Protein AF-0000000076655770 (afdb_homodimer)

Organism: Fusarium proliferatum (strain ET1) (NCBI:txid1227346)

Structure (mmCIF, N/CA/C/O backbone):
data_AF-0000000076655770-model_v1
#
loop_
_entity.id
_entity.type
_entity.pdbx_description
1 polymer 'Related to 2-polyprenyl-6-methoxyphenol hydroxylase and related FAD-dependent oxidoreductases'
#
loop_
_atom_site.group_PDB
_atom_site.id
_atom_site.type_symbol
_atom_site.label_atom_id
_atom_site.label_alt_id
_atom_site.label_comp_id
_atom_site.label_asym_id
_atom_site.label_entity_id
_atom_site.label_seq_id
_atom_site.pdbx_PDB_ins_code
_atom_site.Cartn_x
_atom_site.Cartn_y
_atom_site.Cartn_z
_atom_site.occupancy
_atom_site.B_iso_or_equiv
_atom_site.auth_seq_id
_atom_site.auth_comp_id
_atom_site.auth_asym_id
_atom_site.auth_atom_id
_atom_site.pdbx_PDB_model_num
ATOM 1 N N . MET A 1 1 ? 6.199 1.889 46.219 1 31.38 1 MET A N 1
ATOM 2 C CA . MET A 1 1 ? 6.488 2.777 45.094 1 31.38 1 MET A CA 1
ATOM 3 C C . MET A 1 1 ? 6.004 2.17 43.781 1 31.38 1 MET A C 1
ATOM 5 O O . MET A 1 1 ? 6.293 1.009 43.469 1 31.38 1 MET A O 1
ATOM 9 N N . SER A 1 2 ? 4.918 2.514 43.312 1 44.16 2 SER A N 1
ATOM 10 C CA . SER A 1 2 ? 4.336 1.926 42.094 1 44.16 2 SER A CA 1
ATOM 11 C C . SER A 1 2 ? 5.395 1.706 41.031 1 44.16 2 SER A C 1
ATOM 13 O O . SER A 1 2 ? 6.328 2.498 40.875 1 44.16 2 SER A O 1
ATOM 15 N N . PRO A 1 3 ? 5.582 0.528 40.562 1 51.22 3 PRO A N 1
ATOM 16 C CA . PRO A 1 3 ? 6.652 0.173 39.656 1 51.22 3 PRO A CA 1
ATOM 17 C C . PRO A 1 3 ? 6.883 1.239 38.562 1 51.22 3 PRO A C 1
ATOM 19 O O . PRO A 1 3 ? 5.922 1.813 38.062 1 51.22 3 PRO A O 1
ATOM 22 N N . LEU A 1 4 ? 8.133 1.854 38.625 1 68.44 4 LEU A N 1
ATOM 23 C CA . LEU A 1 4 ? 8.664 2.879 37.719 1 68.44 4 LEU A CA 1
ATOM 24 C C . LEU A 1 4 ? 8.531 2.453 36.281 1 68.44 4 LEU A C 1
ATOM 26 O O . LEU A 1 4 ? 8.945 1.354 35.906 1 68.44 4 LEU A O 1
ATOM 30 N N . SER A 1 5 ? 7.582 3.113 35.594 1 88.06 5 SER A N 1
ATOM 31 C CA . SER A 1 5 ? 7.441 2.855 34.156 1 88.06 5 SER A CA 1
ATOM 32 C C . SER A 1 5 ? 8.664 3.33 33.375 1 88.06 5 SER A C 1
ATOM 34 O O . SER A 1 5 ? 9.344 4.27 33.812 1 88.06 5 SER A O 1
ATOM 36 N N . THR A 1 6 ? 9.203 2.543 32.562 1 95.81 6 THR A N 1
ATOM 37 C CA . THR A 1 6 ? 10.305 2.912 31.688 1 95.81 6 THR A CA 1
ATOM 38 C C . THR A 1 6 ? 9.836 2.994 30.234 1 95.81 6 THR A C 1
ATOM 40 O O . THR A 1 6 ? 8.883 2.311 29.844 1 95.81 6 THR A O 1
ATOM 43 N N . THR A 1 7 ? 10.391 3.898 29.516 1 97.81 7 THR A N 1
ATOM 44 C CA . THR A 1 7 ? 10.125 4.02 28.078 1 97.81 7 THR A CA 1
ATOM 45 C C . THR A 1 7 ? 11.352 4.566 27.344 1 97.81 7 THR A C 1
ATOM 47 O O . THR A 1 7 ? 12.25 5.133 27.969 1 97.81 7 THR A O 1
ATOM 50 N N . ASP A 1 8 ? 11.438 4.324 26.094 1 98.44 8 ASP A N 1
ATOM 51 C CA . ASP A 1 8 ? 12.531 4.906 25.312 1 98.44 8 ASP A CA 1
ATOM 52 C C . ASP A 1 8 ? 12.398 6.426 25.234 1 98.44 8 ASP A C 1
ATOM 54 O O . ASP A 1 8 ? 13.367 7.148 25.469 1 98.44 8 ASP A O 1
ATOM 58 N N . VAL A 1 9 ? 11.188 6.906 24.906 1 98.75 9 VAL A N 1
ATOM 59 C CA . VAL A 1 9 ? 10.969 8.344 24.75 1 98.75 9 VAL A CA 1
ATOM 60 C C . VAL A 1 9 ? 9.711 8.75 25.516 1 98.75 9 VAL A C 1
ATOM 62 O O . VAL A 1 9 ? 8.617 8.242 25.234 1 98.75 9 VAL A O 1
ATOM 65 N N . LEU A 1 10 ? 9.836 9.648 26.469 1 98.75 10 LEU A N 1
ATOM 66 C CA . LEU A 1 10 ? 8.695 10.297 27.094 1 98.75 10 LEU A CA 1
ATOM 67 C C . LEU A 1 10 ? 8.297 11.562 26.344 1 98.75 10 LEU A C 1
ATOM 69 O O . LEU A 1 10 ? 9.117 12.469 26.172 1 98.75 10 LEU A O 1
ATOM 73 N N . ILE A 1 11 ? 7.102 11.594 25.844 1 98.88 11 ILE A N 1
ATOM 74 C CA . ILE A 1 11 ? 6.602 12.727 25.062 1 98.88 11 ILE A CA 1
ATOM 75 C C . ILE A 1 11 ? 5.555 13.484 25.875 1 98.88 11 ILE A C 1
ATOM 77 O O . ILE A 1 11 ? 4.516 12.93 26.234 1 98.88 11 ILE A O 1
ATOM 81 N N . VAL A 1 12 ? 5.832 14.75 26.141 1 98.69 12 VAL A N 1
ATOM 82 C CA . VAL A 1 12 ? 4.898 15.602 26.875 1 98.69 12 VAL A CA 1
ATOM 83 C C . VAL A 1 12 ? 4.098 16.453 25.891 1 98.69 12 VAL A C 1
ATOM 85 O O . VAL A 1 12 ? 4.652 17.344 25.234 1 98.69 12 VAL A O 1
ATOM 88 N N . GLY A 1 13 ? 2.812 16.203 25.812 1 97.44 13 GLY A N 1
ATOM 89 C CA . GLY A 1 13 ? 1.919 16.859 24.875 1 97.44 13 GLY A CA 1
ATOM 90 C C . GLY A 1 13 ? 1.362 15.906 23.828 1 97.44 13 GLY A C 1
ATOM 91 O O . GLY A 1 13 ? 2.121 15.289 23.078 1 97.44 13 GLY A O 1
ATOM 92 N N . ALA A 1 14 ? 0.062 15.797 23.734 1 96.38 14 ALA A N 1
ATOM 93 C CA . ALA A 1 14 ? -0.608 14.906 22.797 1 96.38 14 ALA A CA 1
ATOM 94 C C . ALA A 1 14 ? -1.291 15.688 21.672 1 96.38 14 ALA A C 1
ATOM 96 O O . ALA A 1 14 ? -2.389 15.336 21.234 1 96.38 14 ALA A O 1
ATOM 97 N N . GLY A 1 15 ? -0.677 16.812 21.297 1 94.75 15 GLY A N 1
ATOM 98 C CA . GLY A 1 15 ? -1.061 17.5 20.078 1 94.75 15 GLY A CA 1
ATOM 99 C C . GLY A 1 15 ? -0.466 16.859 18.828 1 94.75 15 GLY A C 1
ATOM 100 O O . GLY A 1 15 ? 0.104 15.773 18.891 1 94.75 15 GLY A O 1
ATOM 101 N N . PRO A 1 16 ? -0.572 17.516 17.688 1 95.62 16 PRO A N 1
ATOM 102 C CA . PRO A 1 16 ? -0.079 16.953 16.438 1 95.62 16 PRO A CA 1
ATOM 103 C C . PRO A 1 16 ? 1.399 16.578 16.5 1 95.62 16 PRO A C 1
ATOM 105 O O . PRO A 1 16 ? 1.772 15.461 16.125 1 95.62 16 PRO A O 1
ATOM 108 N N . MET A 1 17 ? 2.207 17.453 17.016 1 97.06 17 MET A N 1
ATOM 109 C CA . MET A 1 17 ? 3.645 17.219 17.109 1 97.06 17 MET A CA 1
ATOM 110 C C . MET A 1 17 ? 3.938 15.961 17.922 1 97.06 17 MET A C 1
ATOM 112 O O . MET A 1 17 ? 4.703 15.102 17.469 1 97.06 17 MET A O 1
ATOM 116 N N . GLY A 1 18 ? 3.316 15.836 19.047 1 98.19 18 GLY A N 1
ATOM 117 C CA . GLY A 1 18 ? 3.549 14.695 19.906 1 98.19 18 GLY A CA 1
ATOM 118 C C . GLY A 1 18 ? 3.006 13.398 19.328 1 98.19 18 GLY A C 1
ATOM 119 O O . GLY A 1 18 ? 3.695 12.375 19.328 1 98.19 18 GLY A O 1
ATOM 120 N N . LEU A 1 19 ? 1.823 13.43 18.844 1 97.88 19 LEU A N 1
ATOM 121 C CA . LEU A 1 19 ? 1.174 12.227 18.328 1 97.88 19 LEU A CA 1
ATOM 122 C C . LEU A 1 19 ? 1.886 11.719 17.078 1 97.88 19 LEU A C 1
ATOM 124 O O . LEU A 1 19 ? 2.137 10.516 16.953 1 97.88 19 LEU A O 1
ATOM 128 N N . LEU A 1 20 ? 2.23 12.578 16.188 1 98.56 20 LEU A N 1
ATOM 129 C CA . LEU A 1 20 ? 2.9 12.164 14.961 1 98.56 20 LEU A CA 1
ATOM 130 C C . LEU A 1 20 ? 4.277 11.586 15.258 1 98.56 20 LEU A C 1
ATOM 132 O O . LEU A 1 20 ? 4.672 10.578 14.664 1 98.56 20 LEU A O 1
ATOM 136 N N . THR A 1 21 ? 4.977 12.219 16.203 1 98.75 21 THR A N 1
ATOM 137 C CA . THR A 1 21 ? 6.27 11.68 16.594 1 98.75 21 THR A CA 1
ATOM 138 C C . THR A 1 21 ? 6.109 10.281 17.203 1 98.75 21 THR A C 1
ATOM 140 O O . THR A 1 21 ? 6.871 9.367 16.875 1 98.75 21 THR A O 1
ATOM 143 N N . SER A 1 22 ? 5.098 10.141 18.031 1 98.69 22 SER A N 1
ATOM 144 C CA . SER A 1 22 ? 4.879 8.852 18.688 1 98.69 22 SER A CA 1
ATOM 145 C C . SER A 1 22 ? 4.508 7.77 17.672 1 98.69 22 SER A C 1
ATOM 147 O O . SER A 1 22 ? 4.965 6.633 17.781 1 98.69 22 SER A O 1
ATOM 149 N N . ILE A 1 23 ? 3.701 8.109 16.688 1 98.31 23 ILE A N 1
ATOM 150 C CA . ILE A 1 23 ? 3.322 7.168 15.648 1 98.31 23 ILE A CA 1
ATOM 151 C C . ILE A 1 23 ? 4.562 6.73 14.875 1 98.31 23 ILE A C 1
ATOM 153 O O . ILE A 1 23 ? 4.781 5.535 14.656 1 98.31 23 ILE A O 1
ATOM 157 N N . GLY A 1 24 ? 5.391 7.727 14.469 1 98.25 24 GLY A N 1
ATOM 158 C CA . GLY A 1 24 ? 6.605 7.418 13.734 1 98.25 24 GLY A CA 1
ATOM 159 C C . GLY A 1 24 ? 7.562 6.531 14.508 1 98.25 24 GLY A C 1
ATOM 160 O O . GLY A 1 24 ? 8.156 5.605 13.938 1 98.25 24 GLY A O 1
ATOM 161 N N . LEU A 1 25 ? 7.707 6.805 15.773 1 98.44 25 LEU A N 1
ATOM 162 C CA . LEU A 1 25 ? 8.594 6.008 16.625 1 98.44 25 LEU A CA 1
ATOM 163 C C . LEU A 1 25 ? 8.047 4.598 16.797 1 98.44 25 LEU A C 1
ATOM 165 O O . LEU A 1 25 ? 8.797 3.621 16.703 1 98.44 25 LEU A O 1
ATOM 169 N N . ALA A 1 26 ? 6.781 4.504 17.016 1 97.69 26 ALA A N 1
ATOM 170 C CA . ALA A 1 26 ? 6.16 3.193 17.188 1 97.69 26 ALA A CA 1
ATOM 171 C C . ALA A 1 26 ? 6.367 2.33 15.938 1 97.69 26 ALA A C 1
ATOM 173 O O . ALA A 1 26 ? 6.699 1.146 16.047 1 97.69 26 ALA A O 1
ATOM 174 N N . LYS A 1 27 ? 6.242 2.889 14.82 1 95.88 27 LYS A N 1
ATOM 175 C CA . LYS A 1 27 ? 6.391 2.17 13.562 1 95.88 27 LYS A CA 1
ATOM 176 C C . LYS A 1 27 ? 7.832 1.714 13.352 1 95.88 27 LYS A C 1
ATOM 178 O O . LYS A 1 27 ? 8.102 0.833 12.531 1 95.88 27 LYS A O 1
ATOM 183 N N . GLN A 1 28 ? 8.688 2.332 14.062 1 96.38 28 GLN A N 1
ATOM 184 C CA . GLN A 1 28 ? 10.094 1.959 13.961 1 96.38 28 GLN A CA 1
ATOM 185 C C . GLN A 1 28 ? 10.523 1.112 15.156 1 96.38 28 GLN A C 1
ATOM 187 O O . GLN A 1 28 ? 11.719 0.915 15.391 1 96.38 28 GLN A O 1
ATOM 192 N N . GLY A 1 29 ? 9.57 0.708 16.016 1 95.81 29 GLY A N 1
ATOM 193 C CA . GLY A 1 29 ? 9.82 -0.215 17.109 1 95.81 29 GLY A CA 1
ATOM 194 C C . GLY A 1 29 ? 10.359 0.466 18.359 1 95.81 29 GLY A C 1
ATOM 195 O O . GLY A 1 29 ? 11.016 -0.17 19.188 1 95.81 29 GLY A O 1
ATOM 196 N N . VAL A 1 30 ? 10.156 1.743 18.484 1 97.62 30 VAL A N 1
ATOM 197 C CA . VAL A 1 30 ? 10.633 2.498 19.641 1 97.62 30 VAL A CA 1
ATOM 198 C C . VAL A 1 30 ? 9.477 2.742 20.609 1 97.62 30 VAL A C 1
ATOM 200 O O . VAL A 1 30 ? 8.414 3.232 20.203 1 97.62 30 VAL A O 1
ATOM 203 N N . ASP A 1 31 ? 9.648 2.441 21.812 1 98.06 31 ASP A N 1
ATOM 204 C CA . ASP A 1 31 ? 8.609 2.561 22.812 1 98.06 31 ASP A CA 1
ATOM 205 C C . ASP A 1 31 ? 8.445 4.008 23.281 1 98.06 31 ASP A C 1
ATOM 207 O O . ASP A 1 31 ? 9.438 4.715 23.469 1 98.06 31 ASP A O 1
ATOM 211 N N . THR A 1 32 ? 7.164 4.426 23.438 1 98.25 32 THR A N 1
ATOM 212 C CA . THR A 1 32 ? 6.906 5.789 23.891 1 98.25 32 THR A CA 1
ATOM 213 C C . THR A 1 32 ? 5.797 5.812 24.938 1 98.25 32 THR A C 1
ATOM 215 O O . THR A 1 32 ? 4.957 4.914 24.984 1 98.25 32 THR A O 1
ATOM 218 N N . ILE A 1 33 ? 5.816 6.719 25.812 1 98.06 33 ILE A N 1
ATOM 219 C CA . ILE A 1 33 ? 4.703 7.164 26.641 1 98.06 33 ILE A CA 1
ATOM 220 C C . ILE A 1 33 ? 4.359 8.617 26.312 1 98.06 33 ILE A C 1
ATOM 222 O O . ILE A 1 33 ? 5.23 9.484 26.344 1 98.06 33 ILE A O 1
ATOM 226 N N . VAL A 1 34 ? 3.143 8.852 25.922 1 98.19 34 VAL A N 1
ATOM 227 C CA . VAL A 1 34 ? 2.658 10.195 25.641 1 98.19 34 VAL A CA 1
ATOM 228 C C . VAL A 1 34 ? 1.736 10.672 26.75 1 98.19 34 VAL A C 1
ATOM 230 O O . VAL A 1 34 ? 0.808 9.961 27.141 1 98.19 34 VAL A O 1
ATOM 233 N N . LEU A 1 35 ? 1.995 11.859 27.266 1 96.88 35 LEU A N 1
ATOM 234 C CA . LEU A 1 35 ? 1.117 12.398 28.297 1 96.88 35 LEU A CA 1
ATOM 235 C C . LEU A 1 35 ? 0.561 13.758 27.875 1 96.88 35 LEU A C 1
ATOM 237 O O . LEU A 1 35 ? 1.148 14.438 27.031 1 96.88 35 LEU A O 1
ATOM 241 N N . ASP A 1 36 ? -0.546 14.078 28.375 1 96.5 36 ASP A N 1
ATOM 242 C CA . ASP A 1 36 ? -1.139 15.406 28.266 1 96.5 36 ASP A CA 1
ATOM 243 C C . ASP A 1 36 ? -1.84 15.797 29.562 1 96.5 36 ASP A C 1
ATOM 245 O O . ASP A 1 36 ? -2.588 15 30.141 1 96.5 36 ASP A O 1
ATOM 249 N N . LYS A 1 37 ? -1.63 16.984 29.938 1 94.5 37 LYS A N 1
ATOM 250 C CA . LYS A 1 37 ? -2.215 17.438 31.203 1 94.5 37 LYS A CA 1
ATOM 251 C C . LYS A 1 37 ? -3.725 17.609 31.062 1 94.5 37 LYS A C 1
ATOM 253 O O . LYS A 1 37 ? -4.449 17.578 32.062 1 94.5 37 LYS A O 1
ATOM 258 N N . ARG A 1 38 ? -4.199 17.859 29.844 1 91.88 38 ARG A N 1
ATOM 259 C CA . ARG A 1 38 ? -5.629 18.047 29.609 1 91.88 38 ARG A CA 1
ATOM 260 C C . ARG A 1 38 ? -6.32 16.703 29.422 1 91.88 38 ARG A C 1
ATOM 262 O O . ARG A 1 38 ? -5.68 15.711 29.062 1 91.88 38 ARG A O 1
ATOM 269 N N . GLU A 1 39 ? -7.59 16.734 29.625 1 87.44 39 GLU A N 1
ATOM 270 C CA . GLU A 1 39 ? -8.406 15.578 29.281 1 87.44 39 GLU A CA 1
ATOM 271 C C . GLU A 1 39 ? -8.656 15.523 27.766 1 87.44 39 GLU A C 1
ATOM 273 O O . GLU A 1 39 ? -8.617 16.547 27.094 1 87.44 39 GLU A O 1
ATOM 278 N N . ARG A 1 40 ? -8.992 14.406 27.281 1 76.75 40 ARG A N 1
ATOM 279 C CA . ARG A 1 40 ? -9.148 14.156 25.859 1 76.75 40 ARG A CA 1
ATOM 280 C C . ARG A 1 40 ? -10.18 15.094 25.25 1 76.75 40 ARG A C 1
ATOM 282 O O . ARG A 1 40 ? -9.945 15.695 24.203 1 76.75 40 ARG A O 1
ATOM 289 N N . ASN A 1 41 ? -11.281 15.188 25.828 1 73.38 41 ASN A N 1
ATOM 290 C CA . ASN A 1 41 ? -12.406 15.93 25.281 1 73.38 41 ASN A CA 1
ATOM 291 C C . ASN A 1 41 ? -12.086 17.422 25.172 1 73.38 41 ASN A C 1
ATOM 293 O O . ASN A 1 41 ? -12.641 18.109 24.312 1 73.38 41 ASN A O 1
ATOM 297 N N . VAL A 1 42 ? -11.289 17.953 25.938 1 70.19 42 VAL A N 1
ATOM 298 C CA . VAL A 1 42 ? -10.898 19.359 25.922 1 70.19 42 VAL A CA 1
ATOM 299 C C . VAL A 1 42 ? -9.867 19.594 24.828 1 70.19 42 VAL A C 1
ATOM 301 O O . VAL A 1 42 ? -9.938 20.578 24.094 1 70.19 42 VAL A O 1
ATOM 304 N N . GLN A 1 43 ? -9.102 18.766 24.75 1 64.56 43 GLN A N 1
ATOM 305 C CA . GLN A 1 43 ? -8.016 18.875 23.781 1 64.56 43 GLN A CA 1
ATOM 306 C C . GLN A 1 43 ? -8.547 18.828 22.359 1 64.56 43 GLN A C 1
ATOM 308 O O . GLN A 1 43 ? -8.109 19.609 21.5 1 64.56 43 GLN A O 1
ATOM 313 N N . VAL A 1 44 ? -9.484 18.047 22.109 1 61.44 44 VAL A N 1
ATOM 314 C CA . VAL A 1 44 ? -9.953 17.781 20.75 1 61.44 44 VAL A CA 1
ATOM 315 C C . VAL A 1 44 ? -10.898 18.891 20.297 1 61.44 44 VAL A C 1
ATOM 317 O O . VAL A 1 44 ? -11.109 19.094 19.094 1 61.44 44 VAL A O 1
ATOM 320 N N . ALA A 1 45 ? -11.32 19.719 21.109 1 62.78 45 ALA A N 1
ATOM 321 C CA . ALA A 1 45 ? -12.344 20.688 20.766 1 62.78 45 ALA A CA 1
ATOM 322 C C . ALA A 1 45 ? -11.734 21.922 20.094 1 62.78 45 ALA A C 1
ATOM 324 O O . ALA A 1 45 ? -12.445 22.703 19.469 1 62.78 45 ALA A O 1
ATOM 325 N N . ALA A 1 46 ? -10.508 21.891 20 1 64.12 46 ALA A N 1
ATOM 326 C CA . ALA A 1 46 ? -9.891 23.125 19.516 1 64.12 46 ALA A CA 1
ATOM 327 C C . ALA A 1 46 ? -9.688 23.094 18.016 1 64.12 46 ALA A C 1
ATOM 329 O O . ALA A 1 46 ? -9.133 22.141 17.469 1 64.12 46 ALA A O 1
ATOM 330 N N . GLY A 1 47 ? -10.289 23.938 17.297 1 62.75 47 GLY A N 1
ATOM 331 C CA . GLY A 1 47 ? -10.25 24.062 15.844 1 62.75 47 GLY A CA 1
ATOM 332 C C . GLY A 1 47 ? -9.156 24.984 15.344 1 62.75 47 GLY A C 1
ATOM 333 O O . GLY A 1 47 ? -9.391 25.812 14.453 1 62.75 47 GLY A O 1
ATOM 334 N N . ARG A 1 48 ? -7.895 24.844 15.797 1 82.69 48 ARG A N 1
ATOM 335 C CA . ARG A 1 48 ? -6.836 25.812 15.562 1 82.69 48 ARG A CA 1
ATOM 336 C C . ARG A 1 48 ? -6.316 25.734 14.133 1 82.69 48 ARG A C 1
ATOM 338 O O . ARG A 1 48 ? -6.809 26.422 13.242 1 82.69 48 ARG A O 1
ATOM 345 N N . ALA A 1 49 ? -5.664 24.703 13.805 1 89.38 49 ALA A N 1
ATOM 346 C CA . ALA A 1 49 ? -5.137 24.547 12.453 1 89.38 49 ALA A CA 1
ATOM 347 C C . ALA A 1 49 ? -6.195 23.969 11.516 1 89.38 49 ALA A C 1
ATOM 349 O O . ALA A 1 49 ? -7.004 23.125 11.93 1 89.38 49 ALA A O 1
ATOM 350 N N . THR A 1 50 ? -6.129 24.453 10.234 1 94 50 THR A N 1
ATOM 351 C CA . THR A 1 50 ? -7.176 23.938 9.352 1 94 50 THR A CA 1
ATOM 352 C C . THR A 1 50 ? -6.609 23.594 7.98 1 94 50 THR A C 1
ATOM 354 O O . THR A 1 50 ? -7.328 23.078 7.121 1 94 50 THR A O 1
ATOM 357 N N . THR A 1 51 ? -5.309 23.859 7.699 1 96.5 51 THR A N 1
ATOM 358 C CA . THR A 1 51 ? -4.824 23.656 6.336 1 96.5 51 THR A CA 1
ATOM 359 C C . THR A 1 51 ? -3.48 22.938 6.344 1 96.5 51 THR A C 1
ATOM 361 O O . THR A 1 51 ? -2.566 23.312 7.078 1 96.5 51 THR A O 1
ATOM 364 N N . LEU A 1 52 ? -3.396 21.906 5.555 1 97.69 52 LEU A N 1
ATOM 365 C CA . LEU A 1 52 ? -2.139 21.203 5.328 1 97.69 52 LEU A CA 1
ATOM 366 C C . LEU A 1 52 ? -1.607 21.484 3.926 1 97.69 52 LEU A C 1
ATOM 368 O O . LEU A 1 52 ? -2.355 21.406 2.949 1 97.69 52 LEU A O 1
ATOM 372 N N . TYR A 1 53 ? -0.374 21.797 3.881 1 97.69 53 TYR A N 1
ATOM 373 C CA . TYR A 1 53 ? 0.3 22.094 2.623 1 97.69 53 TYR A CA 1
ATOM 374 C C . TYR A 1 53 ? 0.84 20.828 1.973 1 97.69 53 TYR A C 1
ATOM 376 O O . TYR A 1 53 ? 0.902 19.781 2.609 1 97.69 53 TYR A O 1
ATOM 384 N N . PRO A 1 54 ? 1.277 20.891 0.701 1 97.94 54 PRO A N 1
ATOM 385 C CA . PRO A 1 54 ? 1.718 19.734 -0.071 1 97.94 54 PRO A CA 1
ATOM 386 C C . PRO A 1 54 ? 2.855 18.969 0.606 1 97.94 54 PRO A C 1
ATOM 388 O O . PRO A 1 54 ? 2.793 17.75 0.73 1 97.94 54 PRO A O 1
ATOM 391 N N . ARG A 1 55 ? 3.816 19.641 1.077 1 98.5 55 ARG A N 1
ATOM 392 C CA . ARG A 1 55 ? 4.973 18.953 1.642 1 98.5 55 ARG A CA 1
ATOM 393 C C . ARG A 1 55 ? 4.609 18.234 2.938 1 98.5 55 ARG A C 1
ATOM 395 O O . ARG A 1 55 ? 5.109 17.141 3.211 1 98.5 55 ARG A O 1
ATOM 402 N N . SER A 1 56 ? 3.787 18.875 3.721 1 98.44 56 SER A N 1
ATOM 403 C CA . SER A 1 56 ? 3.32 18.203 4.934 1 98.44 56 SER A CA 1
ATOM 404 C C . SER A 1 56 ? 2.619 16.891 4.613 1 98.44 56 SER A C 1
ATOM 406 O O . SER A 1 56 ? 2.844 15.883 5.281 1 98.44 56 SER A O 1
ATOM 408 N N . LEU A 1 57 ? 1.843 16.938 3.58 1 98.5 57 LEU A N 1
ATOM 409 C CA . LEU A 1 57 ? 1.126 15.734 3.178 1 98.5 57 LEU A CA 1
ATOM 410 C C . LEU A 1 57 ? 2.098 14.648 2.723 1 98.5 57 LEU A C 1
ATOM 412 O O . LEU A 1 57 ? 1.908 13.469 3.027 1 98.5 57 LEU A O 1
ATOM 416 N N . GLU A 1 58 ? 3.135 15.031 2.012 1 98.31 58 GLU A N 1
ATOM 417 C CA . GLU A 1 58 ? 4.172 14.078 1.62 1 98.31 58 GLU A CA 1
ATOM 418 C C . GLU A 1 58 ? 4.84 13.453 2.844 1 98.31 58 GLU A C 1
ATOM 420 O O . GLU A 1 58 ? 5.039 12.242 2.896 1 98.31 58 GLU A O 1
ATOM 425 N N . LEU A 1 59 ? 5.141 14.297 3.793 1 98.44 59 LEU A N 1
ATOM 426 C CA . LEU A 1 59 ? 5.902 13.891 4.965 1 98.44 59 LEU A CA 1
ATOM 427 C C . LEU A 1 59 ? 5.074 12.969 5.859 1 98.44 59 LEU A C 1
ATOM 429 O O . LEU A 1 59 ? 5.629 12.164 6.613 1 98.44 59 LEU A O 1
ATOM 433 N N . LEU A 1 60 ? 3.795 13.078 5.754 1 98.38 60 LEU A N 1
ATOM 434 C CA . LEU A 1 60 ? 2.902 12.289 6.594 1 98.38 60 LEU A CA 1
ATOM 435 C C . LEU A 1 60 ? 2.68 10.898 5.996 1 98.38 60 LEU A C 1
ATOM 437 O O . LEU A 1 60 ? 2.197 9.992 6.68 1 98.38 60 LEU A O 1
ATOM 441 N N . GLU A 1 61 ? 3.018 10.664 4.773 1 97.12 61 GLU A N 1
ATOM 442 C CA . GLU A 1 61 ? 2.746 9.406 4.082 1 97.12 61 GLU A CA 1
ATOM 443 C C . GLU A 1 61 ? 3.432 8.234 4.781 1 97.12 61 GLU A C 1
ATOM 445 O O . GLU A 1 61 ? 2.799 7.211 5.051 1 97.12 61 GLU A O 1
ATOM 450 N N . PRO A 1 62 ? 4.723 8.367 5.133 1 96.88 62 PRO A N 1
ATOM 451 C CA . PRO A 1 62 ? 5.375 7.234 5.797 1 96.88 62 PRO A CA 1
ATOM 452 C C . PRO A 1 62 ? 4.734 6.895 7.141 1 96.88 62 PRO A C 1
ATOM 454 O O . PRO A 1 62 ? 4.906 5.781 7.648 1 96.88 62 PRO A O 1
ATOM 457 N N . LEU A 1 63 ? 3.986 7.855 7.699 1 97.12 63 LEU A N 1
ATOM 458 C CA . LEU A 1 63 ? 3.328 7.621 8.984 1 97.12 63 LEU A CA 1
ATOM 459 C C . LEU A 1 63 ? 1.983 6.934 8.781 1 97.12 63 LEU A C 1
ATOM 461 O O . LEU A 1 63 ? 1.378 6.453 9.75 1 97.12 63 LEU A O 1
ATOM 465 N N . GLY A 1 64 ? 1.504 6.922 7.574 1 95.38 64 GLY A N 1
ATOM 466 C CA . GLY A 1 64 ? 0.308 6.164 7.234 1 95.38 64 GLY A CA 1
ATOM 467 C C . GLY A 1 64 ? -0.976 6.91 7.539 1 95.38 64 GLY A C 1
ATOM 468 O O . GLY A 1 64 ? -2.055 6.316 7.578 1 95.38 64 GLY A O 1
ATOM 469 N N . VAL A 1 65 ? -0.936 8.227 7.727 1 97.56 65 VAL A N 1
ATOM 470 C CA . VAL A 1 65 ? -2.117 8.938 8.203 1 97.56 65 VAL A CA 1
ATOM 471 C C . VAL A 1 65 ? -2.732 9.734 7.051 1 97.56 65 VAL A C 1
ATOM 473 O O . VAL A 1 65 ? -3.885 10.164 7.133 1 97.56 65 VAL A O 1
ATOM 476 N N . THR A 1 66 ? -1.986 9.945 5.918 1 97.75 66 THR A N 1
ATOM 477 C CA . THR A 1 66 ? -2.391 10.859 4.855 1 97.75 66 THR A CA 1
ATOM 478 C C . THR A 1 66 ? -3.711 10.414 4.234 1 97.75 66 THR A C 1
ATOM 480 O O . THR A 1 66 ? -4.602 11.234 4 1 97.75 66 THR A O 1
ATOM 483 N N . GLY A 1 67 ? -3.812 9.133 3.965 1 96.38 67 GLY A N 1
ATOM 484 C CA . GLY A 1 67 ? -5.031 8.625 3.354 1 96.38 67 GLY A CA 1
ATOM 485 C C . GLY A 1 67 ? -6.277 8.945 4.156 1 96.38 67 GLY A C 1
ATOM 486 O O . GLY A 1 67 ? -7.273 9.422 3.607 1 96.38 67 GLY A O 1
ATOM 487 N N . ASP A 1 68 ? -6.238 8.703 5.449 1 97.06 68 ASP A N 1
ATOM 488 C CA . ASP A 1 68 ? -7.383 8.953 6.324 1 97.06 68 ASP A CA 1
ATOM 489 C C . ASP A 1 68 ? -7.688 10.445 6.414 1 97.06 68 ASP A C 1
ATOM 491 O O . ASP A 1 68 ? -8.852 10.836 6.516 1 97.06 68 ASP A O 1
ATOM 495 N N . LEU A 1 69 ? -6.668 11.258 6.406 1 98.25 69 LEU A N 1
ATOM 496 C CA . LEU A 1 69 ? -6.875 12.703 6.402 1 98.25 69 LEU A CA 1
ATOM 497 C C . LEU A 1 69 ? -7.633 13.141 5.152 1 98.25 69 LEU A C 1
ATOM 499 O O . LEU A 1 69 ? -8.555 13.961 5.234 1 98.25 69 LEU A O 1
ATOM 503 N N . LEU A 1 70 ? -7.258 12.562 4.047 1 97.75 70 LEU A N 1
ATOM 504 C CA . LEU A 1 70 ? -7.859 12.93 2.768 1 97.75 70 LEU A CA 1
ATOM 505 C C . LEU A 1 70 ? -9.32 12.492 2.707 1 97.75 70 LEU A C 1
ATOM 507 O O . LEU A 1 70 ? -10.148 13.156 2.082 1 97.75 70 LEU A O 1
ATOM 511 N N . GLN A 1 71 ? -9.648 11.43 3.367 1 97.19 71 GLN A N 1
ATOM 512 C CA . GLN A 1 71 ? -11.023 10.945 3.393 1 97.19 71 GLN A CA 1
ATOM 513 C C . GLN A 1 71 ? -11.914 11.875 4.211 1 97.19 71 GLN A C 1
ATOM 515 O O . GLN A 1 71 ? -13.133 11.922 3.994 1 97.19 71 GLN A O 1
ATOM 520 N N . LYS A 1 72 ? -11.297 12.68 5.117 1 96.75 72 LYS A N 1
ATOM 521 C CA . LYS A 1 72 ? -12.062 13.5 6.047 1 96.75 72 LYS A CA 1
ATOM 522 C C . LYS A 1 72 ? -12.062 14.961 5.621 1 96.75 72 LYS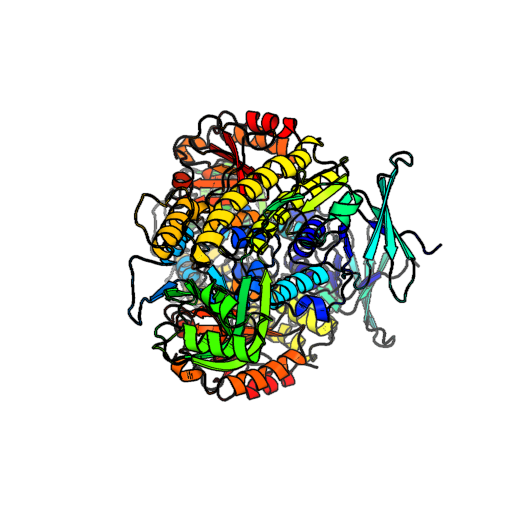 A C 1
ATOM 524 O O . LYS A 1 72 ? -13.023 15.688 5.871 1 96.75 72 LYS A O 1
ATOM 529 N N . GLY A 1 73 ? -11.047 15.383 5.035 1 97.81 73 GLY A N 1
ATOM 530 C CA . GLY A 1 73 ? -10.844 16.797 4.766 1 97.81 73 GLY A CA 1
ATOM 531 C C . GLY A 1 73 ? -11.445 17.25 3.447 1 97.81 73 GLY A C 1
ATOM 532 O O . GLY A 1 73 ? -12.156 16.484 2.795 1 97.81 73 GLY A O 1
ATOM 533 N N . PHE A 1 74 ? -11.258 18.516 3.098 1 98.25 74 PHE A N 1
ATOM 534 C CA . PHE A 1 74 ? -11.664 19.125 1.835 1 98.25 74 PHE A CA 1
ATOM 535 C C . PHE A 1 74 ? -10.445 19.469 0.98 1 98.25 74 PHE A C 1
ATOM 537 O O . PHE A 1 74 ? -9.586 20.25 1.393 1 98.25 74 PHE A O 1
ATOM 544 N N . VAL A 1 75 ? -10.398 18.906 -0.196 1 98.06 75 VAL A N 1
ATOM 545 C CA . VAL A 1 75 ? -9.305 19.125 -1.133 1 98.06 75 VAL A CA 1
ATOM 546 C C . VAL A 1 75 ? -9.539 20.438 -1.895 1 98.06 75 VAL A C 1
ATOM 548 O O . VAL A 1 75 ? -10.406 20.5 -2.768 1 98.06 75 VAL A O 1
ATOM 551 N N . ALA A 1 76 ? -8.703 21.422 -1.599 1 97.19 76 ALA A N 1
ATOM 552 C CA . ALA A 1 76 ? -8.836 22.734 -2.225 1 97.19 76 ALA A CA 1
ATOM 553 C C . ALA A 1 76 ? -7.859 22.891 -3.389 1 97.19 76 ALA A C 1
ATOM 555 O O . ALA A 1 76 ? -6.656 22.672 -3.229 1 97.19 76 ALA A O 1
ATOM 556 N N . ARG A 1 77 ? -8.391 23.391 -4.535 1 94.44 77 ARG A N 1
ATOM 557 C CA . ARG A 1 77 ? -7.535 23.531 -5.715 1 94.44 77 ARG A CA 1
ATOM 558 C C . ARG A 1 77 ? -7.605 24.938 -6.285 1 94.44 77 ARG A C 1
ATOM 560 O O . ARG A 1 77 ? -7.004 25.219 -7.324 1 94.44 77 ARG A O 1
ATOM 567 N N . SER A 1 78 ? -8.383 25.75 -5.547 1 92.5 78 SER A N 1
ATOM 568 C CA . SER A 1 78 ? -8.508 27.109 -6.062 1 92.5 78 SER A CA 1
ATOM 569 C C . SER A 1 78 ? -8.938 28.078 -4.961 1 92.5 78 SER A C 1
ATOM 571 O O . SER A 1 78 ? -9.188 27.672 -3.826 1 92.5 78 SER A O 1
ATOM 573 N N . SER A 1 79 ? -8.875 29.406 -5.316 1 92.31 79 SER A N 1
ATOM 574 C CA . SER A 1 79 ? -9.266 30.5 -4.426 1 92.31 79 SER A CA 1
ATOM 575 C C . SER A 1 79 ? -9.875 31.656 -5.203 1 92.31 79 SER A C 1
ATOM 577 O O . SER A 1 79 ? -9.75 31.734 -6.426 1 92.31 79 SER A O 1
ATOM 579 N N . VAL A 1 80 ? -10.578 32.5 -4.449 1 92.38 80 VAL A N 1
ATOM 580 C CA . VAL A 1 80 ? -11.133 33.719 -5.043 1 92.38 80 VAL A CA 1
ATOM 581 C C . VAL A 1 80 ? -10.852 34.906 -4.137 1 92.38 80 VAL A C 1
ATOM 583 O O . VAL A 1 80 ? -10.789 34.781 -2.914 1 92.38 80 VAL A O 1
ATOM 586 N N . ASN A 1 81 ? -10.602 36.031 -4.727 1 91.75 81 ASN A N 1
ATOM 587 C CA . ASN A 1 81 ? -10.336 37.281 -3.998 1 91.75 81 ASN A CA 1
ATOM 588 C C . ASN A 1 81 ? -11.336 38.375 -4.367 1 91.75 81 ASN A C 1
ATOM 590 O O . ASN A 1 81 ? -11.664 38.531 -5.543 1 91.75 81 ASN A O 1
ATOM 594 N N . PHE A 1 82 ? -11.781 39.094 -3.348 1 93 82 PHE A N 1
ATOM 595 C CA . PHE A 1 82 ? -12.742 40.188 -3.568 1 93 82 PHE A CA 1
ATOM 596 C C . PHE A 1 82 ? -12.234 41.5 -2.979 1 93 82 PHE A C 1
ATOM 598 O O . PHE A 1 82 ? -11.594 41.5 -1.929 1 93 82 PHE A O 1
ATOM 605 N N . LYS A 1 83 ? -12.492 42.562 -3.619 1 90.81 83 LYS A N 1
ATOM 606 C CA . LYS A 1 83 ? -12.375 43.938 -3.141 1 90.81 83 LYS A CA 1
ATOM 607 C C . LYS A 1 83 ? -13.641 44.719 -3.441 1 90.81 83 LYS A C 1
ATOM 609 O O . LYS A 1 83 ? -14.008 44.906 -4.605 1 90.81 83 LYS A O 1
ATOM 614 N N . ASN A 1 84 ? -14.266 45.156 -2.438 1 89 84 ASN A N 1
ATOM 615 C CA . ASN A 1 84 ? -15.492 45.938 -2.58 1 89 84 ASN A CA 1
ATOM 616 C C . ASN A 1 84 ? -16.531 45.188 -3.406 1 89 84 ASN A C 1
ATOM 618 O O . ASN A 1 84 ? -17.125 45.75 -4.332 1 89 84 ASN A O 1
ATOM 622 N N . GLY A 1 85 ? -16.578 43.875 -3.104 1 89.5 85 GLY A N 1
ATOM 623 C CA . GLY A 1 85 ? -17.594 43.062 -3.738 1 89.5 85 GLY A CA 1
ATOM 624 C C . GLY A 1 85 ? -17.203 42.594 -5.125 1 89.5 85 GLY A C 1
ATOM 625 O O . GLY A 1 85 ? -17.891 41.75 -5.719 1 89.5 85 GLY A O 1
ATOM 626 N N . ASN A 1 86 ? -16.078 43.031 -5.625 1 91.94 86 ASN A N 1
ATOM 627 C CA . ASN A 1 86 ? -15.617 42.625 -6.957 1 91.94 86 ASN A CA 1
ATOM 628 C C . ASN A 1 86 ? -14.445 41.656 -6.887 1 91.94 86 ASN A C 1
ATOM 630 O O . ASN A 1 86 ? -13.578 41.781 -6.02 1 91.94 86 ASN A O 1
ATOM 634 N N . ARG A 1 87 ? -14.5 40.719 -7.848 1 90.88 87 ARG A N 1
ATOM 635 C CA . ARG A 1 87 ? -13.398 39.75 -7.934 1 90.88 87 ARG A CA 1
ATOM 636 C C . ARG A 1 87 ? -12.117 40.438 -8.414 1 90.88 87 ARG A C 1
ATOM 638 O O . ARG A 1 87 ? -12.156 41.25 -9.328 1 90.88 87 ARG A O 1
ATOM 645 N N . VAL A 1 88 ? -11.023 40.156 -7.75 1 86.69 88 VAL A N 1
ATOM 646 C CA . VAL A 1 88 ? -9.695 40.656 -8.117 1 86.69 88 VAL A CA 1
ATOM 647 C C . VAL A 1 88 ? -8.758 39.469 -8.336 1 86.69 88 VAL A C 1
ATOM 649 O O . VAL A 1 88 ? -8.336 38.812 -7.379 1 86.69 88 VAL A O 1
ATOM 652 N N . ASN A 1 89 ? -8.406 39.188 -9.547 1 75.81 89 ASN A N 1
ATOM 653 C CA . ASN A 1 89 ? -7.68 37.969 -9.891 1 75.81 89 ASN A CA 1
ATOM 654 C C . ASN A 1 89 ? -6.176 38.156 -9.727 1 75.81 89 ASN A C 1
ATOM 656 O O . ASN A 1 89 ? -5.43 37.188 -9.68 1 75.81 89 ASN A O 1
ATOM 660 N N . GLU A 1 90 ? -5.66 39.375 -9.688 1 69.56 90 GLU A N 1
ATOM 661 C CA . GLU A 1 90 ? -4.223 39.594 -9.633 1 69.56 90 GLU A CA 1
ATOM 662 C C . GLU A 1 90 ? -3.688 39.438 -8.211 1 69.56 90 GLU A C 1
ATOM 664 O O . GLU A 1 90 ? -2.49 39.594 -7.969 1 69.56 90 GLU A O 1
ATOM 669 N N . ARG A 1 91 ? -4.645 39.094 -7.426 1 70.25 91 ARG A N 1
ATOM 670 C CA . ARG A 1 91 ? -4.348 38.938 -6.008 1 70.25 91 ARG A CA 1
ATOM 671 C C . ARG A 1 91 ? -4.816 37.594 -5.5 1 70.25 91 ARG A C 1
ATOM 673 O O . ARG A 1 91 ? -5.469 36.844 -6.23 1 70.25 91 ARG A O 1
ATOM 680 N N . GLY A 1 92 ? -4.113 37.125 -4.469 1 65.06 92 GLY A N 1
ATOM 681 C CA . GLY A 1 92 ? -4.742 36 -3.777 1 65.06 92 GLY A CA 1
ATOM 682 C C . GLY A 1 92 ? -3.863 34.781 -3.709 1 65.06 92 GLY A C 1
ATOM 683 O O . GLY A 1 92 ? -2.664 34.844 -3.994 1 65.06 92 GLY A O 1
ATOM 684 N N . TRP A 1 93 ? -4.578 33.781 -3.309 1 77.19 93 TRP A N 1
ATOM 685 C CA . TRP A 1 93 ? -3.959 32.5 -2.916 1 77.19 93 TRP A CA 1
ATOM 686 C C . TRP A 1 93 ? -3.611 31.672 -4.141 1 77.19 93 TRP A C 1
ATOM 688 O O . TRP A 1 93 ? -3.068 30.562 -4.012 1 77.19 93 TRP A O 1
ATOM 698 N N . ASN A 1 94 ? -3.762 32.219 -5.355 1 80.31 94 ASN A N 1
ATOM 699 C CA . ASN A 1 94 ? -3.613 31.422 -6.559 1 80.31 94 ASN A CA 1
ATOM 700 C C . ASN A 1 94 ? -2.166 30.969 -6.762 1 80.31 94 ASN A C 1
ATOM 702 O O . ASN A 1 94 ? -1.912 29.875 -7.258 1 80.31 94 ASN A O 1
ATOM 706 N N . ASP A 1 95 ? -1.277 31.828 -6.324 1 84.81 95 ASP A N 1
ATOM 707 C CA . ASP A 1 95 ? 0.136 31.484 -6.473 1 84.81 95 ASP A CA 1
ATOM 708 C C . ASP A 1 95 ? 0.497 30.25 -5.645 1 84.81 95 ASP A C 1
ATOM 710 O O . ASP A 1 95 ? 1.414 29.516 -6 1 84.81 95 ASP A O 1
ATOM 714 N N . MET A 1 96 ? -0.262 30.109 -4.648 1 87.94 96 MET A N 1
ATOM 715 C CA . MET A 1 96 ? -0.009 28.953 -3.795 1 87.94 96 MET A CA 1
ATOM 716 C C . MET A 1 96 ? -0.308 27.656 -4.539 1 87.94 96 MET A C 1
ATOM 718 O O . MET A 1 96 ? 0.431 26.672 -4.41 1 87.94 96 MET A O 1
ATOM 722 N N . PHE A 1 97 ? -1.31 27.688 -5.344 1 90.31 97 PHE A N 1
ATOM 723 C CA . PHE A 1 97 ? -1.701 26.484 -6.082 1 90.31 97 PHE A CA 1
ATOM 724 C C . PHE A 1 97 ? -0.736 26.219 -7.234 1 90.31 97 PHE A C 1
ATOM 726 O O . PHE A 1 97 ? -0.479 25.062 -7.578 1 90.31 97 PHE A O 1
ATOM 733 N N . ASP A 1 98 ? -0.161 27.234 -7.734 1 90.44 98 ASP A N 1
ATOM 734 C CA . ASP A 1 98 ? 0.876 27.062 -8.75 1 90.44 98 ASP A CA 1
ATOM 735 C C . ASP A 1 98 ? 2.127 26.422 -8.141 1 90.44 98 ASP A C 1
ATOM 737 O O . ASP A 1 98 ? 2.727 25.531 -8.742 1 90.44 98 ASP A O 1
ATOM 741 N N . ALA A 1 99 ? 2.416 26.906 -6.977 1 92.19 99 ALA A N 1
ATOM 742 C CA . ALA A 1 99 ? 3.59 26.375 -6.289 1 92.19 99 ALA A CA 1
ATOM 743 C C . ALA A 1 99 ? 3.373 24.922 -5.875 1 92.19 99 ALA A C 1
ATOM 745 O O . ALA A 1 99 ? 4.324 24.141 -5.805 1 92.19 99 ALA A O 1
ATOM 746 N N . ALA A 1 100 ? 2.15 24.578 -5.656 1 93.94 100 ALA A N 1
ATOM 747 C CA . ALA A 1 100 ? 1.815 23.234 -5.207 1 93.94 100 ALA A CA 1
ATOM 748 C C . ALA A 1 100 ? 1.996 22.219 -6.332 1 93.94 100 ALA A C 1
ATOM 750 O O . ALA A 1 100 ? 2.082 21.016 -6.082 1 93.94 100 ALA A O 1
ATOM 751 N N . LYS A 1 101 ? 2.105 22.609 -7.555 1 93.38 101 LYS A N 1
ATOM 752 C CA . LYS A 1 101 ? 2.117 21.734 -8.727 1 93.38 101 LYS A CA 1
ATOM 753 C C . LYS A 1 101 ? 3.408 20.922 -8.805 1 93.38 101 LYS A C 1
ATOM 755 O O . LYS A 1 101 ? 3.494 19.953 -9.555 1 93.38 101 LYS A O 1
ATOM 760 N N . LEU A 1 102 ? 4.367 21.281 -8.008 1 93 102 LEU A N 1
ATOM 761 C CA . LEU A 1 102 ? 5.621 20.531 -7.961 1 93 102 LEU A CA 1
ATOM 762 C C . LEU A 1 102 ? 5.445 19.219 -7.207 1 93 102 LEU A C 1
ATOM 764 O O . LEU A 1 102 ? 6.32 18.344 -7.262 1 93 102 LEU A O 1
ATOM 768 N N . SER A 1 103 ? 4.344 19.062 -6.527 1 96.94 103 SER A N 1
ATOM 769 C CA . SER A 1 103 ? 3.998 17.859 -5.762 1 96.94 103 SER A CA 1
ATOM 770 C C . SER A 1 103 ? 2.793 17.156 -6.367 1 96.94 103 SER A C 1
ATOM 772 O O . SER A 1 103 ? 1.953 17.781 -7.016 1 96.94 103 SER A O 1
ATOM 774 N N . TYR A 1 104 ? 2.801 15.844 -6.184 1 96.94 104 TYR A N 1
ATOM 775 C CA . TYR A 1 104 ? 1.587 15.133 -6.578 1 96.94 104 TYR A CA 1
ATOM 776 C C . TYR A 1 104 ? 0.436 15.461 -5.633 1 96.94 104 TYR A C 1
ATOM 778 O O . TYR A 1 104 ? -0.722 15.156 -5.93 1 96.94 104 TYR A O 1
ATOM 786 N N . HIS A 1 105 ? 0.754 16.047 -4.523 1 97.75 105 HIS A N 1
ATOM 787 C CA . HIS A 1 105 ? -0.248 16.734 -3.719 1 97.75 105 HIS A CA 1
ATOM 788 C C . HIS A 1 105 ? -0.443 18.172 -4.195 1 97.75 105 HIS A C 1
ATOM 790 O O . HIS A 1 105 ? -0.241 19.125 -3.426 1 97.75 105 HIS A O 1
ATOM 796 N N . ASP A 1 106 ? -0.942 18.406 -5.348 1 97.06 106 ASP A N 1
ATOM 797 C CA . ASP A 1 106 ? -1.068 19.703 -5.984 1 97.06 106 ASP A CA 1
ATOM 798 C C . ASP A 1 106 ? -2.33 20.422 -5.52 1 97.06 106 ASP A C 1
ATOM 800 O O . ASP A 1 106 ? -3.053 21.016 -6.324 1 97.06 106 ASP A O 1
ATOM 804 N N . TYR A 1 107 ? -2.623 20.297 -4.316 1 96.88 107 TYR A N 1
ATOM 805 C CA . TYR A 1 107 ? -3.768 20.875 -3.621 1 96.88 107 TYR A CA 1
ATOM 806 C C . TYR A 1 107 ? -3.398 21.266 -2.193 1 96.88 107 TYR A C 1
ATOM 808 O O . TYR A 1 107 ? -2.271 21.016 -1.75 1 96.88 107 TYR A O 1
ATOM 816 N N . LEU A 1 108 ? -4.27 21.906 -1.521 1 97.12 108 LEU A N 1
ATOM 817 C CA . LEU A 1 108 ? -4.23 22.109 -0.078 1 97.12 108 LEU A CA 1
ATOM 818 C C . LEU A 1 108 ? -5.363 21.359 0.612 1 97.12 108 LEU A C 1
ATOM 820 O O . LEU A 1 108 ? -6.48 21.312 0.094 1 97.12 108 LEU A O 1
ATOM 824 N N . LEU A 1 109 ? -5.047 20.781 1.685 1 98.25 109 LEU A N 1
ATOM 825 C CA . LEU A 1 109 ? -6.082 20.031 2.398 1 98.25 109 LEU A CA 1
ATOM 826 C C . LEU A 1 109 ? -6.605 20.844 3.582 1 98.25 109 LEU A C 1
ATOM 828 O O . LEU A 1 109 ? -5.852 21.156 4.504 1 98.25 109 LEU A O 1
ATOM 832 N N . ASN A 1 110 ? -7.875 21.156 3.525 1 97.75 110 ASN A N 1
ATOM 833 C CA . ASN A 1 110 ? -8.531 21.844 4.641 1 97.75 110 ASN A CA 1
ATOM 834 C C . ASN A 1 110 ? -9.219 20.844 5.57 1 97.75 110 ASN A C 1
ATOM 836 O O . ASN A 1 110 ? -10.141 20.141 5.16 1 97.75 110 ASN A O 1
ATOM 840 N N . ILE A 1 111 ? -8.734 20.828 6.758 1 97.12 111 ILE A N 1
ATOM 841 C CA . ILE A 1 111 ? -9.266 19.922 7.777 1 97.12 111 ILE A CA 1
ATOM 842 C C . ILE A 1 111 ? -9.062 20.531 9.164 1 97.12 111 ILE A C 1
ATOM 844 O O . ILE A 1 111 ? -7.953 20.938 9.516 1 97.12 111 ILE A O 1
ATOM 848 N N . ARG A 1 112 ? -10.195 20.688 9.93 1 96.31 112 ARG A N 1
ATOM 849 C CA . ARG A 1 112 ? -10.078 21.234 11.281 1 96.31 112 ARG A CA 1
ATOM 850 C C . ARG A 1 112 ? -9.188 20.344 12.148 1 96.31 112 ARG A C 1
ATOM 852 O O . ARG A 1 112 ? -9.25 19.109 12.062 1 96.31 112 ARG A O 1
ATOM 859 N N . GLN A 1 113 ? -8.43 20.922 12.945 1 94 113 GLN A N 1
ATOM 860 C CA . GLN A 1 113 ? -7.422 20.234 13.742 1 94 113 GLN A CA 1
ATOM 861 C C . GLN A 1 113 ? -8.047 19.109 14.578 1 94 113 GLN A C 1
ATOM 863 O O . GLN A 1 113 ? -7.434 18.062 14.781 1 94 113 GLN A O 1
ATOM 868 N N . CYS A 1 114 ? -9.258 19.344 15.141 1 92.62 114 CYS A N 1
ATOM 869 C CA . CYS A 1 114 ? -9.922 18.312 15.922 1 92.62 114 CYS A CA 1
ATOM 870 C C . CYS A 1 114 ? -10.062 17.016 15.125 1 92.62 114 CYS A C 1
ATOM 872 O O . CYS A 1 114 ? -9.914 15.922 15.664 1 92.62 114 CYS A O 1
ATOM 874 N N . ASN A 1 115 ? -10.312 17.125 13.859 1 94.44 115 ASN A N 1
ATOM 875 C CA . ASN A 1 115 ? -10.477 15.961 13 1 94.44 115 ASN A CA 1
ATOM 876 C C . ASN A 1 115 ? -9.133 15.328 12.656 1 94.44 115 ASN A C 1
ATOM 878 O O . ASN A 1 115 ? -9.008 14.102 12.609 1 94.44 115 ASN A O 1
ATOM 882 N N . SER A 1 116 ? -8.117 16.141 12.359 1 95.75 116 SER A N 1
ATOM 883 C CA . SER A 1 116 ? -6.797 15.57 12.102 1 95.75 116 SER A CA 1
ATOM 884 C C . SER A 1 116 ? -6.242 14.867 13.336 1 95.75 116 SER A C 1
ATOM 886 O O . SER A 1 116 ? -5.664 13.781 13.227 1 95.75 116 SER A O 1
ATOM 888 N N . GLU A 1 117 ? -6.43 15.461 14.477 1 94.75 117 GLU A N 1
ATOM 889 C CA . GLU A 1 117 ? -5.957 14.852 15.719 1 94.75 117 GLU A CA 1
ATOM 890 C C . GLU A 1 117 ? -6.668 13.531 15.984 1 94.75 117 GLU A C 1
ATOM 892 O O . GLU A 1 117 ? -6.07 12.594 16.516 1 94.75 117 GLU A O 1
ATOM 897 N N . GLU A 1 118 ? -7.93 13.516 15.672 1 94.56 118 GLU A N 1
ATOM 898 C CA . GLU A 1 118 ? -8.648 12.25 15.789 1 94.56 118 GLU A CA 1
ATOM 899 C C . GLU A 1 118 ? -8.008 11.164 14.93 1 94.56 118 GLU A C 1
ATOM 901 O O . GLU A 1 118 ? -7.891 10.016 15.359 1 94.56 118 GLU A O 1
ATOM 906 N N . VAL A 1 119 ? -7.641 11.5 13.75 1 96.69 119 VAL A N 1
ATOM 907 C CA . VAL A 1 119 ? -6.957 10.57 12.859 1 96.69 119 VAL A CA 1
ATOM 908 C C . VAL A 1 119 ? -5.637 10.125 13.484 1 96.69 119 VAL A C 1
ATOM 910 O O . VAL A 1 119 ? -5.332 8.938 13.523 1 96.69 119 VAL A O 1
ATOM 913 N N . PHE A 1 120 ? -4.875 11.102 14.008 1 97.31 120 PHE A N 1
ATOM 914 C CA . PHE A 1 120 ? -3.59 10.781 14.617 1 97.31 120 PHE A CA 1
ATOM 915 C C . PHE A 1 120 ? -3.775 9.859 15.82 1 97.31 120 PHE A C 1
ATOM 917 O O . PHE A 1 120 ? -3.064 8.867 15.961 1 97.31 120 PHE A O 1
ATOM 924 N N . LEU A 1 121 ? -4.742 10.164 16.641 1 96.06 121 LEU A N 1
ATOM 925 C CA . LEU A 1 121 ? -4.996 9.375 17.844 1 96.06 121 LEU A CA 1
ATOM 926 C C . LEU A 1 121 ? -5.371 7.941 17.484 1 96.06 121 LEU A C 1
ATOM 928 O O . LEU A 1 121 ? -4.891 6.992 18.094 1 96.06 121 LEU A O 1
ATOM 932 N N . SER A 1 122 ? -6.207 7.805 16.5 1 96.06 122 SER A N 1
ATOM 933 C CA . SER A 1 122 ? -6.621 6.484 16.047 1 96.06 122 SER A CA 1
ATOM 934 C C . SER A 1 122 ? -5.43 5.66 15.57 1 96.06 122 SER A C 1
ATOM 936 O O . SER A 1 122 ? -5.336 4.469 15.859 1 96.06 122 SER A O 1
ATOM 938 N N . HIS A 1 123 ? -4.551 6.266 14.852 1 96.88 123 HIS A N 1
ATOM 939 C CA . HIS A 1 123 ? -3.367 5.566 14.367 1 96.88 123 HIS A CA 1
ATOM 940 C C . HIS A 1 123 ? -2.422 5.215 15.508 1 96.88 123 HIS A C 1
ATOM 942 O O . HIS A 1 123 ? -1.794 4.152 15.492 1 96.88 123 HIS A O 1
ATOM 948 N N . TYR A 1 124 ? -2.32 6.082 16.531 1 96.56 124 TYR A N 1
ATOM 949 C CA . TYR A 1 124 ? -1.513 5.785 17.703 1 96.56 124 TYR A CA 1
ATOM 950 C C . TYR A 1 124 ? -2.076 4.59 18.469 1 96.56 124 TYR A C 1
ATOM 952 O O . TYR A 1 124 ? -1.326 3.713 18.906 1 96.56 124 TYR A O 1
ATOM 960 N N . GLU A 1 125 ? -3.338 4.543 18.516 1 95.88 125 GLU A N 1
ATOM 961 C CA . GLU A 1 125 ? -4.008 3.439 19.203 1 95.88 125 GLU A CA 1
ATOM 962 C C . GLU A 1 125 ? -3.82 2.125 18.453 1 95.88 125 GLU A C 1
ATOM 964 O O . GLU A 1 125 ? -3.709 1.062 19.062 1 95.88 125 GLU A O 1
ATOM 969 N N . LYS A 1 126 ? -3.816 2.205 17.203 1 93 126 LYS A N 1
ATOM 970 C CA . LYS A 1 126 ? -3.586 1.021 16.375 1 93 126 LYS A CA 1
ATOM 971 C C . LYS A 1 126 ? -2.197 0.441 16.625 1 93 126 LYS A C 1
ATOM 973 O O . LYS A 1 126 ? -1.95 -0.733 16.344 1 93 126 LYS A O 1
ATOM 978 N N . CYS A 1 127 ? -1.306 1.292 17.078 1 93.75 127 CYS A N 1
ATOM 979 C CA . CYS A 1 127 ? 0.023 0.811 17.438 1 93.75 127 CYS A CA 1
ATOM 980 C C . CYS A 1 127 ? 0.004 0.127 18.812 1 93.75 127 CYS A C 1
ATOM 982 O O . CYS A 1 127 ? 1.051 -0.277 19.312 1 93.75 127 CYS A O 1
ATOM 984 N N . GLY A 1 128 ? -1.133 0.047 19.484 1 93.62 128 GLY A N 1
ATOM 985 C CA . GLY A 1 128 ? -1.279 -0.621 20.766 1 93.62 128 GLY A CA 1
ATOM 986 C C . GLY A 1 128 ? -0.981 0.283 21.953 1 93.62 128 GLY A C 1
ATOM 987 O O . GLY A 1 128 ? -0.631 -0.194 23.031 1 93.62 128 GLY A O 1
ATOM 988 N N . LYS A 1 129 ? -1.056 1.595 21.703 1 94.44 129 LYS A N 1
ATOM 989 C CA . LYS A 1 129 ? -0.702 2.553 22.75 1 94.44 129 LYS A CA 1
ATOM 990 C C . LYS A 1 129 ? -1.855 3.512 23.031 1 94.44 129 LYS A C 1
ATOM 992 O O . LYS A 1 129 ? -2.775 3.639 22.219 1 94.44 129 LYS A O 1
ATOM 997 N N . SER A 1 130 ? -1.853 4.109 24.234 1 95.25 130 SER A N 1
ATOM 998 C CA . SER A 1 130 ? -2.836 5.129 24.578 1 95.25 130 SER A CA 1
ATOM 999 C C . SER A 1 130 ? -2.176 6.316 25.281 1 95.25 130 SER A C 1
ATOM 1001 O O . SER A 1 130 ? -1.188 6.152 26 1 95.25 130 SER A O 1
ATOM 1003 N N . VAL A 1 131 ? -2.773 7.449 25.156 1 96.69 131 VAL A N 1
ATOM 1004 C CA . VAL A 1 131 ? -2.27 8.672 25.766 1 96.69 131 VAL A CA 1
ATOM 1005 C C . VAL A 1 131 ? -2.615 8.68 27.266 1 96.69 131 VAL A C 1
ATOM 1007 O O . VAL A 1 131 ? -3.721 8.289 27.656 1 96.69 131 VAL A O 1
ATOM 1010 N N . TRP A 1 132 ? -1.636 9.078 28.078 1 96.31 132 TRP A N 1
ATOM 1011 C CA . TRP A 1 132 ? -1.879 9.32 29.5 1 96.31 132 TRP A CA 1
ATOM 1012 C C . TRP A 1 132 ? -2.461 10.711 29.719 1 96.31 132 TRP A C 1
ATOM 1014 O O . TRP A 1 132 ? -1.728 11.664 30 1 96.31 132 TRP A O 1
ATOM 1024 N N . TYR A 1 133 ? -3.768 10.805 29.656 1 95.25 133 TYR A N 1
ATOM 1025 C CA . TYR A 1 133 ? -4.434 12.086 29.859 1 95.25 133 TYR A CA 1
ATOM 1026 C C . TYR A 1 133 ? -4.5 12.438 31.344 1 95.25 133 TYR A C 1
ATOM 1028 O O . TYR A 1 133 ? -4.57 11.547 32.188 1 95.25 133 TYR A O 1
ATOM 1036 N N . GLY A 1 134 ? -4.457 13.703 31.625 1 95 134 GLY A N 1
ATOM 1037 C CA . GLY A 1 134 ? -4.578 14.188 33 1 95 134 GLY A CA 1
ATOM 1038 C C . GLY A 1 134 ? -3.256 14.211 33.719 1 95 134 GLY A C 1
ATOM 1039 O O . GLY A 1 134 ? -3.195 14.633 34.875 1 95 134 GLY A O 1
ATOM 1040 N N . TRP A 1 135 ? -2.191 13.781 33.094 1 96.31 135 TRP A N 1
ATOM 1041 C CA . TRP A 1 135 ? -0.877 13.727 33.75 1 96.31 135 TRP A CA 1
ATOM 1042 C C . TRP A 1 135 ? -0.031 14.93 33.344 1 96.31 135 TRP A C 1
ATOM 1044 O O . TRP A 1 135 ? 0.106 15.227 32.156 1 96.31 135 TRP A O 1
ATOM 1054 N N . LYS A 1 136 ? 0.509 15.617 34.312 1 96.94 136 LYS A N 1
ATOM 1055 C CA . LYS A 1 136 ? 1.341 16.797 34.094 1 96.94 136 LYS A CA 1
ATOM 1056 C C . LYS A 1 136 ? 2.787 16.531 34.5 1 96.94 136 LYS A C 1
ATOM 1058 O O . LYS A 1 136 ? 3.043 15.922 35.562 1 96.94 136 LYS A O 1
ATOM 1063 N N . LEU A 1 137 ? 3.723 16.922 33.656 1 98.31 137 LEU A N 1
ATOM 1064 C CA . LEU A 1 137 ? 5.129 16.922 34.062 1 98.31 137 LEU A CA 1
ATOM 1065 C C . LEU A 1 137 ? 5.441 18.094 34.969 1 98.31 137 LEU A C 1
ATOM 1067 O O . LEU A 1 137 ? 5.234 19.25 34.625 1 98.31 137 LEU A O 1
ATOM 1071 N N . VAL A 1 138 ? 6.027 17.781 36.125 1 97.88 138 VAL A N 1
ATOM 1072 C CA . VAL A 1 138 ? 6.234 18.859 37.094 1 97.88 138 VAL A CA 1
ATOM 1073 C C . VAL A 1 138 ? 7.73 19.062 37.312 1 97.88 138 VAL A C 1
ATOM 1075 O O . VAL A 1 138 ? 8.164 20.156 37.719 1 97.88 138 VAL A O 1
ATOM 1078 N N . ALA A 1 139 ? 8.492 17.969 37.125 1 97.94 139 ALA A N 1
ATOM 1079 C CA . ALA A 1 139 ? 9.945 18.062 37.25 1 97.94 139 ALA A CA 1
ATOM 1080 C C . ALA A 1 139 ? 10.633 16.906 36.5 1 97.94 139 ALA A C 1
ATOM 1082 O O . ALA A 1 139 ? 10 15.898 36.188 1 97.94 139 ALA A O 1
ATOM 1083 N N . TYR A 1 140 ? 11.906 17.125 36.125 1 97.69 140 TYR A N 1
ATOM 1084 C CA . TYR A 1 140 ? 12.727 16 35.688 1 97.69 140 TYR A CA 1
ATOM 1085 C C . TYR A 1 140 ? 14.18 16.188 36.094 1 97.69 140 TYR A C 1
ATOM 1087 O O . TYR A 1 140 ? 14.602 17.297 36.438 1 97.69 140 TYR A O 1
ATOM 1095 N N . SER A 1 141 ? 14.898 15.102 36.156 1 97.38 141 SER A N 1
ATOM 1096 C CA . SER A 1 141 ? 16.328 15.117 36.438 1 97.38 141 SER A CA 1
ATOM 1097 C C . SER A 1 141 ? 17.078 14.188 35.469 1 97.38 141 SER A C 1
ATOM 1099 O O . SER A 1 141 ? 16.5 13.242 34.938 1 97.38 141 SER A O 1
ATOM 1101 N N . ILE A 1 142 ? 18.312 14.5 35.219 1 96.75 142 ILE A N 1
ATOM 1102 C CA . ILE A 1 142 ? 19.172 13.688 34.375 1 96.75 142 ILE A CA 1
ATOM 1103 C C . ILE A 1 142 ? 20.281 13.055 35.219 1 96.75 142 ILE A C 1
ATOM 1105 O O . ILE A 1 142 ? 21 13.766 35.938 1 96.75 142 ILE A O 1
ATOM 1109 N N . ASP A 1 143 ? 20.266 11.766 35.188 1 94.69 143 ASP A N 1
ATOM 1110 C CA . ASP A 1 143 ? 21.281 11.016 35.938 1 94.69 143 ASP A CA 1
ATOM 1111 C C . ASP A 1 143 ? 21.891 9.906 35.062 1 94.69 143 ASP A C 1
ATOM 1113 O O . ASP A 1 143 ? 21.234 8.898 34.812 1 94.69 143 ASP A O 1
ATOM 1117 N N . THR A 1 144 ? 23.141 10.047 34.75 1 92.19 144 THR A N 1
ATOM 1118 C CA . THR A 1 144 ? 23.812 9.078 33.875 1 92.19 144 THR A CA 1
ATOM 1119 C C . THR A 1 144 ? 24.578 8.047 34.719 1 92.19 144 THR A C 1
ATOM 1121 O O . THR A 1 144 ? 25.203 7.148 34.156 1 92.19 144 THR A O 1
ATOM 1124 N N . SER A 1 145 ? 24.484 8.117 35.938 1 92.94 145 SER A N 1
ATOM 1125 C CA . SER A 1 145 ? 25.312 7.289 36.812 1 92.94 145 SER A CA 1
ATOM 1126 C C . SER A 1 145 ? 24.812 5.848 36.844 1 92.94 145 SER A C 1
ATOM 1128 O O . SER A 1 145 ? 25.594 4.918 37.062 1 92.94 145 SER A O 1
ATOM 1130 N N . LEU A 1 146 ? 23.594 5.695 36.656 1 88.88 146 LEU A N 1
ATOM 1131 C CA . LEU A 1 146 ? 23.016 4.355 36.75 1 88.88 146 LEU A CA 1
ATOM 1132 C C . LEU A 1 146 ? 23.422 3.516 35.562 1 88.88 146 LEU A C 1
ATOM 1134 O O . LEU A 1 146 ? 23.344 2.285 35.594 1 88.88 146 LEU A O 1
ATOM 1138 N N . ASN A 1 147 ? 23.766 4.027 34.469 1 88.62 147 ASN A N 1
ATOM 1139 C CA . ASN A 1 147 ? 24.266 3.418 33.219 1 88.62 147 ASN A CA 1
ATOM 1140 C C . ASN A 1 147 ? 23.297 2.385 32.688 1 88.62 147 ASN A C 1
ATOM 1142 O O . ASN A 1 147 ? 23.703 1.309 32.25 1 88.62 147 ASN A O 1
ATOM 1146 N N . ASP A 1 148 ? 22 2.535 32.844 1 90.62 148 ASP A N 1
ATOM 1147 C CA . ASP A 1 148 ? 20.984 1.61 32.344 1 90.62 148 ASP A CA 1
ATOM 1148 C C . ASP A 1 148 ? 20.344 2.145 31.047 1 90.62 148 ASP A C 1
ATOM 1150 O O . ASP A 1 148 ? 19.422 1.54 30.516 1 90.62 148 ASP A O 1
ATOM 1154 N N . GLY A 1 149 ? 20.844 3.279 30.609 1 91.56 149 GLY A N 1
ATOM 1155 C CA . GLY A 1 149 ? 20.375 3.846 29.359 1 91.56 149 GLY A CA 1
ATOM 1156 C C . GLY A 1 149 ? 19.203 4.793 29.531 1 91.56 149 GLY A C 1
ATOM 1157 O O . GLY A 1 149 ? 18.891 5.578 28.641 1 91.56 149 GLY A O 1
ATOM 1158 N N . PHE A 1 150 ? 18.562 4.738 30.703 1 95.19 150 PHE A N 1
ATOM 1159 C CA . PHE A 1 150 ? 17.453 5.633 31.031 1 95.19 150 PHE A CA 1
ATOM 1160 C C . PHE A 1 150 ? 17.922 6.758 31.938 1 95.19 150 PHE A C 1
ATOM 1162 O O . PHE A 1 150 ? 17.812 6.652 33.156 1 95.19 150 PHE A O 1
ATOM 1169 N N . HIS A 1 151 ? 18.266 7.855 31.359 1 94.69 151 HIS A N 1
ATOM 1170 C CA . HIS A 1 151 ? 18.984 8.883 32.125 1 94.69 151 HIS A CA 1
ATOM 1171 C C . HIS A 1 151 ? 18.031 9.945 32.625 1 94.69 151 HIS A C 1
ATOM 1173 O O . HIS A 1 151 ? 18.406 10.75 33.5 1 94.69 151 HIS A O 1
ATOM 1179 N N . ILE A 1 152 ? 16.781 9.969 32.094 1 97.44 152 ILE A N 1
ATOM 1180 C CA . ILE A 1 152 ? 15.812 10.977 32.531 1 97.44 152 ILE A CA 1
ATOM 1181 C C . ILE A 1 152 ? 14.828 10.367 33.531 1 97.44 152 ILE A C 1
ATOM 1183 O O . ILE A 1 152 ? 14.258 9.305 33.25 1 97.44 152 ILE A O 1
ATOM 1187 N N . THR A 1 153 ? 14.688 10.969 34.625 1 97.75 153 THR A N 1
ATOM 1188 C CA . THR A 1 153 ? 13.602 10.648 35.531 1 97.75 153 THR A CA 1
ATOM 1189 C C . THR A 1 153 ? 12.594 11.797 35.594 1 97.75 153 THR A C 1
ATOM 1191 O O . THR A 1 153 ? 12.914 12.883 36.062 1 97.75 153 THR A O 1
ATOM 1194 N N . ALA A 1 154 ? 11.43 11.555 35.125 1 98.06 154 ALA A N 1
ATOM 1195 C CA . ALA A 1 154 ? 10.367 12.555 35.125 1 98.06 154 ALA A CA 1
ATOM 1196 C C . ALA A 1 154 ? 9.414 12.352 36.281 1 98.06 154 ALA A C 1
ATOM 1198 O O . ALA A 1 154 ? 9.023 11.219 36.594 1 98.06 154 ALA A O 1
ATOM 1199 N N . THR A 1 155 ? 9.055 13.406 36.938 1 98 155 THR A N 1
ATOM 1200 C CA . THR A 1 155 ? 8.023 13.414 37.969 1 98 155 THR A CA 1
ATOM 1201 C C . THR A 1 155 ? 6.699 13.914 37.406 1 98 155 THR A C 1
ATOM 1203 O O . THR A 1 155 ? 6.609 15.047 36.938 1 98 155 THR A O 1
ATOM 1206 N N . LEU A 1 156 ? 5.73 13.078 37.469 1 97.62 156 LEU A N 1
ATOM 1207 C CA . LEU A 1 156 ? 4.41 13.383 36.938 1 97.62 156 LEU A CA 1
ATOM 1208 C C . LEU A 1 156 ? 3.391 13.539 38.031 1 97.62 156 LEU A C 1
ATOM 1210 O O . LEU A 1 156 ? 3.51 12.906 39.094 1 97.62 156 LEU A O 1
ATOM 1214 N N . GLU A 1 157 ? 2.406 14.344 37.781 1 97.19 157 GLU A N 1
ATOM 1215 C CA . GLU A 1 157 ? 1.33 14.555 38.75 1 97.19 157 GLU A CA 1
ATOM 1216 C C . GLU A 1 157 ? -0.037 14.445 38.094 1 97.19 157 GLU A C 1
ATOM 1218 O O . GLU A 1 157 ? -0.231 14.938 36.969 1 97.19 157 GLU A O 1
ATOM 1223 N N . HIS A 1 158 ? -0.882 13.781 38.688 1 95.81 158 HIS A N 1
ATOM 1224 C CA . HIS A 1 158 ? -2.281 13.664 38.312 1 95.81 158 HIS A CA 1
ATOM 1225 C C . HIS A 1 158 ? -3.207 14.203 39.406 1 95.81 158 HIS A C 1
ATOM 1227 O O . HIS A 1 158 ? -2.965 13.977 40.594 1 95.81 158 HIS A O 1
ATOM 1233 N N . PRO A 1 159 ? -4.242 14.836 39.031 1 94.06 159 PRO A N 1
ATOM 1234 C CA . PRO A 1 159 ? -5.125 15.422 40.062 1 94.06 159 PRO A CA 1
ATOM 1235 C C . PRO A 1 159 ? -5.723 14.375 41 1 94.06 159 PRO A C 1
ATOM 1237 O O . PRO A 1 159 ? -5.902 14.641 42.188 1 94.06 159 PRO A O 1
ATOM 1240 N N . THR A 1 160 ? -6.051 13.156 40.5 1 94.56 160 THR A N 1
ATOM 1241 C CA . THR A 1 160 ? -6.742 12.164 41.312 1 94.56 160 THR A CA 1
ATOM 1242 C C . THR A 1 160 ? -5.844 10.961 41.594 1 94.56 160 THR A C 1
ATOM 1244 O O . THR A 1 160 ? -6.07 10.211 42.531 1 94.56 160 THR A O 1
ATOM 1247 N N . LYS A 1 161 ? -4.789 10.719 40.812 1 94.31 161 LYS A N 1
ATOM 1248 C CA . LYS A 1 161 ? -3.986 9.5 40.906 1 94.31 161 LYS A CA 1
ATOM 1249 C C . LYS A 1 161 ? -2.666 9.789 41.625 1 94.31 161 LYS A C 1
ATOM 1251 O O . LYS A 1 161 ? -1.889 8.867 41.906 1 94.31 161 LYS A O 1
ATOM 1256 N N . GLY A 1 162 ? -2.383 11.055 41.969 1 93.94 162 GLY A N 1
ATOM 1257 C CA . GLY A 1 162 ? -1.188 11.414 42.719 1 93.94 162 GLY A CA 1
ATOM 1258 C C . GLY A 1 162 ? 0.048 11.523 41.844 1 93.94 162 GLY A C 1
ATOM 1259 O O . GLY A 1 162 ? -0.026 11.992 40.719 1 93.94 162 GLY A O 1
ATOM 1260 N N . GLN A 1 163 ? 1.16 11.195 42.469 1 95.44 163 GLN A N 1
ATOM 1261 C CA . GLN A 1 163 ? 2.439 11.375 41.781 1 95.44 163 GLN A CA 1
ATOM 1262 C C . GLN A 1 163 ? 2.959 10.047 41.25 1 95.44 163 GLN A C 1
ATOM 1264 O O . GLN A 1 163 ? 2.736 8.992 41.844 1 95.44 163 GLN A O 1
ATOM 1269 N N . SER A 1 164 ? 3.598 10.117 40.125 1 95.19 164 SER A N 1
ATOM 1270 C CA . SER A 1 164 ? 4.246 8.961 39.5 1 95.19 164 SER A CA 1
ATOM 1271 C C . SER A 1 164 ? 5.574 9.359 38.844 1 95.19 164 SER A C 1
ATOM 1273 O O . SER A 1 164 ? 5.875 10.547 38.719 1 95.19 164 SER A O 1
ATOM 1275 N N . HIS A 1 165 ? 6.426 8.328 38.594 1 96.56 165 HIS A N 1
ATOM 1276 C CA . HIS A 1 165 ? 7.719 8.57 37.969 1 96.56 165 HIS A CA 1
ATOM 1277 C C . HIS A 1 165 ? 7.895 7.711 36.719 1 96.56 165 HIS A C 1
ATOM 1279 O O . HIS A 1 165 ? 7.457 6.559 36.688 1 96.56 165 HIS A O 1
ATOM 1285 N N . VAL A 1 166 ? 8.469 8.32 35.75 1 97.38 166 VAL A N 1
ATOM 1286 C CA . VAL A 1 166 ? 8.82 7.605 34.5 1 97.38 166 VAL A CA 1
ATOM 1287 C C . VAL A 1 166 ? 10.289 7.84 34.188 1 97.38 166 VAL A C 1
ATOM 1289 O O . VAL A 1 166 ? 10.758 8.977 34.188 1 97.38 166 VAL A O 1
ATOM 1292 N N . ARG A 1 167 ? 11.031 6.805 33.938 1 97.69 167 ARG A N 1
ATOM 1293 C CA . ARG A 1 167 ? 12.391 6.914 33.438 1 97.69 167 ARG A CA 1
ATOM 1294 C C . ARG A 1 167 ? 12.43 6.703 31.922 1 97.69 167 ARG A C 1
ATOM 1296 O O . ARG A 1 167 ? 11.75 5.82 31.391 1 97.69 167 ARG A O 1
ATOM 1303 N N . SER A 1 168 ? 13.133 7.543 31.25 1 98.06 168 SER A N 1
ATOM 1304 C CA . SER A 1 168 ? 13.188 7.465 29.797 1 98.06 168 SER A CA 1
ATOM 1305 C C . SER A 1 168 ? 14.594 7.77 29.281 1 98.06 168 SER A C 1
ATOM 1307 O O . SER A 1 168 ? 15.422 8.312 30.016 1 98.06 168 SER A O 1
ATOM 1309 N N . LYS A 1 169 ? 14.891 7.316 28.094 1 98.06 169 LYS A N 1
ATOM 1310 C CA . LYS A 1 169 ? 16.156 7.652 27.438 1 98.06 169 LYS A CA 1
ATOM 1311 C C . LYS A 1 169 ? 16.156 9.102 26.969 1 98.06 169 LYS A C 1
ATOM 1313 O O . LYS A 1 169 ? 17.172 9.781 27.047 1 98.06 169 LYS A O 1
ATOM 1318 N N . TYR A 1 170 ? 15.016 9.539 26.438 1 98.56 170 TYR A N 1
ATOM 1319 C CA . TYR A 1 170 ? 14.852 10.906 25.953 1 98.56 170 TYR A CA 1
ATOM 1320 C C . TYR A 1 170 ? 13.547 11.508 26.453 1 98.56 170 TYR A C 1
ATOM 1322 O O . TYR A 1 170 ? 12.617 10.789 26.812 1 98.56 170 TYR A O 1
ATOM 1330 N N . LEU A 1 171 ? 13.539 12.828 26.531 1 98.75 171 LEU A N 1
ATOM 1331 C CA . LEU A 1 171 ? 12.367 13.625 26.875 1 98.75 171 LEU A CA 1
ATOM 1332 C C . LEU A 1 171 ? 12.031 14.602 25.75 1 98.75 171 LEU A C 1
ATOM 1334 O O . LEU A 1 171 ? 12.875 15.398 25.344 1 98.75 171 LEU A O 1
ATOM 1338 N N . LEU A 1 172 ? 10.859 14.531 25.203 1 98.88 172 LEU A N 1
ATOM 1339 C CA . LEU A 1 172 ? 10.43 15.43 24.141 1 98.88 172 LEU A CA 1
ATOM 1340 C C . LEU A 1 172 ? 9.328 16.359 24.641 1 98.88 172 LEU A C 1
ATOM 1342 O O . LEU A 1 172 ? 8.273 15.898 25.078 1 98.88 172 LEU A O 1
ATOM 1346 N N . GLY A 1 173 ? 9.609 17.641 24.578 1 98.81 173 GLY A N 1
ATOM 1347 C CA . GLY A 1 173 ? 8.578 18.641 24.797 1 98.81 173 GLY A CA 1
ATOM 1348 C C . GLY A 1 173 ? 7.789 18.969 23.531 1 98.81 173 GLY A C 1
ATOM 1349 O O . GLY A 1 173 ? 8.312 19.594 22.625 1 98.81 173 GLY A O 1
ATOM 1350 N N . ALA A 1 174 ? 6.609 18.562 23.438 1 98.31 174 ALA A N 1
ATOM 1351 C CA . ALA A 1 174 ? 5.609 18.875 22.422 1 98.31 174 ALA A CA 1
ATOM 1352 C C . ALA A 1 174 ? 4.34 19.438 23.062 1 98.31 174 ALA A C 1
ATOM 1354 O O . ALA A 1 174 ? 3.23 19.141 22.625 1 98.31 174 ALA A O 1
ATOM 1355 N N . ASP A 1 175 ? 4.496 20.188 24.094 1 97.19 175 ASP A N 1
ATOM 1356 C CA . ASP A 1 175 ? 3.402 20.562 24.984 1 97.19 175 ASP A CA 1
ATOM 1357 C C . ASP A 1 175 ? 2.984 22.016 24.75 1 97.19 175 ASP A C 1
ATOM 1359 O O . ASP A 1 175 ? 2.504 22.688 25.672 1 97.19 175 ASP A O 1
ATOM 1363 N N . GLY A 1 176 ? 3.244 22.547 23.609 1 93.19 176 GLY A N 1
ATOM 1364 C CA . GLY A 1 176 ? 2.637 23.797 23.156 1 93.19 176 GLY A CA 1
ATOM 1365 C C . GLY A 1 176 ? 3.373 25.031 23.641 1 93.19 176 GLY A C 1
ATOM 1366 O O . GLY A 1 176 ? 4.5 24.938 24.141 1 93.19 176 GLY A O 1
ATOM 1367 N N . GLY A 1 177 ? 2.715 26.172 23.406 1 90.12 177 GLY A N 1
ATOM 1368 C CA . GLY A 1 177 ? 3.309 27.469 23.703 1 90.12 177 GLY A CA 1
ATOM 1369 C C . GLY A 1 177 ? 3.656 27.656 25.172 1 90.12 177 GLY A C 1
ATOM 1370 O O . GLY A 1 177 ? 4.602 28.375 25.5 1 90.12 177 GLY A O 1
ATOM 1371 N N . ALA A 1 178 ? 2.932 27 26.062 1 91.38 178 ALA A N 1
ATOM 1372 C CA . ALA A 1 178 ? 3.182 27.062 27.5 1 91.38 178 ALA A CA 1
ATOM 1373 C C . ALA A 1 178 ? 3.951 25.828 27.969 1 91.38 178 ALA A C 1
ATOM 1375 O O . ALA A 1 178 ? 3.68 25.297 29.047 1 91.38 178 ALA A O 1
ATOM 1376 N N . SER A 1 179 ? 4.852 25.453 27.281 1 96.12 179 SER A N 1
ATOM 1377 C CA . SER A 1 179 ? 5.578 24.203 27.469 1 96.12 179 SER A CA 1
ATOM 1378 C C . SER A 1 179 ? 6.25 24.141 28.828 1 96.12 179 SER A C 1
ATOM 1380 O O . SER A 1 179 ? 7.113 24.969 29.141 1 96.12 179 SER A O 1
ATOM 1382 N N . SER A 1 180 ? 5.914 23.125 29.594 1 96.75 180 SER A N 1
ATOM 1383 C CA . SER A 1 180 ? 6.59 22.828 30.859 1 96.75 180 SER A CA 1
ATOM 1384 C C . SER A 1 180 ? 8.008 22.328 30.609 1 96.75 180 SER A C 1
ATOM 1386 O O . SER A 1 180 ? 8.922 22.625 31.391 1 96.75 180 SER A O 1
ATOM 1388 N N . VAL A 1 181 ? 8.18 21.562 29.594 1 98.38 181 VAL A N 1
ATOM 1389 C CA . VAL A 1 181 ? 9.5 21 29.281 1 98.38 181 VAL A CA 1
ATOM 1390 C C . VAL A 1 181 ? 10.469 22.141 28.984 1 98.38 181 VAL A C 1
ATOM 1392 O O . VAL A 1 181 ? 11.609 22.141 29.453 1 98.38 181 VAL A O 1
ATOM 1395 N N . ARG A 1 182 ? 10.031 23.047 28.125 1 97.75 182 ARG A N 1
ATOM 1396 C CA . ARG A 1 182 ? 10.875 24.188 27.797 1 97.75 182 ARG A CA 1
ATOM 1397 C C . ARG A 1 182 ? 11.281 24.953 29.062 1 97.75 182 ARG A C 1
ATOM 1399 O O . ARG A 1 182 ? 12.453 25.297 29.234 1 97.75 182 ARG A O 1
ATOM 1406 N N . GLN A 1 183 ? 10.359 25.172 29.953 1 97.19 183 GLN A N 1
ATOM 1407 C CA . GLN A 1 183 ? 10.602 25.906 31.188 1 97.19 183 GLN A CA 1
ATOM 1408 C C . GLN A 1 183 ? 11.547 25.156 32.125 1 97.19 183 GLN A C 1
ATOM 1410 O O . GLN A 1 183 ? 12.523 25.719 32.625 1 97.19 183 GLN A O 1
ATOM 1415 N N . LEU A 1 184 ? 11.234 23.938 32.344 1 97.75 184 LEU A N 1
ATOM 1416 C CA . LEU A 1 184 ? 12.008 23.109 33.25 1 97.75 184 LEU A CA 1
ATOM 1417 C C . LEU A 1 184 ? 13.43 22.906 32.75 1 97.75 184 LEU A C 1
ATOM 1419 O O . LEU A 1 184 ? 14.367 22.75 33.531 1 97.75 184 LEU A O 1
ATOM 1423 N N . SER A 1 185 ? 13.609 22.922 31.453 1 97.5 185 SER A N 1
ATOM 1424 C CA . SER A 1 185 ? 14.93 22.703 30.875 1 97.5 185 SER A CA 1
ATOM 1425 C C . SER A 1 185 ? 15.75 24 30.859 1 97.5 185 SER A C 1
ATOM 1427 O O . SER A 1 185 ? 16.953 23.969 30.594 1 97.5 185 SER A O 1
ATOM 1429 N N . GLY A 1 186 ? 15.07 25.109 31.016 1 96.88 186 GLY A N 1
ATOM 1430 C CA . GLY A 1 186 ? 15.758 26.391 31.016 1 96.88 186 GLY A CA 1
ATOM 1431 C C . GLY A 1 186 ? 16.047 26.906 29.625 1 96.88 186 GLY A C 1
ATOM 1432 O O . GLY A 1 186 ? 16.891 27.797 29.438 1 96.88 186 GLY A O 1
ATOM 1433 N N . ILE A 1 187 ? 15.398 26.375 28.625 1 96.75 187 ILE A N 1
ATOM 1434 C CA . ILE A 1 187 ? 15.539 26.875 27.25 1 96.75 187 ILE A CA 1
ATOM 1435 C C . ILE A 1 187 ? 14.711 28.141 27.078 1 96.75 187 ILE A C 1
ATOM 1437 O O . ILE A 1 187 ? 13.5 28.141 27.312 1 96.75 187 ILE A O 1
ATOM 1441 N N . THR A 1 188 ? 15.328 29.156 26.641 1 94.56 188 THR A N 1
ATOM 1442 C CA . THR A 1 188 ? 14.648 30.438 26.5 1 94.56 188 THR A CA 1
ATOM 1443 C C . THR A 1 188 ? 14.031 30.578 25.109 1 94.56 188 THR A C 1
ATOM 1445 O O . THR A 1 188 ? 14.516 29.969 24.156 1 94.56 188 THR A O 1
ATOM 1448 N N . MET A 1 189 ? 12.984 31.281 25.062 1 91.94 189 MET A N 1
ATOM 1449 C CA . MET A 1 189 ? 12.344 31.641 23.812 1 91.94 189 MET A CA 1
ATOM 1450 C C . MET A 1 189 ? 12.32 33.156 23.625 1 91.94 189 MET A C 1
ATOM 1452 O O . MET A 1 189 ? 11.922 33.906 24.531 1 91.94 189 MET A O 1
ATOM 1456 N N . ASP A 1 190 ? 12.742 33.562 22.547 1 84.19 190 ASP A N 1
ATOM 1457 C CA . ASP A 1 190 ? 12.703 34.969 22.188 1 84.19 190 ASP A CA 1
ATOM 1458 C C . ASP A 1 190 ? 11.336 35.344 21.609 1 84.19 190 ASP A C 1
ATOM 1460 O O . ASP A 1 190 ? 11.023 35 20.469 1 84.19 190 ASP A O 1
ATOM 1464 N N . PHE A 1 191 ? 10.523 36 22.438 1 82.56 191 PHE A N 1
ATOM 1465 C CA . PHE A 1 191 ? 9.188 36.375 21.969 1 82.56 191 PHE A CA 1
ATOM 1466 C C . PHE A 1 191 ? 9.195 37.781 21.359 1 82.56 191 PHE A C 1
ATOM 1468 O O . PHE A 1 191 ? 9.859 38.688 21.875 1 82.56 191 PHE A O 1
ATOM 1475 N N . GLN A 1 192 ? 8.57 37.844 20.297 1 78.06 192 GLN A N 1
ATOM 1476 C CA . GLN A 1 192 ? 8.242 39.156 19.766 1 78.06 192 GLN A CA 1
ATOM 1477 C C . GLN A 1 192 ? 6.832 39.594 20.172 1 78.06 192 GLN A C 1
ATOM 1479 O O . GLN A 1 192 ? 5.895 38.781 20.094 1 78.06 192 GLN A O 1
ATOM 1484 N N . SER A 1 193 ? 6.719 40.625 20.859 1 68.81 193 SER A N 1
ATOM 1485 C CA . SER A 1 193 ? 5.438 41.125 21.359 1 68.81 193 SER A CA 1
ATOM 1486 C C . SER A 1 193 ? 4.648 41.812 20.25 1 68.81 193 SER A C 1
ATOM 1488 O O . SER A 1 193 ? 5.184 42.688 19.547 1 68.81 193 SER A O 1
ATOM 1490 N N . THR A 1 194 ? 3.643 41.188 19.844 1 75.44 194 THR A N 1
ATOM 1491 C CA . THR A 1 194 ? 2.752 41.906 18.953 1 75.44 194 THR A CA 1
ATOM 1492 C C . THR A 1 194 ? 1.425 42.219 19.641 1 75.44 194 THR A C 1
ATOM 1494 O O . THR A 1 194 ? 1.106 41.625 20.672 1 75.44 194 THR A O 1
ATOM 1497 N N . SER A 1 195 ? 0.772 43.25 19.188 1 77.94 195 SER A N 1
ATOM 1498 C CA . SER A 1 195 ? -0.519 43.656 19.75 1 77.94 195 SER A CA 1
ATOM 1499 C C . SER A 1 195 ? -1.668 43.156 18.875 1 77.94 195 SER A C 1
ATOM 1501 O O . SER A 1 195 ? -2.828 43.5 19.125 1 77.94 195 SER A O 1
ATOM 1503 N N . TYR A 1 196 ? -1.295 42.375 17.922 1 87.75 196 TYR A N 1
ATOM 1504 C CA . TYR A 1 196 ? -2.344 41.969 16.984 1 87.75 196 TYR A CA 1
ATOM 1505 C C . TYR A 1 196 ? -3.266 40.938 17.609 1 87.75 196 TYR A C 1
ATOM 1507 O O . TYR A 1 196 ? -2.809 40.031 18.328 1 87.75 196 TYR A O 1
ATOM 1515 N N . GLU A 1 197 ? -4.531 41.062 17.328 1 92.44 197 GLU A N 1
ATOM 1516 C CA . GLU A 1 197 ? -5.566 40.125 17.75 1 92.44 197 GLU A CA 1
ATOM 1517 C C . GLU A 1 197 ? -6.438 39.688 16.578 1 92.44 197 GLU A C 1
ATOM 1519 O O . GLU A 1 197 ? -6.766 40.5 15.711 1 92.44 197 GLU A O 1
ATOM 1524 N N . TRP A 1 198 ? -6.73 38.438 16.578 1 93.12 198 TRP A N 1
ATOM 1525 C CA . TRP A 1 198 ? -7.5 37.906 15.461 1 93.12 198 TRP A CA 1
ATOM 1526 C C . TRP A 1 198 ? -8.695 37.094 15.961 1 93.12 198 TRP A C 1
ATOM 1528 O O . TRP A 1 198 ? -8.703 36.656 17.109 1 93.12 198 TRP A O 1
ATOM 1538 N N . ILE A 1 199 ? -9.695 37.031 15.133 1 94.75 199 ILE A N 1
ATOM 1539 C CA . ILE A 1 199 ? -10.906 36.25 15.367 1 94.75 199 ILE A CA 1
ATOM 1540 C C . ILE A 1 199 ? -11.016 35.125 14.32 1 94.75 199 ILE A C 1
ATOM 1542 O O . ILE A 1 199 ? -10.727 35.344 13.141 1 94.75 199 ILE A O 1
ATOM 1546 N N . ARG A 1 200 ? -11.375 33.938 14.781 1 95.19 200 ARG A N 1
ATOM 1547 C CA . ARG A 1 200 ? -11.766 32.844 13.891 1 95.19 200 ARG A CA 1
ATOM 1548 C C . ARG A 1 200 ? -13.125 32.281 14.281 1 95.19 200 ARG A C 1
ATOM 1550 O O . ARG A 1 200 ? -13.43 32.125 15.469 1 95.19 200 ARG A O 1
ATOM 1557 N N . ILE A 1 201 ? -13.914 32 13.281 1 95.69 201 ILE A N 1
ATOM 1558 C CA . ILE A 1 201 ? -15.242 31.422 13.469 1 95.69 201 ILE A CA 1
ATOM 1559 C C . ILE A 1 201 ? -15.43 30.25 12.508 1 95.69 201 ILE A C 1
ATOM 1561 O O . ILE A 1 201 ? -15.266 30.391 11.297 1 95.69 201 ILE A O 1
ATOM 1565 N N . ASP A 1 202 ? -15.781 29.078 13.07 1 95.81 202 ASP A N 1
ATOM 1566 C CA . ASP A 1 202 ? -16.078 27.875 12.281 1 95.81 202 ASP A CA 1
ATOM 1567 C C . ASP A 1 202 ? -17.547 27.484 12.43 1 95.81 202 ASP A C 1
ATOM 1569 O O . ASP A 1 202 ? -18.109 27.578 13.516 1 95.81 202 ASP A O 1
ATOM 1573 N N . GLY A 1 203 ? -18.141 27.016 11.391 1 96 203 GLY A N 1
ATOM 1574 C CA . GLY A 1 203 ? -19.484 26.484 11.461 1 96 203 GLY A CA 1
ATOM 1575 C C . GLY A 1 203 ? -20.109 26.25 10.094 1 96 203 GLY A C 1
ATOM 1576 O O . GLY A 1 203 ? -19.422 26.312 9.078 1 96 203 GLY A O 1
ATOM 1577 N N . LYS A 1 204 ? -21.344 25.844 10.156 1 97.25 204 LYS A N 1
ATOM 1578 C CA . LYS A 1 204 ? -22.125 25.844 8.93 1 97.25 204 LYS A CA 1
ATOM 1579 C C . LYS A 1 204 ? -22.578 27.266 8.562 1 97.25 204 LYS A C 1
ATOM 1581 O O . LYS A 1 204 ? -23.297 27.906 9.336 1 97.25 204 LYS A O 1
ATOM 1586 N N . ILE A 1 205 ? -22.109 27.703 7.48 1 97.44 205 ILE A N 1
ATOM 1587 C CA . ILE A 1 205 ? -22.344 29.094 7.082 1 97.44 205 ILE A CA 1
ATOM 1588 C C . ILE A 1 205 ? -22.922 29.125 5.672 1 97.44 205 ILE A C 1
ATOM 1590 O O . ILE A 1 205 ? -22.453 28.438 4.773 1 97.44 205 ILE A O 1
ATOM 1594 N N . SER A 1 206 ? -24 29.906 5.508 1 96.81 206 SER A N 1
ATOM 1595 C CA . SER A 1 206 ? -24.578 30.156 4.195 1 96.81 206 SER A CA 1
ATOM 1596 C C . SER A 1 206 ? -24.25 31.547 3.688 1 96.81 206 SER A C 1
ATOM 1598 O O . SER A 1 206 ? -24.219 32.5 4.465 1 96.81 206 SER A O 1
ATOM 1600 N N . THR A 1 207 ? -23.922 31.656 2.455 1 97.5 207 THR A N 1
ATOM 1601 C CA . THR A 1 207 ? -23.578 32.938 1.854 1 97.5 207 THR A CA 1
ATOM 1602 C C . THR A 1 207 ? -23.922 32.938 0.368 1 97.5 207 THR A C 1
ATOM 1604 O O . THR A 1 207 ? -24.109 31.891 -0.24 1 97.5 207 THR A O 1
ATOM 1607 N N . ASP A 1 208 ? -24.125 34.125 -0.197 1 96.81 208 ASP A N 1
ATOM 1608 C CA . ASP A 1 208 ? -24.297 34.25 -1.641 1 96.81 208 ASP A CA 1
ATOM 1609 C C . ASP A 1 208 ? -23 34.656 -2.316 1 96.81 208 ASP A C 1
ATOM 1611 O O . ASP A 1 208 ? -22.984 35 -3.5 1 96.81 208 ASP A O 1
ATOM 1615 N N . MET A 1 209 ? -21.891 34.656 -1.525 1 95.12 209 MET A N 1
ATOM 1616 C CA . MET A 1 209 ? -20.578 34.906 -2.109 1 95.12 209 MET A CA 1
ATOM 1617 C C . MET A 1 209 ? -20.234 33.844 -3.152 1 95.12 209 MET A C 1
ATOM 1619 O O . MET A 1 209 ? -20.25 32.656 -2.859 1 95.12 209 MET A O 1
ATOM 1623 N N . PRO A 1 210 ? -19.938 34.281 -4.402 1 94.12 210 PRO A N 1
ATOM 1624 C CA . PRO A 1 210 ? -19.578 33.281 -5.422 1 94.12 210 PRO A CA 1
ATOM 1625 C C . PRO A 1 210 ? -18.281 32.531 -5.09 1 94.12 210 PRO A C 1
ATOM 1627 O O . PRO A 1 210 ? -17.312 33.156 -4.633 1 94.12 210 PRO A O 1
ATOM 1630 N N . GLY A 1 211 ? -18.297 31.203 -5.277 1 92.44 211 GLY A N 1
ATOM 1631 C CA . GLY A 1 211 ? -17.094 30.422 -5.105 1 92.44 211 GLY A CA 1
ATOM 1632 C C . GLY A 1 211 ? -16.797 30.094 -3.656 1 92.44 211 GLY A C 1
ATOM 1633 O O . GLY A 1 211 ? -15.648 29.859 -3.287 1 92.44 211 GLY A O 1
ATOM 1634 N N . GLU A 1 212 ? -17.781 30.109 -2.861 1 92.25 212 GLU A N 1
ATOM 1635 C CA . GLU A 1 212 ? -17.594 29.859 -1.433 1 92.25 212 GLU A CA 1
ATOM 1636 C C . GLU A 1 212 ? -17.062 28.453 -1.171 1 92.25 212 GLU A C 1
ATOM 1638 O O . GLU A 1 212 ? -16.5 28.188 -0.109 1 92.25 212 GLU A O 1
ATOM 1643 N N . CYS A 1 213 ? -17.188 27.562 -2.186 1 93.44 213 CYS A N 1
ATOM 1644 C CA . CYS A 1 213 ? -16.766 26.172 -1.975 1 93.44 213 CYS A CA 1
ATOM 1645 C C . CYS A 1 213 ? -15.523 25.844 -2.803 1 93.44 213 CYS A C 1
ATOM 1647 O O . CYS A 1 213 ? -15.227 24.672 -3.037 1 93.44 213 CYS A O 1
ATOM 1649 N N . LEU A 1 214 ? -14.773 26.812 -3.283 1 92.44 214 LEU A N 1
ATOM 1650 C CA . LEU A 1 214 ? -13.57 26.594 -4.082 1 92.44 214 LEU A CA 1
ATOM 1651 C C . LEU A 1 214 ? -12.406 26.141 -3.201 1 92.44 214 LEU A C 1
ATOM 1653 O O . LEU A 1 214 ? -11.484 25.484 -3.682 1 92.44 214 LEU A O 1
ATOM 1657 N N . GLY A 1 215 ? -12.438 26.5 -1.979 1 94 215 GLY A N 1
ATOM 1658 C CA . GLY A 1 215 ? -11.375 26.188 -1.037 1 94 215 GLY A CA 1
ATOM 1659 C C . GLY A 1 215 ? -10.992 27.359 -0.156 1 94 215 GLY A C 1
ATOM 1660 O O . GLY A 1 215 ? -11.016 27.25 1.072 1 94 215 GLY A O 1
ATOM 1661 N N . PHE A 1 216 ? -10.648 28.5 -0.834 1 94.38 216 PHE A N 1
ATOM 1662 C CA . PHE A 1 216 ? -10.258 29.703 -0.11 1 94.38 216 PHE A CA 1
ATOM 1663 C C . PHE A 1 216 ? -10.867 30.938 -0.754 1 94.38 216 PHE A C 1
ATOM 1665 O O . PHE A 1 216 ? -11.164 30.938 -1.95 1 94.38 216 PHE A O 1
ATOM 1672 N N . ALA A 1 217 ? -11.047 31.953 0.117 1 93.31 217 ALA A N 1
ATOM 1673 C CA . ALA A 1 217 ? -11.344 33.312 -0.374 1 93.31 217 ALA A CA 1
ATOM 1674 C C . ALA A 1 217 ? -10.711 34.375 0.515 1 93.31 217 ALA A C 1
ATOM 1676 O O . ALA A 1 217 ? -10.484 34.125 1.706 1 93.31 217 ALA A O 1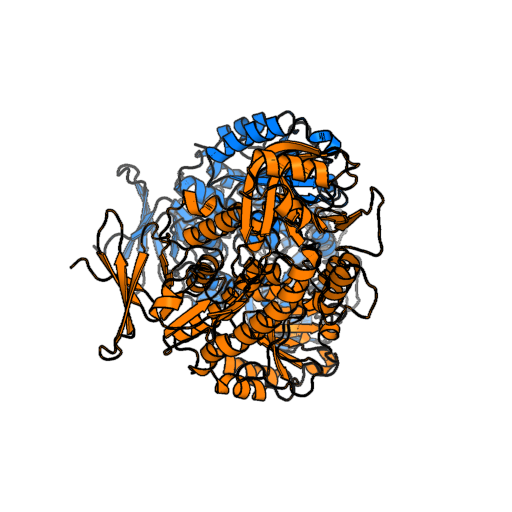
ATOM 1677 N N . SER A 1 218 ? -10.336 35.406 -0.062 1 92.25 218 SER A N 1
ATOM 1678 C CA . SER A 1 218 ? -9.875 36.594 0.641 1 92.25 218 SER A CA 1
ATOM 1679 C C . SER A 1 218 ? -10.719 37.812 0.284 1 92.25 218 SER A C 1
ATOM 1681 O O . SER A 1 218 ? -11.039 38.031 -0.886 1 92.25 218 SER A O 1
ATOM 1683 N N . ILE A 1 219 ? -11.078 38.531 1.287 1 92.44 219 ILE A N 1
ATOM 1684 C CA . ILE A 1 219 ? -11.875 39.75 1.083 1 92.44 219 ILE A CA 1
ATOM 1685 C C . ILE A 1 219 ? -11.133 40.969 1.662 1 92.44 219 ILE A C 1
ATOM 1687 O O . ILE A 1 219 ? -10.883 41.031 2.867 1 92.44 219 ILE A O 1
ATOM 1691 N N . GLU A 1 220 ? -10.797 41.875 0.861 1 89.06 220 GLU A N 1
ATOM 1692 C CA . GLU A 1 220 ? -10.18 43.125 1.295 1 89.06 220 GLU A CA 1
ATOM 1693 C C . GLU A 1 220 ? -11.219 44.094 1.859 1 89.06 220 GLU A C 1
ATOM 1695 O O . GLU A 1 220 ? -12.219 44.375 1.203 1 89.06 220 GLU A O 1
ATOM 1700 N N . THR A 1 221 ? -10.922 44.469 3.049 1 87.81 221 THR A N 1
ATOM 1701 C CA . THR A 1 221 ? -11.891 45.344 3.699 1 87.81 221 THR A CA 1
ATOM 1702 C C . THR A 1 221 ? -11.203 46.594 4.27 1 87.81 221 THR A C 1
ATOM 1704 O O . THR A 1 221 ? -9.977 46.625 4.406 1 87.81 221 THR A O 1
ATOM 1707 N N . GLU A 1 222 ? -12.008 47.531 4.57 1 84.31 222 GLU A N 1
ATOM 1708 C CA . GLU A 1 222 ? -11.492 48.781 5.152 1 84.31 222 GLU A CA 1
ATOM 1709 C C . GLU A 1 222 ? -11.234 48.625 6.648 1 84.31 222 GLU A C 1
ATOM 1711 O O . GLU A 1 222 ? -10.258 49.156 7.176 1 84.31 222 GLU A O 1
ATOM 1716 N N . HIS A 1 223 ? -12.039 47.875 7.281 1 88.75 223 HIS A N 1
ATOM 1717 C CA . HIS A 1 223 ? -12.008 47.938 8.734 1 88.75 223 HIS A CA 1
ATOM 1718 C C . HIS A 1 223 ? -11.766 46.562 9.359 1 88.75 223 HIS A C 1
ATOM 1720 O O . HIS A 1 223 ? -11.633 46.438 10.578 1 88.75 223 HIS A O 1
ATOM 1726 N N . HIS A 1 224 ? -11.766 45.562 8.586 1 91.75 224 HIS A N 1
ATOM 1727 C CA . HIS A 1 224 ? -11.625 44.219 9.156 1 91.75 224 HIS A CA 1
ATOM 1728 C C . HIS A 1 224 ? -10.32 43.562 8.711 1 91.75 224 HIS A C 1
ATOM 1730 O O . HIS A 1 224 ? -10.148 42.344 8.844 1 91.75 224 HIS A O 1
ATOM 1736 N N . GLY A 1 225 ? -9.414 44.375 8.094 1 87.06 225 GLY A N 1
ATOM 1737 C CA . GLY A 1 225 ? -8.219 43.781 7.516 1 87.06 225 GLY A CA 1
ATOM 1738 C C . GLY A 1 225 ? -8.516 42.906 6.332 1 87.06 225 GLY A C 1
ATOM 1739 O O . GLY A 1 225 ? -9.461 43.125 5.582 1 87.06 225 GLY A O 1
ATOM 1740 N N . ASN A 1 226 ? -7.598 41.906 6.07 1 89 226 ASN A N 1
ATOM 1741 C CA . ASN A 1 226 ? -7.859 40.906 5.055 1 89 226 ASN A CA 1
ATOM 1742 C C . ASN A 1 226 ? -8.656 39.75 5.617 1 89 226 ASN A C 1
ATOM 1744 O O . ASN A 1 226 ? -8.133 38.938 6.395 1 89 226 ASN A O 1
ATOM 1748 N N . VAL A 1 227 ? -9.875 39.625 5.223 1 94.06 227 VAL A N 1
ATOM 1749 C CA . VAL A 1 227 ? -10.773 38.594 5.754 1 94.06 227 VAL A CA 1
ATOM 1750 C C . VAL A 1 227 ? -10.492 37.25 5.082 1 94.06 227 VAL A C 1
ATOM 1752 O O . VAL A 1 227 ? -10.422 37.188 3.854 1 94.06 227 VAL A O 1
ATOM 1755 N N . LEU A 1 228 ? -10.359 36.219 5.906 1 94.5 228 LEU A N 1
ATOM 1756 C CA . LEU A 1 228 ? -10.07 34.875 5.449 1 94.5 228 LEU A CA 1
ATOM 1757 C C . LEU A 1 228 ? -11.344 34.031 5.391 1 94.5 228 LEU A C 1
ATOM 1759 O O . LEU A 1 228 ? -12.148 34.031 6.328 1 94.5 228 LEU A O 1
ATOM 1763 N N . TRP A 1 229 ? -11.594 33.375 4.266 1 95.38 229 TRP A N 1
ATOM 1764 C CA . TRP A 1 229 ? -12.656 32.406 4.094 1 95.38 229 TRP A CA 1
ATOM 1765 C C . TRP A 1 229 ? -12.086 31.047 3.678 1 95.38 229 TRP A C 1
ATOM 1767 O O . TRP A 1 229 ? -11.32 30.969 2.713 1 95.38 229 TRP A O 1
ATOM 1777 N N . VAL A 1 230 ? -12.438 29.938 4.391 1 96.5 230 VAL A N 1
ATOM 1778 C CA . VAL A 1 230 ? -11.922 28.594 4.102 1 96.5 230 VAL A CA 1
ATOM 1779 C C . VAL A 1 230 ? -13.07 27.594 4.102 1 96.5 230 VAL A C 1
ATOM 1781 O O . VAL A 1 230 ? -13.836 27.516 5.062 1 96.5 230 VAL A O 1
ATOM 1784 N N . LYS A 1 231 ? -13.219 26.844 2.955 1 97.81 231 LYS A N 1
ATOM 1785 C CA . LYS A 1 231 ? -14.078 25.672 2.99 1 97.81 231 LYS A CA 1
ATOM 1786 C C . LYS A 1 231 ? -13.422 24.531 3.775 1 97.81 231 LYS A C 1
ATOM 1788 O O . LYS A 1 231 ? -12.328 24.094 3.438 1 97.81 231 LYS A O 1
ATOM 1793 N N . LEU A 1 232 ? -14.117 24.094 4.824 1 96.75 232 LEU A N 1
ATOM 1794 C CA . LEU A 1 232 ? -13.531 23.109 5.734 1 96.75 232 LEU A CA 1
ATOM 1795 C C . LEU A 1 232 ? -14.109 21.719 5.488 1 96.75 232 LEU A C 1
ATOM 1797 O O . LEU A 1 232 ? -14.695 21.469 4.434 1 96.75 232 LEU A O 1
ATOM 1801 N N . ASP A 1 233 ? -13.828 20.734 6.344 1 95.62 233 ASP A N 1
ATOM 1802 C CA . ASP A 1 233 ? -14.375 19.391 6.336 1 95.62 233 ASP A CA 1
ATOM 1803 C C . ASP A 1 233 ? -15.875 19.391 6.621 1 95.62 233 ASP A C 1
ATOM 1805 O O . ASP A 1 233 ? -16.375 20.266 7.34 1 95.62 233 ASP A O 1
ATOM 1809 N N . GLY A 1 234 ? -16.547 18.422 6.051 1 95.12 234 GLY A N 1
ATOM 1810 C CA . GLY A 1 234 ? -17.984 18.328 6.25 1 95.12 234 GLY A CA 1
ATOM 1811 C C . GLY A 1 234 ? -18.734 19.484 5.629 1 95.12 234 GLY A C 1
ATOM 1812 O O . GLY A 1 234 ? -18.547 19.797 4.449 1 95.12 234 GLY A O 1
ATOM 1813 N N . ASP A 1 235 ? -19.562 20.156 6.461 1 95.06 235 ASP A N 1
ATOM 1814 C CA . ASP A 1 235 ? -20.375 21.25 5.969 1 95.06 235 ASP A CA 1
ATOM 1815 C C . ASP A 1 235 ? -19.906 22.594 6.527 1 95.06 235 ASP A C 1
ATOM 1817 O O . ASP A 1 235 ? -20.625 23.594 6.473 1 95.06 235 ASP A O 1
ATOM 1821 N N . ALA A 1 236 ? -18.75 22.578 6.949 1 95.69 236 ALA A N 1
ATOM 1822 C CA . ALA A 1 236 ? -18.297 23.75 7.703 1 95.69 236 ALA A CA 1
ATOM 1823 C C . ALA A 1 236 ? -17.438 24.672 6.836 1 95.69 236 ALA A C 1
ATOM 1825 O O . ALA A 1 236 ? -16.875 24.234 5.832 1 95.69 236 ALA A O 1
ATOM 1826 N N . HIS A 1 237 ? -17.391 25.906 7.203 1 97.25 237 HIS A N 1
ATOM 1827 C CA . HIS A 1 237 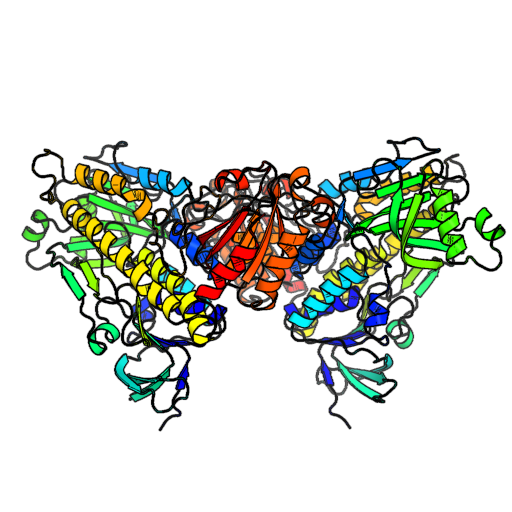? -16.484 26.953 6.711 1 97.25 237 HIS A CA 1
ATOM 1828 C C . HIS A 1 237 ? -15.805 27.672 7.863 1 97.25 237 HIS A C 1
ATOM 1830 O O . HIS A 1 237 ? -16.234 27.562 9.016 1 97.25 237 HIS A O 1
ATOM 1836 N N . ARG A 1 238 ? -14.688 28.312 7.578 1 97.5 238 ARG A N 1
ATOM 1837 C CA . ARG A 1 238 ? -14.055 29.234 8.516 1 97.5 238 ARG A CA 1
ATOM 1838 C C . ARG A 1 238 ? -14.039 30.656 7.961 1 97.5 238 ARG A C 1
ATOM 1840 O O . ARG A 1 238 ? -13.742 30.859 6.781 1 97.5 238 ARG A O 1
ATOM 1847 N N . ILE A 1 239 ? -14.406 31.594 8.797 1 96.75 239 ILE A N 1
ATOM 1848 C CA . ILE A 1 239 ? -14.172 33 8.523 1 96.75 239 ILE A CA 1
ATOM 1849 C C . ILE A 1 239 ? -13.227 33.594 9.57 1 96.75 239 ILE A C 1
ATOM 1851 O O . ILE A 1 239 ? -13.359 33.312 10.766 1 96.75 239 ILE A O 1
ATOM 1855 N N . GLY A 1 240 ? -12.195 34.281 9.164 1 95.56 240 GLY A N 1
ATOM 1856 C CA . GLY A 1 240 ? -11.234 34.906 10.039 1 95.56 240 GLY A CA 1
ATOM 1857 C C . GLY A 1 240 ? -10.969 36.375 9.68 1 95.56 240 GLY A C 1
ATOM 1858 O O . GLY A 1 240 ? -10.914 36.719 8.5 1 95.56 240 GLY A O 1
ATOM 1859 N N . TYR A 1 241 ? -10.828 37.188 10.703 1 95.06 241 TYR A N 1
ATOM 1860 C CA . TYR A 1 241 ? -10.492 38.594 10.484 1 95.06 241 TYR A CA 1
ATOM 1861 C C . TYR A 1 241 ? -9.688 39.125 11.648 1 95.06 241 TYR A C 1
ATOM 1863 O O . TYR A 1 241 ? -9.609 38.531 12.711 1 95.06 241 TYR A O 1
ATOM 1871 N N . ALA A 1 242 ? -9.023 40.25 11.445 1 93.38 242 ALA A N 1
ATOM 1872 C CA . ALA A 1 242 ? -8.227 40.906 12.469 1 93.38 242 ALA A CA 1
ATOM 1873 C C . ALA A 1 242 ? -9.047 41.938 13.211 1 93.38 242 ALA A C 1
ATOM 1875 O O . ALA A 1 242 ? -9.961 42.531 12.641 1 93.38 242 ALA A O 1
ATOM 1876 N N . LEU A 1 243 ? -8.719 42.062 14.492 1 93.94 243 LEU A N 1
ATOM 1877 C CA . LEU A 1 243 ? -9.203 43.219 15.203 1 93.94 243 LEU A CA 1
ATOM 1878 C C . LEU A 1 243 ? -8.305 44.438 14.945 1 93.94 243 LEU A C 1
ATOM 1880 O O . LEU A 1 243 ? -7.379 44.688 15.719 1 93.94 243 LEU A O 1
ATOM 1884 N N . THR A 1 244 ? -8.664 45.125 13.953 1 90.56 244 THR A N 1
ATOM 1885 C CA . THR A 1 244 ? -7.918 46.312 13.562 1 90.56 244 THR A CA 1
ATOM 1886 C C . THR A 1 244 ? -8.047 47.406 14.625 1 90.56 244 THR A C 1
ATOM 1888 O O . THR A 1 244 ? -8.867 47.312 15.539 1 90.56 244 THR A O 1
ATOM 1891 N N . PRO A 1 245 ? -7.25 48.438 14.445 1 88.19 245 PRO A N 1
ATOM 1892 C CA . PRO A 1 245 ? -7.387 49.531 15.391 1 88.19 245 PRO A CA 1
ATOM 1893 C C . PRO A 1 245 ? -8.812 50.062 15.469 1 88.19 245 PRO A C 1
ATOM 1895 O O . PRO A 1 245 ? -9.289 50.438 16.547 1 88.19 245 PRO A O 1
ATOM 1898 N N . HIS A 1 246 ? -9.414 50.062 14.375 1 91.94 246 HIS A N 1
ATOM 1899 C CA . HIS A 1 246 ? -10.805 50.5 14.32 1 91.94 246 HIS A CA 1
ATOM 1900 C C . HIS A 1 246 ? -11.695 49.625 15.18 1 91.94 246 HIS A C 1
ATOM 1902 O O . HIS A 1 246 ? -12.5 50.125 15.969 1 91.94 246 HIS A O 1
ATOM 1908 N N . LEU A 1 247 ? -11.594 48.344 15.039 1 94.06 247 LEU A N 1
ATOM 1909 C CA . LEU A 1 247 ? -12.438 47.406 15.766 1 94.06 247 LEU A CA 1
ATOM 1910 C C . LEU A 1 247 ? -12.07 47.375 17.25 1 94.06 247 LEU A C 1
ATOM 1912 O O . LEU A 1 247 ? -12.938 47.188 18.109 1 94.06 247 LEU A O 1
ATOM 1916 N N . LEU A 1 248 ? -10.805 47.531 17.547 1 92.88 248 LEU A N 1
ATOM 1917 C CA . LEU A 1 248 ? -10.383 47.562 18.938 1 92.88 248 LEU A CA 1
ATOM 1918 C C . LEU A 1 248 ? -10.984 48.781 19.641 1 92.88 248 LEU A C 1
ATOM 1920 O O . LEU A 1 248 ? -11.336 48.688 20.828 1 92.88 248 LEU A O 1
ATOM 1924 N N . ALA A 1 249 ? -11.086 49.812 18.891 1 94.44 249 ALA A N 1
ATOM 1925 C CA . ALA A 1 249 ? -11.703 51.031 19.453 1 94.44 249 ALA A CA 1
ATOM 1926 C C . ALA A 1 249 ? -13.203 50.812 19.672 1 94.44 249 ALA A C 1
ATOM 1928 O O . ALA A 1 249 ? -13.773 51.344 20.625 1 94.44 249 ALA A O 1
ATOM 1929 N N . LYS A 1 250 ? -13.719 50.094 18.828 1 95.75 250 LYS A N 1
ATOM 1930 C CA . LYS A 1 250 ? -15.148 49.781 18.906 1 95.75 250 LYS A CA 1
ATOM 1931 C C . LYS A 1 250 ? -15.469 48.875 20.094 1 95.75 250 LYS A C 1
ATOM 1933 O O . LYS A 1 250 ? -16.531 49 20.688 1 95.75 250 LYS A O 1
ATOM 1938 N N . TYR A 1 251 ? -14.594 47.969 20.391 1 95.5 251 TYR A N 1
ATOM 1939 C CA . TYR A 1 251 ? -14.789 47 21.469 1 95.5 251 TYR A CA 1
ATOM 1940 C C . TYR A 1 251 ? -13.672 47.094 22.5 1 95.5 251 TYR A C 1
ATOM 1942 O O . TYR A 1 251 ? -12.922 46.125 22.703 1 95.5 251 TYR A O 1
ATOM 1950 N N . PRO A 1 252 ? -13.594 48.125 23.234 1 92.5 252 PRO A N 1
ATOM 1951 C CA . PRO A 1 252 ? -12.477 48.344 24.156 1 92.5 252 PRO A CA 1
ATOM 1952 C C . PRO A 1 252 ? -12.398 47.312 25.266 1 92.5 252 PRO A C 1
ATOM 1954 O O . PRO A 1 252 ? -11.32 47.094 25.828 1 92.5 252 PRO A O 1
ATOM 1957 N N . ASN A 1 253 ? -13.516 46.75 25.625 1 93.06 253 ASN A N 1
ATOM 1958 C CA . ASN A 1 253 ? -13.523 45.781 26.719 1 93.06 253 ASN A CA 1
ATOM 1959 C C . ASN A 1 253 ? -13.508 44.344 26.188 1 93.06 253 ASN A C 1
ATOM 1961 O O . ASN A 1 253 ? -13.859 43.406 26.906 1 93.06 253 ASN A O 1
ATOM 1965 N N . GLY A 1 254 ? -13.18 44.219 25 1 92.81 254 GLY A N 1
ATOM 1966 C CA . GLY A 1 254 ? -13.195 42.906 24.391 1 92.81 254 GLY A CA 1
ATOM 1967 C C . GLY A 1 254 ? -14.43 42.656 23.531 1 92.81 254 GLY A C 1
ATOM 1968 O O . GLY A 1 254 ? -15.406 43.375 23.609 1 92.81 254 GLY A O 1
ATOM 1969 N N . ILE A 1 255 ? -14.336 41.625 22.734 1 95.69 255 ILE A N 1
ATOM 1970 C CA . ILE A 1 255 ? -15.422 41.312 21.812 1 95.69 255 ILE A CA 1
ATOM 1971 C C . ILE A 1 255 ? -16.109 40.031 22.25 1 95.69 255 ILE A C 1
ATOM 1973 O O . ILE A 1 255 ? -15.445 39.062 22.609 1 95.69 255 ILE A O 1
ATOM 1977 N N . THR A 1 256 ? -17.422 40.031 22.266 1 96.56 256 THR A N 1
ATOM 1978 C CA . THR A 1 256 ? -18.203 38.844 22.625 1 96.56 256 THR A CA 1
ATOM 1979 C C . THR A 1 256 ? -18.422 37.938 21.406 1 96.56 256 THR A C 1
ATOM 1981 O O . THR A 1 256 ? -18.188 38.375 20.281 1 96.56 256 THR A O 1
ATOM 1984 N N . GLU A 1 257 ? -18.844 36.781 21.719 1 96.44 257 GLU A N 1
ATOM 1985 C CA . GLU A 1 257 ? -19.141 35.812 20.656 1 96.44 257 GLU A CA 1
ATOM 1986 C C . GLU A 1 257 ? -20.156 36.375 19.656 1 96.44 257 GLU A C 1
ATOM 1988 O O . GLU A 1 257 ? -19.953 36.312 18.453 1 96.44 257 GLU A O 1
ATOM 1993 N N . THR A 1 258 ? -21.219 36.969 20.172 1 97.25 258 THR A N 1
ATOM 1994 C CA . THR A 1 258 ? -22.297 37.5 19.344 1 97.25 258 THR A CA 1
ATOM 1995 C C . THR A 1 258 ? -21.781 38.656 18.5 1 97.25 258 THR A C 1
ATOM 1997 O O . THR A 1 258 ? -22.125 38.781 17.312 1 97.25 258 THR A O 1
ATOM 2000 N N . GLU A 1 259 ? -20.969 39.438 19.109 1 97.75 259 GLU A N 1
ATOM 2001 C CA . GLU A 1 259 ? -20.375 40.594 18.391 1 97.75 259 GLU A CA 1
ATOM 2002 C C . GLU A 1 259 ? -19.406 40.125 17.312 1 97.75 259 GLU A C 1
ATOM 2004 O O . GLU A 1 259 ? -19.359 40.688 16.219 1 97.75 259 GLU A O 1
ATOM 2009 N N . ALA A 1 260 ? -18.609 39.125 17.703 1 97.69 260 ALA A N 1
ATOM 2010 C CA . ALA A 1 260 ? -17.656 38.562 16.734 1 97.69 260 ALA A CA 1
ATOM 2011 C C . ALA A 1 260 ? -18.375 38.031 15.508 1 97.69 260 ALA A C 1
ATOM 2013 O O . ALA A 1 260 ? -17.922 38.219 14.375 1 97.69 260 ALA A O 1
ATOM 2014 N N . VAL A 1 261 ? -19.5 37.375 15.672 1 98.12 261 VAL A N 1
ATOM 2015 C CA . VAL A 1 261 ? -20.281 36.812 14.57 1 98.12 261 VAL A CA 1
ATOM 2016 C C . VAL A 1 261 ? -20.859 37.969 13.719 1 98.12 261 VAL A C 1
ATOM 2018 O O . VAL A 1 261 ? -20.844 37.875 12.492 1 98.12 261 VAL A O 1
ATOM 2021 N N . GLN A 1 262 ? -21.344 38.969 14.391 1 97.81 262 GLN A N 1
ATOM 2022 C CA . GLN A 1 262 ? -21.875 40.125 13.656 1 97.81 262 GLN A CA 1
ATOM 2023 C C . GLN A 1 262 ? -20.812 40.781 12.812 1 97.81 262 GLN A C 1
ATOM 2025 O O . GLN A 1 262 ? -21.062 41.188 11.672 1 97.81 262 GLN A O 1
ATOM 2030 N N . GLU A 1 263 ? -19.672 40.938 13.391 1 97.62 263 GLU A N 1
ATOM 2031 C CA . GLU A 1 263 ? -18.562 41.531 12.641 1 97.62 263 GLU A CA 1
ATOM 2032 C C . GLU A 1 263 ? -18.172 40.656 11.445 1 97.62 263 GLU A C 1
ATOM 2034 O O . GLU A 1 263 ? -17.781 41.188 10.398 1 97.62 263 GLU A O 1
ATOM 2039 N N . ALA A 1 264 ? -18.234 39.375 11.656 1 97.56 264 ALA A N 1
ATOM 2040 C CA . ALA A 1 264 ? -17.969 38.469 10.539 1 97.56 264 ALA A CA 1
ATOM 2041 C C . ALA A 1 264 ? -18.969 38.688 9.398 1 97.56 264 ALA A C 1
ATOM 2043 O O . ALA A 1 264 ? -18.578 38.719 8.227 1 97.56 264 ALA A O 1
ATOM 2044 N N . ILE A 1 265 ? -20.188 38.844 9.727 1 97.44 265 ILE A N 1
ATOM 2045 C CA . ILE A 1 265 ? -21.25 39.094 8.75 1 97.44 265 ILE A CA 1
ATOM 2046 C C . ILE A 1 265 ? -20.969 40.438 8.031 1 97.44 265 ILE A C 1
ATOM 2048 O O . ILE A 1 265 ? -21.062 40.5 6.805 1 97.44 265 ILE A O 1
ATOM 2052 N N . ASP A 1 266 ? -20.547 41.375 8.781 1 96.38 266 ASP A N 1
ATOM 2053 C CA . ASP A 1 266 ? -20.281 42.719 8.227 1 96.38 266 ASP A CA 1
ATOM 2054 C C . ASP A 1 266 ? -19.031 42.719 7.352 1 96.38 266 ASP A C 1
ATOM 2056 O O . ASP A 1 266 ? -18.938 43.469 6.387 1 96.38 266 ASP A O 1
ATOM 2060 N N . SER A 1 267 ? -18.156 41.906 7.684 1 95.38 267 SER A N 1
ATOM 2061 C CA . SER A 1 267 ? -16.844 41.906 7.039 1 95.38 267 SER A CA 1
ATOM 2062 C C . SER A 1 267 ? -16.938 41.406 5.602 1 95.38 267 SER A C 1
ATOM 2064 O O . SER A 1 267 ? -16.031 41.625 4.797 1 95.38 267 SER A O 1
ATOM 2066 N N . VAL A 1 268 ? -18.016 40.688 5.238 1 95.69 268 VAL A N 1
ATOM 2067 C CA . VAL A 1 268 ? -18.078 40.094 3.912 1 95.69 268 VAL A CA 1
ATOM 2068 C C . VAL A 1 268 ? -18.984 40.906 3.008 1 95.69 268 VAL A C 1
ATOM 2070 O O . VAL A 1 268 ? -19.172 40.594 1.837 1 95.69 268 VAL A O 1
ATOM 2073 N N . LYS A 1 269 ? -19.531 41.969 3.553 1 94.25 269 LYS A N 1
ATOM 2074 C CA . LYS A 1 269 ? -20.375 42.844 2.73 1 94.25 269 LYS A CA 1
ATOM 2075 C C . LYS A 1 269 ? -19.641 43.281 1.464 1 94.25 269 LYS A C 1
ATOM 2077 O O . LYS A 1 269 ? -18.438 43.531 1.491 1 94.25 269 LYS A O 1
ATOM 2082 N N . PRO A 1 270 ? -20.328 43.312 0.364 1 95 270 PRO A N 1
ATOM 2083 C CA . PRO A 1 270 ? -21.781 43.406 0.221 1 95 270 PRO A CA 1
ATOM 2084 C C . PRO A 1 270 ? -22.438 42.031 0.14 1 95 270 PRO A C 1
ATOM 2086 O O . PRO A 1 270 ? -23.656 41.906 -0.091 1 95 270 PRO A O 1
ATOM 2089 N N . PHE A 1 271 ? -21.734 40.938 0.221 1 96.56 271 PHE A N 1
ATOM 2090 C CA . PHE A 1 271 ? -22.328 39.625 0.199 1 96.56 271 PHE A CA 1
ATOM 2091 C C . PHE A 1 271 ? -23.125 39.375 1.475 1 96.56 271 PHE A C 1
ATOM 2093 O O . PHE A 1 271 ? -22.828 39.938 2.523 1 96.56 271 PHE A O 1
ATOM 2100 N N . LYS A 1 272 ? -24.125 38.531 1.364 1 97.12 272 LYS A N 1
ATOM 2101 C CA . LYS A 1 272 ? -24.891 38.094 2.529 1 97.12 272 LYS A CA 1
ATOM 2102 C C . LYS A 1 272 ? -24.25 36.875 3.188 1 97.12 272 LYS A C 1
ATOM 2104 O O . LYS A 1 272 ? -23.703 36 2.5 1 97.12 272 LYS A O 1
ATOM 2109 N N . LEU A 1 273 ? -24.297 36.875 4.465 1 97.12 273 LEU A N 1
ATOM 2110 C CA . LEU A 1 273 ? -23.75 35.781 5.242 1 97.12 273 LEU A CA 1
ATOM 2111 C C . LEU A 1 273 ? -24.625 35.469 6.449 1 97.12 273 LEU A C 1
ATOM 2113 O O . LEU A 1 273 ? -25.094 36.375 7.133 1 97.12 273 LEU A O 1
ATOM 2117 N N . HIS A 1 274 ? -24.953 34.188 6.617 1 97.69 274 HIS A N 1
ATOM 2118 C CA . HIS A 1 274 ? -25.688 33.688 7.785 1 97.69 274 HIS A CA 1
ATOM 2119 C C . HIS A 1 274 ? -24.984 32.531 8.438 1 97.69 274 HIS A C 1
ATOM 2121 O O . HIS A 1 274 ? -24.641 31.547 7.758 1 97.69 274 HIS A O 1
ATOM 2127 N N . VAL A 1 275 ? -24.75 32.562 9.672 1 97.69 275 VAL A N 1
ATOM 2128 C CA . VAL A 1 275 ? -24.172 31.453 10.422 1 97.69 275 VAL A CA 1
ATOM 2129 C C . VAL A 1 275 ? -25.281 30.516 10.875 1 97.69 275 VAL A C 1
ATOM 2131 O O . VAL A 1 275 ? -25.938 30.75 11.898 1 97.69 275 VAL A O 1
ATOM 2134 N N . ASP A 1 276 ? -25.406 29.406 10.203 1 97.69 276 ASP A N 1
ATOM 2135 C CA . ASP A 1 276 ? -26.453 28.438 10.492 1 97.69 276 ASP A CA 1
ATOM 2136 C C . ASP A 1 276 ? -26.172 27.688 11.781 1 97.69 276 ASP A C 1
ATOM 2138 O O . ASP A 1 276 ? -27.094 27.344 12.523 1 97.69 276 ASP A O 1
ATOM 2142 N N . ARG A 1 277 ? -24.938 27.328 11.977 1 96.81 277 ARG A N 1
ATOM 2143 C CA . ARG A 1 277 ? -24.438 26.641 13.164 1 96.81 277 ARG A CA 1
ATOM 2144 C C . ARG A 1 277 ? -23.031 27.078 13.508 1 96.81 277 ARG A C 1
ATOM 2146 O O . ARG A 1 277 ? -22.141 27.078 12.648 1 96.81 277 ARG A O 1
ATOM 2153 N N . LEU A 1 278 ? -22.828 27.531 14.719 1 96 278 LEU A N 1
ATOM 2154 C CA . LEU A 1 278 ? -21.516 27.891 15.219 1 96 278 LEU A CA 1
ATOM 2155 C C . LEU A 1 278 ? -20.844 26.703 15.898 1 96 278 LEU A C 1
ATOM 2157 O O . LEU A 1 278 ? -21.312 26.234 16.938 1 96 278 LEU A O 1
ATOM 2161 N N . ASP A 1 279 ? -19.844 26.219 15.32 1 93.88 279 ASP A N 1
ATOM 2162 C CA . ASP A 1 279 ? -19.141 25.078 15.883 1 93.88 279 ASP A CA 1
ATOM 2163 C C . ASP A 1 279 ? -18.047 25.516 16.859 1 93.88 279 ASP A C 1
ATOM 2165 O O . ASP A 1 279 ? -17.781 24.844 17.844 1 93.88 279 ASP A O 1
ATOM 2169 N N . TRP A 1 280 ? -17.359 26.594 16.531 1 93.19 280 TRP A N 1
ATOM 2170 C CA . TRP A 1 280 ? -16.188 27.031 17.281 1 93.19 280 TRP A CA 1
ATOM 2171 C C . TRP A 1 280 ? -15.852 28.484 16.953 1 93.19 280 TRP A C 1
ATOM 2173 O O . TRP A 1 280 ? -16.031 28.938 15.82 1 93.19 280 TRP A O 1
ATOM 2183 N N . TRP A 1 281 ? -15.406 29.281 17.875 1 93.5 281 TRP A N 1
ATOM 2184 C CA . TRP A 1 281 ? -14.828 30.594 17.641 1 93.5 281 TRP A CA 1
ATOM 2185 C C . TRP A 1 281 ? -13.703 30.875 18.625 1 93.5 281 TRP A C 1
ATOM 2187 O O . TRP A 1 281 ? -13.602 30.234 19.672 1 93.5 281 TRP A O 1
ATOM 2197 N N . THR A 1 282 ? -12.805 31.719 18.297 1 92.56 282 THR A N 1
ATOM 2198 C CA . THR A 1 282 ? -11.719 32.094 19.203 1 92.56 282 THR A CA 1
ATOM 2199 C C . THR A 1 282 ? -11.258 33.531 18.953 1 92.56 282 THR A C 1
ATOM 2201 O O . THR A 1 282 ? -11.438 34.062 17.859 1 92.56 282 THR A O 1
ATOM 2204 N N . HIS A 1 283 ? -10.977 34.188 19.984 1 92.88 283 HIS A N 1
ATOM 2205 C CA . HIS A 1 283 ? -10.266 35.438 20.062 1 92.88 283 HIS A CA 1
ATOM 2206 C C . HIS A 1 283 ? -8.875 35.281 20.656 1 92.88 283 HIS A C 1
ATOM 2208 O O . HIS A 1 283 ? -8.742 34.875 21.828 1 92.88 283 HIS A O 1
ATOM 2214 N N . TYR A 1 284 ? -7.887 35.562 19.812 1 87.31 284 TYR A N 1
ATOM 2215 C CA . TYR A 1 284 ? -6.559 35.281 20.344 1 87.31 284 TYR A CA 1
ATOM 2216 C C . TYR A 1 284 ? -5.566 36.344 19.922 1 87.31 284 TYR A C 1
ATOM 2218 O O . TYR A 1 284 ? -5.781 37.062 18.938 1 87.31 284 TYR A O 1
ATOM 2226 N N . LYS A 1 285 ? -4.52 36.438 20.703 1 87.88 285 LYS A N 1
ATOM 2227 C CA . LYS A 1 285 ? -3.43 37.344 20.438 1 87.88 285 LYS A CA 1
ATOM 2228 C C . LYS A 1 285 ? -2.275 36.656 19.719 1 87.88 285 LYS A C 1
ATOM 2230 O O . LYS A 1 285 ? -1.947 35.531 20.016 1 87.88 285 LYS A O 1
ATOM 2235 N N . ILE A 1 286 ? -1.768 37.406 18.859 1 86.56 286 ILE A N 1
ATOM 2236 C CA . ILE A 1 286 ? -0.682 36.844 18.062 1 86.56 286 ILE A CA 1
ATOM 2237 C C . ILE A 1 286 ? 0.639 37 18.812 1 86.56 286 ILE A C 1
ATOM 2239 O O . ILE A 1 286 ? 0.968 38.062 19.312 1 86.56 286 ILE A O 1
ATOM 2243 N N . ARG A 1 287 ? 1.309 35.875 19.016 1 85.19 287 ARG A N 1
ATOM 2244 C CA . ARG A 1 287 ? 2.656 35.844 19.562 1 85.19 287 ARG A CA 1
ATOM 2245 C C . ARG A 1 287 ? 3.602 35.062 18.641 1 85.19 287 ARG A C 1
ATOM 2247 O O . ARG A 1 287 ? 3.203 34.094 17.984 1 85.19 287 ARG A O 1
ATOM 2254 N N . GLN A 1 288 ? 4.766 35.594 18.578 1 89.06 288 GLN A N 1
ATOM 2255 C CA . GLN A 1 288 ? 5.75 34.969 17.719 1 89.06 288 GLN A CA 1
ATOM 2256 C C . GLN A 1 288 ? 7.086 34.812 18.438 1 89.06 288 GLN A C 1
ATOM 2258 O O . GLN A 1 288 ? 7.496 35.688 19.203 1 89.06 288 GLN A O 1
ATOM 2263 N N . GLY A 1 289 ? 7.66 33.656 18.266 1 91.25 289 GLY A N 1
ATOM 2264 C CA . GLY A 1 289 ? 8.961 33.406 18.859 1 91.25 289 GLY A CA 1
ATOM 2265 C C . GLY A 1 289 ? 9.531 32.062 18.516 1 91.25 289 GLY A C 1
ATOM 2266 O O . GLY A 1 289 ? 8.797 31.156 18.094 1 91.25 289 GLY A O 1
ATOM 2267 N N . VAL A 1 290 ? 10.836 31.906 18.641 1 94.5 290 VAL A N 1
ATOM 2268 C CA . VAL A 1 290 ? 11.562 30.656 18.453 1 94.5 290 VAL A CA 1
ATOM 2269 C C . VAL A 1 290 ? 12.523 30.438 19.625 1 94.5 290 VAL A C 1
ATOM 2271 O O . VAL A 1 290 ? 13.156 31.375 20.094 1 94.5 290 VAL A O 1
ATOM 2274 N N . THR A 1 291 ? 12.586 29.25 20.078 1 96.5 291 THR A N 1
ATOM 2275 C CA . THR A 1 291 ? 13.5 28.922 21.172 1 96.5 291 THR A CA 1
ATOM 2276 C C . THR A 1 291 ? 14.953 28.969 20.703 1 96.5 291 THR A C 1
ATOM 2278 O O . THR A 1 291 ? 15.227 28.828 19.516 1 96.5 291 THR A O 1
ATOM 2281 N N . GLN A 1 292 ? 15.797 29.094 21.688 1 95.94 292 GLN A N 1
ATOM 2282 C CA . GLN A 1 292 ? 17.219 29.156 21.359 1 95.94 292 GLN A CA 1
ATOM 2283 C C . GLN A 1 292 ? 17.766 27.797 20.969 1 95.94 292 GLN A C 1
ATOM 2285 O O . GLN A 1 292 ? 18.703 27.688 20.172 1 95.94 292 GLN A O 1
ATOM 2290 N N . LEU A 1 293 ? 17.188 26.797 21.578 1 97 293 LEU A N 1
ATOM 2291 C CA . LEU A 1 293 ? 17.641 25.438 21.328 1 97 293 LEU A CA 1
ATOM 2292 C C . LEU A 1 293 ? 16.469 24.484 21.125 1 97 293 LEU A C 1
ATOM 2294 O O . LEU A 1 293 ? 15.453 24.594 21.812 1 97 293 LEU A O 1
ATOM 2298 N N . PHE A 1 294 ? 16.656 23.609 20.156 1 98.25 294 PHE A N 1
ATOM 2299 C CA . PHE A 1 294 ? 15.688 22.531 19.969 1 98.25 294 PHE A CA 1
ATOM 2300 C C . PHE A 1 294 ? 16.125 21.266 20.703 1 98.25 294 PHE A C 1
ATOM 2302 O O . PHE A 1 294 ? 15.336 20.344 20.891 1 98.25 294 PHE A O 1
ATOM 2309 N N . ARG A 1 295 ? 17.312 21.219 21.047 1 97.75 295 ARG A N 1
ATOM 2310 C CA . ARG A 1 295 ? 17.906 20.109 21.797 1 97.75 295 ARG A CA 1
ATOM 2311 C C . ARG A 1 295 ? 18.844 20.625 22.891 1 97.75 295 ARG A C 1
ATOM 2313 O O . ARG A 1 295 ? 19.641 21.531 22.656 1 97.75 295 ARG A O 1
ATOM 2320 N N . LYS A 1 296 ? 18.656 20.047 24.094 1 96.5 296 LYS A N 1
ATOM 2321 C CA . LYS A 1 296 ? 19.5 20.438 25.219 1 96.5 296 LYS A CA 1
ATOM 2322 C C . LYS A 1 296 ? 19.938 19.219 26.031 1 96.5 296 LYS A C 1
ATOM 2324 O O . LYS A 1 296 ? 19.172 18.25 26.156 1 96.5 296 LYS A O 1
ATOM 2329 N N . ASP A 1 297 ? 21.172 19.234 26.578 1 93.75 297 ASP A N 1
ATOM 2330 C CA . ASP A 1 297 ? 21.719 18.266 27.516 1 93.75 297 ASP A CA 1
ATOM 2331 C C . ASP A 1 297 ? 21.688 16.859 26.922 1 93.75 297 ASP A C 1
ATOM 2333 O O . ASP A 1 297 ? 21.422 15.875 27.625 1 93.75 297 ASP A O 1
ATOM 2337 N N . LYS A 1 298 ? 21.688 16.75 25.656 1 93.31 298 LYS A N 1
ATOM 2338 C CA . LYS A 1 298 ? 21.781 15.508 24.875 1 93.31 298 LYS A CA 1
ATOM 2339 C C . LYS A 1 298 ? 20.438 14.789 24.828 1 93.31 298 LYS A C 1
ATOM 2341 O O . LYS A 1 298 ? 20.094 14.188 23.812 1 93.31 298 LYS A O 1
ATOM 2346 N N . TYR A 1 299 ? 19.594 14.969 25.922 1 96.5 299 TYR A N 1
ATOM 2347 C CA . TYR A 1 299 ? 18.469 14.047 26.078 1 96.5 299 TYR A CA 1
ATOM 2348 C C . TYR A 1 299 ? 17.141 14.773 25.953 1 96.5 299 TYR A C 1
ATOM 2350 O O . TYR A 1 299 ? 16.094 14.148 25.844 1 96.5 299 TYR A O 1
ATOM 2358 N N . VAL A 1 300 ? 17.156 16.094 25.953 1 98.31 300 VAL A N 1
ATOM 2359 C CA . VAL A 1 300 ? 15.922 16.875 25.984 1 98.31 300 VAL A CA 1
ATOM 2360 C C . VAL A 1 300 ? 15.695 17.531 24.625 1 98.31 300 VAL A C 1
ATOM 2362 O O . VAL A 1 300 ? 16.578 18.234 24.109 1 98.31 300 VAL A O 1
ATOM 2365 N N . LEU A 1 301 ? 14.562 17.312 24.047 1 98.75 301 LEU A N 1
ATOM 2366 C CA . LEU A 1 301 ? 14.203 17.844 22.734 1 98.75 301 LEU A CA 1
ATOM 2367 C C . LEU A 1 301 ? 12.898 18.641 22.812 1 98.75 301 LEU A C 1
ATOM 2369 O O . LEU A 1 301 ? 12.07 18.391 23.688 1 98.75 301 LEU A O 1
ATOM 2373 N N . LEU A 1 302 ? 12.758 19.594 21.938 1 98.75 302 LEU A N 1
ATOM 2374 C CA . LEU A 1 302 ? 11.523 20.344 21.781 1 98.75 302 LEU A CA 1
ATOM 2375 C C . LEU A 1 302 ? 11.031 20.312 20.344 1 98.75 302 LEU A C 1
ATOM 2377 O O . LEU A 1 302 ? 11.836 20.156 19.406 1 98.75 302 LEU A O 1
ATOM 2381 N N . GLY A 1 303 ? 9.766 20.406 20.125 1 98.12 303 GLY A N 1
ATOM 2382 C CA . GLY A 1 303 ? 9.18 20.516 18.797 1 98.12 303 GLY A CA 1
ATOM 2383 C C . GLY A 1 303 ? 7.812 21.172 18.797 1 98.12 303 GLY A C 1
ATOM 2384 O O . GLY A 1 303 ? 7.145 21.219 19.828 1 98.12 303 GLY A O 1
ATOM 2385 N N . GLY A 1 304 ? 7.359 21.641 17.625 1 96.81 304 GLY A N 1
ATOM 2386 C CA . GLY A 1 304 ? 6.082 22.328 17.531 1 96.81 304 GLY A CA 1
ATOM 2387 C C . GLY A 1 304 ? 6.059 23.656 18.266 1 96.81 304 GLY A C 1
ATOM 2388 O O . GLY A 1 304 ? 7.059 24.375 18.297 1 96.81 304 GLY A O 1
ATOM 2389 N N . ASP A 1 305 ? 4.922 23.953 18.812 1 94.12 305 ASP A N 1
ATOM 2390 C CA . ASP A 1 305 ? 4.738 25.25 19.469 1 94.12 305 ASP A CA 1
ATOM 2391 C C . ASP A 1 305 ? 5.586 25.344 20.734 1 94.12 305 ASP A C 1
ATOM 2393 O O . ASP A 1 305 ? 5.82 26.438 21.25 1 94.12 305 ASP A O 1
ATOM 2397 N N . ALA A 1 306 ? 6.043 24.203 21.219 1 97.19 306 ALA A N 1
ATOM 2398 C CA . ALA A 1 306 ? 6.98 24.234 22.328 1 97.19 306 ALA A CA 1
ATOM 2399 C C . ALA A 1 306 ? 8.312 24.859 21.922 1 97.19 306 ALA A C 1
ATOM 2401 O O . ALA A 1 306 ? 9.023 25.422 22.75 1 97.19 306 ALA A O 1
ATOM 2402 N N . ALA A 1 307 ? 8.602 24.75 20.656 1 97.44 307 ALA A N 1
ATOM 2403 C CA . ALA A 1 307 ? 9.891 25.234 20.156 1 97.44 307 ALA A CA 1
ATOM 2404 C C . ALA A 1 307 ? 9.734 26.531 19.375 1 97.44 307 ALA A C 1
ATOM 2406 O O . ALA A 1 307 ? 10.672 27.312 19.266 1 97.44 307 ALA A O 1
ATOM 2407 N N . HIS A 1 308 ? 8.609 26.734 18.797 1 95.06 308 HIS A N 1
ATOM 2408 C CA . HIS A 1 308 ? 8.367 27.938 18 1 95.06 308 HIS A CA 1
ATOM 2409 C C . HIS A 1 308 ? 6.879 28.281 17.969 1 95.06 308 HIS A C 1
ATOM 2411 O O . HIS A 1 308 ? 6.031 27.391 17.906 1 95.06 308 HIS A O 1
ATOM 2417 N N . ILE A 1 309 ? 6.57 29.5 18.062 1 89.94 309 ILE A N 1
ATOM 2418 C CA . ILE A 1 309 ? 5.211 30.031 18.031 1 89.94 309 ILE A CA 1
ATOM 2419 C C . ILE A 1 309 ? 5.086 31.062 16.906 1 89.94 309 ILE A C 1
ATOM 2421 O O . ILE A 1 309 ? 5.957 31.922 16.75 1 89.94 309 ILE A O 1
ATOM 2425 N N . HIS A 1 310 ? 4.051 30.844 16.141 1 83.38 310 HIS A N 1
ATOM 2426 C CA . HIS A 1 310 ? 3.814 31.672 14.961 1 83.38 310 HIS A CA 1
ATOM 2427 C C . HIS A 1 310 ? 2.385 32.188 14.938 1 83.38 310 HIS A C 1
ATOM 2429 O O . HIS A 1 310 ? 1.55 31.781 15.742 1 83.38 310 HIS A O 1
ATOM 2435 N N . SER A 1 311 ? 2.336 33.125 14.016 1 77.69 311 SER A N 1
ATOM 2436 C CA . SER A 1 311 ? 0.96 33.531 13.758 1 77.69 311 SER A CA 1
ATOM 2437 C C . SER A 1 311 ? 0.236 32.531 12.875 1 77.69 311 SER A C 1
ATOM 2439 O O . SER A 1 311 ? 0.851 31.594 12.352 1 77.69 311 SER A O 1
ATOM 2441 N N . SER A 1 312 ? -1.032 32.594 12.805 1 74.31 312 SER A N 1
ATOM 2442 C CA . SER A 1 312 ? -1.803 31.703 11.953 1 74.31 312 SER A CA 1
ATOM 2443 C C . SER A 1 312 ? -1.923 32.25 10.531 1 74.31 312 SER A C 1
ATOM 2445 O O . SER A 1 312 ? -2.645 31.688 9.703 1 74.31 312 SER A O 1
ATOM 2447 N N . GLY A 1 313 ? -1.214 33.281 10.227 1 75.62 313 GLY A N 1
ATOM 2448 C CA . GLY A 1 313 ? -1.419 34 8.977 1 75.62 313 GLY A CA 1
ATOM 2449 C C . GLY A 1 313 ? -1.165 33.156 7.754 1 75.62 313 GLY A C 1
ATOM 2450 O O . GLY A 1 313 ? -1.92 33.188 6.781 1 75.62 313 GLY A O 1
ATOM 2451 N N . PHE A 1 314 ? -0.174 32.375 7.754 1 76.56 314 PHE A N 1
ATOM 2452 C CA . PHE A 1 314 ? 0.171 31.562 6.602 1 76.56 314 PHE A CA 1
ATOM 2453 C C . PHE A 1 314 ? 0.038 30.078 6.941 1 76.56 314 PHE A C 1
ATOM 2455 O O . PHE A 1 314 ? 0.69 29.234 6.32 1 76.56 314 PHE A O 1
ATOM 2462 N N . ALA A 1 315 ? -0.771 29.781 7.906 1 84 315 ALA A N 1
ATOM 2463 C CA . ALA A 1 315 ? -1.093 28.406 8.289 1 84 315 ALA A CA 1
ATOM 2464 C C . ALA A 1 315 ? 0.175 27.594 8.516 1 84 315 ALA A C 1
ATOM 2466 O O . ALA A 1 315 ? 0.293 26.469 8.016 1 84 315 ALA A O 1
ATOM 2467 N N . GLN A 1 316 ? 1.057 28.047 9.266 1 88.75 316 GLN A N 1
ATOM 2468 C CA . GLN A 1 316 ? 2.367 27.422 9.359 1 88.75 316 GLN A CA 1
ATOM 2469 C C . GLN A 1 316 ? 2.484 26.578 10.633 1 88.75 316 GLN A C 1
ATOM 2471 O O . GLN A 1 316 ? 3.35 25.703 10.734 1 88.75 316 GLN A O 1
ATOM 2476 N N . GLY A 1 317 ? 1.689 26.812 11.641 1 89.75 317 GLY A N 1
ATOM 2477 C CA . GLY A 1 317 ? 1.876 26.188 12.945 1 89.75 317 GLY A CA 1
ATOM 2478 C C . GLY A 1 317 ? 1.954 24.672 12.875 1 89.75 317 GLY A C 1
ATOM 2479 O O . GLY A 1 317 ? 3.006 24.094 13.141 1 89.75 317 GLY A O 1
ATOM 2480 N N . MET A 1 318 ? 0.897 24.109 12.438 1 92.94 318 MET A N 1
ATOM 2481 C CA . MET A 1 318 ? 0.863 22.641 12.367 1 92.94 318 MET A CA 1
ATOM 2482 C C . MET A 1 318 ? 1.784 22.125 11.273 1 92.94 318 MET A C 1
ATOM 2484 O O . MET A 1 318 ? 2.439 21.094 11.438 1 92.94 318 MET A O 1
ATOM 2488 N N . ASN A 1 319 ? 1.85 22.812 10.156 1 96.75 319 ASN A N 1
ATOM 2489 C CA . ASN A 1 319 ? 2.721 22.391 9.062 1 96.75 319 ASN A CA 1
ATOM 2490 C C . ASN A 1 319 ? 4.184 22.359 9.5 1 96.75 319 ASN A C 1
ATOM 2492 O O . ASN A 1 319 ? 4.883 21.375 9.234 1 96.75 319 ASN A O 1
ATOM 2496 N N . THR A 1 320 ? 4.617 23.391 10.133 1 96.5 320 THR A N 1
ATOM 2497 C CA . THR A 1 320 ? 5.992 23.406 10.617 1 96.5 320 THR A CA 1
ATOM 2498 C C . THR A 1 320 ? 6.203 22.328 11.672 1 96.5 320 THR A C 1
ATOM 2500 O O . THR A 1 320 ? 7.27 21.703 11.734 1 96.5 320 THR A O 1
ATOM 2503 N N . GLY A 1 321 ? 5.219 22.125 12.531 1 97.06 321 GLY A N 1
ATOM 2504 C CA . GLY A 1 321 ? 5.277 21.047 13.492 1 97.06 321 GLY A CA 1
ATOM 2505 C C . GLY A 1 321 ? 5.426 19.672 12.844 1 97.06 321 GLY A C 1
ATOM 2506 O O . GLY A 1 321 ? 6.137 18.812 13.359 1 97.06 321 GLY A O 1
ATOM 2507 N N . ILE A 1 322 ? 4.75 19.484 11.75 1 98.31 322 ILE A N 1
ATOM 2508 C CA . ILE A 1 322 ? 4.855 18.234 11 1 98.31 322 ILE A CA 1
ATOM 2509 C C . ILE A 1 322 ? 6.285 18.062 10.484 1 98.31 322 ILE A C 1
ATOM 2511 O O . ILE A 1 322 ? 6.848 16.969 10.562 1 98.31 322 ILE A O 1
ATOM 2515 N N . HIS A 1 323 ? 6.875 19.156 9.984 1 98.62 323 HIS A N 1
ATOM 2516 C CA . HIS A 1 323 ? 8.273 19.109 9.57 1 98.62 323 HIS A CA 1
ATOM 2517 C C . HIS A 1 323 ? 9.18 18.734 10.742 1 98.62 323 HIS A C 1
ATOM 2519 O O . HIS A 1 323 ? 10.109 17.938 10.578 1 98.62 323 HIS A O 1
ATOM 2525 N N . ASP A 1 324 ? 8.875 19.281 11.914 1 98.69 324 ASP A N 1
ATOM 2526 C CA . ASP A 1 324 ? 9.648 18.938 13.102 1 98.69 324 ASP A CA 1
ATOM 2527 C C . ASP A 1 324 ? 9.547 17.453 13.414 1 98.69 324 ASP A C 1
ATOM 2529 O O . ASP A 1 324 ? 10.562 16.781 13.586 1 98.69 324 ASP A O 1
ATOM 2533 N N . ALA A 1 325 ? 8.344 17 13.469 1 98.75 325 ALA A N 1
ATOM 2534 C CA . ALA A 1 325 ? 8.094 15.609 13.859 1 98.75 325 ALA A CA 1
ATOM 2535 C C . ALA A 1 325 ? 8.789 14.641 12.906 1 98.75 325 ALA A C 1
ATOM 2537 O O . ALA A 1 325 ? 9.477 13.719 13.344 1 98.75 325 ALA A O 1
ATOM 2538 N N . THR A 1 326 ? 8.68 14.867 11.617 1 98.44 326 THR A N 1
ATOM 2539 C CA . THR A 1 326 ? 9.156 13.922 10.625 1 98.44 326 THR A CA 1
ATOM 2540 C C . THR A 1 326 ? 10.664 14.039 10.438 1 98.44 326 THR A C 1
ATOM 2542 O O . THR A 1 326 ? 11.32 13.094 9.992 1 98.44 326 THR A O 1
ATOM 2545 N N . ASN A 1 327 ? 11.188 15.18 10.758 1 98.69 327 ASN A N 1
ATOM 2546 C CA . ASN A 1 327 ? 12.641 15.328 10.82 1 98.69 327 ASN A CA 1
ATOM 2547 C C . ASN A 1 327 ? 13.227 14.617 12.031 1 98.69 327 ASN A C 1
ATOM 2549 O O . ASN A 1 327 ? 14.297 14.008 11.938 1 98.69 327 ASN A O 1
ATOM 2553 N N . LEU A 1 328 ? 12.508 14.602 13.094 1 98.75 328 LEU A N 1
ATOM 2554 C CA . LEU A 1 328 ? 13 14.102 14.375 1 98.75 328 LEU A CA 1
ATOM 2555 C C . LEU A 1 328 ? 12.844 12.586 14.469 1 98.75 328 LEU A C 1
ATOM 2557 O O . LEU A 1 328 ? 13.727 11.898 14.984 1 98.75 328 LEU A O 1
ATOM 2561 N N . VAL A 1 329 ? 11.805 12.023 14 1 98.38 329 VAL A N 1
ATOM 2562 C CA . VAL A 1 329 ? 11.367 10.664 14.281 1 98.38 329 VAL A CA 1
ATOM 2563 C C . VAL A 1 329 ? 12.461 9.68 13.875 1 98.38 329 VAL A C 1
ATOM 2565 O O . VAL A 1 329 ? 12.836 8.805 14.664 1 98.38 329 VAL A O 1
ATOM 2568 N N . TRP A 1 330 ? 12.969 9.789 12.672 1 98.25 330 TRP A N 1
ATOM 2569 C CA . TRP A 1 330 ? 13.93 8.797 12.227 1 98.25 330 TRP A CA 1
ATOM 2570 C C . TRP A 1 330 ? 15.281 9 12.906 1 98.25 330 TRP A C 1
ATOM 2572 O O . TRP A 1 330 ? 16 8.039 13.188 1 98.25 330 TRP A O 1
ATOM 2582 N N . LYS A 1 331 ? 15.664 10.258 13.211 1 98.44 331 LYS A N 1
ATOM 2583 C CA . LYS A 1 331 ? 16.891 10.547 13.945 1 98.44 331 LYS A CA 1
ATOM 2584 C C . LYS A 1 331 ? 16.844 9.969 15.359 1 98.44 331 LYS A C 1
ATOM 2586 O O . LYS A 1 331 ? 17.797 9.32 15.797 1 98.44 331 LYS A O 1
ATOM 2591 N N . LEU A 1 332 ? 15.742 10.211 15.969 1 98.5 332 LEU A N 1
ATOM 2592 C CA . LEU A 1 332 ? 15.562 9.789 17.359 1 98.5 332 LEU A CA 1
ATOM 2593 C C . LEU A 1 332 ? 15.469 8.266 17.453 1 98.5 332 LEU A C 1
ATOM 2595 O O . LEU A 1 332 ? 16.062 7.656 18.344 1 98.5 332 LEU A O 1
ATOM 2599 N N . ALA A 1 333 ? 14.742 7.633 16.562 1 98.19 333 ALA A N 1
ATOM 2600 C CA . ALA A 1 333 ? 14.648 6.176 16.531 1 98.19 333 ALA A CA 1
ATOM 2601 C C . ALA A 1 333 ? 16.031 5.543 16.344 1 98.19 333 ALA A C 1
ATOM 2603 O O . ALA A 1 333 ? 16.375 4.602 17.062 1 98.19 333 ALA A O 1
ATOM 2604 N N . GLY A 1 334 ? 16.812 6.082 15.391 1 97.06 334 GLY A N 1
ATOM 2605 C CA . GLY A 1 334 ? 18.156 5.566 15.18 1 97.06 334 GLY A CA 1
ATOM 2606 C C . GLY A 1 334 ? 19.062 5.746 16.375 1 97.06 334 GLY A C 1
ATOM 2607 O O . GLY A 1 334 ? 19.891 4.883 16.672 1 97.06 334 GLY A O 1
ATOM 2608 N N . ALA A 1 335 ? 18.906 6.867 17.062 1 97.19 335 ALA A N 1
ATOM 2609 C CA . ALA A 1 335 ? 19.688 7.121 18.266 1 97.19 335 ALA A CA 1
ATOM 2610 C C . ALA A 1 335 ? 19.328 6.117 19.359 1 97.19 335 ALA A C 1
ATOM 2612 O O . ALA A 1 335 ? 20.219 5.551 20 1 97.19 335 ALA A O 1
ATOM 2613 N N . VAL A 1 336 ? 18.062 5.875 19.578 1 97.44 336 VAL A N 1
ATOM 2614 C CA . VAL A 1 336 ? 17.578 4.941 20.578 1 97.44 336 VAL A CA 1
ATOM 2615 C C . VAL A 1 336 ? 18.109 3.541 20.297 1 97.44 336 VAL A C 1
ATOM 2617 O O . VAL A 1 336 ? 18.5 2.814 21.203 1 97.44 336 VAL A O 1
ATOM 2620 N N . LYS A 1 337 ? 18.219 3.186 19.031 1 95.81 337 LYS A N 1
ATOM 2621 C CA . LYS A 1 337 ? 18.609 1.844 18.625 1 95.81 337 LYS A CA 1
ATOM 2622 C C . LYS A 1 337 ? 20.141 1.722 18.531 1 95.81 337 LYS A C 1
ATOM 2624 O O . LYS A 1 337 ? 20.656 0.635 18.281 1 95.81 337 LYS A O 1
ATOM 2629 N N . GLY A 1 338 ? 20.781 2.83 18.609 1 95.5 338 GLY A N 1
ATOM 2630 C CA . GLY A 1 338 ? 22.234 2.828 18.578 1 95.5 338 GLY A CA 1
ATOM 2631 C C . GLY A 1 338 ? 22.797 2.799 17.172 1 95.5 338 GLY A C 1
ATOM 2632 O O . GLY A 1 338 ? 23.953 2.441 16.969 1 95.5 338 GLY A O 1
ATOM 2633 N N . TRP A 1 339 ? 22.031 3.209 16.219 1 95.94 339 TRP A N 1
ATOM 2634 C CA . TRP A 1 339 ? 22.438 3.152 14.82 1 95.94 339 TRP A CA 1
ATOM 2635 C C . TRP A 1 339 ? 23.297 4.359 14.461 1 95.94 339 TRP A C 1
ATOM 2637 O O . TRP A 1 339 ? 24.172 4.273 13.586 1 95.94 339 TRP A O 1
ATOM 2647 N N . TYR A 1 340 ? 23.031 5.508 15.094 1 97.5 340 TYR A N 1
ATOM 2648 C CA . TYR A 1 340 ? 23.625 6.77 14.672 1 97.5 340 TYR A CA 1
ATOM 2649 C C . TYR A 1 340 ? 24.609 7.289 15.719 1 97.5 340 TYR A C 1
ATOM 2651 O O . TYR A 1 340 ? 24.391 7.105 16.922 1 97.5 340 TYR A O 1
ATOM 2659 N N . LYS A 1 341 ? 25.594 8.016 15.234 1 97 341 LYS A N 1
ATOM 2660 C CA . LYS A 1 341 ? 26.375 8.898 16.094 1 97 341 LYS A CA 1
ATOM 2661 C C . LYS A 1 341 ? 25.547 10.078 16.578 1 97 341 LYS A C 1
ATOM 2663 O O . LYS A 1 341 ? 24.531 10.422 15.984 1 97 341 LYS A O 1
ATOM 2668 N N . ASP A 1 342 ? 26.016 10.664 17.641 1 96.12 342 ASP A N 1
ATOM 2669 C CA . ASP A 1 342 ? 25.266 11.75 18.297 1 96.12 342 ASP A CA 1
ATOM 2670 C C . ASP A 1 342 ? 25.094 12.93 17.344 1 96.12 342 ASP A C 1
ATOM 2672 O O . ASP A 1 342 ? 24.109 13.672 17.438 1 96.12 342 ASP A O 1
ATOM 2676 N N . SER A 1 343 ? 25.984 13.055 16.375 1 96.31 343 SER A N 1
ATOM 2677 C CA . SER A 1 343 ? 25.984 14.172 15.445 1 96.31 343 SER A CA 1
ATOM 2678 C C . SER A 1 343 ? 24.703 14.172 14.594 1 96.31 343 SER A C 1
ATOM 2680 O O . SER A 1 343 ? 24.281 15.219 14.109 1 96.31 343 SER A O 1
ATOM 2682 N N . VAL A 1 344 ? 24.094 13 14.438 1 97.62 344 VAL A N 1
ATOM 2683 C CA . VAL A 1 344 ? 22.875 12.914 13.633 1 97.62 344 VAL A CA 1
ATOM 2684 C C . VAL A 1 344 ? 21.734 13.633 14.359 1 97.62 344 VAL A C 1
ATOM 2686 O O . VAL A 1 344 ? 21.047 14.453 13.758 1 97.62 344 VAL A O 1
ATOM 2689 N N . LEU A 1 345 ? 21.594 13.367 15.641 1 97.38 345 LEU A N 1
ATOM 2690 C CA . LEU A 1 345 ? 20.5 14 16.391 1 97.38 345 LEU A CA 1
ATOM 2691 C C . LEU A 1 345 ? 20.766 15.5 16.562 1 97.38 345 LEU A C 1
ATOM 2693 O O . LEU A 1 345 ? 19.828 16.281 16.656 1 97.38 345 LEU A O 1
ATOM 2697 N N . ASP A 1 346 ? 22.031 15.953 16.469 1 97.38 346 ASP A N 1
ATOM 2698 C CA . ASP A 1 346 ? 22.375 17.375 16.516 1 97.38 346 ASP A CA 1
ATOM 2699 C C . ASP A 1 346 ? 21.812 18.125 15.305 1 97.38 346 ASP A C 1
ATOM 2701 O O . ASP A 1 346 ? 21.516 19.312 15.398 1 97.38 346 ASP A O 1
ATOM 2705 N N . THR A 1 347 ? 21.688 17.391 14.234 1 98 347 THR A N 1
ATOM 2706 C CA . THR A 1 347 ? 21.203 18.047 13.031 1 98 347 THR A CA 1
ATOM 2707 C C . THR A 1 347 ? 19.734 18.453 13.18 1 98 347 THR A C 1
ATOM 2709 O O . THR A 1 347 ? 19.234 19.281 12.422 1 98 347 THR A O 1
ATOM 2712 N N . TYR A 1 348 ? 19.031 17.828 14.133 1 98.44 348 TYR A N 1
ATOM 2713 C CA . TYR A 1 348 ? 17.656 18.266 14.383 1 98.44 348 TYR A CA 1
ATOM 2714 C C . TYR A 1 348 ? 17.609 19.734 14.734 1 98.44 348 TYR A C 1
ATOM 2716 O O . TYR A 1 348 ? 16.828 20.5 14.156 1 98.44 348 TYR A O 1
ATOM 2724 N N . HIS A 1 349 ? 18.438 20.141 15.648 1 97.69 349 HIS A N 1
ATOM 2725 C CA . HIS A 1 349 ? 18.5 21.547 16.031 1 97.69 349 HIS A CA 1
ATOM 2726 C C . HIS A 1 349 ? 18.953 22.406 14.859 1 97.69 349 HIS A C 1
ATOM 2728 O O . HIS A 1 349 ? 18.281 23.391 14.516 1 97.69 349 HIS A O 1
ATOM 2734 N N . THR A 1 350 ? 20 22.078 14.18 1 97.19 350 THR A N 1
ATOM 2735 C CA . THR A 1 350 ? 20.562 22.938 13.141 1 97.19 350 THR A CA 1
ATOM 2736 C C . THR A 1 350 ? 19.578 23.094 11.984 1 97.19 350 THR A C 1
ATOM 2738 O O . THR A 1 350 ? 19.453 24.172 11.406 1 97.19 350 THR A O 1
ATOM 2741 N N . GLU A 1 351 ? 18.891 22.047 11.703 1 98.38 351 GLU A N 1
ATOM 2742 C CA . GLU A 1 351 ? 17.969 22.078 10.562 1 98.38 351 GLU A CA 1
ATOM 2743 C C . GLU A 1 351 ? 16.656 22.781 10.93 1 98.38 351 GLU A C 1
ATOM 2745 O O . GLU A 1 351 ? 16.266 23.75 10.266 1 98.38 351 GLU A O 1
ATOM 2750 N N . ARG A 1 352 ? 16.047 22.406 12.023 1 98.25 352 ARG A N 1
ATOM 2751 C CA . ARG A 1 352 ? 14.695 22.875 12.312 1 98.25 352 ARG A CA 1
ATOM 2752 C C . ARG A 1 352 ? 14.719 24.25 12.961 1 98.25 352 ARG A C 1
ATOM 2754 O O . ARG A 1 352 ? 13.82 25.078 12.742 1 98.25 352 ARG A O 1
ATOM 2761 N N . HIS A 1 353 ? 15.75 24.531 13.75 1 97.12 353 HIS A N 1
ATOM 2762 C CA . HIS A 1 353 ? 15.883 25.875 14.305 1 97.12 353 HIS A CA 1
ATOM 2763 C C . HIS A 1 353 ? 16.047 26.906 13.203 1 97.12 353 HIS A C 1
ATOM 2765 O O . HIS A 1 353 ? 15.414 27.969 13.227 1 97.12 353 HIS A O 1
ATOM 2771 N N . ALA A 1 354 ? 16.922 26.609 12.227 1 96.75 354 ALA A N 1
ATOM 2772 C CA . ALA A 1 354 ? 17.125 27.531 11.102 1 96.75 354 ALA A CA 1
ATOM 2773 C C . ALA A 1 354 ? 15.836 27.75 10.328 1 96.75 354 ALA A C 1
ATOM 2775 O O . ALA A 1 354 ? 15.508 28.875 9.961 1 96.75 354 ALA A O 1
ATOM 2776 N N . ALA A 1 355 ? 15.117 26.719 10.055 1 95.88 355 ALA A N 1
ATOM 2777 C CA . ALA A 1 355 ? 13.859 26.828 9.32 1 95.88 355 ALA A CA 1
ATOM 2778 C C . ALA A 1 355 ? 12.836 27.641 10.102 1 95.88 355 ALA A C 1
ATOM 2780 O O . ALA A 1 355 ? 12.148 28.5 9.531 1 95.88 355 ALA A O 1
ATOM 2781 N N . ALA A 1 356 ? 12.742 27.406 11.391 1 94.75 356 ALA A N 1
ATOM 2782 C CA . ALA A 1 356 ? 11.797 28.141 12.242 1 94.75 356 ALA A CA 1
ATOM 2783 C C . ALA A 1 356 ? 12.148 29.625 12.305 1 94.75 356 ALA A C 1
ATOM 2785 O O . ALA A 1 356 ? 11.258 30.469 12.305 1 94.75 356 ALA A O 1
ATOM 2786 N N . THR A 1 357 ? 13.398 29.891 12.375 1 93.31 357 THR A N 1
ATOM 2787 C CA . THR A 1 357 ? 13.852 31.281 12.422 1 93.31 357 THR A CA 1
ATOM 2788 C C . THR A 1 357 ? 13.461 32.031 11.148 1 93.31 357 THR A C 1
ATOM 2790 O O . THR A 1 357 ? 12.969 33.156 11.203 1 93.31 357 THR A O 1
ATOM 2793 N N . ARG A 1 358 ? 13.672 31.391 10.086 1 92.25 358 ARG A N 1
ATOM 2794 C CA . ARG A 1 358 ? 13.266 31.984 8.82 1 92.25 358 ARG A CA 1
ATOM 2795 C C . ARG A 1 358 ? 11.758 32.219 8.781 1 92.25 358 ARG A C 1
ATOM 2797 O O . ARG A 1 358 ? 11.297 33.25 8.328 1 92.25 358 ARG A O 1
ATOM 2804 N N . LEU A 1 359 ? 11.055 31.328 9.219 1 90.56 359 LEU A N 1
ATOM 2805 C CA . LEU A 1 359 ? 9.602 31.406 9.234 1 90.56 359 LEU A CA 1
ATOM 2806 C C . LEU A 1 359 ? 9.133 32.594 10.078 1 90.56 359 LEU A C 1
ATOM 2808 O O . LEU A 1 359 ? 8.195 33.312 9.695 1 90.56 359 LEU A O 1
ATOM 2812 N N . ILE A 1 360 ? 9.711 32.781 11.203 1 87.88 360 ILE A N 1
ATOM 2813 C CA . ILE A 1 360 ? 9.328 33.844 12.094 1 87.88 360 ILE A CA 1
ATOM 2814 C C . ILE A 1 360 ? 9.531 35.188 11.406 1 87.88 360 ILE A C 1
ATOM 2816 O O . ILE A 1 360 ? 8.719 36.125 11.547 1 87.88 360 ILE A O 1
ATOM 2820 N N . SER A 1 361 ? 10.586 35.281 10.664 1 86 361 SER A N 1
ATOM 2821 C CA . SER A 1 361 ? 10.844 36.5 9.93 1 86 361 SER A CA 1
ATOM 2822 C C . SER A 1 361 ? 9.742 36.781 8.914 1 86 361 SER A C 1
ATOM 2824 O O . SER A 1 361 ? 9.273 37.906 8.789 1 86 361 SER A O 1
ATOM 2826 N N . ILE A 1 362 ? 9.281 35.812 8.234 1 85.5 362 ILE A N 1
ATOM 2827 C CA . ILE A 1 362 ? 8.219 35.938 7.238 1 85.5 362 ILE A CA 1
ATOM 2828 C C . ILE A 1 362 ? 6.891 36.219 7.93 1 85.5 362 ILE A C 1
ATOM 2830 O O . ILE A 1 362 ? 6.137 37.094 7.492 1 85.5 362 ILE A O 1
ATOM 2834 N N . ASP A 1 363 ? 6.652 35.531 8.961 1 84.5 363 ASP A N 1
ATOM 2835 C CA . ASP A 1 363 ? 5.391 35.625 9.695 1 84.5 363 ASP A CA 1
ATOM 2836 C C . ASP A 1 363 ? 5.211 37 10.328 1 84.5 363 ASP A C 1
ATOM 2838 O O . ASP A 1 363 ? 4.09 37.5 10.422 1 84.5 363 ASP A O 1
ATOM 2842 N N . THR A 1 364 ? 6.27 37.562 10.82 1 82.19 364 THR A N 1
ATOM 2843 C CA . THR A 1 364 ? 6.219 38.906 11.422 1 82.19 364 THR A CA 1
ATOM 2844 C C . THR A 1 364 ? 5.734 39.938 10.406 1 82.19 364 THR A C 1
ATOM 2846 O O . THR A 1 364 ? 4.875 40.75 10.719 1 82.19 364 THR A O 1
ATOM 2849 N N . GLU A 1 365 ? 6.215 39.812 9.312 1 82.69 365 GLU A N 1
ATOM 2850 C CA . GLU A 1 365 ? 5.777 40.688 8.25 1 82.69 365 GLU A CA 1
ATOM 2851 C C . GLU A 1 365 ? 4.324 40.438 7.867 1 82.69 365 GLU A C 1
ATOM 2853 O O . GLU A 1 365 ? 3.541 41.375 7.707 1 82.69 365 GLU A O 1
ATOM 2858 N N . ALA A 1 366 ? 3.992 39.219 7.719 1 83.25 366 ALA A N 1
ATOM 2859 C CA . ALA A 1 366 ? 2.643 38.844 7.312 1 83.25 366 ALA A CA 1
ATOM 2860 C C . ALA A 1 366 ? 1.609 39.312 8.336 1 83.25 366 ALA A C 1
ATOM 2862 O O . ALA A 1 366 ? 0.565 39.844 7.973 1 83.25 366 ALA A O 1
ATOM 2863 N N . SER A 1 367 ? 1.856 39.094 9.578 1 83.81 367 SER A N 1
ATOM 2864 C CA . SER A 1 367 ? 0.908 39.469 10.625 1 83.81 367 SER A CA 1
ATOM 2865 C C . SER A 1 367 ? 0.689 40.969 10.68 1 83.81 367 SER A C 1
ATOM 2867 O O . SER A 1 367 ? -0.425 41.438 10.938 1 83.81 367 SER A O 1
ATOM 2869 N N . SER A 1 368 ? 1.734 41.656 10.445 1 82.81 368 SER A N 1
ATOM 2870 C CA . SER A 1 368 ? 1.619 43.125 10.414 1 82.81 368 SER A CA 1
ATOM 2871 C C . SER A 1 368 ? 0.686 43.594 9.297 1 82.81 368 SER A C 1
ATOM 2873 O O . SER A 1 368 ? -0.217 44.375 9.531 1 82.81 368 SER A O 1
ATOM 2875 N N . VAL A 1 369 ? 0.842 43 8.211 1 84.81 369 VAL A N 1
ATOM 2876 C CA . VAL A 1 369 ? 0.088 43.438 7.043 1 84.81 369 VAL A CA 1
ATOM 2877 C C . VAL A 1 369 ? -1.349 42.906 7.137 1 84.81 369 VAL A C 1
ATOM 2879 O O . VAL A 1 369 ? -2.289 43.625 6.758 1 84.81 369 VAL A O 1
ATOM 2882 N N . ILE A 1 370 ? -1.573 41.75 7.543 1 84.5 370 ILE A N 1
ATOM 2883 C CA . ILE A 1 370 ? -2.908 41.188 7.734 1 84.5 370 ILE A CA 1
ATOM 2884 C C . ILE A 1 370 ? -3.705 42.094 8.688 1 84.5 370 ILE A C 1
ATOM 2886 O O . ILE A 1 370 ? -4.914 42.281 8.516 1 84.5 370 ILE A O 1
ATOM 2890 N N . SER A 1 371 ? -3.002 42.688 9.633 1 82.44 371 SER A N 1
ATOM 2891 C CA . SER A 1 371 ? -3.629 43.531 10.641 1 82.44 371 SER A CA 1
ATOM 2892 C C . SER A 1 371 ? -3.789 44.969 10.141 1 82.44 371 SER A C 1
ATOM 2894 O O . SER A 1 371 ? -4.262 45.844 10.867 1 82.44 371 SER A O 1
ATOM 2896 N N . GLY A 1 372 ? -3.377 45.219 8.938 1 78.25 372 GLY A N 1
ATOM 2897 C CA . GLY A 1 372 ? -3.613 46.5 8.297 1 78.25 372 GLY A CA 1
ATOM 2898 C C . GLY A 1 372 ? -2.455 47.469 8.461 1 78.25 372 GLY A C 1
ATOM 2899 O O . GLY A 1 372 ? -2.566 48.656 8.102 1 78.25 372 GLY A O 1
ATOM 2900 N N . ASN A 1 373 ? -1.327 46.938 8.977 1 82.06 373 ASN A N 1
ATOM 2901 C CA . ASN A 1 373 ? -0.162 47.781 9.188 1 82.06 373 ASN A CA 1
ATOM 2902 C C . ASN A 1 373 ? 0.872 47.625 8.086 1 82.06 373 ASN A C 1
ATOM 2904 O O . ASN A 1 373 ? 1.051 46.5 7.566 1 82.06 373 ASN A O 1
ATOM 2908 N N . ILE A 1 374 ? 1.469 48.719 7.734 1 84.69 374 ILE A N 1
ATOM 2909 C CA . ILE A 1 374 ? 2.51 48.688 6.711 1 84.69 374 ILE A CA 1
ATOM 2910 C C . ILE A 1 374 ? 3.875 48.5 7.371 1 84.69 374 ILE A C 1
ATOM 2912 O O . ILE A 1 374 ? 4.32 49.344 8.141 1 84.69 374 ILE A O 1
ATOM 2916 N N . PRO A 1 375 ? 4.547 47.5 7.074 1 83.94 375 PRO A N 1
ATOM 2917 C CA . PRO A 1 375 ? 5.895 47.312 7.617 1 83.94 375 PRO A CA 1
ATOM 2918 C C . PRO A 1 375 ? 6.875 48.375 7.152 1 83.94 375 PRO A C 1
ATOM 2920 O O . PRO A 1 375 ? 6.723 48.906 6.059 1 83.94 375 PRO A O 1
ATOM 2923 N N . ALA A 1 376 ? 7.879 48.531 7.883 1 80.88 376 ALA A N 1
ATOM 2924 C CA . ALA A 1 376 ? 8.82 49.625 7.695 1 80.88 376 ALA A CA 1
ATOM 2925 C C . ALA A 1 376 ? 9.492 49.562 6.332 1 80.88 376 ALA A C 1
ATOM 2927 O O . ALA A 1 376 ? 9.68 50.562 5.66 1 80.88 376 ALA A O 1
ATOM 2928 N N . ARG A 1 377 ? 9.82 48.375 5.934 1 83.94 377 ARG A N 1
ATOM 2929 C CA . ARG A 1 377 ? 10.586 48.188 4.707 1 83.94 377 ARG A CA 1
ATOM 2930 C C . ARG A 1 377 ? 9.773 48.594 3.486 1 83.94 377 ARG A C 1
ATOM 2932 O O . ARG A 1 377 ? 10.328 48.875 2.416 1 83.94 377 ARG A O 1
ATOM 2939 N N . TYR A 1 378 ? 8.406 48.781 3.654 1 85.38 378 TYR A N 1
ATOM 2940 C CA . TYR A 1 378 ? 7.547 49.094 2.514 1 85.38 378 TYR A CA 1
ATOM 2941 C C . TYR A 1 378 ? 6.988 50.5 2.605 1 85.38 378 TYR A C 1
ATOM 2943 O O . TYR A 1 378 ? 6.211 50.938 1.747 1 85.38 378 TYR A O 1
ATOM 2951 N N . GLU A 1 379 ? 7.207 51.312 3.596 1 83.69 379 GLU A N 1
ATOM 2952 C CA . GLU A 1 379 ? 6.621 52.625 3.859 1 83.69 379 GLU A CA 1
ATOM 2953 C C . GLU A 1 379 ? 6.844 53.562 2.686 1 83.69 379 GLU A C 1
ATOM 2955 O O . GLU A 1 379 ? 5.969 54.375 2.359 1 83.69 379 GLU A O 1
ATOM 2960 N N . SER A 1 380 ? 7.934 53.375 1.975 1 86.12 380 SER A N 1
ATOM 2961 C CA . SER A 1 380 ? 8.281 54.344 0.922 1 86.12 380 SER A CA 1
ATOM 2962 C C . SER A 1 380 ? 7.715 53.875 -0.426 1 86.12 380 SER A C 1
ATOM 2964 O O . SER A 1 380 ? 7.77 54.656 -1.401 1 86.12 380 SER A O 1
ATOM 2966 N N . GLN A 1 381 ? 7.035 52.781 -0.472 1 85.69 381 GLN A N 1
ATOM 2967 C CA . GLN A 1 381 ? 6.668 52.219 -1.766 1 85.69 381 GLN A CA 1
ATOM 2968 C C . GLN A 1 381 ? 5.234 52.562 -2.139 1 85.69 381 GLN A C 1
ATOM 2970 O O . GLN A 1 381 ? 4.809 52.344 -3.277 1 85.69 381 GLN A O 1
ATOM 2975 N N . GLY A 1 382 ? 4.445 53.094 -1.226 1 84.75 382 GLY A N 1
ATOM 2976 C CA . GLY A 1 382 ? 3.08 53.5 -1.505 1 84.75 382 GLY A CA 1
ATOM 2977 C C . GLY A 1 382 ? 2.137 52.312 -1.718 1 84.75 382 GLY A C 1
ATOM 2978 O O . GLY A 1 382 ? 1.115 52.469 -2.395 1 84.75 382 GLY A O 1
ATOM 2979 N N . LEU A 1 383 ? 2.5 51.156 -1.292 1 86 383 LEU A N 1
ATOM 2980 C CA . LEU A 1 383 ? 1.663 49.969 -1.436 1 86 383 LEU A CA 1
ATOM 2981 C C . LEU A 1 383 ? 0.681 49.875 -0.275 1 86 383 LEU A C 1
ATOM 2983 O O . LEU A 1 383 ? 0.972 50.312 0.837 1 86 383 LEU A O 1
ATOM 2987 N N . THR A 1 384 ? -0.482 49.281 -0.646 1 84.69 384 THR A N 1
ATOM 2988 C CA . THR A 1 384 ? -1.454 49 0.403 1 84.69 384 THR A CA 1
ATOM 2989 C C . THR A 1 384 ? -1.034 47.781 1.207 1 84.69 384 THR A C 1
ATOM 2991 O O . THR A 1 384 ? -0.184 47 0.767 1 84.69 384 THR A O 1
ATOM 2994 N N . ALA A 1 385 ? -1.637 47.625 2.338 1 84.19 385 ALA A N 1
ATOM 2995 C CA . ALA A 1 385 ? -1.379 46.438 3.174 1 84.19 385 ALA A CA 1
ATOM 2996 C C . ALA A 1 385 ? -1.683 45.156 2.416 1 84.19 385 ALA A C 1
ATOM 2998 O O . ALA A 1 385 ? -0.928 44.188 2.506 1 84.19 385 ALA A O 1
ATOM 2999 N N . ASP A 1 386 ? -2.645 45.188 1.648 1 83.62 386 ASP A N 1
ATOM 3000 C CA . ASP A 1 386 ? -3.041 44 0.905 1 83.62 386 ASP A CA 1
ATOM 3001 C C . ASP A 1 386 ? -2.041 43.688 -0.205 1 83.62 386 ASP A C 1
ATOM 3003 O O . ASP A 1 386 ? -1.717 42.531 -0.445 1 83.62 386 ASP A O 1
ATOM 3007 N N . GLU A 1 387 ? -1.584 44.656 -0.852 1 84 387 GLU A N 1
ATOM 3008 C CA . GLU A 1 387 ? -0.579 44.469 -1.892 1 84 387 GLU A CA 1
ATOM 3009 C C . GLU A 1 387 ? 0.713 43.906 -1.31 1 84 387 GLU A C 1
ATOM 3011 O O . GLU A 1 387 ? 1.336 43 -1.906 1 84 387 GLU A O 1
ATOM 3016 N N . ILE A 1 388 ? 1.031 44.438 -0.186 1 85.81 388 ILE A N 1
ATOM 3017 C CA . ILE A 1 388 ? 2.25 44 0.478 1 85.81 388 ILE A CA 1
ATOM 3018 C C . ILE A 1 388 ? 2.082 42.531 0.937 1 85.81 388 ILE A C 1
ATOM 3020 O O . ILE A 1 388 ? 3.018 41.75 0.85 1 85.81 388 ILE A O 1
ATOM 3024 N N . LEU A 1 389 ? 0.959 42.25 1.43 1 83.38 389 LEU A N 1
ATOM 3025 C CA . LEU A 1 389 ? 0.664 40.875 1.863 1 83.38 389 LEU A CA 1
ATOM 3026 C C . LEU A 1 389 ? 0.893 39.875 0.729 1 83.38 389 LEU A C 1
ATOM 3028 O O . LEU A 1 389 ? 1.579 38.875 0.911 1 83.38 389 LEU A O 1
ATOM 3032 N N . TRP A 1 390 ? 0.467 40.188 -0.386 1 84.81 390 TRP A N 1
ATOM 3033 C CA . TRP A 1 390 ? 0.561 39.281 -1.512 1 84.81 390 TRP A CA 1
ATOM 3034 C C . TRP A 1 390 ? 1.985 39.219 -2.055 1 84.81 390 TRP A C 1
ATOM 3036 O O . TRP A 1 390 ? 2.439 38.156 -2.518 1 84.81 390 TRP A O 1
ATOM 3046 N N . LYS A 1 391 ? 2.684 40.312 -2.021 1 83.75 391 LYS A N 1
ATOM 3047 C CA . LYS A 1 391 ? 4.094 40.312 -2.393 1 83.75 391 LYS A CA 1
ATOM 3048 C C . LYS A 1 391 ? 4.91 39.438 -1.459 1 83.75 391 LYS A C 1
ATOM 3050 O O . LYS A 1 391 ? 5.734 38.625 -1.915 1 83.75 391 LYS A O 1
ATOM 3055 N N . THR A 1 392 ? 4.648 39.594 -0.215 1 83.25 392 THR A N 1
ATOM 3056 C CA . THR A 1 392 ? 5.336 38.781 0.782 1 83.25 392 THR A CA 1
ATOM 3057 C C . THR A 1 392 ? 5.008 37.312 0.593 1 83.25 392 THR A C 1
ATOM 3059 O O . THR A 1 392 ? 5.895 36.438 0.665 1 83.25 392 THR A O 1
ATOM 3062 N N . TRP A 1 393 ? 3.822 37.094 0.331 1 83.56 393 TRP A N 1
ATOM 3063 C CA . TRP A 1 393 ? 3.365 35.719 0.094 1 83.56 393 TRP A CA 1
ATOM 3064 C C . TRP A 1 393 ? 4.062 35.125 -1.119 1 83.56 393 TRP A C 1
ATOM 3066 O O . TRP A 1 393 ? 4.625 34.031 -1.039 1 83.56 393 TRP A O 1
ATOM 3076 N N . THR A 1 394 ? 4.102 35.812 -2.166 1 85.31 394 THR A N 1
ATOM 3077 C CA . THR A 1 394 ? 4.645 35.312 -3.426 1 85.31 394 THR A CA 1
ATOM 3078 C C . THR A 1 394 ? 6.156 35.125 -3.328 1 85.31 394 THR A C 1
ATOM 3080 O O . THR A 1 394 ? 6.699 34.156 -3.846 1 85.31 394 THR A O 1
ATOM 3083 N N . GLU A 1 395 ? 6.738 36 -2.623 1 87.25 395 GLU A N 1
ATOM 3084 C CA . GLU A 1 395 ? 8.188 35.938 -2.477 1 87.25 395 GLU A CA 1
ATOM 3085 C C . GLU A 1 395 ? 8.617 34.719 -1.67 1 87.25 395 GLU A C 1
ATOM 3087 O O . GLU A 1 395 ? 9.727 34.219 -1.828 1 87.25 395 GLU A O 1
ATOM 3092 N N . ASN A 1 396 ? 7.715 34.188 -0.87 1 91 396 ASN A N 1
ATOM 3093 C CA . ASN A 1 396 ? 8.078 33.094 0.04 1 91 396 ASN A CA 1
ATOM 3094 C C . ASN A 1 396 ? 7.199 31.875 -0.177 1 91 396 ASN A C 1
ATOM 3096 O O . ASN A 1 396 ? 7.137 31 0.683 1 91 396 ASN A O 1
ATOM 3100 N N . ILE A 1 397 ? 6.59 31.797 -1.282 1 91.19 397 ILE A N 1
ATOM 3101 C CA . ILE A 1 397 ? 5.512 30.844 -1.491 1 91.19 397 ILE A CA 1
ATOM 3102 C C . ILE A 1 397 ? 6.07 29.422 -1.437 1 91.19 397 ILE A C 1
ATOM 3104 O O . ILE A 1 397 ? 5.457 28.516 -0.853 1 91.19 397 ILE A O 1
ATOM 3108 N N . SER A 1 398 ? 7.25 29.172 -2.031 1 92.38 398 SER A N 1
ATOM 3109 C CA . SER A 1 398 ? 7.844 27.844 -2.033 1 92.38 398 SER A CA 1
ATOM 3110 C C . SER A 1 398 ? 8.141 27.359 -0.615 1 92.38 398 SER A C 1
ATOM 3112 O O . SER A 1 398 ? 7.953 26.188 -0.295 1 92.38 398 SER A O 1
ATOM 3114 N N . PHE A 1 399 ? 8.594 28.281 0.148 1 92.75 399 PHE A N 1
ATOM 3115 C CA . PHE A 1 399 ? 8.867 27.984 1.549 1 92.75 399 PHE A CA 1
ATOM 3116 C C . PHE A 1 399 ? 7.57 27.766 2.316 1 92.75 399 PHE A C 1
ATOM 3118 O O . PHE A 1 399 ? 7.473 26.844 3.133 1 92.75 399 PHE A O 1
ATOM 3125 N N . ASN A 1 400 ? 6.57 28.531 2.047 1 91.44 400 ASN A N 1
ATOM 3126 C CA . ASN A 1 400 ? 5.309 28.469 2.773 1 91.44 400 ASN A C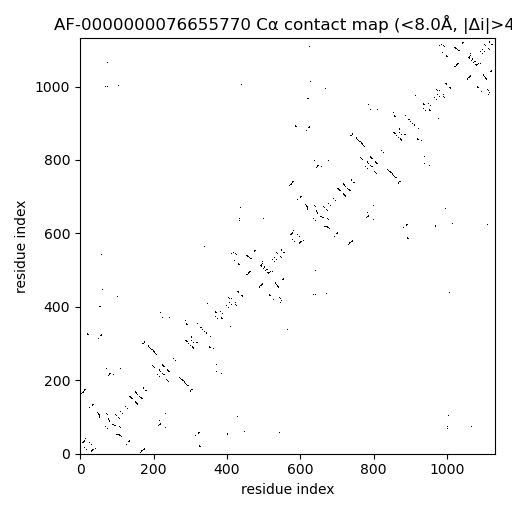A 1
ATOM 3127 C C . ASN A 1 400 ? 4.57 27.156 2.523 1 91.44 400 ASN A C 1
ATOM 3129 O O . ASN A 1 400 ? 3.971 26.594 3.441 1 91.44 400 ASN A O 1
ATOM 3133 N N . VAL A 1 401 ? 4.66 26.719 1.271 1 94.62 401 VAL A N 1
ATOM 3134 C CA . VAL A 1 401 ? 3.959 25.469 0.976 1 94.62 401 VAL A CA 1
ATOM 3135 C C . VAL A 1 401 ? 4.84 24.281 1.348 1 94.62 401 VAL A C 1
ATOM 3137 O O . VAL A 1 401 ? 4.477 23.125 1.099 1 94.62 401 VAL A O 1
ATOM 3140 N N . GLY A 1 402 ? 6.004 24.5 1.886 1 96.44 402 GLY A N 1
ATOM 3141 C CA . GLY A 1 402 ? 6.895 23.5 2.451 1 96.44 402 GLY A CA 1
ATOM 3142 C C . GLY A 1 402 ? 7.832 22.891 1.427 1 96.44 402 GLY A C 1
ATOM 3143 O O . GLY A 1 402 ? 8.82 22.25 1.788 1 96.44 402 GLY A O 1
ATOM 3144 N N . LEU A 1 403 ? 7.625 23.109 0.137 1 96.94 403 LEU A N 1
ATOM 3145 C CA . LEU A 1 403 ? 8.367 22.422 -0.923 1 96.94 403 LEU A CA 1
ATOM 3146 C C . LEU A 1 403 ? 9.734 23.062 -1.126 1 96.94 403 LEU A C 1
ATOM 3148 O O . LEU A 1 403 ? 10.625 22.453 -1.718 1 96.94 403 LEU A O 1
ATOM 3152 N N . GLY A 1 404 ? 9.906 24.281 -0.595 1 95.06 404 GLY A N 1
ATOM 3153 C CA . GLY A 1 404 ? 11.156 25 -0.754 1 95.06 404 GLY A CA 1
ATOM 3154 C C . GLY A 1 404 ? 12.023 24.984 0.491 1 95.06 404 GLY A C 1
ATOM 3155 O O . GLY A 1 404 ? 13.055 25.656 0.548 1 95.06 404 GLY A O 1
ATOM 3156 N N . VAL A 1 405 ? 11.625 24.234 1.523 1 95.94 405 VAL A N 1
ATOM 3157 C CA . VAL A 1 405 ? 12.438 24.094 2.727 1 95.94 405 VAL A CA 1
ATOM 3158 C C . VAL A 1 405 ? 13.703 23.297 2.408 1 95.94 405 VAL A C 1
ATOM 3160 O O . VAL A 1 405 ? 13.633 22.219 1.8 1 95.94 405 VAL A O 1
ATOM 3163 N N . SER A 1 406 ? 14.836 23.812 2.752 1 96.25 406 SER A N 1
ATOM 3164 C CA . SER A 1 406 ? 16.125 23.172 2.518 1 96.25 406 SER A CA 1
ATOM 3165 C C . SER A 1 406 ? 16.984 23.203 3.773 1 96.25 406 SER A C 1
ATOM 3167 O O . SER A 1 406 ? 16.766 24 4.68 1 96.25 406 SER A O 1
ATOM 3169 N N . TYR A 1 407 ? 17.844 22.297 3.863 1 97.88 407 TYR A N 1
ATOM 3170 C CA . TYR A 1 407 ? 18.766 22.188 5 1 97.88 407 TYR A CA 1
ATOM 3171 C C . TYR A 1 407 ? 20.203 22.344 4.555 1 97.88 407 TYR A C 1
ATOM 3173 O O . TYR A 1 407 ? 20.594 21.859 3.49 1 97.88 407 TYR A O 1
ATOM 3181 N N . ALA A 1 408 ? 21 22.969 5.367 1 96.44 408 ALA A N 1
ATOM 3182 C CA . ALA A 1 408 ? 22.391 23.266 5.059 1 96.44 408 ALA A CA 1
ATOM 3183 C C . ALA A 1 408 ? 23.234 22 5.051 1 96.44 408 ALA A C 1
ATOM 3185 O O . ALA A 1 408 ? 22.781 20.938 5.484 1 96.44 408 ALA A O 1
ATOM 3186 N N . LYS A 1 409 ? 24.469 22.172 4.551 1 95.94 409 LYS A N 1
ATOM 3187 C CA . LYS A 1 409 ? 25.422 21.078 4.566 1 95.94 409 LYS A CA 1
ATOM 3188 C C . LYS A 1 409 ? 25.719 20.625 5.992 1 95.94 409 LYS A C 1
ATOM 3190 O O . LYS A 1 409 ? 25.766 21.438 6.914 1 95.94 409 LYS A O 1
ATOM 3195 N N . SER A 1 410 ? 25.859 19.375 6.168 1 97 410 SER A N 1
ATOM 3196 C CA . SER A 1 410 ? 26.125 18.719 7.445 1 97 410 SER A CA 1
ATOM 3197 C C . SER A 1 410 ? 26.703 17.328 7.234 1 97 410 SER A C 1
ATOM 3199 O O . SER A 1 410 ? 27.141 16.984 6.133 1 97 410 SER A O 1
ATOM 3201 N N . VAL A 1 411 ? 26.766 16.562 8.305 1 96.44 411 VAL A N 1
ATOM 3202 C CA . VAL A 1 411 ? 27.219 15.172 8.211 1 96.44 411 VAL A CA 1
ATOM 3203 C C . VAL A 1 411 ? 26.25 14.367 7.359 1 96.44 411 VAL A C 1
ATOM 3205 O O . VAL A 1 411 ? 26.625 13.359 6.754 1 96.44 411 VAL A O 1
ATOM 3208 N N . LEU A 1 412 ? 25.016 14.844 7.254 1 97.88 412 LEU A N 1
ATOM 3209 C CA . LEU A 1 412 ? 23.984 14.141 6.496 1 97.88 412 LEU A CA 1
ATOM 3210 C C . LEU A 1 412 ? 23.922 14.656 5.059 1 97.88 412 LEU A C 1
ATOM 3212 O O . LEU A 1 412 ? 23.922 13.867 4.113 1 97.88 412 LEU A O 1
ATOM 3216 N N . ASN A 1 413 ? 23.828 15.961 4.906 1 97.56 413 ASN A N 1
ATOM 3217 C CA . ASN A 1 413 ? 23.734 16.594 3.6 1 97.56 413 ASN A CA 1
ATOM 3218 C C . ASN A 1 413 ? 25.109 16.953 3.047 1 97.56 413 ASN A C 1
ATOM 3220 O O . ASN A 1 413 ? 25.672 18 3.385 1 97.56 413 ASN A O 1
ATOM 3224 N N . GLN A 1 414 ? 25.594 16.125 2.164 1 95.69 414 GLN A N 1
ATOM 3225 C CA . GLN A 1 414 ? 26.953 16.297 1.663 1 95.69 414 GLN A CA 1
ATOM 3226 C C . GLN A 1 414 ? 26.953 16.672 0.185 1 95.69 414 GLN A C 1
ATOM 3228 O O . GLN A 1 414 ? 25.953 16.5 -0.505 1 95.69 414 GLN A O 1
ATOM 3233 N N . ASN A 1 415 ? 28.031 17.234 -0.257 1 92.25 415 ASN A N 1
ATOM 3234 C CA . ASN A 1 415 ? 28.172 17.609 -1.662 1 92.25 415 ASN A CA 1
ATOM 3235 C C . ASN A 1 415 ? 28.094 16.375 -2.57 1 92.25 415 ASN A C 1
ATOM 3237 O O . ASN A 1 415 ? 28.766 15.375 -2.316 1 92.25 415 ASN A O 1
ATOM 3241 N N . PRO A 1 416 ? 27.219 16.531 -3.512 1 89.94 416 PRO A N 1
ATOM 3242 C CA . PRO A 1 416 ? 27.203 15.422 -4.469 1 89.94 416 PRO A CA 1
ATOM 3243 C C . PRO A 1 416 ? 28.469 15.352 -5.32 1 89.94 416 PRO A C 1
ATOM 3245 O O . PRO A 1 416 ? 29.25 16.297 -5.348 1 89.94 416 PRO A O 1
ATOM 3248 N N . ARG A 1 417 ? 28.562 14.18 -5.852 1 87.44 417 ARG A N 1
ATOM 3249 C CA . ARG A 1 417 ? 29.672 13.969 -6.77 1 87.44 417 ARG A CA 1
ATOM 3250 C C . ARG A 1 417 ? 29.172 13.656 -8.172 1 87.44 417 ARG A C 1
ATOM 3252 O O . ARG A 1 417 ? 28.281 12.82 -8.344 1 87.44 417 ARG A O 1
ATOM 3259 N N . ASP A 1 418 ? 29.484 14.438 -9.164 1 76.06 418 ASP A N 1
ATOM 3260 C CA . ASP A 1 418 ? 29.234 14.141 -10.57 1 76.06 418 ASP A CA 1
ATOM 3261 C C . ASP A 1 418 ? 27.734 14.195 -10.875 1 76.06 418 ASP A C 1
ATOM 3263 O O . ASP A 1 418 ? 27.219 13.352 -11.609 1 76.06 418 ASP A O 1
ATOM 3267 N N . THR A 1 419 ? 26.953 14.93 -10.125 1 73 419 THR A N 1
ATOM 3268 C CA . THR A 1 419 ? 25.547 15.133 -10.406 1 73 419 THR A CA 1
ATOM 3269 C C . THR A 1 419 ? 25.172 16.609 -10.266 1 73 419 THR A C 1
ATOM 3271 O O . THR A 1 419 ? 25.922 17.391 -9.711 1 73 419 THR A O 1
ATOM 3274 N N . CYS A 1 420 ? 24.031 16.953 -10.773 1 74.25 420 CYS A N 1
ATOM 3275 C CA . CYS A 1 420 ? 23.594 18.344 -10.75 1 74.25 420 CYS A CA 1
ATOM 3276 C C . CYS A 1 420 ? 22.562 18.578 -9.648 1 74.25 420 CYS A C 1
ATOM 3278 O O . CYS A 1 420 ? 22.078 19.688 -9.469 1 74.25 420 CYS A O 1
ATOM 3280 N N . LEU A 1 421 ? 22.281 17.5 -8.93 1 78 421 LEU A N 1
ATOM 3281 C CA . LEU A 1 421 ? 21.25 17.703 -7.91 1 78 421 LEU A CA 1
ATOM 3282 C C . LEU A 1 421 ? 21.844 18.359 -6.664 1 78 421 LEU A C 1
ATOM 3284 O O . LEU A 1 421 ? 23 18.109 -6.312 1 78 421 LEU A O 1
ATOM 3288 N N . GLN A 1 422 ? 21.047 19.219 -6.051 1 88.5 422 GLN A N 1
ATOM 3289 C CA . GLN A 1 422 ? 21.453 19.875 -4.816 1 88.5 422 GLN A CA 1
ATOM 3290 C C . GLN A 1 422 ? 21.016 19.062 -3.594 1 88.5 422 GLN A C 1
ATOM 3292 O O . GLN A 1 422 ? 19.875 18.609 -3.514 1 88.5 422 GLN A O 1
ATOM 3297 N N . THR A 1 423 ? 21.938 18.828 -2.791 1 95 423 THR A N 1
ATOM 3298 C CA . THR A 1 423 ? 21.641 18.125 -1.547 1 95 423 THR A CA 1
ATOM 3299 C C . THR A 1 423 ? 21 19.062 -0.531 1 95 423 THR A C 1
ATOM 3301 O O . THR A 1 423 ? 21.109 20.281 -0.647 1 95 423 THR A O 1
ATOM 3304 N N . GLY A 1 424 ? 20.25 18.516 0.418 1 96.69 424 GLY A N 1
ATOM 3305 C CA . GLY A 1 424 ? 19.578 19.297 1.454 1 96.69 424 GLY A CA 1
ATOM 3306 C C . GLY A 1 424 ? 18.203 19.766 1.046 1 96.69 424 GLY A C 1
ATOM 3307 O O . GLY A 1 424 ? 17.547 20.484 1.801 1 96.69 424 GLY A O 1
ATOM 3308 N N . LYS A 1 425 ? 17.797 19.375 -0.097 1 95.81 425 LYS A N 1
ATOM 3309 C CA . LYS A 1 425 ? 16.484 19.75 -0.609 1 95.81 425 LYS A CA 1
ATOM 3310 C C . LYS A 1 425 ? 15.602 18.516 -0.811 1 95.81 425 LYS A C 1
ATOM 3312 O O . LYS A 1 425 ? 16.094 17.391 -0.858 1 95.81 425 LYS A O 1
ATOM 3317 N N . ARG A 1 426 ? 14.297 18.781 -0.896 1 96.69 426 ARG A N 1
ATOM 3318 C CA . ARG A 1 426 ? 13.32 17.75 -1.2 1 96.69 426 ARG A CA 1
ATOM 3319 C C . ARG A 1 426 ? 13.656 17.047 -2.51 1 96.69 426 ARG A C 1
ATOM 3321 O O . ARG A 1 426 ? 13.945 17.688 -3.516 1 96.69 426 ARG A O 1
ATOM 3328 N N . CYS A 1 427 ? 13.656 15.672 -2.459 1 94.94 427 CYS A N 1
ATOM 3329 C CA . CYS A 1 427 ? 13.797 14.906 -3.695 1 94.94 427 CYS A CA 1
ATOM 3330 C C . CYS A 1 427 ? 12.531 15 -4.539 1 94.94 427 CYS A C 1
ATOM 3332 O O . CYS A 1 427 ? 11.422 14.953 -4.008 1 94.94 427 CYS A O 1
ATOM 3334 N N . PRO A 1 428 ? 12.773 15.18 -5.801 1 93.31 428 PRO A N 1
ATOM 3335 C CA . PRO A 1 428 ? 11.578 15.117 -6.641 1 93.31 428 PRO A CA 1
ATOM 3336 C C . PRO A 1 428 ? 10.859 13.773 -6.551 1 93.31 428 PRO A C 1
ATOM 3338 O O . PRO A 1 428 ? 11.508 12.727 -6.453 1 93.31 428 PRO A O 1
ATOM 3341 N N . ASP A 1 429 ? 9.609 13.875 -6.473 1 96.38 429 ASP A N 1
ATOM 3342 C CA . ASP A 1 429 ? 8.828 12.672 -6.742 1 96.38 429 ASP A CA 1
ATOM 3343 C C . ASP A 1 429 ? 8.68 12.43 -8.242 1 96.38 429 ASP A C 1
ATOM 3345 O O . ASP A 1 429 ? 9.016 13.305 -9.055 1 96.38 429 ASP A O 1
ATOM 3349 N N . ALA A 1 430 ? 8.422 11.203 -8.633 1 96.56 430 ALA A N 1
ATOM 3350 C CA . ALA A 1 430 ? 8.344 10.867 -10.055 1 96.56 430 ALA A CA 1
ATOM 3351 C C . ALA A 1 430 ? 7.41 9.68 -10.281 1 96.56 430 ALA A C 1
ATOM 3353 O O . ALA A 1 430 ? 7.133 8.914 -9.359 1 96.56 430 ALA A O 1
ATOM 3354 N N . LEU A 1 431 ? 6.848 9.672 -11.492 1 96.88 431 LEU A N 1
ATOM 3355 C CA . LEU A 1 431 ? 6.055 8.508 -11.875 1 96.88 431 LEU A CA 1
ATOM 3356 C C . LEU A 1 431 ? 6.93 7.449 -12.531 1 96.88 431 LEU A C 1
ATOM 3358 O O . LEU A 1 431 ? 7.668 7.746 -13.477 1 96.88 431 LEU A O 1
ATOM 3362 N N . ILE A 1 432 ? 6.863 6.277 -11.992 1 97.62 432 ILE A N 1
ATOM 3363 C CA . ILE A 1 432 ? 7.566 5.109 -12.516 1 97.62 432 ILE A CA 1
ATOM 3364 C C . ILE A 1 432 ? 6.598 3.936 -12.633 1 97.62 432 ILE A C 1
ATOM 3366 O O . ILE A 1 432 ? 5.383 4.109 -12.508 1 97.62 432 ILE A O 1
ATOM 3370 N N . ARG A 1 433 ? 7.16 2.773 -13.016 1 96.81 433 ARG A N 1
ATOM 3371 C CA . ARG A 1 433 ? 6.363 1.553 -13.094 1 96.81 433 ARG A CA 1
ATOM 3372 C C . ARG A 1 433 ? 7.102 0.375 -12.461 1 96.81 433 ARG A C 1
ATOM 3374 O O . ARG A 1 433 ? 8.328 0.276 -12.57 1 96.81 433 ARG A O 1
ATOM 3381 N N . GLY A 1 434 ? 6.371 -0.435 -11.742 1 96 434 GLY A N 1
ATOM 3382 C CA . GLY A 1 434 ? 6.934 -1.712 -11.336 1 96 434 GLY A CA 1
ATOM 3383 C C . GLY A 1 434 ? 6.945 -2.74 -12.453 1 96 434 GLY A C 1
ATOM 3384 O O . GLY A 1 434 ? 6.387 -2.508 -13.523 1 96 434 GLY A O 1
ATOM 3385 N N . PRO A 1 435 ? 7.566 -3.881 -12.188 1 95.81 435 PRO A N 1
ATOM 3386 C CA . PRO A 1 435 ? 7.453 -4.961 -13.172 1 95.81 435 PRO A CA 1
ATOM 3387 C C . PRO A 1 435 ? 6.02 -5.461 -13.336 1 95.81 435 PRO A C 1
ATOM 3389 O O . PRO A 1 435 ? 5.277 -5.551 -12.352 1 95.81 435 PRO A O 1
ATOM 3392 N N . GLY A 1 436 ? 5.641 -5.711 -14.555 1 95 436 GLY A N 1
ATOM 3393 C CA . GLY A 1 436 ? 4.332 -6.293 -14.812 1 95 436 GLY A CA 1
ATOM 3394 C C . GLY A 1 436 ? 3.264 -5.258 -15.094 1 95 436 GLY A C 1
ATOM 3395 O O . GLY A 1 436 ? 3.084 -4.844 -16.25 1 95 436 GLY A O 1
ATOM 3396 N N . ILE A 1 437 ? 2.654 -4.707 -14.102 1 93.69 437 ILE A N 1
ATOM 3397 C CA . ILE A 1 437 ? 1.493 -3.834 -14.242 1 93.69 437 ILE A CA 1
ATOM 3398 C C . ILE A 1 437 ? 1.927 -2.482 -14.805 1 93.69 437 ILE A C 1
ATOM 3400 O O . ILE A 1 437 ? 2.887 -1.88 -14.32 1 93.69 437 ILE A O 1
ATOM 3404 N N . ASN A 1 438 ? 1.186 -2.016 -15.828 1 93.5 438 ASN A N 1
ATOM 3405 C CA . ASN A 1 438 ? 1.538 -0.771 -16.5 1 93.5 438 ASN A CA 1
ATOM 3406 C C . ASN A 1 438 ? 0.772 0.417 -15.93 1 93.5 438 ASN A C 1
ATOM 3408 O O . ASN A 1 438 ? 0.456 1.365 -16.656 1 93.5 438 ASN A O 1
ATOM 3412 N N . VAL A 1 439 ? 0.331 0.377 -14.758 1 95.12 439 VAL A N 1
ATOM 3413 C CA . VAL A 1 439 ? -0.269 1.505 -14.055 1 95.12 439 VAL A CA 1
ATOM 3414 C C . VAL A 1 439 ? 0.816 2.299 -13.336 1 95.12 439 VAL A C 1
ATOM 3416 O O . VAL A 1 439 ? 1.646 1.727 -12.625 1 95.12 439 VAL A O 1
ATOM 3419 N N . PRO A 1 440 ? 0.902 3.617 -13.523 1 95.75 440 PRO A N 1
ATOM 3420 C CA . PRO A 1 440 ? 1.962 4.41 -12.898 1 95.75 440 PRO A CA 1
ATOM 3421 C C . PRO A 1 440 ? 1.94 4.328 -11.375 1 95.75 440 PRO A C 1
ATOM 3423 O O . PRO A 1 440 ? 0.875 4.156 -10.781 1 95.75 440 PRO A O 1
ATOM 3426 N N . LEU A 1 441 ? 3.09 4.402 -10.898 1 94.94 441 LEU A N 1
ATOM 3427 C CA . LEU A 1 441 ? 3.379 4.383 -9.469 1 94.94 441 LEU A CA 1
ATOM 3428 C C . LEU A 1 441 ? 4.305 5.535 -9.086 1 94.94 441 LEU A C 1
ATOM 3430 O O . LEU A 1 441 ? 5.266 5.828 -9.797 1 94.94 441 LEU A O 1
ATOM 3434 N N . ARG A 1 442 ? 3.979 6.254 -7.992 1 97.06 442 ARG A N 1
ATOM 3435 C CA . ARG A 1 442 ? 4.895 7.289 -7.52 1 97.06 442 ARG A CA 1
ATOM 3436 C C . ARG A 1 442 ? 6.156 6.672 -6.926 1 97.06 442 ARG A C 1
ATOM 3438 O O . ARG A 1 442 ? 6.09 5.656 -6.227 1 97.06 442 ARG A O 1
ATOM 3445 N N . LEU A 1 443 ? 7.262 7.32 -7.156 1 97.81 443 LEU A N 1
ATOM 3446 C CA . LEU A 1 443 ? 8.531 6.879 -6.582 1 97.81 443 LEU A CA 1
ATOM 3447 C C . LEU A 1 443 ? 8.445 6.824 -5.059 1 97.81 443 LEU A C 1
ATOM 3449 O O . LEU A 1 443 ? 8.898 5.855 -4.441 1 97.81 443 LEU A O 1
ATOM 3453 N N . TYR A 1 444 ? 7.809 7.824 -4.41 1 97.31 444 TYR A N 1
ATOM 3454 C CA . TYR A 1 444 ? 7.664 7.852 -2.959 1 97.31 444 TYR A CA 1
ATOM 3455 C C . TYR A 1 444 ? 6.895 6.637 -2.463 1 97.31 444 TYR A C 1
ATOM 3457 O O . TYR A 1 444 ? 7.258 6.035 -1.449 1 97.31 444 TYR A O 1
ATOM 3465 N N . ASP A 1 445 ? 5.844 6.273 -3.217 1 96.12 445 ASP A N 1
ATOM 3466 C CA . ASP A 1 445 ? 5.066 5.094 -2.854 1 96.12 445 ASP A CA 1
ATOM 3467 C C . ASP A 1 445 ? 5.891 3.818 -3.018 1 96.12 445 ASP A C 1
ATOM 3469 O O . ASP A 1 445 ? 5.816 2.912 -2.186 1 96.12 445 ASP A O 1
ATOM 3473 N N . ALA A 1 446 ? 6.625 3.781 -4.082 1 96.56 446 ALA A N 1
ATOM 3474 C CA . ALA A 1 446 ? 7.465 2.619 -4.359 1 96.56 446 ALA A CA 1
ATOM 3475 C C . ALA A 1 446 ? 8.461 2.381 -3.227 1 96.56 446 ALA A C 1
ATOM 3477 O O . ALA A 1 446 ? 8.695 1.236 -2.826 1 96.56 446 ALA A O 1
ATOM 3478 N N . LEU A 1 447 ? 9.008 3.395 -2.705 1 96.12 447 LEU A N 1
ATOM 3479 C CA . LEU A 1 447 ? 10.039 3.287 -1.679 1 96.12 447 LEU A CA 1
ATOM 3480 C C . LEU A 1 447 ? 9.43 2.889 -0.337 1 96.12 447 LEU A C 1
ATOM 3482 O O . LEU A 1 447 ? 10.148 2.457 0.57 1 96.12 447 LEU A O 1
ATOM 3486 N N . LEU A 1 448 ? 8.109 3.027 -0.202 1 92.94 448 LEU A N 1
ATOM 3487 C CA . LEU A 1 448 ? 7.445 2.717 1.062 1 92.94 448 LEU A CA 1
ATOM 3488 C C . LEU A 1 448 ? 6.762 1.356 0.997 1 92.94 448 LEU A C 1
ATOM 3490 O O . LEU A 1 448 ? 6.129 0.929 1.965 1 92.94 448 LEU A O 1
ATOM 3494 N N . GLN A 1 449 ? 6.895 0.65 -0.023 1 88.81 449 GLN A N 1
ATOM 3495 C CA . GLN A 1 449 ? 6.137 -0.575 -0.254 1 88.81 449 GLN A CA 1
ATOM 3496 C C . GLN A 1 449 ? 6.52 -1.656 0.754 1 88.81 449 GLN A C 1
ATOM 3498 O O . GLN A 1 449 ? 5.73 -2.566 1.023 1 88.81 449 GLN A O 1
ATOM 3503 N N . ASP A 1 450 ? 7.695 -1.536 1.28 1 85.12 450 ASP A N 1
ATOM 3504 C CA . ASP A 1 450 ? 8.117 -2.564 2.227 1 85.12 450 ASP A CA 1
ATOM 3505 C C . ASP A 1 450 ? 7.508 -2.322 3.607 1 85.12 450 ASP A C 1
ATOM 3507 O O . ASP A 1 450 ? 7.664 -3.145 4.512 1 85.12 450 ASP A O 1
ATOM 3511 N N . GLY A 1 451 ? 6.879 -1.155 3.801 1 83.75 451 GLY A N 1
ATOM 3512 C CA . GLY A 1 451 ? 6.156 -0.878 5.031 1 83.75 451 GLY A CA 1
ATOM 3513 C C . GLY A 1 451 ? 7.062 -0.484 6.18 1 83.75 451 GLY A C 1
ATOM 3514 O O . GLY A 1 451 ? 6.66 -0.55 7.344 1 83.75 451 GLY A O 1
ATOM 3515 N N . THR A 1 452 ? 8.266 -0.094 5.863 1 87.62 452 THR A N 1
ATOM 3516 C CA . THR A 1 452 ? 9.227 0.219 6.914 1 87.62 452 THR A CA 1
ATOM 3517 C C . THR A 1 452 ? 9.672 1.678 6.824 1 87.62 452 THR A C 1
ATOM 3519 O O . THR A 1 452 ? 10.664 1.992 6.164 1 87.62 452 THR A O 1
ATOM 3522 N N . PRO A 1 453 ? 9 2.477 7.562 1 90.69 453 PRO A N 1
ATOM 3523 C CA . PRO A 1 453 ? 9.453 3.869 7.57 1 90.69 453 PRO A CA 1
ATOM 3524 C C . PRO A 1 453 ? 10.758 4.062 8.336 1 90.69 453 PRO A C 1
ATOM 3526 O O . PRO A 1 453 ? 11.164 3.184 9.102 1 90.69 453 PRO A O 1
ATOM 3529 N N . GLY A 1 454 ? 11.461 5.098 8.102 1 94.5 454 GLY A N 1
ATOM 3530 C CA . GLY A 1 454 ? 12.664 5.438 8.836 1 94.5 454 GLY A CA 1
ATOM 3531 C C . GLY A 1 454 ? 13.93 4.949 8.164 1 94.5 454 GLY A C 1
ATOM 3532 O O . GLY A 1 454 ? 15.039 5.191 8.648 1 94.5 454 GLY A O 1
ATOM 3533 N N . ARG A 1 455 ? 13.773 4.289 7.035 1 96.19 455 ARG A N 1
ATOM 3534 C CA . ARG A 1 455 ? 14.945 3.766 6.34 1 96.19 455 ARG A CA 1
ATOM 3535 C C . ARG A 1 455 ? 15.461 4.762 5.309 1 96.19 455 ARG A C 1
ATOM 3537 O O . ARG A 1 455 ? 14.68 5.473 4.676 1 96.19 455 ARG A O 1
ATOM 3544 N N . TRP A 1 456 ? 16.781 4.703 5.168 1 97.56 456 TRP A N 1
ATOM 3545 C CA . TRP A 1 456 ? 17.406 5.387 4.039 1 97.56 456 TRP A CA 1
ATOM 3546 C C . TRP A 1 456 ? 17.141 4.645 2.734 1 97.56 456 TRP A C 1
ATOM 3548 O O . TRP A 1 456 ? 16.984 3.422 2.729 1 97.56 456 TRP A O 1
ATOM 3558 N N . SER A 1 457 ? 17.062 5.41 1.673 1 97.62 457 SER A N 1
ATOM 3559 C CA . SER A 1 457 ? 16.922 4.793 0.357 1 97.62 457 SER A CA 1
ATOM 3560 C C . SER A 1 457 ? 18.125 5.102 -0.528 1 97.62 457 SER A C 1
ATOM 3562 O O . SER A 1 457 ? 18.453 6.266 -0.744 1 97.62 457 SER A O 1
ATOM 3564 N N . ILE A 1 458 ? 18.781 4.113 -0.919 1 97.75 458 ILE A N 1
ATOM 3565 C CA . ILE A 1 458 ? 19.734 4.246 -2.01 1 97.75 458 ILE A CA 1
ATOM 3566 C C . ILE A 1 458 ? 19.078 3.863 -3.332 1 97.75 458 ILE A C 1
ATOM 3568 O O . ILE A 1 458 ? 18.75 2.695 -3.557 1 97.75 458 ILE A O 1
ATOM 3572 N N . VAL A 1 459 ? 18.859 4.852 -4.148 1 97.88 459 VAL A N 1
ATOM 3573 C CA . VAL A 1 459 ? 18.203 4.625 -5.438 1 97.88 459 VAL A CA 1
ATOM 3574 C C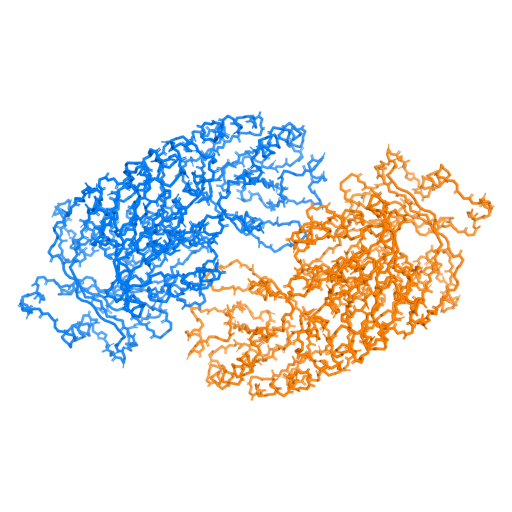 . VAL A 1 459 ? 19.234 4.66 -6.555 1 97.88 459 VAL A C 1
ATOM 3576 O O . VAL A 1 459 ? 19.875 5.691 -6.785 1 97.88 459 VAL A O 1
ATOM 3579 N N . VAL A 1 460 ? 19.391 3.584 -7.207 1 97.94 460 VAL A N 1
ATOM 3580 C CA . VAL A 1 460 ? 20.297 3.484 -8.344 1 97.94 460 VAL A CA 1
ATOM 3581 C C . VAL A 1 460 ? 19.547 3.773 -9.641 1 97.94 460 VAL A C 1
ATOM 3583 O O . VAL A 1 460 ? 18.734 2.959 -10.086 1 97.94 460 VAL A O 1
ATOM 3586 N N . PHE A 1 461 ? 19.781 4.926 -10.156 1 97.25 461 PHE A N 1
ATOM 3587 C CA . PHE A 1 461 ? 19.328 5.238 -11.508 1 97.25 461 PHE A CA 1
ATOM 3588 C C . PHE A 1 461 ? 20.25 4.637 -12.547 1 97.25 461 PHE A C 1
ATOM 3590 O O . PHE A 1 461 ? 21.297 5.219 -12.875 1 97.25 461 PHE A O 1
ATOM 3597 N N . ALA A 1 462 ? 19.812 3.541 -13.086 1 97.56 462 ALA A N 1
ATOM 3598 C CA . ALA A 1 462 ? 20.688 2.762 -13.969 1 97.56 462 ALA A CA 1
ATOM 3599 C C . ALA A 1 462 ? 20.719 3.359 -15.367 1 97.56 462 ALA A C 1
ATOM 3601 O O . ALA A 1 462 ? 21.594 3.02 -16.172 1 97.56 462 ALA A O 1
ATOM 3602 N N . GLY A 1 463 ? 19.812 4.297 -15.68 1 96.69 463 GLY A N 1
ATOM 3603 C CA . GLY A 1 463 ? 19.75 4.852 -17.016 1 96.69 463 GLY A CA 1
ATOM 3604 C C . GLY A 1 463 ? 19.453 3.812 -18.094 1 96.69 463 GLY A C 1
ATOM 3605 O O . GLY A 1 463 ? 18.609 2.938 -17.891 1 96.69 463 GLY A O 1
ATOM 3606 N N . ASN A 1 464 ? 19.984 4.008 -19.266 1 96.94 464 ASN A N 1
ATOM 3607 C CA . ASN A 1 464 ? 19.906 3.025 -20.344 1 96.94 464 ASN A CA 1
ATOM 3608 C C . ASN A 1 464 ? 20.828 1.834 -20.078 1 96.94 464 ASN A C 1
ATOM 3610 O O . ASN A 1 464 ? 22.047 1.942 -20.234 1 96.94 464 ASN A O 1
ATOM 3614 N N . THR A 1 465 ? 20.25 0.745 -19.797 1 96.19 465 THR A N 1
ATOM 3615 C CA . THR A 1 465 ? 21.016 -0.397 -19.312 1 96.19 465 THR A CA 1
ATOM 3616 C C . THR A 1 465 ? 21.844 -1.009 -20.438 1 96.19 465 THR A C 1
ATOM 3618 O O . THR A 1 465 ? 22.781 -1.767 -20.188 1 96.19 465 THR A O 1
ATOM 3621 N N . ALA A 1 466 ? 21.531 -0.777 -21.672 1 94.75 466 ALA A N 1
ATOM 3622 C CA . ALA A 1 466 ? 22.391 -1.204 -22.781 1 94.75 466 ALA A CA 1
ATOM 3623 C C . ALA A 1 466 ? 23.766 -0.556 -22.672 1 94.75 466 ALA A C 1
ATOM 3625 O O . ALA A 1 466 ? 24.75 -1.104 -23.172 1 94.75 466 ALA A O 1
ATOM 3626 N N . LEU A 1 467 ? 23.797 0.602 -22.047 1 94.12 467 LEU A N 1
ATOM 3627 C CA . LEU A 1 467 ? 25.047 1.365 -21.953 1 94.12 467 LEU A CA 1
ATOM 3628 C C . LEU A 1 467 ? 25.703 1.154 -20.594 1 94.12 467 LEU A C 1
ATOM 3630 O O . LEU A 1 467 ? 26.922 1.233 -20.469 1 94.12 467 LEU A O 1
ATOM 3634 N N . THR A 1 468 ? 24.922 0.826 -19.562 1 93.81 468 THR A N 1
ATOM 3635 C CA . THR A 1 468 ? 25.469 0.881 -18.203 1 93.81 468 THR A CA 1
ATOM 3636 C C . THR A 1 468 ? 25.641 -0.524 -17.641 1 93.81 468 THR A C 1
ATOM 3638 O O . THR A 1 468 ? 26.281 -0.704 -16.609 1 93.81 468 THR A O 1
ATOM 3641 N N . LYS A 1 469 ? 25.172 -1.605 -18.234 1 92.5 469 LYS A N 1
ATOM 3642 C CA . LYS A 1 469 ? 25.062 -2.936 -17.641 1 92.5 469 LYS A CA 1
ATOM 3643 C C . LYS A 1 469 ? 26.453 -3.514 -17.344 1 92.5 469 LYS A C 1
ATOM 3645 O O . LYS A 1 469 ? 26.625 -4.254 -16.375 1 92.5 469 LYS A O 1
ATOM 3650 N N . ASN A 1 470 ? 27.484 -3.221 -18.109 1 90.62 470 ASN A N 1
ATOM 3651 C CA . ASN A 1 470 ? 28.812 -3.812 -17.953 1 90.62 470 ASN A CA 1
ATOM 3652 C C . ASN A 1 470 ? 29.453 -3.408 -16.625 1 90.62 470 ASN A C 1
ATOM 3654 O O . ASN A 1 470 ? 30.219 -4.172 -16.047 1 90.62 470 ASN A O 1
ATOM 3658 N N . GLY A 1 471 ? 29.125 -2.268 -16.141 1 88.81 471 GLY A N 1
ATOM 3659 C CA . GLY A 1 471 ? 29.703 -1.805 -14.883 1 88.81 471 GLY A CA 1
ATOM 3660 C C . GLY A 1 471 ? 28.812 -2.08 -13.68 1 88.81 471 GLY A C 1
ATOM 3661 O O . GLY A 1 471 ? 29.203 -1.812 -12.547 1 88.81 471 GLY A O 1
ATOM 3662 N N . PHE A 1 472 ? 27.766 -2.787 -13.852 1 92.75 472 PHE A N 1
ATOM 3663 C CA . PHE A 1 472 ? 26.75 -2.857 -12.805 1 92.75 472 PHE A CA 1
ATOM 3664 C C . PHE A 1 472 ? 27.141 -3.865 -11.734 1 92.75 472 PHE A C 1
ATOM 3666 O O . PHE A 1 472 ? 26.703 -3.76 -10.586 1 92.75 472 PHE A O 1
ATOM 3673 N N . GLN A 1 473 ? 27.953 -4.887 -12.117 1 92.94 473 GLN A N 1
ATOM 3674 C CA . GLN A 1 473 ? 28.422 -5.848 -11.125 1 92.94 473 GLN A CA 1
ATOM 3675 C C . GLN A 1 473 ? 29.203 -5.152 -10.016 1 92.94 473 GLN A C 1
ATOM 3677 O O . GLN A 1 473 ? 29.047 -5.477 -8.844 1 92.94 473 GLN A O 1
ATOM 3682 N N . THR A 1 474 ? 30.047 -4.223 -10.406 1 94 474 THR A N 1
ATOM 3683 C CA . THR A 1 474 ? 30.828 -3.467 -9.43 1 94 474 THR A CA 1
ATOM 3684 C C . THR A 1 474 ? 29.906 -2.654 -8.523 1 94 474 THR A C 1
ATOM 3686 O O . THR A 1 474 ? 30.141 -2.566 -7.312 1 94 474 THR A O 1
ATOM 3689 N N . VAL A 1 475 ? 28.906 -2.043 -9.094 1 96 475 VAL A N 1
ATOM 3690 C CA . VAL A 1 475 ? 27.938 -1.28 -8.328 1 96 475 VAL A CA 1
ATOM 3691 C C . VAL A 1 475 ? 27.25 -2.189 -7.301 1 96 475 VAL A C 1
ATOM 3693 O O . VAL A 1 475 ? 27.141 -1.834 -6.125 1 96 475 VAL A O 1
ATOM 3696 N N . ARG A 1 476 ? 26.859 -3.418 -7.723 1 96.44 476 ARG A N 1
ATOM 3697 C CA . ARG A 1 476 ? 26.219 -4.398 -6.848 1 96.44 476 ARG A CA 1
ATOM 3698 C C . ARG A 1 476 ? 27.125 -4.762 -5.676 1 96.44 476 ARG A C 1
ATOM 3700 O O . ARG A 1 476 ? 26.688 -4.727 -4.52 1 96.44 476 ARG A O 1
ATOM 3707 N N . ASP A 1 477 ? 28.359 -5.082 -5.977 1 95.5 477 ASP A N 1
ATOM 3708 C CA . ASP A 1 477 ? 29.297 -5.512 -4.949 1 95.5 477 ASP A CA 1
ATOM 3709 C C . ASP A 1 477 ? 29.5 -4.43 -3.889 1 95.5 477 ASP A C 1
ATOM 3711 O O . ASP A 1 477 ? 29.5 -4.719 -2.691 1 95.5 477 ASP A O 1
ATOM 3715 N N . CYS A 1 478 ? 29.594 -3.256 -4.328 1 95.56 478 CYS A N 1
ATOM 3716 C CA . CYS A 1 478 ? 29.828 -2.133 -3.428 1 95.56 478 CYS A CA 1
ATOM 3717 C C . CYS A 1 478 ? 28.625 -1.873 -2.545 1 95.56 478 CYS A C 1
ATOM 3719 O O . CYS A 1 478 ? 28.75 -1.755 -1.325 1 95.56 478 CYS A O 1
ATOM 3721 N N . LEU A 1 479 ? 27.469 -1.797 -3.139 1 96.5 479 LEU A N 1
ATOM 3722 C CA . LEU A 1 479 ? 26.266 -1.379 -2.406 1 96.5 479 LEU A CA 1
ATOM 3723 C C . LEU A 1 479 ? 25.75 -2.512 -1.53 1 96.5 479 LEU A C 1
ATOM 3725 O O . LEU A 1 479 ? 25.203 -2.268 -0.451 1 96.5 479 LEU A O 1
ATOM 3729 N N . GLU A 1 480 ? 25.812 -3.732 -1.989 1 93 480 GLU A N 1
ATOM 3730 C CA . GLU A 1 480 ? 25.391 -4.863 -1.172 1 93 480 GLU A CA 1
ATOM 3731 C C . GLU A 1 480 ? 26.219 -4.977 0.099 1 93 480 GLU A C 1
ATOM 3733 O O . GLU A 1 480 ? 25.703 -5.328 1.16 1 93 480 GLU A O 1
ATOM 3738 N N . SER A 1 481 ? 27.469 -4.672 0.012 1 91.5 481 SER A N 1
ATOM 3739 C CA . SER A 1 481 ? 28.328 -4.672 1.193 1 91.5 481 SER A CA 1
ATOM 3740 C C . SER A 1 481 ? 27.844 -3.66 2.227 1 91.5 481 SER A C 1
ATOM 3742 O O . SER A 1 481 ? 27.812 -3.951 3.424 1 91.5 481 SER A O 1
ATOM 3744 N N . VAL A 1 482 ? 27.438 -2.562 1.765 1 91.94 482 VAL A N 1
ATOM 3745 C CA . VAL A 1 482 ? 26.938 -1.503 2.635 1 91.94 482 VAL A CA 1
ATOM 3746 C C . VAL A 1 482 ? 25.625 -1.936 3.279 1 91.94 482 VAL A C 1
ATOM 3748 O O . VAL A 1 482 ? 25.438 -1.799 4.492 1 91.94 482 VAL A O 1
ATOM 3751 N N . THR A 1 483 ? 24.734 -2.484 2.488 1 91.5 483 THR A N 1
ATOM 3752 C CA . THR A 1 483 ? 23.391 -2.809 2.959 1 91.5 483 THR A CA 1
ATOM 3753 C C . THR A 1 483 ? 23.422 -4.047 3.852 1 91.5 483 THR A C 1
ATOM 3755 O O . THR A 1 483 ? 22.625 -4.156 4.789 1 91.5 483 THR A O 1
ATOM 3758 N N . ASP A 1 484 ? 24.25 -4.977 3.561 1 89.69 484 ASP A N 1
ATOM 3759 C CA . ASP A 1 484 ? 24.375 -6.18 4.379 1 89.69 484 ASP A CA 1
ATOM 3760 C C . ASP A 1 484 ? 24.766 -5.836 5.809 1 89.69 484 ASP A C 1
ATOM 3762 O O . ASP A 1 484 ? 24.344 -6.496 6.758 1 89.69 484 ASP A O 1
ATOM 3766 N N . SER A 1 485 ? 25.484 -4.773 5.953 1 88.88 485 SER A N 1
ATOM 3767 C CA . SER A 1 485 ? 25.938 -4.344 7.27 1 88.88 485 SER A CA 1
ATOM 3768 C C . SER A 1 485 ? 24.875 -3.516 7.98 1 88.88 485 SER A C 1
ATOM 3770 O O . SER A 1 485 ? 24.953 -3.309 9.195 1 88.88 485 SER A O 1
ATOM 3772 N N . HIS A 1 486 ? 23.906 -3.07 7.199 1 91.69 486 HIS A N 1
ATOM 3773 C CA . HIS A 1 486 ? 22.891 -2.172 7.734 1 91.69 486 HIS A CA 1
ATOM 3774 C C . HIS A 1 486 ? 21.516 -2.484 7.156 1 91.69 486 HIS A C 1
ATOM 3776 O O . HIS A 1 486 ? 20.797 -1.581 6.707 1 91.69 486 HIS A O 1
ATOM 3782 N N . LYS A 1 487 ? 21.109 -3.707 7.164 1 86.69 487 LYS A N 1
ATOM 3783 C CA . LYS A 1 487 ? 19.938 -4.211 6.461 1 86.69 487 LYS A CA 1
ATOM 3784 C C . LYS A 1 487 ? 18.656 -3.562 6.988 1 86.69 487 LYS A C 1
ATOM 3786 O O . LYS A 1 487 ? 17.734 -3.291 6.223 1 86.69 487 LYS A O 1
ATOM 3791 N N . ASP A 1 488 ? 18.641 -3.242 8.188 1 89.25 488 ASP A N 1
ATOM 3792 C CA . ASP A 1 488 ? 17.422 -2.697 8.797 1 89.25 488 ASP A CA 1
ATOM 3793 C C . ASP A 1 488 ? 17.344 -1.187 8.594 1 89.25 488 ASP A C 1
ATOM 3795 O O . ASP A 1 488 ? 16.281 -0.586 8.789 1 89.25 488 ASP A O 1
ATOM 3799 N N . LEU A 1 489 ? 18.453 -0.6 8.086 1 94.56 489 LEU A N 1
ATOM 3800 C CA . LEU A 1 489 ? 18.547 0.854 8.055 1 94.56 489 LEU A CA 1
ATOM 3801 C C . LEU A 1 489 ? 18.469 1.368 6.617 1 94.56 489 LEU A C 1
ATOM 3803 O O . LEU A 1 489 ? 18.062 2.508 6.383 1 94.56 489 LEU A O 1
ATOM 3807 N N . ILE A 1 490 ? 18.859 0.511 5.672 1 96.31 490 ILE A N 1
ATOM 3808 C CA . ILE A 1 490 ? 19.031 0.987 4.301 1 96.31 490 ILE A CA 1
ATOM 3809 C C . ILE A 1 490 ? 18.234 0.103 3.344 1 96.31 490 ILE A C 1
ATOM 3811 O O . ILE A 1 490 ? 18.297 -1.126 3.43 1 96.31 490 ILE A O 1
ATOM 3815 N N . ARG A 1 491 ? 17.469 0.661 2.494 1 95.75 491 ARG A N 1
ATOM 3816 C CA . ARG A 1 491 ? 16.828 -0.048 1.394 1 95.75 491 ARG A CA 1
ATOM 3817 C C . ARG A 1 491 ? 17.469 0.315 0.059 1 95.75 491 ARG A C 1
ATOM 3819 O O . ARG A 1 491 ? 17.984 1.422 -0.106 1 95.75 491 ARG A O 1
ATOM 3826 N N . LEU A 1 492 ? 17.438 -0.585 -0.853 1 96.69 492 LEU A N 1
ATOM 3827 C CA . LEU A 1 492 ? 17.938 -0.386 -2.207 1 96.69 492 LEU A CA 1
ATOM 3828 C C . LEU A 1 492 ? 16.797 -0.411 -3.221 1 96.69 492 LEU A C 1
ATOM 3830 O O . LEU A 1 492 ? 15.812 -1.127 -3.033 1 96.69 492 LEU A O 1
ATOM 3834 N N . ALA A 1 493 ? 16.891 0.363 -4.227 1 97.56 493 ALA A N 1
ATOM 3835 C CA . ALA A 1 493 ? 16 0.317 -5.387 1 97.56 493 ALA A CA 1
ATOM 3836 C C . ALA A 1 493 ? 16.766 0.631 -6.672 1 97.56 493 ALA A C 1
ATOM 3838 O O . ALA A 1 493 ? 17.719 1.411 -6.656 1 97.56 493 ALA A O 1
ATOM 3839 N N . THR A 1 494 ? 16.375 0.041 -7.746 1 98.38 494 THR A N 1
ATOM 3840 C CA . THR A 1 494 ? 16.938 0.289 -9.062 1 98.38 494 THR A CA 1
ATOM 3841 C C . THR A 1 494 ? 15.883 0.809 -10.023 1 98.38 494 THR A C 1
ATOM 3843 O O . THR A 1 494 ? 14.797 0.232 -10.133 1 98.38 494 THR A O 1
ATOM 3846 N N . ILE A 1 495 ? 16.156 1.901 -10.633 1 98.38 495 ILE A N 1
ATOM 3847 C CA . ILE A 1 495 ? 15.289 2.455 -11.664 1 98.38 495 ILE A CA 1
ATOM 3848 C C . ILE A 1 495 ? 16.016 2.426 -13.016 1 98.38 495 ILE A C 1
ATOM 3850 O O . ILE A 1 495 ? 17.125 2.939 -13.141 1 98.38 495 ILE A O 1
ATOM 3854 N N . MET A 1 496 ? 15.453 1.857 -13.953 1 97.75 496 MET A N 1
ATOM 3855 C CA . MET A 1 496 ? 16.062 1.778 -15.281 1 97.75 496 MET A CA 1
ATOM 3856 C C . MET A 1 496 ? 15.188 2.455 -16.328 1 97.75 496 MET A C 1
ATOM 3858 O O . MET A 1 496 ? 13.961 2.445 -16.219 1 97.75 496 MET A O 1
ATOM 3862 N N . ALA A 1 497 ? 15.82 3.014 -17.328 1 97.38 497 ALA A N 1
ATOM 3863 C CA . ALA A 1 497 ? 15.086 3.625 -18.438 1 97.38 497 ALA A CA 1
ATOM 3864 C C . ALA A 1 497 ? 14.438 2.559 -19.328 1 97.38 497 ALA A C 1
ATOM 3866 O O . ALA A 1 497 ? 15.031 1.507 -19.562 1 97.38 497 ALA A O 1
ATOM 3867 N N . GLY A 1 498 ? 13.219 2.902 -19.797 1 95.56 498 GLY A N 1
ATOM 3868 C CA . GLY A 1 498 ? 12.516 1.957 -20.656 1 95.56 498 GLY A CA 1
ATOM 3869 C C . GLY A 1 498 ? 11.805 0.867 -19.875 1 95.56 498 GLY A C 1
ATOM 3870 O O . GLY A 1 498 ? 11.148 1.143 -18.859 1 95.56 498 GLY A O 1
ATOM 3871 N N . SER A 1 499 ? 11.742 -0.308 -20.406 1 93.44 499 SER A N 1
ATOM 3872 C CA . SER A 1 499 ? 11.133 -1.485 -19.797 1 93.44 499 SER A CA 1
ATOM 3873 C C . SER A 1 499 ? 11.875 -2.758 -20.188 1 93.44 499 SER A C 1
ATOM 3875 O O . SER A 1 499 ? 12.672 -2.754 -21.125 1 93.44 499 SER A O 1
ATOM 3877 N N . ALA A 1 500 ? 11.688 -3.748 -19.438 1 94.88 500 ALA A N 1
ATOM 3878 C CA . ALA A 1 500 ? 12.266 -5.066 -19.688 1 94.88 500 ALA A CA 1
ATOM 3879 C C . ALA A 1 500 ? 11.406 -6.168 -19.078 1 94.88 500 ALA A C 1
ATOM 3881 O O . ALA A 1 500 ? 10.555 -5.898 -18.219 1 94.88 500 ALA A O 1
ATOM 3882 N N . GLY A 1 501 ? 11.656 -7.375 -19.562 1 96 501 GLY A N 1
ATOM 3883 C CA . GLY A 1 501 ? 10.922 -8.5 -19 1 96 501 GLY A CA 1
ATOM 3884 C C . GLY A 1 501 ? 11.344 -8.844 -17.594 1 96 501 GLY A C 1
ATOM 3885 O O . GLY A 1 501 ? 10.594 -9.477 -16.844 1 96 501 GLY A O 1
ATOM 3886 N N . SER A 1 502 ? 12.555 -8.516 -17.281 1 96.44 502 SER A N 1
ATOM 3887 C CA . SER A 1 502 ? 13.086 -8.68 -15.93 1 96.44 502 SER A CA 1
ATOM 3888 C C . SER A 1 502 ? 14.32 -7.809 -15.711 1 96.44 502 SER A C 1
ATOM 3890 O O . SER A 1 502 ? 14.93 -7.332 -16.672 1 96.44 502 SER A O 1
ATOM 3892 N N . ALA A 1 503 ? 14.617 -7.645 -14.414 1 95.12 503 ALA A N 1
ATOM 3893 C CA . ALA A 1 503 ? 15.852 -6.926 -14.094 1 95.12 503 ALA A CA 1
ATOM 3894 C C . ALA A 1 503 ? 17.078 -7.664 -14.641 1 95.12 503 ALA A C 1
ATOM 3896 O O . ALA A 1 503 ? 18 -7.039 -15.148 1 95.12 503 ALA A O 1
ATOM 3897 N N . TRP A 1 504 ? 17.047 -8.969 -14.57 1 95.25 504 TRP A N 1
ATOM 3898 C CA . TRP A 1 504 ? 18.172 -9.773 -15.039 1 95.25 504 TRP A CA 1
ATOM 3899 C C . TRP A 1 504 ? 18.406 -9.555 -16.531 1 95.25 504 TRP A C 1
ATOM 3901 O O . TRP A 1 504 ? 19.562 -9.406 -16.969 1 95.25 504 TRP A O 1
ATOM 3911 N N . SER A 1 505 ? 17.359 -9.531 -17.266 1 93.81 505 SER A N 1
ATOM 3912 C CA . SER A 1 505 ? 17.484 -9.344 -18.703 1 93.81 505 SER A CA 1
ATOM 3913 C C . SER A 1 505 ? 18.062 -7.977 -19.031 1 93.81 505 SER A C 1
ATOM 3915 O O . SER A 1 505 ? 18.781 -7.828 -20.031 1 93.81 505 SER A O 1
ATOM 3917 N N . ALA A 1 506 ? 17.781 -7.012 -18.234 1 94.94 506 ALA A N 1
ATOM 3918 C CA . ALA A 1 506 ? 18.203 -5.641 -18.5 1 94.94 506 ALA A CA 1
ATOM 3919 C C . ALA A 1 506 ? 19.609 -5.391 -17.984 1 94.94 506 ALA A C 1
ATOM 3921 O O . ALA A 1 506 ? 20.406 -4.691 -18.625 1 94.94 506 ALA A O 1
ATOM 3922 N N . LEU A 1 507 ? 19.953 -6.02 -16.859 1 96 507 LEU A N 1
ATOM 3923 C CA . LEU A 1 507 ? 21.188 -5.648 -16.172 1 96 507 LEU A CA 1
ATOM 3924 C C . LEU A 1 507 ? 22.234 -6.754 -16.266 1 96 507 LEU A C 1
ATOM 3926 O O . LEU A 1 507 ? 23.375 -6.566 -15.867 1 96 507 LEU A O 1
ATOM 3930 N N . GLY A 1 508 ? 21.859 -7.918 -16.828 1 93 508 GLY A N 1
ATOM 3931 C CA . GLY A 1 508 ? 22.75 -9.07 -16.828 1 93 508 GLY A CA 1
ATOM 3932 C C . GLY A 1 508 ? 22.969 -9.664 -15.453 1 93 508 GLY A C 1
ATOM 3933 O O . GLY A 1 508 ? 24.016 -10.234 -15.172 1 93 508 GLY A O 1
ATOM 3934 N N . GLY A 1 509 ? 22.062 -9.469 -14.602 1 94.62 509 GLY A N 1
ATOM 3935 C CA . GLY A 1 509 ? 22.078 -9.891 -13.211 1 94.62 509 GLY A CA 1
ATOM 3936 C C . GLY A 1 509 ? 20.938 -9.312 -12.398 1 94.62 509 GLY A C 1
ATOM 3937 O O . GLY A 1 509 ? 20.031 -8.68 -12.953 1 94.62 509 GLY A O 1
ATOM 3938 N N . PRO A 1 510 ? 20.953 -9.648 -11.148 1 94.81 510 PRO A N 1
ATOM 3939 C CA . PRO A 1 510 ? 19.859 -9.141 -10.305 1 94.81 510 PRO A CA 1
ATOM 3940 C C . PRO A 1 510 ? 19.922 -7.629 -10.109 1 94.81 510 PRO A C 1
ATOM 3942 O O . PRO A 1 510 ? 21.016 -7.043 -10.148 1 94.81 510 PRO A O 1
ATOM 3945 N N . ALA A 1 511 ? 18.812 -6.996 -9.945 1 96.44 511 ALA A N 1
ATOM 3946 C CA . ALA A 1 511 ? 18.766 -5.59 -9.555 1 96.44 511 ALA A CA 1
ATOM 3947 C C . ALA A 1 511 ? 19.188 -5.406 -8.102 1 96.44 511 ALA A C 1
ATOM 3949 O O . ALA A 1 511 ? 19.234 -6.371 -7.336 1 96.44 511 ALA A O 1
ATOM 3950 N N . LEU A 1 512 ? 19.594 -4.23 -7.789 1 96.5 512 LEU A N 1
ATOM 3951 C CA . LEU A 1 512 ? 19.766 -3.844 -6.395 1 96.5 512 LEU A CA 1
ATOM 3952 C C . LEU A 1 512 ? 18.438 -3.447 -5.762 1 96.5 512 LEU A C 1
ATOM 3954 O O . LEU A 1 512 ? 17.875 -2.4 -6.09 1 96.5 512 LEU A O 1
ATOM 3958 N N . GLY A 1 513 ? 18 -4.273 -4.773 1 95.56 513 GLY A N 1
ATOM 3959 C CA . GLY A 1 513 ? 16.672 -4.059 -4.242 1 95.56 513 GLY A CA 1
ATOM 3960 C C . GLY A 1 513 ? 15.578 -4.258 -5.277 1 95.56 513 GLY A C 1
ATOM 3961 O O . GLY A 1 513 ? 15.742 -5.023 -6.227 1 95.56 513 GLY A O 1
ATOM 3962 N N . ASN A 1 514 ? 14.445 -3.641 -5.113 1 96.75 514 ASN A N 1
ATOM 3963 C CA . ASN A 1 514 ? 13.344 -3.73 -6.062 1 96.75 514 ASN A CA 1
ATOM 3964 C C . ASN A 1 514 ? 13.648 -2.977 -7.355 1 96.75 514 ASN A C 1
ATOM 3966 O O . ASN A 1 514 ? 14.258 -1.907 -7.324 1 96.75 514 ASN A O 1
ATOM 3970 N N . CYS A 1 515 ? 13.188 -3.486 -8.406 1 97.25 515 CYS A N 1
ATOM 3971 C CA . CYS A 1 515 ? 13.406 -2.896 -9.719 1 97.25 515 CYS A CA 1
ATOM 3972 C C . CYS A 1 515 ? 12.164 -2.152 -10.195 1 97.25 515 CYS A C 1
ATOM 3974 O O . CYS A 1 515 ? 11.039 -2.615 -9.992 1 97.25 515 CYS A O 1
ATOM 3976 N N . TYR A 1 516 ? 12.406 -0.992 -10.797 1 98 516 TYR A N 1
ATOM 3977 C CA . TYR A 1 516 ? 11.352 -0.182 -11.398 1 98 516 TYR A CA 1
ATOM 3978 C C . TYR A 1 516 ? 11.773 0.33 -12.773 1 98 516 TYR A C 1
ATOM 3980 O O . TYR A 1 516 ? 12.953 0.314 -13.109 1 98 516 TYR A O 1
ATOM 3988 N N . PHE A 1 517 ? 10.773 0.779 -13.547 1 98.12 517 PHE A N 1
ATOM 3989 C CA . PHE A 1 517 ? 11.008 1.215 -14.922 1 98.12 517 PHE A CA 1
ATOM 3990 C C . PHE A 1 517 ? 10.562 2.66 -15.109 1 98.12 517 PHE A C 1
ATOM 3992 O O . PHE A 1 517 ? 9.461 3.035 -14.703 1 98.12 517 PHE A O 1
ATOM 3999 N N . ASP A 1 518 ? 11.469 3.406 -15.609 1 97.94 518 ASP A N 1
ATOM 4000 C CA . ASP A 1 518 ? 11.211 4.77 -16.062 1 97.94 518 ASP A CA 1
ATOM 4001 C C . ASP A 1 518 ? 11 4.82 -17.578 1 97.94 518 ASP A C 1
ATOM 4003 O O . ASP A 1 518 ? 11.922 5.133 -18.328 1 97.94 518 ASP A O 1
ATOM 4007 N N . GLY A 1 519 ? 9.781 4.582 -17.969 1 94.12 519 GLY A N 1
ATOM 4008 C CA . GLY A 1 519 ? 9.445 4.289 -19.359 1 94.12 519 GLY A CA 1
ATOM 4009 C C . GLY A 1 519 ? 9.969 5.324 -20.328 1 94.12 519 GLY A C 1
ATOM 4010 O O . GLY A 1 519 ? 10.594 4.98 -21.328 1 94.12 519 GLY A O 1
ATOM 4011 N N . ASP A 1 520 ? 9.805 6.602 -20.031 1 93.06 520 ASP A N 1
ATOM 4012 C CA . ASP A 1 520 ? 10.148 7.641 -21 1 93.06 520 ASP A CA 1
ATOM 4013 C C . ASP A 1 520 ? 11.359 8.453 -20.516 1 93.06 520 ASP A C 1
ATOM 4015 O O . ASP A 1 520 ? 11.688 9.484 -21.109 1 93.06 520 ASP A O 1
ATOM 4019 N N . GLY A 1 521 ? 11.938 8.062 -19.453 1 95.56 521 GLY A N 1
ATOM 4020 C CA . GLY A 1 521 ? 13.133 8.719 -18.953 1 95.56 521 GLY A CA 1
ATOM 4021 C C . GLY A 1 521 ? 12.836 9.961 -18.141 1 95.56 521 GLY A C 1
ATOM 4022 O O . GLY A 1 521 ? 13.75 10.656 -17.688 1 95.56 521 GLY A O 1
ATOM 4023 N N . SER A 1 522 ? 11.578 10.203 -17.859 1 95.5 522 SER A N 1
ATOM 4024 C CA . SER A 1 522 ? 11.172 11.438 -17.203 1 95.5 522 SER A CA 1
ATOM 4025 C C . SER A 1 522 ? 11.68 11.484 -15.758 1 95.5 522 SER A C 1
ATOM 4027 O O . SER A 1 522 ? 12.031 12.555 -15.258 1 95.5 522 SER A O 1
ATOM 4029 N N . ALA A 1 523 ? 11.656 10.398 -15.086 1 96.56 523 ALA A N 1
ATOM 4030 C CA . ALA A 1 523 ? 12.18 10.375 -13.727 1 96.56 523 ALA A CA 1
ATOM 4031 C C . ALA A 1 523 ? 13.672 10.711 -13.703 1 96.56 523 ALA A C 1
ATOM 4033 O O . ALA A 1 523 ? 14.109 11.523 -12.883 1 96.56 523 ALA A O 1
ATOM 4034 N N . HIS A 1 524 ? 14.445 10.117 -14.633 1 96.56 524 HIS A N 1
ATOM 4035 C CA . HIS A 1 524 ? 15.867 10.445 -14.758 1 96.56 524 HIS A CA 1
ATOM 4036 C C . HIS A 1 524 ? 16.062 11.938 -15.023 1 96.56 524 HIS A C 1
ATOM 4038 O O . HIS A 1 524 ? 16.906 12.578 -14.391 1 96.56 524 HIS A O 1
ATOM 4044 N N . ALA A 1 525 ? 15.266 12.445 -15.867 1 94.75 525 ALA A N 1
ATOM 4045 C CA . ALA A 1 525 ? 15.375 13.852 -16.234 1 94.75 525 ALA A CA 1
ATOM 4046 C C . ALA A 1 525 ? 15.094 14.758 -15.047 1 94.75 525 ALA A C 1
ATOM 4048 O O . ALA A 1 525 ? 15.766 15.773 -14.852 1 94.75 525 ALA A O 1
ATOM 4049 N N . GLN A 1 526 ? 14.117 14.43 -14.266 1 92.69 526 GLN A N 1
ATOM 4050 C CA . GLN A 1 526 ? 13.758 15.227 -13.094 1 92.69 526 GLN A CA 1
ATOM 4051 C C . GLN A 1 526 ? 14.914 15.289 -12.102 1 92.69 526 GLN A C 1
ATOM 4053 O O . GLN A 1 526 ? 15.047 16.266 -11.352 1 92.69 526 GLN A O 1
ATOM 4058 N N . TYR A 1 527 ? 15.75 14.25 -12.102 1 93.75 527 TYR A N 1
ATOM 4059 C CA . TYR A 1 527 ? 16.906 14.211 -11.203 1 93.75 527 TYR A CA 1
ATOM 4060 C C . TYR A 1 527 ? 18.156 14.719 -11.906 1 93.75 527 TYR A C 1
ATOM 4062 O O . TYR A 1 527 ? 19.25 14.703 -11.328 1 93.75 527 TYR A O 1
ATOM 4070 N N . GLY A 1 528 ? 18 15.117 -13.117 1 91.38 528 GLY A N 1
ATOM 4071 C CA . GLY A 1 528 ? 19.141 15.602 -13.891 1 91.38 528 GLY A CA 1
ATOM 4072 C C . GLY A 1 528 ? 20.156 14.523 -14.195 1 91.38 528 GLY A C 1
ATOM 4073 O O . GLY A 1 528 ? 21.359 14.789 -14.242 1 91.38 528 GLY A O 1
ATOM 4074 N N . ILE A 1 529 ? 19.703 13.32 -14.406 1 93.88 529 ILE A N 1
ATOM 4075 C CA . ILE A 1 529 ? 20.594 12.188 -14.602 1 93.88 529 ILE A CA 1
ATOM 4076 C C . ILE A 1 529 ? 20.641 11.805 -16.078 1 93.88 529 ILE A C 1
ATOM 4078 O O . ILE A 1 529 ? 19.594 11.547 -16.688 1 93.88 529 ILE A O 1
ATOM 4082 N N . ASP A 1 530 ? 21.891 11.734 -16.578 1 93.69 530 ASP A N 1
ATOM 4083 C CA . ASP A 1 530 ? 22.109 11.297 -17.953 1 93.69 530 ASP A CA 1
ATOM 4084 C C . ASP A 1 530 ? 21.828 9.805 -18.109 1 93.69 530 ASP A C 1
ATOM 4086 O O . ASP A 1 530 ? 22.344 8.992 -17.344 1 93.69 530 ASP A O 1
ATOM 4090 N N . LEU A 1 531 ? 21.062 9.492 -19.094 1 94.88 531 LEU A N 1
ATOM 4091 C CA . LEU A 1 531 ? 20.672 8.109 -19.297 1 94.88 531 LEU A CA 1
ATOM 4092 C C . LEU A 1 531 ? 21.875 7.25 -19.656 1 94.88 531 LEU A C 1
ATOM 4094 O O . LEU A 1 531 ? 21.859 6.035 -19.438 1 94.88 531 LEU A O 1
ATOM 4098 N N . ALA A 1 532 ? 22.891 7.805 -20.203 1 94.06 532 ALA A N 1
ATOM 4099 C CA . ALA A 1 532 ? 24.062 7.055 -20.625 1 94.06 532 ALA A CA 1
ATOM 4100 C C . ALA A 1 532 ? 24.984 6.766 -19.453 1 94.06 532 ALA A C 1
ATOM 4102 O O . ALA A 1 532 ? 25.766 5.805 -19.484 1 94.06 532 ALA A O 1
ATOM 4103 N N . ALA A 1 533 ? 24.922 7.578 -18.453 1 92.44 533 ALA A N 1
ATOM 4104 C CA . ALA A 1 533 ? 25.875 7.465 -17.359 1 92.44 533 ALA A CA 1
ATOM 4105 C C . ALA A 1 533 ? 25.219 6.863 -16.125 1 92.44 533 ALA A C 1
ATOM 4107 O O . ALA A 1 533 ? 25.844 6.113 -15.375 1 92.44 533 ALA A O 1
ATOM 4108 N N . GLY A 1 534 ? 23.922 7.215 -15.883 1 94.38 534 GLY A N 1
ATOM 4109 C CA . GLY A 1 534 ? 23.266 6.84 -14.641 1 94.38 534 GLY A CA 1
ATOM 4110 C C . GLY A 1 534 ? 23.812 7.559 -13.43 1 94.38 534 GLY A C 1
ATOM 4111 O O . GLY A 1 534 ? 24.625 8.477 -13.562 1 94.38 534 GLY A O 1
ATOM 4112 N N . ALA A 1 535 ? 23.297 7.223 -12.242 1 95.88 535 ALA A N 1
ATOM 4113 C CA . ALA A 1 535 ? 23.734 7.82 -10.984 1 95.88 535 ALA A CA 1
ATOM 4114 C C . ALA A 1 535 ? 23.172 7.074 -9.789 1 95.88 535 ALA A C 1
ATOM 4116 O O . ALA A 1 535 ? 22.281 6.227 -9.938 1 95.88 535 ALA A O 1
ATOM 4117 N N . ILE A 1 536 ? 23.734 7.289 -8.641 1 96.69 536 ILE A N 1
ATOM 4118 C CA . ILE A 1 536 ? 23.25 6.781 -7.363 1 96.69 536 ILE A CA 1
ATOM 4119 C C . ILE A 1 536 ? 22.812 7.945 -6.48 1 96.69 536 ILE A C 1
ATOM 4121 O O . ILE A 1 536 ? 23.578 8.898 -6.281 1 96.69 536 ILE A O 1
ATOM 4125 N N . VAL A 1 537 ? 21.609 7.879 -6.02 1 97.06 537 VAL A N 1
ATOM 4126 C CA . VAL A 1 537 ? 21.062 8.945 -5.191 1 97.06 537 VAL A CA 1
ATOM 4127 C C . VAL A 1 537 ? 20.719 8.398 -3.805 1 97.06 537 VAL A C 1
ATOM 4129 O O . VAL A 1 537 ? 20.062 7.363 -3.68 1 97.06 537 VAL A O 1
ATOM 4132 N N . VAL A 1 538 ? 21.172 9.062 -2.754 1 97.62 538 VAL A N 1
ATOM 4133 C CA . VAL A 1 538 ? 20.859 8.703 -1.373 1 97.62 538 VAL A CA 1
ATOM 4134 C C . VAL A 1 538 ? 19.781 9.641 -0.834 1 97.62 538 VAL A C 1
ATOM 4136 O O . VAL A 1 538 ? 19.953 10.859 -0.821 1 97.62 538 VAL A O 1
ATOM 4139 N N . ILE A 1 539 ? 18.703 9.078 -0.42 1 97.62 539 ILE A N 1
ATOM 4140 C CA . ILE A 1 539 ? 17.547 9.828 0.05 1 97.62 539 ILE A CA 1
ATOM 4141 C C . ILE A 1 539 ? 17.328 9.555 1.537 1 97.62 539 ILE A C 1
ATOM 4143 O O . ILE A 1 539 ? 17.234 8.398 1.958 1 97.62 539 ILE A O 1
ATOM 4147 N N . ARG A 1 540 ? 17.188 10.586 2.311 1 98.12 540 ARG A N 1
ATOM 4148 C CA . ARG A 1 540 ? 16.859 10.477 3.73 1 98.12 540 ARG A CA 1
ATOM 4149 C C . ARG A 1 540 ? 15.461 9.914 3.93 1 98.12 540 ARG A C 1
ATOM 4151 O O . ARG A 1 540 ? 14.633 9.953 3.02 1 98.12 540 ARG A O 1
ATOM 4158 N N . PRO A 1 541 ? 15.188 9.391 5.168 1 97.25 541 PRO A N 1
ATOM 4159 C CA . PRO A 1 541 ? 13.836 8.914 5.461 1 97.25 541 PRO A CA 1
ATOM 4160 C C . PRO A 1 541 ? 12.781 10 5.285 1 97.25 541 PRO A C 1
ATOM 4162 O O . PRO A 1 541 ? 11.602 9.695 5.062 1 97.25 541 PRO A O 1
ATOM 4165 N N . ASP A 1 542 ? 13.117 11.297 5.391 1 97.62 542 ASP A N 1
ATOM 4166 C CA . ASP A 1 542 ? 12.172 12.383 5.207 1 97.62 542 ASP A CA 1
ATOM 4167 C C . ASP A 1 542 ? 12.219 12.922 3.777 1 97.62 542 ASP A C 1
ATOM 4169 O O . ASP A 1 542 ? 11.812 14.055 3.52 1 97.62 542 ASP A O 1
ATOM 4173 N N . THR A 1 543 ? 12.781 12.219 2.818 1 97.31 543 THR A N 1
ATOM 4174 C CA . THR A 1 543 ? 12.789 12.375 1.368 1 97.31 543 THR A CA 1
ATOM 4175 C C . THR A 1 543 ? 13.617 13.586 0.959 1 97.31 543 THR A C 1
ATOM 4177 O O . THR A 1 543 ? 13.344 14.219 -0.065 1 97.31 543 THR A O 1
ATOM 4180 N N . ILE A 1 544 ? 14.594 13.984 1.781 1 98 544 ILE A N 1
ATOM 4181 C CA . ILE A 1 544 ? 15.609 14.969 1.421 1 98 544 ILE A CA 1
ATOM 4182 C C . ILE A 1 544 ? 16.766 14.281 0.709 1 98 544 ILE A C 1
ATOM 4184 O O . ILE A 1 544 ? 17.219 13.211 1.125 1 98 544 ILE A O 1
ATOM 4188 N N . LEU A 1 545 ? 17.234 14.875 -0.361 1 96.81 545 LEU A N 1
ATOM 4189 C CA . LEU A 1 545 ? 18.438 14.391 -1.038 1 96.81 545 LEU A CA 1
ATOM 4190 C C . LEU A 1 545 ? 19.688 14.688 -0.217 1 96.81 545 LEU A C 1
ATOM 4192 O O . LEU A 1 545 ? 20 15.852 0.05 1 96.81 545 LEU A O 1
ATOM 4196 N N . SER A 1 546 ? 20.375 13.672 0.148 1 97.25 546 SER A N 1
ATOM 4197 C CA . SER A 1 546 ? 21.469 13.914 1.074 1 97.25 546 SER A CA 1
ATOM 4198 C C . SER A 1 546 ? 22.828 13.727 0.39 1 97.25 546 SER A C 1
ATOM 4200 O O . SER A 1 546 ? 23.828 14.305 0.81 1 97.25 546 SER A O 1
ATOM 4202 N N . PHE A 1 547 ? 22.875 12.852 -0.592 1 97 547 PHE A N 1
ATOM 4203 C CA . PHE A 1 547 ? 24.109 12.578 -1.317 1 97 547 PHE A CA 1
ATOM 4204 C C . PHE A 1 547 ? 23.812 11.953 -2.676 1 97 547 PHE A C 1
ATOM 4206 O O . PHE A 1 547 ? 22.75 11.383 -2.881 1 97 547 PHE A O 1
ATOM 4213 N N . ALA A 1 548 ? 24.672 12.18 -3.65 1 96.62 548 ALA A N 1
ATOM 4214 C CA . ALA A 1 548 ? 24.562 11.562 -4.969 1 96.62 548 ALA A CA 1
ATOM 4215 C C . ALA A 1 548 ? 25.938 11.398 -5.621 1 96.62 548 ALA A C 1
ATOM 4217 O O . ALA A 1 548 ? 26.844 12.203 -5.375 1 96.62 548 ALA A O 1
ATOM 4218 N N . THR A 1 549 ? 26.094 10.375 -6.355 1 95.81 549 THR A N 1
ATOM 4219 C CA . THR A 1 549 ? 27.344 10.125 -7.062 1 95.81 549 THR A CA 1
ATOM 4220 C C . THR A 1 549 ? 27.094 9.352 -8.352 1 95.81 549 THR A C 1
ATOM 4222 O O . THR A 1 549 ? 25.953 8.945 -8.625 1 95.81 549 THR A O 1
ATOM 4225 N N . GLY A 1 550 ? 28.094 9.273 -9.188 1 93.62 550 GLY A N 1
ATOM 4226 C CA . GLY A 1 550 ? 28 8.461 -10.398 1 93.62 550 GLY A CA 1
ATOM 4227 C C . GLY A 1 550 ? 28.094 6.973 -10.125 1 93.62 550 GLY A C 1
ATOM 4228 O O . GLY A 1 550 ? 28.547 6.559 -9.055 1 93.62 550 GLY A O 1
ATOM 4229 N N . LEU A 1 551 ? 27.672 6.164 -11.109 1 94 551 LEU A N 1
ATOM 4230 C CA . LEU A 1 551 ? 27.719 4.715 -10.961 1 94 551 LEU A CA 1
ATOM 4231 C C . LEU A 1 551 ? 29.141 4.223 -10.75 1 94 551 LEU A C 1
ATOM 4233 O O . LEU A 1 551 ? 29.359 3.244 -10.031 1 94 551 LEU A O 1
ATOM 4237 N N . SER A 1 552 ? 30.109 4.934 -11.32 1 91.5 552 SER A N 1
ATOM 4238 C CA . SER A 1 552 ? 31.516 4.52 -11.281 1 91.5 552 SER A CA 1
ATOM 4239 C C . SER A 1 552 ? 32.125 4.773 -9.898 1 91.5 552 SER A C 1
ATOM 4241 O O . SER A 1 552 ? 33.188 4.27 -9.594 1 91.5 552 SER A O 1
ATOM 4243 N N . ASP A 1 553 ? 31.422 5.516 -9.078 1 93.69 553 ASP A N 1
ATOM 4244 C CA . ASP A 1 553 ? 31.938 5.863 -7.762 1 93.69 553 ASP A CA 1
ATOM 4245 C C . ASP A 1 553 ? 31.047 5.289 -6.656 1 93.69 553 ASP A C 1
ATOM 4247 O O . ASP A 1 553 ? 30.812 5.945 -5.641 1 93.69 553 ASP A O 1
ATOM 4251 N N . ALA A 1 554 ? 30.531 4.148 -6.84 1 94.94 554 ALA A N 1
ATOM 4252 C CA . ALA A 1 554 ? 29.609 3.512 -5.898 1 94.94 554 ALA A CA 1
ATOM 4253 C C . ALA A 1 554 ? 30.266 3.318 -4.535 1 94.94 554 ALA A C 1
ATOM 4255 O O . ALA A 1 554 ? 29.578 3.281 -3.51 1 94.94 554 ALA A O 1
ATOM 4256 N N . SER A 1 555 ? 31.562 3.266 -4.453 1 93.94 555 SER A N 1
ATOM 4257 C CA . SER A 1 555 ? 32.281 3.059 -3.203 1 93.94 555 SER A CA 1
ATOM 4258 C C . SER A 1 555 ? 32.156 4.262 -2.275 1 93.94 555 SER A C 1
ATOM 4260 O O . SER A 1 555 ? 32.281 4.129 -1.056 1 93.94 555 SER A O 1
ATOM 4262 N N . SER A 1 556 ? 31.891 5.414 -2.838 1 95.19 556 SER A N 1
ATOM 4263 C CA . SER A 1 556 ? 31.734 6.625 -2.039 1 95.19 556 SER A CA 1
ATOM 4264 C C . SER A 1 556 ? 30.5 6.551 -1.145 1 95.19 556 SER A C 1
ATOM 4266 O O . SER A 1 556 ? 30.391 7.309 -0.18 1 95.19 556 SER A O 1
ATOM 4268 N N . ILE A 1 557 ? 29.609 5.699 -1.478 1 96.38 557 ILE A N 1
ATOM 4269 C CA . ILE A 1 557 ? 28.391 5.539 -0.681 1 96.38 557 ILE A CA 1
ATOM 4270 C C . ILE A 1 557 ? 28.75 5.004 0.704 1 96.38 557 ILE A C 1
ATOM 4272 O O . ILE A 1 557 ? 28.203 5.457 1.712 1 96.38 557 ILE A O 1
ATOM 4276 N N . ALA A 1 558 ? 29.625 4.02 0.745 1 95.69 558 ALA A N 1
ATOM 4277 C CA . ALA A 1 558 ? 30.078 3.484 2.025 1 95.69 558 ALA A CA 1
ATOM 4278 C C . ALA A 1 558 ? 30.75 4.566 2.865 1 95.69 558 ALA A C 1
ATOM 4280 O O . ALA A 1 558 ? 30.531 4.641 4.078 1 95.69 558 ALA A O 1
ATOM 4281 N N . ASP A 1 559 ? 31.531 5.398 2.195 1 95.44 559 ASP A N 1
ATOM 4282 C CA . ASP A 1 559 ? 32.219 6.504 2.875 1 95.44 559 ASP A CA 1
ATOM 4283 C C . ASP A 1 559 ? 31.188 7.492 3.451 1 95.44 559 ASP A C 1
ATOM 4285 O O . ASP A 1 559 ? 31.359 7.977 4.57 1 95.44 559 ASP A O 1
ATOM 4289 N N . TYR A 1 560 ? 30.234 7.77 2.648 1 96.38 560 TYR A N 1
ATOM 4290 C CA . TYR A 1 560 ? 29.172 8.68 3.076 1 96.38 560 TYR A CA 1
ATOM 4291 C C . TYR A 1 560 ? 28.531 8.203 4.371 1 96.38 560 TYR A C 1
ATOM 4293 O O . TYR A 1 560 ? 28.453 8.953 5.348 1 96.38 560 TYR A O 1
ATOM 4301 N N . PHE A 1 561 ? 28.125 6.914 4.488 1 96.69 561 PHE A N 1
ATOM 4302 C CA . PHE A 1 561 ? 27.391 6.395 5.633 1 96.69 561 PHE A CA 1
ATOM 4303 C C . PHE A 1 561 ? 28.297 6.207 6.836 1 96.69 561 PHE A C 1
ATOM 4305 O O . PHE A 1 561 ? 27.859 6.32 7.98 1 96.69 561 PHE A O 1
ATOM 4312 N N . SER A 1 562 ? 29.578 5.965 6.625 1 95.38 562 SER A N 1
ATOM 4313 C CA . SER A 1 562 ? 30.531 5.723 7.711 1 95.38 562 SER A CA 1
ATOM 4314 C C . SER A 1 562 ? 30.719 6.973 8.562 1 95.38 562 SER A C 1
ATOM 4316 O O . SER A 1 562 ? 31.219 6.891 9.688 1 95.38 562 SER A O 1
ATOM 4318 N N . GLN A 1 563 ? 30.328 8.086 8.008 1 96 563 GLN A N 1
ATOM 4319 C CA . GLN A 1 563 ? 30.547 9.344 8.711 1 96 563 GLN A CA 1
ATOM 4320 C C . GLN A 1 563 ? 29.609 9.477 9.898 1 96 563 GLN A C 1
ATOM 4322 O O . GLN A 1 563 ? 29.891 10.227 10.844 1 96 563 GLN A O 1
ATOM 4327 N N . PHE A 1 564 ? 28.469 8.742 9.859 1 97.38 564 PHE A N 1
ATOM 4328 C CA . PHE A 1 564 ? 27.531 9.039 10.93 1 97.38 564 PHE A CA 1
ATOM 4329 C C . PHE A 1 564 ? 26.859 7.766 11.43 1 97.38 564 PHE A C 1
ATOM 4331 O O . PHE A 1 564 ? 26.125 7.789 12.422 1 97.38 564 PHE A O 1
ATOM 4338 N N . LEU A 1 565 ? 27.078 6.621 10.797 1 96.06 565 LEU A N 1
ATOM 4339 C CA . LEU A 1 565 ? 26.562 5.355 11.297 1 96.06 565 LEU A CA 1
ATOM 4340 C C . LEU A 1 565 ? 27.531 4.703 12.266 1 96.06 565 LEU A C 1
ATOM 4342 O O . LEU A 1 565 ? 28.75 4.883 12.141 1 96.06 565 LEU A O 1
ATOM 4346 N N . ASN A 1 566 ? 27.016 3.967 13.258 1 93.56 566 ASN A N 1
ATOM 4347 C CA . ASN A 1 566 ? 27.844 3.193 14.18 1 93.56 566 ASN A CA 1
ATOM 4348 C C . ASN A 1 566 ? 28.234 1.844 13.586 1 93.56 566 ASN A C 1
ATOM 4350 O O . ASN A 1 566 ? 27.5 1.287 12.766 1 93.56 566 ASN A O 1
ATOM 4354 N N . MET B 1 1 ? 3.307 -37.562 27.875 1 32.09 1 MET B N 1
ATOM 4355 C CA . MET B 1 1 ? 2.76 -37.281 26.547 1 32.09 1 MET B CA 1
ATOM 4356 C C . MET B 1 1 ? 3.016 -35.844 26.125 1 32.09 1 MET B C 1
ATOM 4358 O O . MET B 1 1 ? 2.742 -34.906 26.875 1 32.09 1 MET B O 1
ATOM 4362 N N . SER B 1 2 ? 3.961 -35.625 25.375 1 44.31 2 SER B N 1
ATOM 4363 C CA . SER B 1 2 ? 4.324 -34.25 24.984 1 44.31 2 SER B CA 1
ATOM 4364 C C . SER B 1 2 ? 3.09 -33.406 24.688 1 44.31 2 SER B C 1
ATOM 4366 O O . SER B 1 2 ? 2.1 -33.938 24.156 1 44.31 2 SER B O 1
ATOM 4368 N N . PRO B 1 3 ? 2.889 -32.344 25.359 1 51.31 3 PRO B N 1
ATOM 4369 C CA . PRO B 1 3 ? 1.677 -31.547 25.234 1 51.31 3 PRO B CA 1
ATOM 4370 C C . PRO B 1 3 ? 1.187 -31.422 23.797 1 51.31 3 PRO B C 1
ATOM 4372 O O . PRO B 1 3 ? 1.995 -31.266 22.875 1 51.31 3 PRO B O 1
ATOM 4375 N N . LEU B 1 4 ? -0.06 -31.984 23.562 1 68.19 4 LEU B N 1
ATOM 4376 C CA . LEU B 1 4 ? -0.79 -32.031 22.297 1 68.19 4 LEU B CA 1
ATOM 4377 C C . LEU B 1 4 ? -0.911 -30.609 21.703 1 68.19 4 LEU B C 1
ATOM 4379 O O . LEU B 1 4 ? -1.315 -29.672 22.406 1 68.19 4 LEU B O 1
ATOM 4383 N N . SER B 1 5 ? -0.172 -30.406 20.609 1 87.94 5 SER B N 1
ATOM 4384 C CA . SER B 1 5 ? -0.294 -29.141 19.906 1 87.94 5 SER B CA 1
ATOM 4385 C C . SER B 1 5 ? -1.691 -28.969 19.312 1 87.94 5 SER B C 1
ATOM 4387 O O . SER B 1 5 ? -2.357 -29.953 18.984 1 87.94 5 SER B O 1
ATOM 4389 N N . THR B 1 6 ? -2.312 -27.906 19.531 1 95.88 6 THR B N 1
ATOM 4390 C CA . THR B 1 6 ? -3.602 -27.578 18.938 1 95.88 6 THR B CA 1
ATOM 4391 C C . THR B 1 6 ? -3.447 -26.469 17.906 1 95.88 6 THR B C 1
ATOM 4393 O O . THR B 1 6 ? -2.535 -25.641 18 1 95.88 6 THR B O 1
ATOM 4396 N N . THR B 1 7 ? -4.23 -26.531 16.875 1 97.81 7 THR B N 1
ATOM 4397 C CA . THR B 1 7 ? -4.277 -25.484 15.859 1 97.81 7 THR B CA 1
ATOM 4398 C C . THR B 1 7 ? -5.672 -25.375 15.242 1 97.81 7 THR B C 1
ATOM 4400 O O . THR B 1 7 ? -6.473 -26.312 15.367 1 97.81 7 THR B O 1
ATOM 4403 N N . ASP B 1 8 ? -5.984 -24.266 14.688 1 98.44 8 ASP B N 1
ATOM 4404 C CA . ASP B 1 8 ? -7.262 -24.141 13.992 1 98.44 8 ASP B CA 1
ATOM 4405 C C . ASP B 1 8 ? -7.297 -25.031 12.75 1 98.44 8 ASP B C 1
ATOM 4407 O O . ASP B 1 8 ? -8.266 -25.766 12.531 1 98.44 8 ASP B O 1
ATOM 4411 N N . VAL B 1 9 ? -6.234 -24.984 11.93 1 98.75 9 VAL B N 1
ATOM 4412 C CA . VAL B 1 9 ? -6.191 -25.766 10.695 1 98.75 9 VAL B CA 1
ATOM 4413 C C . VAL B 1 9 ? -4.848 -26.484 10.586 1 98.75 9 VAL B C 1
ATOM 4415 O O . VAL B 1 9 ? -3.791 -25.844 10.586 1 98.75 9 VAL B O 1
ATOM 4418 N N . LEU B 1 10 ? -4.867 -27.781 10.5 1 98.75 10 LEU B N 1
ATOM 4419 C CA . LEU B 1 10 ? -3.684 -28.562 10.164 1 98.75 10 LEU B CA 1
ATOM 4420 C C . LEU B 1 10 ? -3.574 -28.766 8.656 1 98.75 10 LEU B C 1
ATOM 4422 O O . LEU B 1 10 ? -4.492 -29.297 8.023 1 98.75 10 LEU B O 1
ATOM 4426 N N . ILE B 1 11 ? -2.514 -28.281 8.078 1 98.88 11 ILE B N 1
ATOM 4427 C CA . ILE B 1 11 ? -2.299 -28.359 6.637 1 98.88 11 ILE B CA 1
ATOM 4428 C C . ILE B 1 11 ? -1.187 -29.359 6.332 1 98.88 11 ILE B C 1
ATOM 4430 O O . ILE B 1 11 ? -0.047 -29.188 6.77 1 98.88 11 ILE B O 1
ATOM 4434 N N . VAL B 1 12 ? -1.524 -30.391 5.578 1 98.69 12 VAL B N 1
ATOM 4435 C CA . VAL B 1 12 ? -0.549 -31.391 5.176 1 98.69 12 VAL B CA 1
ATOM 4436 C C . VAL B 1 12 ? -0.056 -31.094 3.762 1 98.69 12 VAL B C 1
ATOM 4438 O O . VAL B 1 12 ? -0.816 -31.203 2.797 1 98.69 12 VAL B O 1
ATOM 4441 N N . GLY B 1 13 ? 1.202 -30.766 3.654 1 97.5 13 GLY B N 1
ATOM 4442 C CA . GLY B 1 13 ? 1.815 -30.375 2.396 1 97.5 13 GLY B CA 1
ATOM 4443 C C . GLY B 1 13 ? 2.238 -28.922 2.371 1 97.5 13 GLY B C 1
ATOM 4444 O O . GLY B 1 13 ? 1.409 -28.016 2.547 1 97.5 13 GLY B O 1
ATOM 4445 N N . ALA B 1 14 ? 3.5 -28.641 2.135 1 96.38 14 ALA B N 1
ATOM 4446 C CA . ALA B 1 14 ? 4.047 -27.297 2.111 1 96.38 14 ALA B CA 1
ATOM 4447 C C . ALA B 1 14 ? 4.41 -26.875 0.689 1 96.38 14 ALA B C 1
ATOM 4449 O O . ALA B 1 14 ? 5.426 -26.203 0.471 1 96.38 14 ALA B O 1
ATOM 4450 N N . GLY B 1 15 ? 3.619 -27.344 -0.279 1 94.69 15 GLY B N 1
ATOM 4451 C CA . GLY B 1 15 ? 3.676 -26.812 -1.627 1 94.69 15 GLY B CA 1
ATOM 4452 C C . GLY B 1 15 ? 2.904 -25.516 -1.781 1 94.69 15 GLY B C 1
ATOM 4453 O O . GLY B 1 15 ? 2.467 -24.922 -0.791 1 94.69 15 GLY B O 1
ATOM 4454 N N . PRO B 1 16 ? 2.717 -25.047 -2.998 1 95.56 16 PRO B N 1
ATOM 4455 C CA . PRO B 1 16 ? 2.035 -23.766 -3.232 1 95.56 16 PRO B CA 1
ATOM 4456 C C . PRO B 1 16 ? 0.645 -23.719 -2.604 1 95.56 16 PRO B C 1
ATOM 4458 O O . PRO B 1 16 ? 0.317 -22.766 -1.9 1 95.56 16 PRO B O 1
ATOM 4461 N N . MET B 1 17 ? -0.122 -24.75 -2.795 1 97.06 17 MET B N 1
ATOM 4462 C CA . MET B 1 17 ? -1.48 -24.812 -2.262 1 97.06 17 MET B CA 1
ATOM 4463 C C . MET B 1 17 ? -1.478 -24.656 -0.745 1 97.06 17 MET B C 1
ATOM 4465 O O . MET B 1 17 ? -2.227 -23.844 -0.199 1 97.06 17 MET B O 1
ATOM 4469 N N . GLY B 1 18 ? -0.637 -25.375 -0.098 1 98.19 18 GLY B N 1
ATOM 4470 C CA . GLY B 1 18 ? -0.574 -25.344 1.354 1 98.19 18 GLY B CA 1
ATOM 4471 C C . GLY B 1 18 ? -0.035 -24.031 1.892 1 98.19 18 GLY B C 1
ATOM 4472 O O . GLY B 1 18 ? -0.609 -23.453 2.816 1 98.19 18 GLY B O 1
ATOM 4473 N N . LEU B 1 19 ? 1.017 -23.562 1.33 1 97.88 19 LEU B N 1
ATOM 4474 C CA . LEU B 1 19 ? 1.662 -22.344 1.807 1 97.88 19 LEU B CA 1
ATOM 4475 C C . LEU B 1 19 ? 0.764 -21.125 1.582 1 97.88 19 LEU B C 1
ATOM 4477 O O . LEU B 1 19 ? 0.61 -20.297 2.475 1 97.88 19 LEU B O 1
ATOM 4481 N N . LEU B 1 20 ? 0.156 -21.031 0.445 1 98.56 20 LEU B N 1
ATOM 4482 C CA . LEU B 1 20 ? -0.707 -19.891 0.147 1 98.56 20 LEU B CA 1
ATOM 4483 C C . LEU B 1 20 ? -1.929 -19.875 1.06 1 98.56 20 LEU B C 1
ATOM 4485 O O . LEU B 1 20 ? -2.34 -18.828 1.543 1 98.56 20 LEU B O 1
ATOM 4489 N N . THR B 1 21 ? -2.475 -21.062 1.29 1 98.75 21 THR B N 1
ATOM 4490 C CA . THR B 1 21 ? -3.6 -21.156 2.213 1 98.75 21 THR B CA 1
ATOM 4491 C C . THR B 1 21 ? -3.186 -20.719 3.615 1 98.75 21 THR B C 1
ATOM 4493 O O . THR B 1 21 ? -3.9 -19.953 4.27 1 98.75 21 THR B O 1
ATOM 4496 N N . SER B 1 22 ? -2.018 -21.156 4.031 1 98.69 22 SER B N 1
ATOM 4497 C CA . SER B 1 22 ? -1.546 -20.828 5.371 1 98.69 22 SER B CA 1
ATOM 4498 C C . SER B 1 22 ? -1.282 -19.344 5.512 1 98.69 22 SER B C 1
ATOM 4500 O O . SER B 1 22 ? -1.596 -18.734 6.543 1 98.69 22 SER B O 1
ATOM 4502 N N . ILE B 1 23 ? -0.727 -18.719 4.488 1 98.31 23 ILE B N 1
ATOM 4503 C CA . ILE B 1 23 ? -0.477 -17.281 4.496 1 98.31 23 ILE B CA 1
ATOM 4504 C C . ILE B 1 23 ? -1.801 -16.531 4.609 1 98.31 23 ILE B C 1
ATOM 4506 O O . ILE B 1 23 ? -1.939 -15.625 5.441 1 98.31 23 ILE B O 1
ATOM 4510 N N . GLY B 1 24 ? -2.789 -16.938 3.768 1 98.25 24 GLY B N 1
ATOM 4511 C CA . GLY B 1 24 ? -4.094 -16.297 3.801 1 98.25 24 GLY B CA 1
ATOM 4512 C C . GLY B 1 24 ? -4.785 -16.406 5.145 1 98.25 24 GLY B C 1
ATOM 4513 O O . GLY B 1 24 ? -5.387 -15.445 5.629 1 98.25 24 GLY B O 1
ATOM 4514 N N . LEU B 1 25 ? -4.691 -17.578 5.742 1 98.5 25 LEU B N 1
ATOM 4515 C CA . LEU B 1 25 ? -5.309 -17.797 7.047 1 98.5 25 LEU B CA 1
ATOM 4516 C C . LEU B 1 25 ? -4.602 -16.984 8.125 1 98.5 25 LEU B C 1
ATOM 4518 O O . LEU B 1 25 ? -5.258 -16.375 8.969 1 98.5 25 LEU B O 1
ATOM 4522 N N . ALA B 1 26 ? -3.32 -16.969 8.078 1 97.75 26 ALA B N 1
ATOM 4523 C CA . ALA B 1 26 ? -2.549 -16.203 9.055 1 97.75 26 ALA B CA 1
ATOM 4524 C C . ALA B 1 26 ? -2.918 -14.727 9 1 97.75 26 ALA B C 1
ATOM 4526 O O . ALA B 1 26 ? -3.105 -14.094 10.039 1 97.75 26 ALA B O 1
ATOM 4527 N N . LYS B 1 27 ? -3.08 -14.227 7.863 1 95.94 27 LYS B N 1
ATOM 4528 C CA . LYS B 1 27 ? -3.41 -12.812 7.676 1 95.94 27 LYS B CA 1
ATOM 4529 C C . LYS B 1 27 ? -4.812 -12.508 8.195 1 95.94 27 LYS B C 1
ATOM 4531 O O . LYS B 1 27 ? -5.152 -11.344 8.422 1 95.94 27 LYS B O 1
ATOM 4536 N N . GLN B 1 28 ? -5.555 -13.516 8.328 1 96.38 28 GLN B N 1
ATOM 4537 C CA . GLN B 1 28 ? -6.906 -13.336 8.844 1 96.38 28 GLN B CA 1
ATOM 4538 C C . GLN B 1 28 ? -7 -13.758 10.305 1 96.38 28 GLN B C 1
ATOM 4540 O O . GLN B 1 28 ? -8.102 -13.93 10.836 1 96.38 28 GLN B O 1
ATOM 4545 N N . GLY B 1 29 ? -5.867 -14.062 10.945 1 95.81 29 GLY B N 1
ATOM 4546 C CA . GLY B 1 29 ? -5.805 -14.336 12.375 1 95.81 29 GLY B CA 1
ATOM 4547 C C . GLY B 1 29 ? -6.141 -15.773 12.719 1 95.81 29 GLY B C 1
ATOM 4548 O O . GLY B 1 29 ? -6.551 -16.062 13.844 1 95.81 29 GLY B O 1
ATOM 4549 N N . VAL B 1 30 ? -6.039 -16.656 11.773 1 97.62 30 VAL B N 1
ATOM 4550 C CA . VAL B 1 30 ? -6.336 -18.078 11.992 1 97.62 30 VAL B CA 1
ATOM 4551 C C . VAL B 1 30 ? -5.039 -18.859 12.156 1 97.62 30 VAL B C 1
ATOM 4553 O O . VAL B 1 30 ? -4.137 -18.766 11.32 1 97.62 30 VAL B O 1
ATOM 4556 N N . ASP B 1 31 ? -4.938 -19.609 13.156 1 98.06 31 ASP B N 1
ATOM 4557 C CA . ASP B 1 31 ? -3.723 -20.359 13.469 1 98.06 31 ASP B CA 1
ATOM 4558 C C . ASP B 1 31 ? -3.617 -21.625 12.602 1 98.06 31 ASP B C 1
ATOM 4560 O O . ASP B 1 31 ? -4.613 -22.312 12.375 1 98.06 31 ASP B O 1
ATOM 4564 N N . THR B 1 32 ? -2.371 -21.891 12.117 1 98.25 32 THR B N 1
ATOM 4565 C CA . THR B 1 32 ? -2.16 -23.062 11.297 1 98.25 32 THR B CA 1
ATOM 4566 C C . THR B 1 32 ? -0.871 -23.781 11.688 1 98.25 32 THR B C 1
ATOM 4568 O O . THR B 1 32 ? 0.046 -23.156 12.234 1 98.25 32 THR B O 1
ATOM 4571 N N . ILE B 1 33 ? -0.799 -25.031 11.539 1 98.06 33 ILE B N 1
ATOM 4572 C CA . ILE B 1 33 ? 0.414 -25.844 11.477 1 98.06 33 ILE B CA 1
ATOM 4573 C C . ILE B 1 33 ? 0.539 -26.469 10.094 1 98.06 33 ILE B C 1
ATOM 4575 O O . ILE B 1 33 ? -0.392 -27.125 9.617 1 98.06 33 ILE B O 1
ATOM 4579 N N . VAL B 1 34 ? 1.617 -26.203 9.414 1 98.19 34 VAL B N 1
ATOM 4580 C CA . VAL B 1 34 ? 1.9 -26.797 8.109 1 98.19 34 VAL B CA 1
ATOM 4581 C C . VAL B 1 34 ? 2.98 -27.859 8.242 1 98.19 34 VAL B C 1
ATOM 4583 O O . VAL B 1 34 ? 4.035 -27.625 8.836 1 98.19 34 VAL B O 1
ATOM 4586 N N . LEU B 1 35 ? 2.723 -29.031 7.695 1 96.88 35 LEU B N 1
ATOM 4587 C CA . LEU B 1 35 ? 3.736 -30.078 7.73 1 96.88 35 LEU B CA 1
ATOM 4588 C C . LEU B 1 35 ? 4.059 -30.562 6.32 1 96.88 35 LEU B C 1
ATOM 4590 O O . LEU B 1 35 ? 3.242 -30.422 5.41 1 96.88 35 LEU B O 1
ATOM 4594 N N . ASP B 1 36 ? 5.199 -31.047 6.145 1 96.5 36 ASP B N 1
ATOM 4595 C CA . ASP B 1 36 ? 5.625 -31.766 4.945 1 96.5 36 ASP B CA 1
ATOM 4596 C C . ASP B 1 36 ? 6.531 -32.938 5.297 1 96.5 36 ASP B C 1
ATOM 4598 O O . ASP B 1 36 ? 7.461 -32.781 6.094 1 96.5 36 ASP B O 1
ATOM 4602 N N . LYS B 1 37 ? 6.297 -34 4.66 1 94.62 37 LYS B N 1
ATOM 4603 C CA . LYS B 1 37 ? 7.082 -35.188 4.965 1 94.62 37 LYS B CA 1
ATOM 4604 C C . LYS B 1 37 ? 8.508 -35.062 4.434 1 94.62 37 LYS B C 1
ATOM 4606 O O . LYS B 1 37 ? 9.422 -35.719 4.922 1 94.62 37 LYS B O 1
ATOM 4611 N N . ARG B 1 38 ? 8.688 -34.25 3.41 1 91.88 38 ARG B N 1
ATOM 4612 C CA . ARG B 1 38 ? 10.016 -34.031 2.834 1 91.88 38 ARG B CA 1
ATOM 4613 C C . ARG B 1 38 ? 10.781 -32.938 3.598 1 91.88 38 ARG B C 1
ATOM 4615 O O . ARG B 1 38 ? 10.18 -32.094 4.258 1 91.88 38 ARG B O 1
ATOM 4622 N N . GLU B 1 39 ? 12.047 -33 3.438 1 87.56 39 GLU B N 1
ATOM 4623 C CA . GLU B 1 39 ? 12.883 -31.922 3.941 1 87.56 39 GLU B CA 1
ATOM 4624 C C . GLU B 1 39 ? 12.828 -30.719 3.016 1 87.56 39 GLU B C 1
ATOM 4626 O O . GLU B 1 39 ? 12.555 -30.859 1.822 1 87.56 39 GLU B O 1
ATOM 4631 N N . ARG B 1 40 ? 13.164 -29.609 3.508 1 76.94 40 ARG B N 1
ATOM 4632 C CA . ARG B 1 40 ? 13.047 -28.328 2.797 1 76.94 40 ARG B CA 1
ATOM 4633 C C . ARG B 1 40 ? 13.836 -28.359 1.493 1 76.94 40 ARG B C 1
ATOM 4635 O O . ARG B 1 40 ? 13.328 -27.969 0.443 1 76.94 40 ARG B O 1
ATOM 4642 N N . ASN B 1 41 ? 15.023 -28.766 1.54 1 73.94 41 ASN B N 1
ATOM 4643 C CA . ASN B 1 41 ? 15.93 -28.719 0.398 1 73.94 41 ASN B CA 1
ATOM 4644 C C . ASN B 1 41 ? 15.438 -29.594 -0.747 1 73.94 41 ASN B C 1
ATOM 4646 O O . ASN B 1 41 ? 15.727 -29.328 -1.913 1 73.94 41 ASN B O 1
ATOM 4650 N N . VAL B 1 42 ? 14.766 -30.609 -0.499 1 70.31 42 VAL B N 1
ATOM 4651 C CA . VAL B 1 42 ? 14.234 -31.516 -1.507 1 70.31 42 VAL B CA 1
ATOM 4652 C C . VAL B 1 42 ? 12.977 -30.922 -2.137 1 70.31 42 VAL B C 1
ATOM 4654 O O . VAL B 1 42 ? 12.797 -30.984 -3.355 1 70.31 42 VAL B O 1
ATOM 4657 N N . GLN B 1 43 ? 12.312 -30.422 -1.385 1 65.12 43 GLN B N 1
ATOM 4658 C CA . GLN B 1 43 ? 11.047 -29.844 -1.833 1 65.12 43 GLN B CA 1
ATOM 4659 C C . GLN B 1 43 ? 11.273 -28.672 -2.773 1 65.12 43 GLN B C 1
ATOM 4661 O O . GLN B 1 43 ? 10.594 -28.547 -3.793 1 65.12 43 GLN B O 1
ATOM 4666 N N . VAL B 1 44 ? 12.219 -27.891 -2.527 1 61.75 44 VAL B N 1
ATOM 4667 C CA . VAL B 1 44 ? 12.43 -26.625 -3.24 1 61.75 44 VAL B CA 1
ATOM 4668 C C . VAL B 1 44 ? 13.141 -26.906 -4.562 1 61.75 44 VAL B C 1
ATOM 4670 O O . VAL B 1 44 ? 13.07 -26.094 -5.488 1 61.75 44 VAL B O 1
ATOM 4673 N N . ALA B 1 45 ? 13.656 -28 -4.793 1 62.94 45 ALA B N 1
ATOM 4674 C CA . ALA B 1 45 ? 14.484 -28.266 -5.965 1 62.94 45 ALA B CA 1
ATOM 4675 C C . ALA B 1 45 ? 13.625 -28.594 -7.184 1 62.94 45 ALA B C 1
ATOM 4677 O O . ALA B 1 45 ? 14.109 -28.562 -8.32 1 62.94 45 ALA B O 1
ATOM 4678 N N . ALA B 1 46 ? 12.414 -28.609 -6.98 1 63.94 46 ALA B N 1
ATOM 4679 C CA . ALA B 1 46 ? 11.594 -29.109 -8.086 1 63.94 46 ALA B CA 1
ATOM 4680 C C . ALA B 1 46 ? 11.094 -27.953 -8.945 1 63.94 46 ALA B C 1
ATOM 4682 O O . ALA B 1 46 ? 10.547 -26.969 -8.43 1 63.94 46 ALA B O 1
ATOM 4683 N N . GLY B 1 47 ? 11.453 -27.875 -10.164 1 62.59 47 GLY B N 1
ATOM 4684 C CA . GLY B 1 47 ? 11.109 -26.844 -11.133 1 62.59 47 GLY B CA 1
ATOM 4685 C C . GLY B 1 47 ? 9.852 -27.172 -11.914 1 62.59 47 GLY B C 1
ATOM 4686 O O . GLY B 1 47 ? 9.812 -26.984 -13.141 1 62.59 47 GLY B O 1
ATOM 4687 N N . ARG B 1 48 ? 8.742 -27.531 -11.266 1 82.5 48 ARG B N 1
ATOM 4688 C CA . ARG B 1 48 ? 7.562 -28.078 -11.93 1 82.5 48 ARG B CA 1
ATOM 4689 C C . ARG B 1 48 ? 6.77 -26.984 -12.633 1 82.5 48 ARG B C 1
ATOM 4691 O O . ARG B 1 48 ? 6.992 -26.719 -13.812 1 82.5 48 ARG B O 1
ATOM 4698 N N . ALA B 1 49 ? 6.191 -26.141 -11.914 1 89.38 49 ALA B N 1
ATOM 4699 C CA . ALA B 1 49 ? 5.418 -25.047 -12.516 1 89.38 49 ALA B CA 1
ATOM 4700 C C . ALA B 1 49 ? 6.316 -23.859 -12.859 1 89.38 49 ALA B C 1
ATOM 4702 O O . ALA B 1 49 ? 7.273 -23.562 -12.141 1 89.38 49 ALA B O 1
ATOM 4703 N N . THR B 1 50 ? 5.926 -23.188 -14 1 94 50 THR B N 1
ATOM 4704 C CA . THR B 1 50 ? 6.816 -22.094 -14.359 1 94 50 THR B CA 1
ATOM 4705 C C . THR B 1 50 ? 6.02 -20.859 -14.805 1 94 50 THR B C 1
ATOM 4707 O O . THR B 1 50 ? 6.594 -19.812 -15.102 1 94 50 THR B O 1
ATOM 4710 N N . THR B 1 51 ? 4.672 -20.953 -14.914 1 96.56 51 THR B N 1
ATOM 4711 C CA . THR B 1 51 ? 3.941 -19.828 -15.484 1 96.56 51 THR B CA 1
ATOM 4712 C C . THR B 1 51 ? 2.707 -19.5 -14.648 1 96.56 51 THR B C 1
ATOM 4714 O O . THR B 1 51 ? 1.932 -20.391 -14.305 1 96.56 51 THR B O 1
ATOM 4717 N N . LEU B 1 52 ? 2.561 -18.25 -14.328 1 97.75 52 LEU B N 1
ATOM 4718 C CA . LEU B 1 52 ? 1.357 -17.766 -13.664 1 97.75 52 LEU B CA 1
ATOM 4719 C C . LEU B 1 52 ? 0.526 -16.906 -14.625 1 97.75 52 LEU B C 1
ATOM 4721 O O . LEU B 1 52 ? 1.062 -16.047 -15.32 1 97.75 52 LEU B O 1
ATOM 4725 N N . TYR B 1 53 ? -0.706 -17.188 -14.641 1 97.75 53 TYR B N 1
ATOM 4726 C CA . TYR B 1 53 ? -1.647 -16.484 -15.508 1 97.75 53 TYR B CA 1
ATOM 4727 C C . TYR B 1 53 ? -2.184 -15.234 -14.82 1 97.75 53 TYR B C 1
ATOM 4729 O O . TYR B 1 53 ? -2.012 -15.062 -13.617 1 97.75 53 TYR B O 1
ATOM 4737 N N . PRO B 1 54 ? -2.885 -14.344 -15.555 1 97.94 54 PRO B N 1
ATOM 4738 C CA . PRO B 1 54 ? -3.359 -13.055 -15.047 1 97.94 54 PRO B CA 1
ATOM 4739 C C . PRO B 1 54 ? -4.254 -13.203 -13.82 1 97.94 54 PRO B C 1
ATOM 4741 O O . PRO B 1 54 ? -4.055 -12.508 -12.82 1 97.94 54 PRO B O 1
ATOM 4744 N N . ARG B 1 55 ? -5.16 -14.078 -13.844 1 98.56 55 ARG B N 1
ATOM 4745 C CA . ARG B 1 55 ? -6.105 -14.188 -12.742 1 98.56 55 ARG B CA 1
ATOM 4746 C C . ARG B 1 55 ? -5.414 -14.688 -11.477 1 98.56 55 ARG B C 1
ATOM 4748 O O . ARG B 1 55 ? -5.738 -14.25 -10.375 1 98.56 55 ARG B O 1
ATOM 4755 N N . SER B 1 56 ? -4.516 -15.609 -11.656 1 98.5 56 SER B N 1
ATOM 4756 C CA . SER B 1 56 ? -3.748 -16.078 -10.508 1 98.5 56 SER B CA 1
ATOM 4757 C C . SER B 1 56 ? -3.002 -14.922 -9.836 1 98.5 56 SER B C 1
ATOM 4759 O O . SER B 1 56 ? -2.988 -14.812 -8.609 1 98.5 56 SER B O 1
ATOM 4761 N N . LEU B 1 57 ? -2.461 -14.094 -10.656 1 98.5 57 LEU B N 1
ATOM 4762 C CA . LEU B 1 57 ? -1.728 -12.945 -10.125 1 98.5 57 LEU B CA 1
ATOM 4763 C C . LEU B 1 57 ? -2.66 -12 -9.383 1 98.5 57 LEU B C 1
ATOM 4765 O O . LEU B 1 57 ? -2.297 -11.469 -8.328 1 98.5 57 LEU B O 1
ATOM 4769 N N . GLU B 1 58 ? -3.854 -11.805 -9.891 1 98.31 58 GLU B N 1
ATOM 4770 C CA . GLU B 1 58 ? -4.852 -11 -9.195 1 98.31 58 GLU B CA 1
ATOM 4771 C C . GLU B 1 58 ? -5.191 -11.609 -7.832 1 98.31 58 GLU B C 1
ATOM 4773 O O . GLU B 1 58 ? -5.254 -10.891 -6.828 1 98.31 58 GLU B O 1
ATOM 4778 N N . LEU B 1 59 ? -5.367 -12.898 -7.836 1 98.44 59 LEU B N 1
ATOM 4779 C CA . LEU B 1 59 ? -5.832 -13.602 -6.648 1 98.44 59 LEU B CA 1
ATOM 4780 C C . LEU B 1 59 ? -4.754 -13.625 -5.57 1 98.44 59 LEU B C 1
ATOM 4782 O O . LEU B 1 59 ? -5.059 -13.742 -4.383 1 98.44 59 LEU B O 1
ATOM 4786 N N . LEU B 1 60 ? -3.537 -13.484 -5.977 1 98.38 60 LEU B N 1
ATOM 4787 C CA . LEU B 1 60 ? -2.418 -13.547 -5.039 1 98.38 60 LEU B CA 1
ATOM 4788 C C . LEU B 1 60 ? -2.188 -12.188 -4.387 1 98.38 60 LEU B C 1
ATOM 4790 O O . LEU B 1 60 ? -1.49 -12.086 -3.375 1 98.38 60 LEU B O 1
ATOM 4794 N N . GLU B 1 61 ? -2.75 -11.133 -4.883 1 97.12 61 GLU B N 1
ATOM 4795 C CA . GLU B 1 61 ? -2.504 -9.773 -4.398 1 97.12 61 GLU B CA 1
ATOM 4796 C C . GLU B 1 61 ? -2.91 -9.633 -2.934 1 97.12 61 GLU B C 1
ATOM 4798 O O . GLU B 1 61 ? -2.139 -9.133 -2.115 1 97.12 61 GLU B O 1
ATOM 4803 N N . PRO B 1 62 ? -4.105 -10.109 -2.549 1 96.94 62 PRO B N 1
ATOM 4804 C CA . PRO B 1 62 ? -4.492 -9.961 -1.143 1 96.94 62 PRO B CA 1
ATOM 4805 C C . PRO B 1 62 ? -3.562 -10.719 -0.194 1 96.94 62 PRO B C 1
ATOM 4807 O O . PRO B 1 62 ? -3.518 -10.414 1.002 1 96.94 62 PRO B O 1
ATOM 4810 N N . LEU B 1 63 ? -2.811 -11.68 -0.741 1 97.12 63 LEU B N 1
ATOM 4811 C CA . LEU B 1 63 ? -1.887 -12.453 0.085 1 97.12 63 LEU B CA 1
ATOM 4812 C C . LEU B 1 63 ? -0.548 -11.734 0.218 1 97.12 63 LEU B C 1
ATOM 4814 O O . LEU B 1 63 ? 0.284 -12.109 1.046 1 97.12 63 LEU B O 1
ATOM 4818 N N . GLY B 1 64 ? -0.324 -10.75 -0.617 1 95.38 64 GLY B N 1
ATOM 4819 C CA . GLY B 1 64 ? 0.846 -9.898 -0.488 1 95.38 64 GLY B CA 1
ATOM 4820 C C . GLY B 1 64 ? 2.086 -10.484 -1.137 1 95.38 64 GLY B C 1
ATOM 4821 O O . GLY B 1 64 ? 3.201 -10.023 -0.881 1 95.38 64 GLY B O 1
ATOM 4822 N N . VAL B 1 65 ? 1.953 -11.461 -2.014 1 97.56 65 VAL B N 1
ATOM 4823 C CA . VAL B 1 65 ? 3.129 -12.164 -2.516 1 97.56 65 VAL B CA 1
ATOM 4824 C C . VAL B 1 65 ? 3.416 -11.727 -3.951 1 97.56 65 VAL B C 1
ATOM 4826 O O . VAL B 1 65 ? 4.512 -11.953 -4.469 1 97.56 65 VAL B O 1
ATOM 4829 N N . THR B 1 66 ? 2.438 -11.07 -4.656 1 97.81 66 THR B N 1
ATOM 4830 C CA . THR B 1 66 ? 2.523 -10.797 -6.086 1 97.81 66 THR B CA 1
ATOM 4831 C C . THR B 1 66 ? 3.727 -9.906 -6.398 1 97.81 66 THR B C 1
ATOM 4833 O O . THR B 1 66 ? 4.465 -10.164 -7.352 1 97.81 66 THR B O 1
ATOM 4836 N N . GLY B 1 67 ? 3.902 -8.867 -5.59 1 96.38 67 GLY B N 1
ATOM 4837 C CA . GLY B 1 67 ? 5.016 -7.965 -5.828 1 96.38 67 GLY B CA 1
ATOM 4838 C C . GLY B 1 67 ? 6.363 -8.664 -5.836 1 96.38 67 GLY B C 1
ATOM 4839 O O . GLY B 1 67 ? 7.172 -8.445 -6.742 1 96.38 67 GLY B O 1
ATOM 4840 N N . ASP B 1 68 ? 6.609 -9.508 -4.863 1 97.12 68 ASP B N 1
ATOM 4841 C CA . ASP B 1 68 ? 7.875 -10.219 -4.754 1 97.12 68 ASP B CA 1
ATOM 4842 C C . ASP B 1 68 ? 8.047 -11.211 -5.902 1 97.12 68 ASP B C 1
ATOM 4844 O O . ASP B 1 68 ? 9.164 -11.422 -6.387 1 97.12 68 ASP B O 1
ATOM 4848 N N . LEU B 1 69 ? 6.969 -11.82 -6.324 1 98.31 69 LEU B N 1
ATOM 4849 C CA . LEU B 1 69 ? 7.027 -12.719 -7.477 1 98.31 69 LEU B CA 1
ATOM 4850 C C . LEU B 1 69 ? 7.465 -11.961 -8.727 1 98.31 69 LEU B C 1
ATOM 4852 O O . LEU B 1 69 ? 8.297 -12.453 -9.492 1 98.31 69 LEU B O 1
ATOM 4856 N N . LEU B 1 70 ? 6.934 -10.789 -8.883 1 97.81 70 LEU B N 1
ATOM 4857 C CA . LEU B 1 70 ? 7.219 -9.984 -10.062 1 97.81 70 LEU B CA 1
ATOM 4858 C C . LEU B 1 70 ? 8.672 -9.516 -10.062 1 97.81 70 LEU B C 1
ATOM 4860 O O . LEU B 1 70 ? 9.281 -9.383 -11.125 1 97.81 70 LEU B O 1
ATOM 4864 N N . GLN B 1 71 ? 9.234 -9.312 -8.914 1 97.19 71 GLN B N 1
ATOM 4865 C CA . GLN B 1 71 ? 10.633 -8.891 -8.812 1 97.19 71 GLN B CA 1
ATOM 4866 C C . GLN B 1 71 ? 11.578 -10.023 -9.203 1 97.19 71 GLN B C 1
ATOM 4868 O O . GLN B 1 71 ? 12.703 -9.773 -9.625 1 97.19 71 GLN B O 1
ATOM 4873 N N . LYS B 1 72 ? 11.078 -11.289 -9.141 1 96.75 72 LYS B N 1
ATOM 4874 C CA . LYS B 1 72 ? 11.938 -12.453 -9.359 1 96.75 72 LYS B CA 1
ATOM 4875 C C . LYS B 1 72 ? 11.703 -13.055 -10.734 1 96.75 72 LYS B C 1
ATOM 4877 O O . LYS B 1 72 ? 12.617 -13.625 -11.336 1 96.75 72 LYS B O 1
ATOM 4882 N N . GLY B 1 73 ? 10.547 -12.961 -11.211 1 97.88 73 GLY B N 1
ATOM 4883 C CA . GLY B 1 73 ? 10.156 -13.672 -12.414 1 97.88 73 GLY B CA 1
ATOM 4884 C C . GLY B 1 73 ? 10.43 -12.891 -13.688 1 97.88 73 GLY B C 1
ATOM 4885 O O . GLY B 1 73 ? 11.062 -11.836 -13.648 1 97.88 73 GLY B O 1
ATOM 4886 N N . PHE B 1 74 ? 10.047 -13.461 -14.844 1 98.31 74 PHE B N 1
ATOM 4887 C CA . PHE B 1 74 ? 10.117 -12.844 -16.172 1 98.31 74 PHE B CA 1
ATOM 4888 C C . PHE B 1 74 ? 8.727 -12.516 -16.688 1 98.31 74 PHE B C 1
ATOM 4890 O O . PHE B 1 74 ? 7.898 -13.414 -16.859 1 98.31 74 PHE B O 1
ATOM 4897 N N . VAL B 1 75 ? 8.5 -11.258 -16.969 1 98.12 75 VAL B N 1
ATOM 4898 C CA . VAL B 1 75 ? 7.219 -10.797 -17.484 1 98.12 75 VAL B CA 1
ATOM 4899 C C . VAL B 1 75 ? 7.172 -11.016 -19 1 98.12 75 VAL B C 1
ATOM 4901 O O . VAL B 1 75 ? 7.844 -10.312 -19.75 1 98.12 75 VAL B O 1
ATOM 4904 N N . ALA B 1 76 ? 6.312 -11.945 -19.406 1 97.25 76 ALA B N 1
ATOM 4905 C CA . ALA B 1 76 ? 6.188 -12.289 -20.828 1 97.25 76 ALA B CA 1
ATOM 4906 C C . ALA B 1 76 ? 4.984 -11.586 -21.453 1 97.25 76 ALA B C 1
ATOM 4908 O O . ALA B 1 76 ? 3.865 -11.688 -20.953 1 97.25 76 ALA B O 1
ATOM 4909 N N . ARG B 1 77 ? 5.215 -10.977 -22.641 1 94.62 77 ARG B N 1
ATOM 4910 C CA . ARG B 1 77 ? 4.129 -10.242 -23.281 1 94.62 77 ARG B CA 1
ATOM 4911 C C . ARG B 1 77 ? 3.941 -10.695 -24.719 1 94.62 77 ARG B C 1
ATOM 4913 O O . ARG B 1 77 ? 3.115 -10.141 -25.453 1 94.62 77 ARG B O 1
ATOM 4920 N N . SER B 1 78 ? 4.766 -11.695 -25.062 1 92.56 78 SER B N 1
ATOM 4921 C CA . SER B 1 78 ? 4.648 -12.156 -26.453 1 92.56 78 SER B CA 1
ATOM 4922 C C . SER B 1 78 ? 5.195 -13.578 -26.609 1 92.56 78 SER B C 1
ATOM 4924 O O . SER B 1 78 ? 5.703 -14.156 -25.641 1 92.56 78 SER B O 1
ATOM 4926 N N . SER B 1 79 ? 4.926 -14.164 -27.828 1 92.5 79 SER B N 1
ATOM 4927 C CA . SER B 1 79 ? 5.379 -15.5 -28.188 1 92.5 79 SER B CA 1
ATOM 4928 C C . SER B 1 79 ? 5.695 -15.586 -29.688 1 92.5 79 SER B C 1
ATOM 4930 O O . SER B 1 79 ? 5.309 -14.703 -30.453 1 92.5 79 SER B O 1
ATOM 4932 N N . VAL B 1 80 ? 6.465 -16.625 -30.016 1 92.62 80 VAL B N 1
ATOM 4933 C CA . VAL B 1 80 ? 6.762 -16.891 -31.422 1 92.62 80 VAL B CA 1
ATOM 4934 C C . VAL B 1 80 ? 6.547 -18.359 -31.734 1 92.62 80 VAL B C 1
ATOM 4936 O O . VAL B 1 80 ? 6.73 -19.219 -30.859 1 92.62 80 VAL B O 1
ATOM 4939 N N . ASN B 1 81 ? 6.082 -18.656 -32.906 1 92.12 81 ASN B N 1
ATOM 4940 C CA . ASN B 1 81 ? 5.852 -20.031 -33.344 1 92.12 81 ASN B CA 1
ATOM 4941 C C . ASN B 1 81 ? 6.641 -20.344 -34.625 1 92.12 81 ASN B C 1
ATOM 4943 O O . ASN B 1 81 ? 6.707 -19.516 -35.531 1 92.12 81 ASN B O 1
ATOM 4947 N N . PHE B 1 82 ? 7.219 -21.547 -34.656 1 93.31 82 PHE B N 1
ATOM 4948 C CA . PHE B 1 82 ? 8 -21.969 -35.812 1 93.31 82 PHE B CA 1
ATOM 4949 C C . PHE B 1 82 ? 7.5 -23.312 -36.344 1 93.31 82 PHE B C 1
ATOM 4951 O O . PHE B 1 82 ? 7.082 -24.172 -35.562 1 93.31 82 PHE B O 1
ATOM 4958 N N . LYS B 1 83 ? 7.512 -23.469 -37.594 1 91.12 83 LYS B N 1
ATOM 4959 C CA . LYS B 1 83 ? 7.359 -24.719 -38.344 1 91.12 83 LYS B CA 1
ATOM 4960 C C . LYS B 1 83 ? 8.453 -24.875 -39.406 1 91.12 83 LYS B C 1
ATOM 4962 O O . LYS B 1 83 ? 8.555 -24.062 -40.312 1 91.12 83 LYS B O 1
ATOM 4967 N N . ASN B 1 84 ? 9.219 -25.859 -39.25 1 89.12 84 ASN B N 1
ATOM 4968 C CA . ASN B 1 84 ? 10.312 -26.109 -40.188 1 89.12 84 ASN B CA 1
ATOM 4969 C C . ASN B 1 84 ? 11.227 -24.906 -40.312 1 89.12 84 ASN B C 1
ATOM 4971 O O . ASN B 1 84 ? 11.555 -24.5 -41.438 1 89.12 84 ASN B O 1
ATOM 4975 N N . GLY B 1 85 ? 11.477 -24.312 -39.156 1 89.69 85 GLY B N 1
ATOM 4976 C CA . GLY B 1 85 ? 12.43 -23.203 -39.125 1 89.69 85 GLY B CA 1
ATOM 4977 C C . GLY B 1 85 ? 11.805 -21.875 -39.531 1 89.69 85 GLY B C 1
ATOM 4978 O O . GLY B 1 85 ? 12.445 -20.828 -39.406 1 89.69 85 GLY B O 1
ATOM 4979 N N . ASN B 1 86 ? 10.555 -21.891 -39.938 1 92.12 86 ASN B N 1
ATOM 4980 C CA . ASN B 1 86 ? 9.875 -20.656 -40.344 1 92.12 86 ASN B CA 1
ATOM 4981 C C . ASN B 1 86 ? 8.852 -20.203 -39.312 1 92.12 86 ASN B C 1
ATOM 4983 O O . ASN B 1 86 ? 8.172 -21.031 -38.719 1 92.12 86 ASN B O 1
ATOM 4987 N N . ARG B 1 87 ? 8.797 -18.859 -39.188 1 91.19 87 ARG B N 1
ATOM 4988 C CA . ARG B 1 87 ? 7.801 -18.297 -38.281 1 91.19 87 ARG B CA 1
ATOM 4989 C C . ARG B 1 87 ? 6.391 -18.484 -38.844 1 91.19 87 ARG B C 1
ATOM 4991 O O . ARG B 1 87 ? 6.156 -18.297 -40.031 1 91.19 87 ARG B O 1
ATOM 4998 N N . VAL B 1 88 ? 5.496 -18.906 -38 1 87.19 88 VAL B N 1
ATOM 4999 C CA . VAL B 1 88 ? 4.078 -19.062 -38.312 1 87.19 88 VAL B CA 1
ATOM 5000 C C . VAL B 1 88 ? 3.236 -18.219 -37.344 1 87.19 88 VAL B C 1
ATOM 5002 O O . VAL B 1 88 ? 3.094 -18.578 -36.188 1 87.19 88 VAL B O 1
ATOM 5005 N N . ASN B 1 89 ? 2.672 -17.172 -37.812 1 76.12 89 ASN B N 1
ATOM 5006 C CA . ASN B 1 89 ? 2.016 -16.188 -36.969 1 76.12 89 ASN B CA 1
ATOM 5007 C C . ASN B 1 89 ? 0.569 -16.578 -36.656 1 76.12 89 ASN B C 1
ATOM 5009 O O . ASN B 1 89 ? -0.041 -16.062 -35.719 1 76.12 89 ASN B O 1
ATOM 5013 N N . GLU B 1 90 ? -0.052 -17.453 -37.438 1 70.69 90 GLU B N 1
ATOM 5014 C CA . GLU B 1 90 ? -1.464 -17.781 -37.281 1 70.69 90 GLU B CA 1
ATOM 5015 C C . GLU B 1 90 ? -1.658 -18.828 -36.188 1 70.69 90 GLU B C 1
ATOM 5017 O O . GLU B 1 90 ? -2.787 -19.234 -35.906 1 70.69 90 GLU B O 1
ATOM 5022 N N . ARG B 1 91 ? -0.515 -19.156 -35.688 1 72 91 ARG B N 1
ATOM 5023 C CA . ARG B 1 91 ? -0.474 -20.156 -34.594 1 72 91 ARG B CA 1
ATOM 5024 C C . ARG B 1 91 ? 0.186 -19.594 -33.344 1 72 91 ARG B C 1
ATOM 5026 O O . ARG B 1 91 ? 0.67 -18.453 -33.344 1 72 91 ARG B O 1
ATOM 5033 N N . GLY B 1 92 ? -0.168 -20.188 -32.25 1 65.31 92 GLY B N 1
ATOM 5034 C CA . GLY B 1 92 ? 0.673 -19.922 -31.094 1 65.31 92 GLY B CA 1
ATOM 5035 C C . GLY B 1 92 ? -0.088 -19.312 -29.938 1 65.31 92 GLY B C 1
ATOM 5036 O O . GLY B 1 92 ? -1.32 -19.297 -29.938 1 65.31 92 GLY B O 1
ATOM 5037 N N . TRP B 1 93 ? 0.747 -18.891 -29.047 1 77.62 93 TRP B N 1
ATOM 5038 C CA . TRP B 1 93 ? 0.308 -18.453 -27.719 1 77.62 93 TRP B CA 1
ATOM 5039 C C . TRP B 1 93 ? -0.193 -17.016 -27.766 1 77.62 93 TRP B C 1
ATOM 5041 O O . TRP B 1 93 ? -0.547 -16.438 -26.734 1 77.62 93 TRP B O 1
ATOM 5051 N N . ASN B 1 94 ? -0.366 -16.438 -28.969 1 80.75 94 ASN B N 1
ATOM 5052 C CA . ASN B 1 94 ? -0.673 -15.023 -29.062 1 80.75 94 ASN B CA 1
ATOM 5053 C C . ASN B 1 94 ? -2.072 -14.711 -28.547 1 80.75 94 ASN B C 1
ATOM 5055 O O . ASN B 1 94 ? -2.303 -13.656 -27.953 1 80.75 94 ASN B O 1
ATOM 5059 N N . ASP B 1 95 ? -2.945 -15.664 -28.734 1 85.31 95 ASP B N 1
ATOM 5060 C CA . ASP B 1 95 ? -4.316 -15.461 -28.266 1 85.31 95 ASP B CA 1
ATOM 5061 C C . ASP B 1 95 ? -4.367 -15.344 -26.75 1 85.31 95 ASP B C 1
ATOM 5063 O O . ASP B 1 95 ? -5.254 -14.688 -26.203 1 85.31 95 ASP B O 1
ATOM 5067 N N . MET B 1 96 ? -3.406 -15.945 -26.188 1 88.38 96 MET B N 1
ATOM 5068 C CA . MET B 1 96 ? -3.352 -15.891 -24.734 1 88.38 96 MET B CA 1
ATOM 5069 C C . MET B 1 96 ? -3.082 -14.469 -24.25 1 88.38 96 MET B C 1
ATOM 5071 O O . MET B 1 96 ? -3.676 -14.016 -23.266 1 88.38 96 MET B O 1
ATOM 5075 N N . PHE B 1 97 ? -2.277 -13.758 -24.969 1 90.56 97 PHE B N 1
ATOM 5076 C CA . PHE B 1 97 ? -1.929 -12.398 -24.594 1 90.56 97 PHE B CA 1
ATOM 5077 C C . PHE B 1 97 ? -3.076 -11.438 -24.891 1 90.56 97 PHE B C 1
ATOM 5079 O O . PHE B 1 97 ? -3.283 -10.469 -24.156 1 90.56 97 PHE B O 1
ATOM 5086 N N . ASP B 1 98 ? -3.846 -11.758 -25.859 1 90.69 98 ASP B N 1
ATOM 5087 C CA . ASP B 1 98 ? -5.047 -10.969 -26.109 1 90.69 98 ASP B CA 1
ATOM 5088 C C . ASP B 1 98 ? -6.074 -11.156 -25 1 90.69 98 ASP B C 1
ATOM 5090 O O . ASP B 1 98 ? -6.691 -10.188 -24.562 1 90.69 98 ASP B O 1
ATOM 5094 N N . ALA B 1 99 ? -6.16 -12.375 -24.594 1 92.5 99 ALA B N 1
ATOM 5095 C CA . ALA B 1 99 ? -7.109 -12.68 -23.531 1 92.5 99 ALA B CA 1
ATOM 5096 C C . ALA B 1 99 ? -6.668 -12.047 -22.203 1 92.5 99 ALA B C 1
ATOM 5098 O O . ALA B 1 99 ? -7.5 -11.695 -21.375 1 92.5 99 ALA B O 1
ATOM 5099 N N . ALA B 1 100 ? -5.395 -11.891 -22.078 1 94.19 100 ALA B N 1
ATOM 5100 C CA . ALA B 1 100 ? -4.84 -11.344 -20.828 1 94.19 100 ALA B CA 1
ATOM 5101 C C . ALA B 1 100 ? -5.152 -9.852 -20.703 1 94.19 100 ALA B C 1
ATOM 5103 O O . ALA B 1 100 ? -5.066 -9.289 -19.609 1 94.19 100 ALA B O 1
ATOM 5104 N N . LYS B 1 101 ? -5.551 -9.172 -21.734 1 93.5 101 LYS B N 1
ATOM 5105 C CA . LYS B 1 101 ? -5.719 -7.723 -21.781 1 93.5 101 LYS B CA 1
ATOM 5106 C C . LYS B 1 101 ? -6.91 -7.277 -20.938 1 93.5 101 LYS B C 1
ATOM 5108 O O . LYS B 1 101 ? -7.051 -6.094 -20.625 1 93.5 101 LYS B O 1
ATOM 5113 N N . LEU B 1 102 ? -7.711 -8.211 -20.516 1 93.12 102 LEU B N 1
ATOM 5114 C CA . LEU B 1 102 ? -8.844 -7.891 -19.656 1 93.12 102 LEU B CA 1
ATOM 5115 C C . LEU B 1 102 ? -8.391 -7.617 -18.234 1 93.12 102 LEU B C 1
ATOM 5117 O O . LEU B 1 102 ? -9.164 -7.105 -17.422 1 93.12 102 LEU B O 1
ATOM 5121 N N . SER B 1 103 ? -7.168 -7.941 -17.922 1 97 103 SER B N 1
ATOM 5122 C CA . SER B 1 103 ? -6.555 -7.734 -16.625 1 97 103 SER B CA 1
ATOM 5123 C C . SER B 1 103 ? -5.438 -6.699 -16.688 1 97 103 SER B C 1
ATOM 5125 O O . SER B 1 103 ? -4.82 -6.512 -17.734 1 97 103 SER B O 1
ATOM 5127 N N . TYR B 1 104 ? -5.281 -6.004 -15.57 1 96.94 104 TYR B N 1
ATOM 5128 C CA . TYR B 1 104 ? -4.113 -5.133 -15.516 1 96.94 104 TYR B CA 1
ATOM 5129 C C . TYR B 1 104 ? -2.828 -5.949 -15.43 1 96.94 104 TYR B C 1
ATOM 5131 O O . TYR B 1 104 ? -1.731 -5.414 -15.609 1 96.94 104 TYR B O 1
ATOM 5139 N N . HIS B 1 105 ? -2.977 -7.207 -15.141 1 97.75 105 HIS B N 1
ATOM 5140 C CA . HIS B 1 105 ? -1.901 -8.164 -15.383 1 97.75 105 HIS B CA 1
ATOM 5141 C C . HIS B 1 105 ? -1.95 -8.695 -16.812 1 97.75 105 HIS B C 1
ATOM 5143 O O . HIS B 1 105 ? -2.08 -9.898 -17.031 1 97.75 105 HIS B O 1
ATOM 5149 N N . ASP B 1 106 ? -1.717 -7.895 -17.781 1 97.12 106 ASP B N 1
ATOM 5150 C CA . ASP B 1 106 ? -1.853 -8.227 -19.203 1 97.12 106 ASP B CA 1
ATOM 5151 C C . ASP B 1 106 ? -0.597 -8.914 -19.719 1 97.12 106 ASP B C 1
ATOM 5153 O O . ASP B 1 106 ? -0.118 -8.602 -20.812 1 97.12 106 ASP B O 1
ATOM 5157 N N . TYR B 1 107 ? -0.061 -9.727 -18.953 1 96.94 107 TYR B N 1
ATOM 5158 C CA . TYR B 1 107 ? 1.139 -10.516 -19.203 1 96.94 107 TYR B CA 1
ATOM 5159 C C . TYR B 1 107 ? 1.035 -11.891 -18.562 1 96.94 107 TYR B C 1
ATOM 5161 O O . TYR B 1 107 ? 0.052 -12.188 -17.875 1 96.94 107 TYR B O 1
ATOM 5169 N N . LEU B 1 108 ? 1.972 -12.727 -18.812 1 97.19 108 LEU B N 1
ATOM 5170 C CA . LEU B 1 108 ? 2.207 -13.961 -18.078 1 97.19 108 LEU B CA 1
ATOM 5171 C C . LEU B 1 108 ? 3.525 -13.906 -17.312 1 97.19 108 LEU B C 1
ATOM 5173 O O . LEU B 1 108 ? 4.508 -13.344 -17.812 1 97.19 108 LEU B O 1
ATOM 5177 N N . LEU B 1 109 ? 3.49 -14.398 -16.156 1 98.31 109 LEU B N 1
ATOM 5178 C CA . LEU B 1 109 ? 4.715 -14.383 -15.367 1 98.31 109 LEU B CA 1
ATOM 5179 C C . LEU B 1 109 ? 5.387 -15.75 -15.367 1 98.31 109 LEU B C 1
ATOM 5181 O O . LEU B 1 109 ? 4.809 -16.734 -14.898 1 98.31 109 LEU B O 1
ATOM 5185 N N . ASN B 1 110 ? 6.57 -15.781 -15.914 1 97.81 110 ASN B N 1
ATOM 5186 C CA . ASN B 1 110 ? 7.371 -17 -15.891 1 97.81 110 ASN B CA 1
ATOM 5187 C C . ASN B 1 110 ? 8.328 -17.031 -14.703 1 97.81 110 ASN B C 1
ATOM 5189 O O . ASN B 1 110 ? 9.211 -16.172 -14.602 1 97.81 110 ASN B O 1
ATOM 5193 N N . ILE B 1 111 ? 8.109 -17.969 -13.859 1 97.12 111 ILE B N 1
ATOM 5194 C CA . ILE B 1 111 ? 8.914 -18.125 -12.656 1 97.12 111 ILE B CA 1
ATOM 5195 C C . ILE B 1 111 ? 8.945 -19.594 -12.242 1 97.12 111 ILE B C 1
ATOM 5197 O O . ILE B 1 111 ? 7.891 -20.234 -12.109 1 97.12 111 ILE B O 1
ATOM 5201 N N . ARG B 1 112 ? 10.188 -20.188 -12.133 1 96.44 112 ARG B N 1
ATOM 5202 C CA . ARG B 1 112 ? 10.297 -21.562 -11.695 1 96.44 112 ARG B CA 1
ATOM 5203 C C . ARG B 1 112 ? 9.695 -21.75 -10.305 1 96.44 112 ARG B C 1
ATOM 5205 O O . ARG B 1 112 ? 9.867 -20.906 -9.43 1 96.44 112 ARG B O 1
ATOM 5212 N N . GLN B 1 113 ? 9.062 -22.812 -10.102 1 94.06 113 GLN B N 1
ATOM 5213 C CA . GLN B 1 113 ? 8.312 -23.078 -8.883 1 94.06 113 GLN B CA 1
ATOM 5214 C C . GLN B 1 113 ? 9.203 -22.953 -7.648 1 94.06 113 GLN B C 1
ATOM 5216 O O . GLN B 1 113 ? 8.75 -22.5 -6.594 1 94.06 113 GLN B O 1
ATOM 5221 N N . CYS B 1 114 ? 10.477 -23.406 -7.723 1 92.75 114 CYS B N 1
ATOM 5222 C CA . CYS B 1 114 ? 11.383 -23.281 -6.59 1 92.75 114 CYS B CA 1
ATOM 5223 C C . CYS B 1 114 ? 11.484 -21.828 -6.125 1 92.75 114 CYS B C 1
ATOM 5225 O O . CYS B 1 114 ? 11.555 -21.562 -4.922 1 92.75 114 CYS B O 1
ATOM 5227 N N . ASN B 1 115 ? 11.461 -20.906 -7.031 1 94.5 115 ASN B N 1
ATOM 5228 C CA . ASN B 1 115 ? 11.555 -19.5 -6.691 1 94.5 115 ASN B CA 1
ATOM 5229 C C . ASN B 1 115 ? 10.234 -18.953 -6.141 1 94.5 115 ASN B C 1
ATOM 5231 O O . ASN B 1 115 ? 10.234 -18.156 -5.203 1 94.5 115 ASN B O 1
ATOM 5235 N N . SER B 1 116 ? 9.109 -19.344 -6.727 1 95.81 116 SER B N 1
ATOM 5236 C CA . SER B 1 116 ? 7.828 -18.906 -6.18 1 95.81 116 SER B CA 1
ATOM 5237 C C . SER B 1 116 ? 7.609 -19.469 -4.777 1 95.81 116 SER B C 1
ATOM 5239 O O . SER B 1 116 ? 7.133 -18.75 -3.891 1 95.81 116 SER B O 1
ATOM 5241 N N . GLU B 1 117 ? 7.961 -20.703 -4.57 1 94.81 117 GLU B N 1
ATOM 5242 C CA . GLU B 1 117 ? 7.812 -21.297 -3.252 1 94.81 117 GLU B CA 1
ATOM 5243 C C . GLU B 1 117 ? 8.695 -20.609 -2.221 1 94.81 117 GLU B C 1
ATOM 5245 O O . GLU B 1 117 ? 8.312 -20.484 -1.055 1 94.81 117 GLU B O 1
ATOM 5250 N N . GLU B 1 118 ? 9.867 -20.234 -2.658 1 94.62 118 GLU B N 1
ATOM 5251 C CA . GLU B 1 118 ? 10.719 -19.453 -1.765 1 94.62 118 GLU B CA 1
ATOM 5252 C C . GLU B 1 118 ? 10.031 -18.156 -1.327 1 94.62 118 GLU B C 1
ATOM 5254 O O . GLU B 1 118 ? 10.109 -17.781 -0.16 1 94.62 118 GLU B O 1
ATOM 5259 N N . VAL B 1 119 ? 9.391 -17.516 -2.229 1 96.75 119 VAL B N 1
ATOM 5260 C CA . VAL B 1 119 ? 8.633 -16.297 -1.92 1 96.75 119 VAL B CA 1
ATOM 5261 C C . VAL B 1 119 ? 7.516 -16.625 -0.928 1 96.75 119 VAL B C 1
ATOM 5263 O O . VAL B 1 119 ? 7.344 -15.938 0.075 1 96.75 119 VAL B O 1
ATOM 5266 N N . PHE B 1 120 ? 6.785 -17.719 -1.19 1 97.31 120 PHE B N 1
ATOM 5267 C CA . PHE B 1 120 ? 5.688 -18.109 -0.312 1 97.31 120 PHE B CA 1
ATOM 5268 C C . PHE B 1 120 ? 6.203 -18.422 1.087 1 97.31 120 PHE B C 1
ATOM 5270 O O . PHE B 1 120 ? 5.637 -17.969 2.082 1 97.31 120 PHE B O 1
ATOM 5277 N N . LEU B 1 121 ? 7.281 -19.156 1.154 1 96 121 LEU B N 1
ATOM 5278 C CA . LEU B 1 121 ? 7.852 -19.547 2.438 1 96 121 LEU B CA 1
ATOM 5279 C C . LEU B 1 121 ? 8.281 -18.328 3.238 1 96 121 LEU B C 1
ATOM 5281 O O . LEU B 1 121 ? 8.023 -18.234 4.441 1 96 121 LEU B O 1
ATOM 5285 N N . SER B 1 122 ? 8.914 -17.406 2.574 1 96.06 122 SER B N 1
ATOM 5286 C CA . SER B 1 122 ? 9.352 -16.172 3.225 1 96.06 122 SER B CA 1
ATOM 5287 C C . SER B 1 122 ? 8.172 -15.406 3.814 1 96.06 122 SER B C 1
ATOM 5289 O O . SER B 1 122 ? 8.266 -14.883 4.926 1 96.06 122 SER B O 1
ATOM 5291 N N . HIS B 1 123 ? 7.109 -15.328 3.1 1 96.88 123 HIS B N 1
ATOM 5292 C CA . HIS B 1 123 ? 5.926 -14.625 3.58 1 96.88 123 HIS B CA 1
ATOM 5293 C C . HIS B 1 123 ? 5.273 -15.367 4.738 1 96.88 123 HIS B C 1
ATOM 5295 O O . HIS B 1 123 ? 4.762 -14.75 5.676 1 96.88 123 HIS B O 1
ATOM 5301 N N . TYR B 1 124 ? 5.293 -16.703 4.711 1 96.56 124 TYR B N 1
ATOM 5302 C CA . TYR B 1 124 ? 4.777 -17.5 5.82 1 96.56 124 TYR B CA 1
ATOM 5303 C C . TYR B 1 124 ? 5.598 -17.266 7.082 1 96.56 124 TYR B C 1
ATOM 5305 O O . TYR B 1 124 ? 5.039 -17.125 8.172 1 96.56 124 TYR B O 1
ATOM 5313 N N . GLU B 1 125 ? 6.848 -17.156 6.891 1 95.81 125 GLU B N 1
ATOM 5314 C CA . GLU B 1 125 ? 7.75 -16.922 8.016 1 95.81 125 GLU B CA 1
ATOM 5315 C C . GLU B 1 125 ? 7.539 -15.531 8.602 1 95.81 125 GLU B C 1
ATOM 5317 O O . GLU B 1 125 ? 7.656 -15.336 9.812 1 95.81 125 GLU B O 1
ATOM 5322 N N . LYS B 1 126 ? 7.273 -14.625 7.785 1 93.06 126 LYS B N 1
ATOM 5323 C CA . LYS B 1 126 ? 6.992 -13.266 8.242 1 93.06 126 LYS B CA 1
ATOM 5324 C C . LYS B 1 126 ? 5.746 -13.219 9.117 1 93.06 126 LYS B C 1
ATOM 5326 O O . LYS B 1 126 ? 5.562 -12.281 9.898 1 93.06 126 LYS B O 1
ATOM 5331 N N . CYS B 1 127 ? 4.895 -14.195 8.938 1 93.88 127 CYS B N 1
ATOM 5332 C CA . CYS B 1 127 ? 3.721 -14.297 9.797 1 93.88 127 CYS B CA 1
ATOM 5333 C C . CYS B 1 127 ? 4.082 -14.906 11.141 1 93.88 127 CYS B C 1
ATOM 5335 O O . CYS B 1 127 ? 3.209 -15.141 11.977 1 93.88 127 CYS B O 1
ATOM 5337 N N . GLY B 1 128 ? 5.332 -15.258 11.383 1 93.81 128 GLY B N 1
ATOM 5338 C CA . GLY B 1 128 ? 5.801 -15.805 12.648 1 93.81 128 GLY B CA 1
ATOM 5339 C C . GLY B 1 128 ? 5.66 -17.312 12.734 1 93.81 128 GLY B C 1
ATOM 5340 O O . GLY B 1 128 ? 5.586 -17.875 13.828 1 93.81 128 GLY B O 1
ATOM 5341 N N . LYS B 1 129 ? 5.559 -17.953 11.555 1 94.5 129 LYS B N 1
ATOM 5342 C CA . LYS B 1 129 ? 5.328 -19.391 11.523 1 94.5 129 LYS B CA 1
ATOM 5343 C C . LYS B 1 129 ? 6.418 -20.109 10.734 1 94.5 129 LYS B C 1
ATOM 5345 O O . LYS B 1 129 ? 7.148 -19.469 9.961 1 94.5 129 LYS B O 1
ATOM 5350 N N . SER B 1 130 ? 6.594 -21.406 11.008 1 95.25 130 SER B N 1
ATOM 5351 C CA . SER B 1 130 ? 7.527 -22.234 10.242 1 95.25 130 SER B CA 1
ATOM 5352 C C . SER B 1 130 ? 6.91 -23.578 9.891 1 95.25 130 SER B C 1
ATOM 5354 O O . SER B 1 130 ? 6.109 -24.125 10.648 1 95.25 130 SER B O 1
ATOM 5356 N N . VAL B 1 131 ? 7.363 -24.156 8.82 1 96.69 131 VAL B N 1
ATOM 5357 C CA . VAL B 1 131 ? 6.879 -25.453 8.359 1 96.69 131 VAL B CA 1
ATOM 5358 C C . VAL B 1 131 ? 7.52 -26.562 9.188 1 96.69 131 VAL B C 1
ATOM 5360 O O . VAL B 1 131 ? 8.711 -26.516 9.5 1 96.69 131 VAL B O 1
ATOM 5363 N N . TRP B 1 132 ? 6.695 -27.547 9.586 1 96.31 132 TRP B N 1
ATOM 5364 C CA . TRP B 1 132 ? 7.195 -28.766 10.211 1 96.31 132 TRP B CA 1
ATOM 5365 C C . TRP B 1 132 ? 7.676 -29.75 9.164 1 96.31 132 TRP B C 1
ATOM 5367 O O . TRP B 1 132 ? 6.926 -30.641 8.758 1 96.31 132 TRP B O 1
ATOM 5377 N N . TYR B 1 133 ? 8.93 -29.641 8.797 1 95.25 133 TYR B N 1
ATOM 5378 C CA . TYR B 1 133 ? 9.492 -30.547 7.801 1 95.25 133 TYR B CA 1
ATOM 5379 C C . TYR B 1 133 ? 9.828 -31.906 8.422 1 95.25 133 TYR B C 1
ATOM 5381 O O . TYR B 1 133 ? 10.156 -31.984 9.609 1 95.25 133 TYR B O 1
ATOM 5389 N N . GLY B 1 134 ? 9.719 -32.906 7.621 1 95.06 134 GLY B N 1
ATOM 5390 C CA . GLY B 1 134 ? 10.07 -34.25 8.055 1 95.06 134 GLY B CA 1
ATOM 5391 C C . GLY B 1 134 ? 8.93 -34.969 8.766 1 95.06 134 GLY B C 1
ATOM 5392 O O . GLY B 1 134 ? 9.07 -36.125 9.148 1 95.06 134 GLY B O 1
ATOM 5393 N N . TRP B 1 135 ? 7.812 -34.344 8.922 1 96.31 135 TRP B N 1
ATOM 5394 C CA . TRP B 1 135 ? 6.668 -34.906 9.617 1 96.31 135 TRP B CA 1
ATOM 5395 C C . TRP B 1 135 ? 5.641 -35.438 8.625 1 96.31 135 TRP B C 1
ATOM 5397 O O . TRP B 1 135 ? 5.23 -34.719 7.707 1 96.31 135 TRP B O 1
ATOM 5407 N N . LYS B 1 136 ? 5.246 -36.688 8.805 1 96.94 136 LYS B N 1
ATOM 5408 C CA . LYS B 1 136 ? 4.273 -37.344 7.941 1 96.94 136 LYS B CA 1
ATOM 5409 C C . LYS B 1 136 ? 2.973 -37.625 8.688 1 96.94 136 LYS B C 1
ATOM 5411 O O . LYS B 1 136 ? 2.994 -38.062 9.844 1 96.94 136 LYS B O 1
ATOM 5416 N N . LEU B 1 137 ? 1.852 -37.344 8.062 1 98.31 137 LEU B N 1
ATOM 5417 C CA . LEU B 1 137 ? 0.56 -37.75 8.586 1 98.31 137 LEU B CA 1
ATOM 5418 C C . LEU B 1 137 ? 0.326 -39.25 8.312 1 98.31 137 LEU B C 1
ATOM 5420 O O . LEU B 1 137 ? 0.337 -39.656 7.16 1 98.31 137 LEU B O 1
ATOM 5424 N N . VAL B 1 138 ? 0.025 -40 9.375 1 97.88 138 VAL B N 1
ATOM 5425 C CA . VAL B 1 138 ? -0.092 -41.438 9.164 1 97.88 138 VAL B CA 1
ATOM 5426 C C . VAL B 1 138 ? -1.521 -41.875 9.453 1 97.88 138 VAL B C 1
ATOM 5428 O O . VAL B 1 138 ? -1.966 -42.906 8.953 1 97.88 138 VAL B O 1
ATOM 5431 N N . ALA B 1 139 ? -2.191 -41.094 10.32 1 98 139 ALA B N 1
ATOM 5432 C CA . ALA B 1 139 ? -3.588 -41.406 10.633 1 98 139 ALA B CA 1
ATOM 5433 C C . ALA B 1 139 ? -4.293 -40.156 11.203 1 98 139 ALA B C 1
ATOM 5435 O O . ALA B 1 139 ? -3.643 -39.219 11.672 1 98 139 ALA B O 1
ATOM 5436 N N . TYR B 1 140 ? -5.637 -40.156 11.086 1 97.69 140 TYR B N 1
ATOM 5437 C CA . TYR B 1 140 ? -6.418 -39.188 11.828 1 97.69 140 TYR B CA 1
ATOM 5438 C C . TYR B 1 140 ? -7.77 -39.75 12.234 1 97.69 140 TYR B C 1
ATOM 5440 O O . TYR B 1 140 ? -8.211 -40.75 11.68 1 97.69 140 TYR B O 1
ATOM 5448 N N . SER B 1 141 ? -8.352 -39.188 13.266 1 97.38 141 SER B N 1
ATOM 5449 C CA . SER B 1 141 ? -9.695 -39.531 13.703 1 97.38 141 SER B CA 1
ATOM 5450 C C . SER B 1 141 ? -10.531 -38.281 13.984 1 97.38 141 SER B C 1
ATOM 5452 O O . SER B 1 141 ? -9.977 -37.219 14.273 1 97.38 141 SER B O 1
ATOM 5454 N N . ILE B 1 142 ? -11.805 -38.406 13.836 1 96.81 142 ILE B N 1
ATOM 5455 C CA . ILE B 1 142 ? -12.75 -37.312 14.125 1 96.81 142 ILE B CA 1
ATOM 5456 C C . ILE B 1 142 ? -13.578 -37.688 15.352 1 96.81 142 ILE B C 1
ATOM 5458 O O . ILE B 1 142 ? -14.211 -38.75 15.391 1 96.81 142 ILE B O 1
ATOM 5462 N N . ASP B 1 143 ? -13.453 -36.844 16.328 1 94.69 143 ASP B N 1
ATOM 5463 C CA . ASP B 1 143 ? -14.211 -37.031 17.562 1 94.69 143 ASP B CA 1
ATOM 5464 C C . ASP B 1 143 ? -14.867 -35.719 18.016 1 94.69 143 ASP B C 1
ATOM 5466 O O . ASP B 1 143 ? -14.18 -34.812 18.484 1 94.69 143 ASP B O 1
ATOM 5470 N N . THR B 1 144 ? -16.188 -35.688 17.953 1 92.12 144 THR B N 1
ATOM 5471 C CA . THR B 1 144 ? -16.922 -34.469 18.312 1 92.12 144 THR B CA 1
ATOM 5472 C C . THR B 1 144 ? -17.391 -34.531 19.75 1 92.12 144 THR B C 1
ATOM 5474 O O . THR B 1 144 ? -18.031 -33.594 20.234 1 92.12 144 THR B O 1
ATOM 5477 N N . SER B 1 145 ? -17.047 -35.5 20.438 1 92.81 145 SER B N 1
ATOM 5478 C CA . SER B 1 145 ? -17.594 -35.719 21.781 1 92.81 145 SER B CA 1
ATOM 5479 C C . SER B 1 145 ? -16.969 -34.781 22.797 1 92.81 145 SER B C 1
ATOM 5481 O O . SER B 1 145 ? -17.594 -34.438 23.797 1 92.81 145 SER B O 1
ATOM 5483 N N . LEU B 1 146 ? -15.797 -34.438 22.562 1 88.94 146 LEU B N 1
ATOM 5484 C CA . LEU B 1 146 ? -15.086 -33.594 23.516 1 88.94 146 LEU B CA 1
ATOM 5485 C C . LEU B 1 146 ? -15.648 -32.188 23.516 1 88.94 146 LEU B C 1
ATOM 5487 O O . LEU B 1 146 ? -15.438 -31.422 24.469 1 88.94 146 LEU B O 1
ATOM 5491 N N . ASN B 1 147 ? -16.266 -31.688 22.531 1 88.5 147 ASN B N 1
ATOM 5492 C CA . ASN B 1 147 ? -16.938 -30.406 22.359 1 88.5 147 ASN B CA 1
ATOM 5493 C C . ASN B 1 147 ? -16 -29.234 22.609 1 88.5 147 ASN B C 1
ATOM 5495 O O . ASN B 1 147 ? -16.375 -28.25 23.25 1 88.5 147 ASN B O 1
ATOM 5499 N N . ASP B 1 148 ? -14.711 -29.328 22.328 1 90.62 148 ASP B N 1
ATOM 5500 C CA . ASP B 1 148 ? -13.742 -28.266 22.516 1 90.62 148 ASP B CA 1
ATOM 5501 C C . ASP B 1 148 ? -13.438 -27.562 21.203 1 90.62 148 ASP B C 1
ATOM 5503 O O . ASP B 1 148 ? -12.578 -26.672 21.156 1 90.62 148 ASP B O 1
ATOM 5507 N N . GLY B 1 149 ? -14.125 -27.984 20.156 1 91.56 149 GLY B N 1
ATOM 5508 C CA . GLY B 1 149 ? -13.977 -27.328 18.859 1 91.56 149 GLY B CA 1
ATOM 5509 C C . GLY B 1 149 ? -12.898 -27.953 18 1 91.56 149 GLY B C 1
ATOM 5510 O O . GLY B 1 149 ? -12.852 -27.719 16.797 1 91.56 149 GLY B O 1
ATOM 5511 N N . PHE B 1 150 ? -12.023 -28.766 18.625 1 95.12 150 PHE B N 1
ATOM 5512 C CA . PHE B 1 150 ? -10.969 -29.469 17.906 1 95.12 150 PHE B CA 1
ATOM 5513 C C . PHE B 1 150 ? -11.352 -30.922 17.688 1 95.12 150 PHE B C 1
ATOM 5515 O O . PHE B 1 150 ? -11 -31.781 18.5 1 95.12 150 PHE B O 1
ATOM 5522 N N . HIS B 1 151 ? -11.906 -31.219 16.578 1 94.62 151 HIS B N 1
ATOM 5523 C CA . HIS B 1 151 ? -12.555 -32.5 16.391 1 94.62 151 HIS B CA 1
ATOM 5524 C C . HIS B 1 151 ? -11.625 -33.5 15.695 1 94.62 151 HIS B C 1
ATOM 5526 O O . HIS B 1 151 ? -11.891 -34.688 15.68 1 94.62 151 HIS B O 1
ATOM 5532 N N . ILE B 1 152 ? -10.516 -33 15.109 1 97.44 152 ILE B N 1
ATOM 5533 C CA . ILE B 1 152 ? -9.586 -33.875 14.398 1 97.44 152 ILE B CA 1
ATOM 5534 C C . ILE B 1 152 ? -8.367 -34.125 15.273 1 97.44 152 ILE B C 1
ATOM 5536 O O . ILE B 1 152 ? -7.762 -33.219 15.812 1 97.44 152 ILE B O 1
ATOM 5540 N N . THR B 1 153 ? -8.062 -35.344 15.445 1 97.75 153 THR B N 1
ATOM 5541 C CA . THR B 1 153 ? -6.785 -35.75 16.031 1 97.75 153 THR B CA 1
ATOM 5542 C C . THR B 1 153 ? -5.902 -36.406 14.977 1 97.75 153 THR B C 1
ATOM 5544 O O . THR B 1 153 ? -6.223 -37.5 14.5 1 97.75 153 THR B O 1
ATOM 5547 N N . ALA B 1 154 ? -4.848 -35.781 14.641 1 98.06 154 ALA B N 1
ATOM 5548 C CA . ALA B 1 154 ? -3.906 -36.312 13.648 1 98.06 154 ALA B CA 1
ATOM 5549 C C . ALA B 1 154 ? -2.717 -37 14.32 1 98.06 154 ALA B C 1
ATOM 5551 O O . ALA B 1 154 ? -2.166 -36.469 15.297 1 98.06 154 ALA B O 1
ATOM 5552 N N . THR B 1 155 ? -2.34 -38.125 13.844 1 98 155 THR B N 1
ATOM 5553 C CA . THR B 1 155 ? -1.127 -38.812 14.258 1 98 155 THR B CA 1
ATOM 5554 C C . THR B 1 155 ? 0.003 -38.562 13.258 1 98 155 THR B C 1
ATOM 5556 O O . THR B 1 155 ? -0.116 -38.938 12.078 1 98 155 THR B O 1
ATOM 5559 N N . LEU B 1 156 ? 1.041 -38 13.734 1 97.69 156 LEU B N 1
ATOM 5560 C CA . LEU B 1 156 ? 2.189 -37.656 12.906 1 97.69 156 LEU B CA 1
ATOM 5561 C C . LEU B 1 156 ? 3.395 -38.531 13.25 1 97.69 156 LEU B C 1
ATOM 5563 O O . LEU B 1 156 ? 3.551 -38.938 14.398 1 97.69 156 LEU B O 1
ATOM 5567 N N . GLU B 1 157 ? 4.23 -38.719 12.281 1 97.19 157 GLU B N 1
ATOM 5568 C CA . GLU B 1 157 ? 5.453 -39.5 12.477 1 97.19 157 GLU B CA 1
ATOM 5569 C C . GLU B 1 157 ? 6.66 -38.781 11.875 1 97.19 157 GLU B C 1
ATOM 5571 O O . GLU B 1 157 ? 6.574 -38.219 10.781 1 97.19 157 GLU B O 1
ATOM 5576 N N . HIS B 1 158 ? 7.672 -38.75 12.586 1 95.88 158 HIS B N 1
ATOM 5577 C CA . HIS B 1 158 ? 8.961 -38.25 12.148 1 95.88 158 HIS B CA 1
ATOM 5578 C C . HIS B 1 158 ? 10.031 -39.344 12.211 1 95.88 158 HIS B C 1
ATOM 5580 O O . HIS B 1 158 ? 10.07 -40.125 13.156 1 95.88 158 HIS B O 1
ATOM 5586 N N . PRO B 1 159 ? 10.906 -39.375 11.297 1 94.12 159 PRO B N 1
ATOM 5587 C CA . PRO B 1 159 ? 11.914 -40.438 11.281 1 94.12 159 PRO B CA 1
ATOM 5588 C C . PRO B 1 159 ? 12.789 -40.438 12.531 1 94.12 159 PRO B C 1
ATOM 5590 O O . PRO B 1 159 ? 13.188 -41.5 13.023 1 94.12 159 PRO B O 1
ATOM 5593 N N . THR B 1 160 ? 13.148 -39.25 13.117 1 94.56 160 THR B N 1
ATOM 5594 C CA . THR B 1 160 ? 14.086 -39.156 14.227 1 94.56 160 THR B CA 1
ATOM 5595 C C . THR B 1 160 ? 13.383 -38.688 15.5 1 94.56 160 THR B C 1
ATOM 5597 O O . THR B 1 160 ? 13.875 -38.938 16.609 1 94.56 160 THR B O 1
ATOM 5600 N N . LYS B 1 161 ? 12.203 -38.031 15.414 1 94.06 161 LYS B N 1
ATOM 5601 C CA . LYS B 1 161 ? 11.562 -37.438 16.578 1 94.06 161 LYS B CA 1
ATOM 5602 C C . LYS B 1 161 ? 10.398 -38.281 17.078 1 94.06 161 LYS B C 1
ATOM 5604 O O . LYS B 1 161 ? 9.781 -38 18.094 1 94.06 161 LYS B O 1
ATOM 5609 N N . GLY B 1 162 ? 10.07 -39.406 16.359 1 94 162 GLY B N 1
ATOM 5610 C CA . GLY B 1 162 ? 9.023 -40.312 16.781 1 94 162 GLY B CA 1
ATOM 5611 C C . GLY B 1 162 ? 7.629 -39.844 16.422 1 94 162 GLY B C 1
ATOM 5612 O O . GLY B 1 162 ? 7.422 -39.25 15.344 1 94 162 GLY B O 1
ATOM 5613 N N . GLN B 1 163 ? 6.703 -40.219 17.281 1 95.5 163 GLN B N 1
ATOM 5614 C CA . GLN B 1 163 ? 5.297 -39.906 16.984 1 95.5 163 GLN B CA 1
ATOM 5615 C C . GLN B 1 163 ? 4.809 -38.719 17.781 1 95.5 163 GLN B C 1
ATOM 5617 O O . GLN B 1 163 ? 5.254 -38.469 18.906 1 95.5 163 GLN B O 1
ATOM 5622 N N . SER B 1 164 ? 3.957 -37.938 17.188 1 95.19 164 SER B N 1
ATOM 5623 C CA . SER B 1 164 ? 3.311 -36.812 17.828 1 95.19 164 SER B CA 1
ATOM 5624 C C . SER B 1 164 ? 1.851 -36.688 17.406 1 95.19 164 SER B C 1
ATOM 5626 O O . SER B 1 164 ? 1.415 -37.375 16.469 1 95.19 164 SER B O 1
ATOM 5628 N N . HIS B 1 165 ? 1.068 -35.938 18.203 1 96.56 165 HIS B N 1
ATOM 5629 C CA . HIS B 1 165 ? -0.344 -35.719 17.906 1 96.56 165 HIS B CA 1
ATOM 5630 C C . HIS B 1 165 ? -0.683 -34.25 17.828 1 96.56 165 HIS B C 1
ATOM 5632 O O . HIS B 1 165 ? -0.153 -33.438 18.609 1 96.56 165 HIS B O 1
ATOM 5638 N N . VAL B 1 166 ? -1.515 -33.938 16.875 1 97.38 166 VAL B N 1
ATOM 5639 C CA . VAL B 1 166 ? -2.033 -32.562 16.766 1 97.38 166 VAL B CA 1
ATOM 5640 C C . VAL B 1 166 ? -3.557 -32.594 16.672 1 97.38 166 VAL B C 1
ATOM 5642 O O . VAL B 1 166 ? -4.125 -33.375 15.906 1 97.38 166 VAL B O 1
ATOM 5645 N N . ARG B 1 167 ? -4.223 -31.828 17.469 1 97.62 167 ARG B N 1
ATOM 5646 C CA . ARG B 1 167 ? -5.664 -31.641 17.359 1 97.62 167 ARG B CA 1
ATOM 5647 C C . ARG B 1 167 ? -5.988 -30.359 16.609 1 97.62 167 ARG B C 1
ATOM 5649 O O . ARG B 1 167 ? -5.348 -29.328 16.828 1 97.62 167 ARG B O 1
ATOM 5656 N N . SER B 1 168 ? -6.887 -30.438 15.695 1 98 168 SER B N 1
ATOM 5657 C CA . SER B 1 168 ? -7.234 -29.281 14.883 1 98 168 SER B CA 1
ATOM 5658 C C . SER B 1 168 ? -8.734 -29.219 14.625 1 98 168 SER B C 1
ATOM 5660 O O . SER B 1 168 ? -9.445 -30.203 14.82 1 98 168 SER B O 1
ATOM 5662 N N . LYS B 1 169 ? -9.227 -28.047 14.32 1 98.06 169 LYS B N 1
ATOM 5663 C CA . LYS B 1 169 ? -10.625 -27.891 13.922 1 98.06 169 LYS B CA 1
ATOM 5664 C C . LYS B 1 169 ? -10.867 -28.438 12.523 1 98.06 169 LYS B C 1
ATOM 5666 O O . LYS B 1 169 ? -11.906 -29.047 12.266 1 98.06 169 LYS B O 1
ATOM 5671 N N . TYR B 1 170 ? -9.906 -28.203 11.633 1 98.56 170 TYR B N 1
ATOM 5672 C CA . TYR B 1 170 ? -9.984 -28.672 10.258 1 98.56 170 TYR B CA 1
ATOM 5673 C C . TYR B 1 170 ? -8.664 -29.312 9.828 1 98.56 170 TYR B C 1
ATOM 5675 O O . TYR B 1 170 ? -7.617 -29.047 10.414 1 98.56 170 TYR B O 1
ATOM 5683 N N . LEU B 1 171 ? -8.766 -30.203 8.867 1 98.75 171 LEU B N 1
ATOM 5684 C CA . LEU B 1 171 ? -7.629 -30.859 8.227 1 98.75 171 LEU B CA 1
ATOM 5685 C C . LEU B 1 171 ? -7.629 -30.594 6.723 1 98.75 171 LEU B C 1
ATOM 5687 O O . LEU B 1 171 ? -8.617 -30.875 6.039 1 98.75 171 LEU B O 1
ATOM 5691 N N . LEU B 1 172 ? -6.59 -30.016 6.211 1 98.88 172 LEU B N 1
ATOM 5692 C CA . LEU B 1 172 ? -6.48 -29.734 4.785 1 98.88 172 LEU B CA 1
ATOM 5693 C C . LEU B 1 172 ? -5.391 -30.594 4.145 1 98.88 172 LEU B C 1
ATOM 5695 O O . LEU B 1 172 ? -4.23 -30.531 4.551 1 98.88 172 LEU B O 1
ATOM 5699 N N . GLY B 1 173 ? -5.809 -31.375 3.188 1 98.81 173 GLY B N 1
ATOM 5700 C CA . GLY B 1 173 ? -4.855 -32.062 2.342 1 98.81 173 GLY B CA 1
ATOM 5701 C C . GLY B 1 173 ? -4.379 -31.25 1.166 1 98.81 173 GLY B C 1
ATOM 5702 O O . GLY B 1 173 ? -5.137 -30.984 0.23 1 98.81 173 GLY B O 1
ATOM 5703 N N . ALA B 1 174 ? -3.203 -30.812 1.168 1 98.31 174 ALA B N 1
ATOM 5704 C CA . ALA B 1 174 ? -2.471 -30.141 0.101 1 98.31 174 ALA B CA 1
ATOM 5705 C C . ALA B 1 174 ? -1.159 -30.859 -0.204 1 98.31 174 ALA B C 1
ATOM 5707 O O . ALA B 1 174 ? -0.139 -30.219 -0.466 1 98.31 174 ALA B O 1
ATOM 5708 N N . ASP B 1 175 ? -1.174 -32.125 -0.111 1 97.19 175 ASP B N 1
ATOM 5709 C CA . ASP B 1 175 ? 0.038 -32.938 -0.081 1 97.19 175 ASP B CA 1
ATOM 5710 C C . ASP B 1 175 ? 0.255 -33.656 -1.416 1 97.19 175 ASP B C 1
ATOM 5712 O O . ASP B 1 175 ? 0.842 -34.75 -1.461 1 97.19 175 ASP B O 1
ATOM 5716 N N . GLY B 1 176 ? -0.276 -33.156 -2.475 1 93.19 176 GLY B N 1
ATOM 5717 C CA . GLY B 1 176 ? 0.101 -33.531 -3.824 1 93.19 176 GLY B CA 1
ATOM 5718 C C . GLY B 1 176 ? -0.64 -34.75 -4.32 1 93.19 176 GLY B C 1
ATOM 5719 O O . GLY B 1 176 ? -1.626 -35.188 -3.715 1 93.19 176 GLY B O 1
ATOM 5720 N N . GLY B 1 177 ? -0.169 -35.219 -5.48 1 90.25 177 GLY B N 1
ATOM 5721 C CA . GLY B 1 177 ? -0.819 -36.344 -6.172 1 90.25 177 GLY B CA 1
ATOM 5722 C C . GLY B 1 177 ? -0.876 -37.594 -5.352 1 90.25 177 GLY B C 1
ATOM 5723 O O . GLY B 1 177 ? -1.802 -38.406 -5.5 1 90.25 177 GLY B O 1
ATOM 5724 N N . ALA B 1 178 ? 0.081 -37.812 -4.461 1 91.56 178 ALA B N 1
ATOM 5725 C CA . ALA B 1 178 ? 0.125 -38.969 -3.578 1 91.56 178 ALA B CA 1
ATOM 5726 C C . ALA B 1 178 ? -0.407 -38.625 -2.189 1 91.56 178 ALA B C 1
ATOM 5728 O O . ALA B 1 178 ? 0.13 -39.094 -1.181 1 91.56 178 ALA B O 1
ATOM 5729 N N . SER B 1 179 ? -1.393 -37.938 -2.131 1 96.19 179 SER B N 1
ATOM 5730 C CA . SER B 1 179 ? -1.941 -37.375 -0.911 1 96.19 179 SER B CA 1
ATOM 5731 C C . SER B 1 179 ? -2.312 -38.438 0.1 1 96.19 179 SER B C 1
ATOM 5733 O O . SER B 1 179 ? -3.164 -39.281 -0.173 1 96.19 179 SER B O 1
ATOM 5735 N N . SER B 1 180 ? -1.719 -38.344 1.279 1 96.75 180 SER B N 1
ATOM 5736 C CA . SER B 1 180 ? -2.088 -39.188 2.408 1 96.75 180 SER B CA 1
ATOM 5737 C C . SER B 1 180 ? -3.467 -38.844 2.945 1 96.75 180 SER B C 1
ATOM 5739 O O . SER B 1 180 ? -4.227 -39.719 3.371 1 96.75 180 SER B O 1
ATOM 5741 N N . VAL B 1 181 ? -3.773 -37.594 2.947 1 98.38 181 VAL B N 1
ATOM 5742 C CA . VAL B 1 181 ? -5.062 -37.125 3.453 1 98.38 181 VAL B CA 1
ATOM 5743 C C . VAL B 1 181 ? -6.188 -37.719 2.594 1 98.38 181 VAL B C 1
ATOM 5745 O O . VAL B 1 181 ? -7.191 -38.188 3.119 1 98.38 181 VAL B O 1
ATOM 5748 N N . ARG B 1 182 ? -6.027 -37.594 1.279 1 97.75 182 ARG B N 1
ATOM 5749 C CA . ARG B 1 182 ? -7.023 -38.156 0.374 1 97.75 182 ARG B CA 1
ATOM 5750 C C . ARG B 1 182 ? -7.23 -39.625 0.64 1 97.75 182 ARG B C 1
ATOM 5752 O O . ARG B 1 182 ? -8.367 -40.094 0.736 1 97.75 182 ARG B O 1
ATOM 5759 N N . GLN B 1 183 ? -6.168 -40.375 0.838 1 97.19 183 GLN B N 1
ATOM 5760 C CA . GLN B 1 183 ? -6.227 -41.812 1.065 1 97.19 183 GLN B CA 1
ATOM 5761 C C . GLN B 1 183 ? -6.879 -42.125 2.406 1 97.19 183 GLN B C 1
ATOM 5763 O O . GLN B 1 183 ? -7.785 -42.969 2.479 1 97.19 183 GLN B O 1
ATOM 5768 N N . LEU B 1 184 ? -6.41 -41.5 3.42 1 97.75 184 LEU B N 1
ATOM 5769 C CA . LEU B 1 184 ? -6.898 -41.75 4.773 1 97.75 184 LEU B CA 1
ATOM 5770 C C . LEU B 1 184 ? -8.375 -41.375 4.898 1 97.75 184 LEU B C 1
ATOM 5772 O O . LEU B 1 184 ? -9.102 -42 5.688 1 97.75 184 LEU B O 1
ATOM 5776 N N . SER B 1 185 ? -8.82 -40.406 4.141 1 97.56 185 SER B N 1
ATOM 5777 C CA . SER B 1 185 ? -10.203 -39.969 4.223 1 97.56 185 SER B CA 1
ATOM 5778 C C . SER B 1 185 ? -11.125 -40.844 3.396 1 97.56 185 SER B C 1
ATOM 5780 O O . SER B 1 185 ? -12.352 -40.75 3.502 1 97.56 185 SER B O 1
ATOM 5782 N N . GLY B 1 186 ? -10.539 -41.594 2.51 1 96.94 186 GLY B N 1
ATOM 5783 C CA . GLY B 1 186 ? -11.328 -42.5 1.667 1 96.94 186 GLY B CA 1
ATOM 5784 C C . GLY B 1 186 ? -11.938 -41.781 0.473 1 96.94 186 GLY B C 1
ATOM 5785 O O . GLY B 1 186 ? -12.875 -42.281 -0.145 1 96.94 186 GLY B O 1
ATOM 5786 N N . ILE B 1 187 ? -11.469 -40.594 0.139 1 96.81 187 ILE B N 1
ATOM 5787 C CA . ILE B 1 187 ? -11.938 -39.906 -1.042 1 96.81 187 ILE B CA 1
ATOM 5788 C C . ILE B 1 187 ? -11.289 -40.469 -2.293 1 96.81 187 ILE B C 1
ATOM 5790 O O . ILE B 1 187 ? -10.062 -40.531 -2.393 1 96.81 187 ILE B O 1
ATOM 5794 N N . THR B 1 188 ? -12.086 -40.844 -3.209 1 94.69 188 THR B N 1
ATOM 5795 C CA . THR B 1 188 ? -11.57 -41.469 -4.41 1 94.69 188 THR B CA 1
ATOM 5796 C C . THR B 1 188 ? -11.273 -40.438 -5.496 1 94.69 188 THR B C 1
ATOM 5798 O O . THR B 1 188 ? -11.883 -39.375 -5.516 1 94.69 188 THR B O 1
ATOM 5801 N N . MET B 1 189 ? -10.336 -40.781 -6.281 1 92.12 189 MET B N 1
ATOM 5802 C CA . MET B 1 189 ? -10.008 -39.969 -7.457 1 92.12 189 MET B CA 1
ATOM 5803 C C . MET B 1 189 ? -10.18 -40.781 -8.734 1 92.12 189 MET B C 1
ATOM 5805 O O . MET B 1 189 ? -9.672 -41.906 -8.836 1 92.12 189 MET B O 1
ATOM 5809 N N . ASP B 1 190 ? -10.844 -40.25 -9.609 1 84.25 190 ASP B N 1
ATOM 5810 C CA . ASP B 1 190 ? -11.023 -40.875 -10.922 1 84.25 190 ASP B CA 1
ATOM 5811 C C . ASP B 1 190 ? -9.852 -40.531 -11.844 1 84.25 190 ASP B C 1
ATOM 5813 O O . ASP B 1 190 ? -9.742 -39.406 -12.328 1 84.25 190 ASP B O 1
ATOM 5817 N N . PHE B 1 191 ? -8.961 -41.5 -12.031 1 82.75 191 PHE B N 1
ATOM 5818 C CA . PHE B 1 191 ? -7.801 -41.25 -12.875 1 82.75 191 PHE B CA 1
ATOM 5819 C C . PHE B 1 191 ? -8.07 -41.688 -14.312 1 82.75 191 PHE B C 1
ATOM 5821 O O . PHE B 1 191 ? -8.711 -42.688 -14.555 1 82.75 191 PHE B O 1
ATOM 5828 N N . GLN B 1 192 ? -7.672 -40.844 -15.133 1 78.5 192 GLN B N 1
ATOM 5829 C CA . GLN B 1 192 ? -7.609 -41.219 -16.531 1 78.5 192 GLN B CA 1
ATOM 5830 C C . GLN B 1 192 ? -6.207 -41.688 -16.922 1 78.5 192 GLN B C 1
ATOM 5832 O O . GLN B 1 192 ? -5.211 -41.094 -16.531 1 78.5 192 GLN B O 1
ATOM 5837 N N . SER B 1 193 ? -6.098 -42.875 -17.359 1 69.19 193 SER B N 1
ATOM 5838 C CA . SER B 1 193 ? -4.816 -43.469 -17.719 1 69.19 193 SER B CA 1
ATOM 5839 C C . SER B 1 193 ? -4.301 -42.969 -19.047 1 69.19 193 SER B C 1
ATOM 5841 O O . SER B 1 193 ? -5.031 -42.938 -20.047 1 69.19 193 SER B O 1
ATOM 5843 N N . THR B 1 194 ? -3.336 -42.156 -18.984 1 75.56 194 THR B N 1
ATOM 5844 C CA . THR B 1 194 ? -2.695 -41.844 -20.25 1 75.56 194 THR B CA 1
ATOM 5845 C C . THR B 1 194 ? -1.292 -42.438 -20.312 1 75.56 194 THR B C 1
ATOM 5847 O O . THR B 1 194 ? -0.732 -42.844 -19.297 1 75.56 194 THR B O 1
ATOM 5850 N N . SER B 1 195 ? -0.83 -42.656 -21.531 1 78 195 SER B N 1
ATOM 5851 C CA . SER B 1 195 ? 0.504 -43.219 -21.734 1 78 195 SER B CA 1
ATOM 5852 C C . SER B 1 195 ? 1.495 -42.125 -22.141 1 78 195 SER B C 1
ATOM 5854 O O . SER B 1 195 ? 2.639 -42.438 -22.5 1 78 195 SER B O 1
ATOM 5856 N N . TYR B 1 196 ? 1.019 -40.938 -22.047 1 87.88 196 TYR B N 1
ATOM 5857 C CA . TYR B 1 196 ? 1.89 -39.875 -22.531 1 87.88 196 TYR B CA 1
ATOM 5858 C C . TYR B 1 196 ? 3.018 -39.594 -21.547 1 87.88 196 TYR B C 1
ATOM 5860 O O . TYR B 1 196 ? 2.809 -39.594 -20.328 1 87.88 196 TYR B O 1
ATOM 5868 N N . GLU B 1 197 ? 4.18 -39.344 -22.078 1 92.5 197 GLU B N 1
ATOM 5869 C CA . GLU B 1 197 ? 5.371 -38.969 -21.328 1 92.5 197 GLU B CA 1
ATOM 5870 C C . GLU B 1 197 ? 6.02 -37.719 -21.875 1 92.5 197 GLU B C 1
ATOM 5872 O O . GLU B 1 197 ? 6.078 -37.531 -23.094 1 92.5 197 GLU B O 1
ATOM 5877 N N . TRP B 1 198 ? 6.43 -36.906 -21 1 93.19 198 TRP B N 1
ATOM 5878 C CA . TRP B 1 198 ? 7.004 -35.625 -21.422 1 93.19 198 TRP B CA 1
ATOM 5879 C C . TRP B 1 198 ? 8.352 -35.375 -20.75 1 93.19 198 TRP B C 1
ATOM 5881 O O . TRP B 1 198 ? 8.648 -35.969 -19.703 1 93.19 198 TRP B O 1
ATOM 5891 N N . ILE B 1 199 ? 9.156 -34.594 -21.391 1 94.75 199 ILE B N 1
ATOM 5892 C CA . ILE B 1 199 ? 10.461 -34.156 -20.906 1 94.75 199 ILE B CA 1
ATOM 5893 C C . ILE B 1 199 ? 10.461 -32.656 -20.703 1 94.75 199 ILE B C 1
ATOM 5895 O O . ILE B 1 199 ? 9.922 -31.906 -21.547 1 94.75 199 ILE B O 1
ATOM 5899 N N . ARG B 1 200 ? 11.023 -32.188 -19.594 1 95.19 200 ARG B N 1
ATOM 5900 C CA . ARG B 1 200 ? 11.328 -30.781 -19.375 1 95.19 200 ARG B CA 1
ATOM 5901 C C . ARG B 1 200 ? 12.789 -30.594 -18.984 1 95.19 200 ARG B C 1
ATOM 5903 O O . ARG B 1 200 ? 13.336 -31.391 -18.203 1 95.19 200 ARG B O 1
ATOM 5910 N N . ILE B 1 201 ? 13.391 -29.578 -19.531 1 95.81 201 ILE B N 1
ATOM 5911 C CA . ILE B 1 201 ? 14.773 -29.219 -19.234 1 95.81 201 ILE B CA 1
ATOM 5912 C C . ILE B 1 201 ? 14.883 -27.719 -18.969 1 95.81 201 ILE B C 1
ATOM 5914 O O . ILE B 1 201 ? 14.453 -26.906 -19.781 1 95.81 201 ILE B O 1
ATOM 5918 N N . ASP B 1 202 ? 15.438 -27.375 -17.797 1 95.88 202 ASP B N 1
ATOM 5919 C CA . ASP B 1 202 ? 15.688 -25.984 -17.422 1 95.88 202 ASP B CA 1
ATOM 5920 C C . ASP B 1 202 ? 17.188 -25.688 -17.328 1 95.88 202 ASP B C 1
ATOM 5922 O O . ASP B 1 202 ? 17.953 -26.531 -16.859 1 95.88 202 ASP B O 1
ATOM 5926 N N . GLY B 1 203 ? 17.594 -24.531 -17.734 1 96 203 GLY B N 1
ATOM 5927 C CA . GLY B 1 203 ? 18.984 -24.125 -17.562 1 96 203 GLY B CA 1
ATOM 5928 C C . GLY B 1 203 ? 19.328 -22.875 -18.328 1 96 203 GLY B C 1
ATOM 5929 O O . GLY B 1 203 ? 18.453 -22.203 -18.875 1 96 203 GLY B O 1
ATOM 5930 N N . LYS B 1 204 ? 20.578 -22.547 -18.234 1 97.31 204 LYS B N 1
ATOM 5931 C CA . LYS B 1 204 ? 21.094 -21.531 -19.141 1 97.31 204 LYS B CA 1
ATOM 5932 C C . LYS B 1 204 ? 21.312 -22.109 -20.547 1 97.31 204 LYS B C 1
ATOM 5934 O O . LYS B 1 204 ? 22.109 -23.031 -20.719 1 97.31 204 LYS B O 1
ATOM 5939 N N . ILE B 1 205 ? 20.609 -21.609 -21.453 1 97.5 205 ILE B N 1
ATOM 5940 C CA . ILE B 1 205 ? 20.609 -22.156 -22.797 1 97.5 205 ILE B CA 1
ATOM 5941 C C . ILE B 1 205 ? 20.891 -21.047 -23.812 1 97.5 205 ILE B C 1
ATOM 5943 O O . ILE B 1 205 ? 20.297 -19.969 -23.734 1 97.5 205 ILE B O 1
ATOM 5947 N N . SER B 1 206 ? 21.812 -21.312 -24.734 1 96.88 206 SER B N 1
ATOM 5948 C CA . SER B 1 206 ? 22.094 -20.406 -25.828 1 96.88 206 SER B CA 1
ATOM 5949 C C . SER B 1 206 ? 21.531 -20.938 -27.141 1 96.88 206 SER B C 1
ATOM 5951 O O . SER B 1 206 ? 21.562 -22.141 -27.406 1 96.88 206 SER B O 1
ATOM 5953 N N . THR B 1 207 ? 20.953 -20.094 -27.906 1 97.56 207 THR B N 1
ATOM 5954 C CA . THR B 1 207 ? 20.375 -20.484 -29.188 1 97.56 207 THR B CA 1
ATOM 5955 C C . THR B 1 207 ? 20.406 -19.312 -30.172 1 97.56 207 THR B C 1
ATOM 5957 O O . THR B 1 207 ? 20.547 -18.156 -29.766 1 97.56 207 THR B O 1
ATOM 5960 N N . ASP B 1 208 ? 20.375 -19.609 -31.469 1 96.81 208 ASP B N 1
ATOM 5961 C CA . ASP B 1 208 ? 20.219 -18.562 -32.469 1 96.81 208 ASP B CA 1
ATOM 5962 C C . ASP B 1 208 ? 18.781 -18.438 -32.938 1 96.81 208 ASP B C 1
ATOM 5964 O O . ASP B 1 208 ? 18.484 -17.75 -33.906 1 96.81 208 ASP B O 1
ATOM 5968 N N . MET B 1 209 ? 17.859 -19.156 -32.219 1 95.25 209 MET B N 1
ATOM 5969 C CA . MET B 1 209 ? 16.438 -19 -32.5 1 95.25 209 MET B CA 1
ATOM 5970 C C . MET B 1 209 ? 16 -17.562 -32.25 1 95.25 209 MET B C 1
ATOM 5972 O O . MET B 1 209 ? 16.188 -17.031 -31.156 1 95.25 209 MET B O 1
ATOM 5976 N N . PRO B 1 210 ? 15.414 -16.891 -33.281 1 94.25 210 PRO B N 1
ATOM 5977 C CA . PRO B 1 210 ? 14.953 -15.516 -33.062 1 94.25 210 PRO B CA 1
ATOM 5978 C C . PRO B 1 210 ? 13.844 -15.414 -32.031 1 94.25 210 PRO B C 1
ATOM 5980 O O . PRO B 1 210 ? 12.922 -16.25 -32 1 94.25 210 PRO B O 1
ATOM 5983 N N . GLY B 1 211 ? 13.945 -14.43 -31.109 1 92.69 211 GLY B N 1
ATOM 5984 C CA . GLY B 1 211 ? 12.883 -14.18 -30.156 1 92.69 211 GLY B CA 1
ATOM 5985 C C . GLY B 1 211 ? 12.922 -15.102 -28.953 1 92.69 211 GLY B C 1
ATOM 5986 O O . GLY B 1 211 ? 11.898 -15.352 -28.328 1 92.69 211 GLY B O 1
ATOM 5987 N N . GLU B 1 212 ? 14.039 -15.617 -28.688 1 92.44 212 GLU B N 1
ATOM 5988 C CA . GLU B 1 212 ? 14.172 -16.578 -27.594 1 92.44 212 GLU B CA 1
ATOM 5989 C C . GLU B 1 212 ? 13.852 -15.945 -26.25 1 92.44 212 GLU B C 1
ATOM 5991 O O . GLU B 1 212 ? 13.547 -16.641 -25.281 1 92.44 212 GLU B O 1
ATOM 5996 N N . CYS B 1 213 ? 13.844 -14.578 -26.188 1 93.56 213 CYS B N 1
ATOM 5997 C CA . CYS B 1 213 ? 13.609 -13.906 -24.922 1 93.56 213 CYS B CA 1
ATOM 5998 C C . CYS B 1 213 ? 12.266 -13.18 -24.922 1 93.56 213 CYS B C 1
ATOM 6000 O O . CYS B 1 213 ? 12.039 -12.289 -24.109 1 93.56 213 CYS B O 1
ATOM 6002 N N . LEU B 1 214 ? 11.344 -13.5 -25.797 1 92.69 214 LEU B N 1
ATOM 6003 C CA . LEU B 1 214 ? 10.031 -12.867 -25.875 1 92.69 214 LEU B CA 1
ATOM 6004 C C . LEU B 1 214 ? 9.125 -13.359 -24.75 1 92.69 214 LEU B C 1
ATOM 6006 O O . LEU B 1 214 ? 8.195 -12.664 -24.344 1 92.69 214 LEU B O 1
ATOM 6010 N N . GLY B 1 215 ? 9.359 -14.516 -24.297 1 94.19 215 GLY B N 1
ATOM 6011 C CA . GLY B 1 215 ? 8.547 -15.141 -23.266 1 94.19 215 GLY B CA 1
ATOM 6012 C C . GLY B 1 215 ? 8.242 -16.594 -23.547 1 94.19 215 GLY B C 1
ATOM 6013 O O . GLY B 1 215 ? 8.523 -17.469 -22.719 1 94.19 215 GLY B O 1
ATOM 6014 N N . PHE B 1 216 ? 7.664 -16.844 -24.75 1 94.5 216 PHE B N 1
ATOM 6015 C CA . PHE B 1 216 ? 7.312 -18.188 -25.156 1 94.5 216 PHE B CA 1
ATOM 6016 C C . PHE B 1 216 ? 7.656 -18.422 -26.625 1 94.5 216 PHE B C 1
ATOM 6018 O O . PHE B 1 216 ? 7.703 -17.484 -27.422 1 94.5 216 PHE B O 1
ATOM 6025 N N . ALA B 1 217 ? 7.906 -19.719 -26.922 1 93.44 217 ALA B N 1
ATOM 6026 C CA . ALA B 1 217 ? 7.961 -20.172 -28.312 1 93.44 217 ALA B CA 1
ATOM 6027 C C . ALA B 1 217 ? 7.418 -21.594 -28.453 1 93.44 217 ALA B C 1
ATOM 6029 O O . ALA B 1 217 ? 7.465 -22.375 -27.5 1 93.44 217 ALA B O 1
ATOM 6030 N N . SER B 1 218 ? 6.848 -21.844 -29.531 1 92.5 218 SER B N 1
ATOM 6031 C CA . SER B 1 218 ? 6.418 -23.188 -29.922 1 92.5 218 SER B CA 1
ATOM 6032 C C . SER B 1 218 ? 7.043 -23.609 -31.25 1 92.5 218 SER B C 1
ATOM 6034 O O . SER B 1 218 ? 7.102 -22.812 -32.188 1 92.5 218 SER B O 1
ATOM 6036 N N . ILE B 1 219 ? 7.52 -24.812 -31.266 1 92.62 219 ILE B N 1
ATOM 6037 C CA . ILE B 1 219 ? 8.133 -25.344 -32.469 1 92.62 219 ILE B CA 1
ATOM 6038 C C . ILE B 1 219 ? 7.41 -26.625 -32.906 1 92.62 219 ILE B C 1
ATOM 6040 O O . ILE B 1 219 ? 7.402 -27.609 -32.156 1 92.62 219 ILE B O 1
ATOM 6044 N N . GLU B 1 220 ? 6.82 -26.609 -34.031 1 89.38 220 GLU B N 1
ATOM 6045 C CA . GLU B 1 220 ? 6.176 -27.797 -34.594 1 89.38 220 GLU B CA 1
ATOM 6046 C C . GLU B 1 220 ? 7.203 -28.734 -35.188 1 89.38 220 GLU B C 1
ATOM 6048 O O . GLU B 1 220 ? 8 -28.328 -36.062 1 89.38 220 GLU B O 1
ATOM 6053 N N . THR B 1 221 ? 7.129 -29.922 -34.719 1 88.06 221 THR B N 1
ATOM 6054 C CA . THR B 1 221 ? 8.117 -30.875 -35.188 1 88.06 221 THR B CA 1
ATOM 6055 C C . THR B 1 221 ? 7.441 -32.156 -35.656 1 88.06 221 THR B C 1
ATOM 6057 O O . THR B 1 221 ? 6.273 -32.406 -35.344 1 88.06 221 THR B O 1
ATOM 6060 N N . GLU B 1 222 ? 8.195 -32.938 -36.344 1 84.38 222 GLU B N 1
ATOM 6061 C CA . GLU B 1 222 ? 7.684 -34.219 -36.844 1 84.38 222 GLU B CA 1
ATOM 6062 C C . GLU B 1 222 ? 7.758 -35.281 -35.75 1 84.38 222 GLU B C 1
ATOM 6064 O O . GLU B 1 222 ? 6.859 -36.125 -35.656 1 84.38 222 GLU B O 1
ATOM 6069 N N . HIS B 1 223 ? 8.75 -35.219 -34.969 1 88.94 223 HIS B N 1
ATOM 6070 C CA . HIS B 1 223 ? 9.008 -36.375 -34.125 1 88.94 223 HIS B CA 1
ATOM 6071 C C . HIS B 1 223 ? 9.031 -36.031 -32.656 1 88.94 223 HIS B C 1
ATOM 6073 O O . HIS B 1 223 ? 9.156 -36.906 -31.781 1 88.94 223 HIS B O 1
ATOM 6079 N N . HIS B 1 224 ? 8.984 -34.781 -32.344 1 91.94 224 HIS B N 1
ATOM 6080 C CA . HIS B 1 224 ? 9.094 -34.375 -30.938 1 91.94 224 HIS B CA 1
ATOM 6081 C C . HIS B 1 224 ? 7.793 -33.75 -30.438 1 91.94 224 HIS B C 1
ATOM 6083 O O . HIS B 1 224 ? 7.773 -33.125 -29.391 1 91.94 224 HIS B O 1
ATOM 6089 N N . GLY B 1 225 ? 6.707 -33.875 -31.266 1 87.25 225 GLY B N 1
ATOM 6090 C CA . GLY B 1 225 ? 5.48 -33.188 -30.922 1 87.25 225 GLY B CA 1
ATOM 6091 C C . GLY B 1 225 ? 5.613 -31.672 -31 1 87.25 225 GLY B C 1
ATOM 6092 O O . GLY B 1 225 ? 6.355 -31.156 -31.844 1 87.25 225 GLY B O 1
ATOM 6093 N N . ASN B 1 226 ? 4.762 -30.953 -30.219 1 89.19 226 ASN B N 1
ATOM 6094 C CA . ASN B 1 226 ? 4.902 -29.516 -30.109 1 89.19 226 ASN B CA 1
ATOM 6095 C C . ASN B 1 226 ? 5.914 -29.125 -29.047 1 89.19 226 ASN B C 1
ATOM 6097 O O . ASN B 1 226 ? 5.645 -29.266 -27.844 1 89.19 226 ASN B O 1
ATOM 6101 N N . VAL B 1 227 ? 7.035 -28.609 -29.438 1 94.25 227 VAL B N 1
ATOM 6102 C CA . VAL B 1 227 ? 8.125 -28.297 -28.516 1 94.25 227 VAL B CA 1
ATOM 6103 C C . VAL B 1 227 ? 7.844 -26.953 -27.844 1 94.25 227 VAL B C 1
ATOM 6105 O O . VAL B 1 227 ? 7.531 -25.969 -28.5 1 94.25 227 VAL B O 1
ATOM 6108 N N . LEU B 1 228 ? 7.988 -26.953 -26.516 1 94.69 228 LEU B N 1
ATOM 6109 C CA . LEU B 1 228 ? 7.754 -25.766 -25.703 1 94.69 228 LEU B CA 1
ATOM 6110 C C . LEU B 1 228 ? 9.062 -25.062 -25.359 1 94.69 228 LEU B C 1
ATOM 6112 O O . LEU B 1 228 ? 10.039 -25.719 -24.969 1 94.69 228 LEU B O 1
ATOM 6116 N N . TRP B 1 229 ? 9.148 -23.766 -25.594 1 95.56 229 TRP B N 1
ATOM 6117 C CA . TRP B 1 229 ? 10.242 -22.906 -25.172 1 95.56 229 TRP B CA 1
ATOM 6118 C C . TRP B 1 229 ? 9.734 -21.781 -24.266 1 95.56 229 TRP B C 1
ATOM 6120 O O . TRP B 1 229 ? 8.805 -21.062 -24.641 1 95.56 229 TRP B O 1
ATOM 6130 N N . VAL B 1 230 ? 10.328 -21.594 -23.047 1 96.56 230 VAL B N 1
ATOM 6131 C CA . VAL B 1 230 ? 9.898 -20.578 -22.109 1 96.56 230 VAL B CA 1
ATOM 6132 C C . VAL B 1 230 ? 11.117 -19.828 -21.562 1 96.56 230 VAL B C 1
ATOM 6134 O O . VAL B 1 230 ? 12.07 -20.438 -21.078 1 96.56 230 VAL B O 1
ATOM 6137 N N . LYS B 1 231 ? 11.102 -18.453 -21.719 1 97.88 231 LYS B N 1
ATOM 6138 C CA . LYS B 1 231 ? 12.062 -17.641 -20.969 1 97.88 231 LYS B CA 1
ATOM 6139 C C . LYS B 1 231 ? 11.695 -17.594 -19.484 1 97.88 231 LYS B C 1
ATOM 6141 O O . LYS B 1 231 ? 10.602 -17.141 -19.141 1 97.88 231 LYS B O 1
ATOM 6146 N N . LEU B 1 232 ? 12.625 -18.047 -18.656 1 96.81 232 LEU B N 1
ATOM 6147 C CA . LEU B 1 232 ? 12.336 -18.188 -17.234 1 96.81 232 LEU B CA 1
ATOM 6148 C C . LEU B 1 232 ? 12.984 -17.062 -16.438 1 96.81 232 LEU B C 1
ATOM 6150 O O . LEU B 1 232 ? 13.352 -16.031 -17 1 96.81 232 LEU B O 1
ATOM 6154 N N . ASP B 1 233 ? 12.992 -17.109 -15.094 1 95.69 233 ASP B N 1
ATOM 6155 C CA . ASP B 1 233 ? 13.656 -16.203 -14.172 1 95.69 233 ASP B CA 1
ATOM 6156 C C . ASP B 1 233 ? 15.172 -16.266 -14.32 1 95.69 233 ASP B C 1
ATOM 6158 O O . ASP B 1 233 ? 15.719 -17.328 -14.656 1 95.69 233 ASP B O 1
ATOM 6162 N N . GLY B 1 234 ? 15.797 -15.133 -14.055 1 95.19 234 GLY B N 1
ATOM 6163 C CA . GLY B 1 234 ? 17.25 -15.094 -14.164 1 95.19 234 GLY B CA 1
ATOM 6164 C C . GLY B 1 234 ? 17.75 -15.281 -15.586 1 95.19 234 GLY B C 1
ATOM 6165 O O . GLY B 1 234 ? 17.297 -14.594 -16.5 1 95.19 234 GLY B O 1
ATOM 6166 N N . ASP B 1 235 ? 18.641 -16.281 -15.758 1 95.12 235 ASP B N 1
ATOM 6167 C CA . ASP B 1 235 ? 19.25 -16.516 -17.062 1 95.12 235 ASP B CA 1
ATOM 6168 C C . ASP B 1 235 ? 18.766 -17.844 -17.656 1 95.12 235 ASP B C 1
ATOM 6170 O O . ASP B 1 235 ? 19.359 -18.375 -18.594 1 95.12 235 ASP B O 1
ATOM 6174 N N . ALA B 1 236 ? 17.719 -18.281 -17.156 1 95.81 236 ALA B N 1
ATOM 6175 C CA . ALA B 1 236 ? 17.328 -19.641 -17.5 1 95.81 236 ALA B CA 1
ATOM 6176 C C . ALA B 1 236 ? 16.219 -19.641 -18.547 1 95.81 236 ALA B C 1
ATOM 6178 O O . ALA B 1 236 ? 15.5 -18.641 -18.703 1 95.81 236 ALA B O 1
ATOM 6179 N N . HIS B 1 237 ? 16.125 -20.719 -19.266 1 97.31 237 HIS B N 1
ATOM 6180 C CA . HIS B 1 237 ? 15.047 -21.078 -20.172 1 97.31 237 HIS B CA 1
ATOM 6181 C C . HIS B 1 237 ? 14.539 -22.484 -19.891 1 97.31 237 HIS B C 1
ATOM 6183 O O . HIS B 1 237 ? 15.211 -23.266 -19.203 1 97.31 237 HIS B O 1
ATOM 6189 N N . ARG B 1 238 ? 13.336 -22.781 -20.328 1 97.56 238 ARG B N 1
ATOM 6190 C CA . ARG B 1 238 ? 12.82 -24.156 -20.344 1 97.56 238 ARG B CA 1
ATOM 6191 C C . ARG B 1 238 ? 12.555 -24.625 -21.766 1 97.56 238 ARG B C 1
ATOM 6193 O O . ARG B 1 238 ? 12 -23.891 -22.578 1 97.56 238 ARG B O 1
ATOM 6200 N N . ILE B 1 239 ? 12.984 -25.828 -22.062 1 96.81 239 ILE B N 1
ATOM 6201 C CA . ILE B 1 239 ? 12.562 -26.531 -23.25 1 96.81 239 ILE B CA 1
ATOM 6202 C C . ILE B 1 239 ? 11.805 -27.797 -22.859 1 96.81 239 ILE B C 1
ATOM 6204 O O . ILE B 1 239 ? 12.211 -28.516 -21.953 1 96.81 239 ILE B O 1
ATOM 6208 N N . GLY B 1 240 ? 10.656 -28.031 -23.422 1 95.62 240 GLY B N 1
ATOM 6209 C CA . GLY B 1 240 ? 9.836 -29.203 -23.188 1 95.62 240 GLY B CA 1
ATOM 6210 C C . GLY B 1 240 ? 9.352 -29.875 -24.453 1 95.62 240 GLY B C 1
ATOM 6211 O O . GLY B 1 240 ? 9.023 -29.203 -25.438 1 95.62 240 GLY B O 1
ATOM 6212 N N . TYR B 1 241 ? 9.336 -31.188 -24.438 1 95.19 241 TYR B N 1
ATOM 6213 C CA . TYR B 1 241 ? 8.82 -31.938 -25.578 1 95.19 241 TYR B CA 1
ATOM 6214 C C . TYR B 1 241 ? 8.227 -33.281 -25.125 1 95.19 241 TYR B C 1
ATOM 6216 O O . TYR B 1 241 ? 8.43 -33.688 -23.984 1 95.19 241 TYR B O 1
ATOM 6224 N N . ALA B 1 242 ? 7.43 -33.875 -25.953 1 93.62 242 ALA B N 1
ATOM 6225 C CA . ALA B 1 242 ? 6.797 -35.156 -25.672 1 93.62 242 ALA B CA 1
ATOM 6226 C C . ALA B 1 242 ? 7.637 -36.312 -26.203 1 93.62 242 ALA B C 1
ATOM 6228 O O . ALA B 1 242 ? 8.359 -36.156 -27.188 1 93.62 242 ALA B O 1
ATOM 6229 N N . LEU B 1 243 ? 7.574 -37.375 -25.422 1 94 243 LEU B N 1
ATOM 6230 C CA . LEU B 1 243 ? 8.078 -38.625 -25.984 1 94 243 LEU B CA 1
ATOM 6231 C C . LEU B 1 243 ? 7.027 -39.281 -26.875 1 94 243 LEU B C 1
ATOM 6233 O O . LEU B 1 243 ? 6.262 -40.156 -26.422 1 94 243 LEU B O 1
ATOM 6237 N N . THR B 1 244 ? 7.094 -38.938 -28.094 1 90.81 244 THR B N 1
ATOM 6238 C CA . THR B 1 244 ? 6.172 -39.469 -29.094 1 90.81 244 THR B CA 1
ATOM 6239 C C . THR B 1 244 ? 6.406 -40.938 -29.312 1 90.81 244 THR B C 1
ATOM 6241 O O . THR B 1 244 ? 7.402 -41.5 -28.844 1 90.81 244 THR B O 1
ATOM 6244 N N . PRO B 1 245 ? 5.496 -41.531 -30.047 1 88.31 245 PRO B N 1
ATOM 6245 C CA . PRO B 1 245 ? 5.715 -42.938 -30.359 1 88.31 245 PRO B CA 1
ATOM 6246 C C . PRO B 1 245 ? 7.066 -43.219 -31.016 1 88.31 245 PRO B C 1
ATOM 6248 O O . PRO B 1 245 ? 7.715 -44.219 -30.734 1 88.31 245 PRO B O 1
ATOM 6251 N N . HIS B 1 246 ? 7.426 -42.312 -31.797 1 92.06 246 HIS B N 1
ATOM 6252 C CA . HIS B 1 246 ? 8.727 -42.406 -32.469 1 92.06 246 HIS B CA 1
ATOM 6253 C C . HIS B 1 246 ? 9.859 -42.406 -31.438 1 92.06 246 HIS B C 1
ATOM 6255 O O . HIS B 1 246 ? 10.758 -43.25 -31.516 1 92.06 246 HIS B O 1
ATOM 6261 N N . LEU B 1 247 ? 9.859 -41.531 -30.531 1 94.19 247 LEU B N 1
ATOM 6262 C CA . LEU B 1 247 ? 10.93 -41.406 -29.547 1 94.19 247 LEU B CA 1
ATOM 6263 C C . LEU B 1 247 ? 10.875 -42.562 -28.547 1 94.19 247 LEU B C 1
ATOM 6265 O O . LEU B 1 247 ? 11.914 -43 -28.062 1 94.19 247 LEU B O 1
ATOM 6269 N N . LEU B 1 248 ? 9.688 -43 -28.219 1 92.88 248 LEU B N 1
ATOM 6270 C CA . LEU B 1 248 ? 9.547 -44.125 -27.312 1 92.88 248 LEU B CA 1
ATOM 6271 C C . LEU B 1 248 ? 10.164 -45.375 -27.922 1 92.88 248 LEU B C 1
ATOM 6273 O O . LEU B 1 248 ? 10.758 -46.188 -27.219 1 92.88 248 LEU B O 1
ATOM 6277 N N . ALA B 1 249 ? 10 -45.469 -29.203 1 94.5 249 ALA B N 1
ATOM 6278 C CA . ALA B 1 249 ? 10.602 -46.594 -29.906 1 94.5 249 ALA B CA 1
ATOM 6279 C C . ALA B 1 249 ? 12.125 -46.469 -29.922 1 94.5 249 ALA B C 1
ATOM 6281 O O . ALA B 1 249 ? 12.82 -47.5 -29.875 1 94.5 249 ALA B O 1
ATOM 6282 N N . LYS B 1 250 ? 12.531 -45.312 -29.984 1 95.81 250 LYS B N 1
ATOM 6283 C CA . LYS B 1 250 ? 13.969 -45.062 -30.016 1 95.81 250 LYS B CA 1
ATOM 6284 C C . LYS B 1 250 ? 14.609 -45.344 -28.656 1 95.81 250 LYS B C 1
ATOM 6286 O O . LYS B 1 250 ? 15.766 -45.781 -28.594 1 95.81 250 LYS B O 1
ATOM 6291 N N . TYR B 1 251 ? 13.906 -45.094 -27.594 1 95.56 251 TYR B N 1
ATOM 6292 C CA . TYR B 1 251 ? 14.414 -45.281 -26.234 1 95.56 251 TYR B CA 1
ATOM 6293 C C . TYR B 1 251 ? 13.523 -46.25 -25.453 1 95.56 251 TYR B C 1
ATOM 6295 O O . TYR B 1 251 ? 12.93 -45.875 -24.438 1 95.56 251 TYR B O 1
ATOM 6303 N N . PRO B 1 252 ? 13.492 -47.469 -25.766 1 92.5 252 PRO B N 1
ATOM 6304 C CA . PRO B 1 252 ? 12.57 -48.438 -25.156 1 92.5 252 PRO B CA 1
ATOM 6305 C C . PRO B 1 252 ? 12.82 -48.625 -23.672 1 92.5 252 PRO B C 1
ATOM 6307 O O . PRO B 1 252 ? 11.898 -49 -22.938 1 92.5 252 PRO B O 1
ATOM 6310 N N . ASN B 1 253 ? 14.039 -48.438 -23.234 1 93.06 253 ASN B N 1
ATOM 6311 C CA . ASN B 1 253 ? 14.359 -48.656 -21.828 1 93.06 253 ASN B CA 1
ATOM 6312 C C . ASN B 1 253 ? 14.391 -47.344 -21.062 1 93.06 253 ASN B C 1
ATOM 6314 O O . ASN B 1 253 ? 14.969 -47.281 -19.969 1 93.06 253 ASN B O 1
ATOM 6318 N N . GLY B 1 254 ? 13.844 -46.375 -21.609 1 92.81 254 GLY B N 1
ATOM 6319 C CA . GLY B 1 254 ? 13.867 -45.062 -20.984 1 92.81 254 GLY B CA 1
ATOM 6320 C C . GLY B 1 254 ? 14.914 -44.125 -21.562 1 92.81 254 GLY B C 1
ATOM 6321 O O . GLY B 1 254 ? 15.797 -44.594 -22.312 1 92.81 254 GLY B O 1
ATOM 6322 N N . ILE B 1 255 ? 14.781 -42.906 -21.25 1 95.69 255 ILE B N 1
ATOM 6323 C CA . ILE B 1 255 ? 15.68 -41.875 -21.797 1 95.69 255 ILE B CA 1
ATOM 6324 C C . ILE B 1 255 ? 16.562 -41.344 -20.688 1 95.69 255 ILE B C 1
ATOM 6326 O O . ILE B 1 255 ? 16.094 -41.062 -19.594 1 95.69 255 ILE B O 1
ATOM 6330 N N . THR B 1 256 ? 17.859 -41.219 -20.953 1 96.62 256 THR B N 1
ATOM 6331 C CA . THR B 1 256 ? 18.797 -40.656 -19.984 1 96.62 256 THR B CA 1
ATOM 6332 C C . THR B 1 256 ? 18.844 -39.156 -20.078 1 96.62 256 THR B C 1
ATOM 6334 O O . THR B 1 256 ? 18.344 -38.562 -21.047 1 96.62 256 THR B O 1
ATOM 6337 N N . GLU B 1 257 ? 19.438 -38.594 -19.078 1 96.44 257 GLU B N 1
ATOM 6338 C CA . GLU B 1 257 ? 19.594 -37.125 -19.047 1 96.44 257 GLU B CA 1
ATOM 6339 C C . GLU B 1 257 ? 20.328 -36.656 -20.297 1 96.44 257 GLU B C 1
ATOM 6341 O O . GLU B 1 257 ? 19.891 -35.688 -20.938 1 96.44 257 GLU B O 1
ATOM 6346 N N . THR B 1 258 ? 21.422 -37.281 -20.656 1 97.25 258 THR B N 1
ATOM 6347 C CA . THR B 1 258 ? 22.234 -36.906 -21.797 1 97.25 258 THR B CA 1
ATOM 6348 C C . THR B 1 258 ? 21.453 -37.031 -23.094 1 97.25 258 THR B C 1
ATOM 6350 O O . THR B 1 258 ? 21.531 -36.188 -23.969 1 97.25 258 THR B O 1
ATOM 6353 N N . GLU B 1 259 ? 20.703 -38.094 -23.156 1 97.75 259 GLU B N 1
ATOM 6354 C CA . GLU B 1 259 ? 19.891 -38.312 -24.328 1 97.75 259 GLU B CA 1
ATOM 6355 C C . GLU B 1 259 ? 18.766 -37.281 -24.438 1 97.75 259 GLU B C 1
ATOM 6357 O O . GLU B 1 259 ? 18.438 -36.812 -25.531 1 97.75 259 GLU B O 1
ATOM 6362 N N . ALA B 1 260 ? 18.156 -37.031 -23.281 1 97.81 260 ALA B N 1
ATOM 6363 C CA . ALA B 1 260 ? 17.094 -36.062 -23.25 1 97.81 260 ALA B CA 1
ATOM 6364 C C . ALA B 1 260 ? 17.594 -34.688 -23.734 1 97.81 260 ALA B C 1
ATOM 6366 O O . ALA B 1 260 ? 16.891 -34 -24.484 1 97.81 260 ALA B O 1
ATOM 6367 N N . VAL B 1 261 ? 18.766 -34.281 -23.359 1 98.12 261 VAL B N 1
ATOM 6368 C CA . VAL B 1 261 ? 19.359 -33.031 -23.766 1 98.12 261 VAL B CA 1
ATOM 6369 C C . VAL B 1 261 ? 19.641 -33.031 -25.266 1 98.12 261 VAL B C 1
ATOM 6371 O O . VAL B 1 261 ? 19.375 -32.062 -25.953 1 98.12 261 VAL B O 1
ATOM 6374 N N . GLN B 1 262 ? 20.156 -34.125 -25.734 1 97.88 262 GLN B N 1
ATOM 6375 C CA . GLN B 1 262 ? 20.422 -34.25 -27.156 1 97.88 262 GLN B CA 1
ATOM 6376 C C . GLN B 1 262 ? 19.141 -34.125 -27.969 1 97.88 262 GLN B C 1
ATOM 6378 O O . GLN B 1 262 ? 19.109 -33.469 -29.016 1 97.88 262 GLN B O 1
ATOM 6383 N N . GLU B 1 263 ? 18.125 -34.781 -27.516 1 97.69 263 GLU B N 1
ATOM 6384 C CA . GLU B 1 263 ? 16.844 -34.688 -28.188 1 97.69 263 GLU B CA 1
ATOM 6385 C C . GLU B 1 263 ? 16.312 -33.25 -28.172 1 97.69 263 GLU B C 1
ATOM 6387 O O . GLU B 1 263 ? 15.664 -32.812 -29.125 1 97.69 263 GLU B O 1
ATOM 6392 N N . ALA B 1 264 ? 16.531 -32.594 -27.078 1 97.62 264 ALA B N 1
ATOM 6393 C CA . ALA B 1 264 ? 16.125 -31.172 -27 1 97.62 264 ALA B CA 1
ATOM 6394 C C . ALA B 1 264 ? 16.844 -30.359 -28.078 1 97.62 264 ALA B C 1
ATOM 6396 O O . ALA B 1 264 ? 16.219 -29.531 -28.75 1 97.62 264 ALA B O 1
ATOM 6397 N N . ILE B 1 265 ? 18.094 -30.594 -28.25 1 97.5 265 ILE B N 1
ATOM 6398 C CA . ILE B 1 265 ? 18.891 -29.906 -29.25 1 97.5 265 ILE B CA 1
ATOM 6399 C C . ILE B 1 265 ? 18.359 -30.219 -30.641 1 97.5 265 ILE B C 1
ATOM 6401 O O . ILE B 1 265 ? 18.188 -29.312 -31.469 1 97.5 265 ILE B O 1
ATOM 6405 N N . ASP B 1 266 ? 17.984 -31.453 -30.844 1 96.44 266 ASP B N 1
ATOM 6406 C CA . ASP B 1 266 ? 17.5 -31.891 -32.125 1 96.44 266 ASP B CA 1
ATOM 6407 C C . ASP B 1 266 ? 16.094 -31.328 -32.406 1 96.44 266 ASP B C 1
ATOM 6409 O O . ASP B 1 266 ? 15.742 -31.078 -33.562 1 96.44 266 ASP B O 1
ATOM 6413 N N . SER B 1 267 ? 15.398 -31.172 -31.406 1 95.44 267 SER B N 1
ATOM 6414 C CA . SER B 1 267 ? 13.992 -30.797 -31.531 1 95.44 267 SER B CA 1
ATOM 6415 C C . SER B 1 267 ? 13.844 -29.375 -32.031 1 95.44 267 SER B C 1
ATOM 6417 O O . SER B 1 267 ? 12.773 -28.984 -32.531 1 95.44 267 SER B O 1
ATOM 6419 N N . VAL B 1 268 ? 14.875 -28.531 -31.938 1 95.81 268 VAL B N 1
ATOM 6420 C CA . VAL B 1 268 ? 14.727 -27.125 -32.281 1 95.81 268 VAL B CA 1
ATOM 6421 C C . VAL B 1 268 ? 15.352 -26.875 -33.656 1 95.81 268 VAL B C 1
ATOM 6423 O O . VAL B 1 268 ? 15.336 -25.75 -34.156 1 95.81 268 VAL B O 1
ATOM 6426 N N . LYS B 1 269 ? 15.891 -27.906 -34.25 1 94.31 269 LYS B N 1
ATOM 6427 C CA . LYS B 1 269 ? 16.453 -27.75 -35.594 1 94.31 269 LYS B CA 1
ATOM 6428 C C . LYS B 1 269 ? 15.445 -27.109 -36.562 1 94.31 269 LYS B C 1
ATOM 6430 O O . LYS B 1 269 ? 14.25 -27.406 -36.469 1 94.31 269 LYS B O 1
ATOM 6435 N N . PRO B 1 270 ? 15.891 -26.234 -37.406 1 95 270 PRO B N 1
ATOM 6436 C CA . PRO B 1 270 ? 17.281 -26.047 -37.844 1 95 270 PRO B CA 1
ATOM 6437 C C . PRO B 1 270 ? 18.031 -25.047 -36.969 1 95 270 PRO B C 1
ATOM 6439 O O . PRO B 1 270 ? 19.172 -24.688 -37.281 1 95 270 PRO B O 1
ATOM 6442 N N . PHE B 1 271 ? 17.453 -24.5 -35.969 1 96.62 271 PHE B N 1
ATOM 6443 C CA . PHE B 1 271 ? 18.156 -23.578 -35.062 1 96.62 271 PHE B CA 1
ATOM 6444 C C . PHE B 1 271 ? 19.219 -24.328 -34.25 1 96.62 271 PHE B C 1
ATOM 6446 O O . PHE B 1 271 ? 19.094 -25.531 -34 1 96.62 271 PHE B O 1
ATOM 6453 N N . LYS B 1 272 ? 20.266 -23.609 -33.875 1 97.19 272 LYS B N 1
ATOM 6454 C CA . LYS B 1 272 ? 21.281 -24.156 -33 1 97.19 272 LYS B CA 1
ATOM 6455 C C . LYS B 1 272 ? 20.906 -23.953 -31.531 1 97.19 272 LYS B C 1
ATOM 6457 O O . LYS B 1 272 ? 20.328 -22.922 -31.172 1 97.19 272 LYS B O 1
ATOM 6462 N N . LEU B 1 273 ? 21.219 -24.922 -30.75 1 97.12 273 LEU B N 1
ATOM 6463 C CA . LEU B 1 273 ? 20.938 -24.859 -29.328 1 97.12 273 LEU B CA 1
ATOM 6464 C C . LEU B 1 273 ? 22.078 -25.516 -28.531 1 97.12 273 LEU B C 1
ATOM 6466 O O . LEU B 1 273 ? 22.578 -26.562 -28.906 1 97.12 273 LEU B O 1
ATOM 6470 N N . HIS B 1 274 ? 22.562 -24.781 -27.516 1 97.69 274 HIS B N 1
ATOM 6471 C CA . HIS B 1 274 ? 23.562 -25.312 -26.594 1 97.69 274 HIS B CA 1
ATOM 6472 C C . HIS B 1 274 ? 23.125 -25.125 -25.141 1 97.69 274 HIS B C 1
ATOM 6474 O O . HIS B 1 274 ? 22.734 -24.016 -24.734 1 97.69 274 HIS B O 1
ATOM 6480 N N . VAL B 1 275 ? 23.141 -26.125 -24.375 1 97.75 275 VAL B N 1
ATOM 6481 C CA . VAL B 1 275 ? 22.844 -26.047 -22.953 1 97.75 275 VAL B CA 1
ATOM 6482 C C . VAL B 1 275 ? 24.109 -25.688 -22.172 1 97.75 275 VAL B C 1
ATOM 6484 O O . VAL B 1 275 ? 24.938 -26.547 -21.875 1 97.75 275 VAL B O 1
ATOM 6487 N N . ASP B 1 276 ? 24.203 -24.453 -21.766 1 97.75 276 ASP B N 1
ATOM 6488 C CA . ASP B 1 276 ? 25.375 -23.953 -21.062 1 97.75 276 ASP B CA 1
ATOM 6489 C C . ASP B 1 276 ? 25.438 -24.484 -19.641 1 97.75 276 ASP B C 1
ATOM 6491 O O . ASP B 1 276 ? 26.516 -24.734 -19.109 1 97.75 276 ASP B O 1
ATOM 6495 N N . ARG B 1 277 ? 24.312 -24.547 -19 1 96.88 277 ARG B N 1
ATOM 6496 C CA . ARG B 1 277 ? 24.141 -25.047 -17.641 1 96.88 277 ARG B CA 1
ATOM 6497 C C . ARG B 1 277 ? 22.781 -25.734 -17.484 1 96.88 277 ARG B C 1
ATOM 6499 O O . ARG B 1 277 ? 21.75 -25.172 -17.828 1 96.88 277 ARG B O 1
ATOM 6506 N N . LEU B 1 278 ? 22.797 -26.969 -17.047 1 96.06 278 LEU B N 1
ATOM 6507 C CA . LEU B 1 278 ? 21.578 -27.719 -16.75 1 96.06 278 LEU B CA 1
ATOM 6508 C C . LEU B 1 278 ? 21.188 -27.547 -15.289 1 96.06 278 LEU B C 1
ATOM 6510 O O . LEU B 1 278 ? 21.906 -28 -14.391 1 96.06 278 LEU B O 1
ATOM 6514 N N . ASP B 1 279 ? 20.141 -26.891 -15.078 1 93.94 279 ASP B N 1
ATOM 6515 C CA . ASP B 1 279 ? 19.672 -26.672 -13.711 1 93.94 279 ASP B CA 1
ATOM 6516 C C . ASP B 1 279 ? 18.766 -27.797 -13.242 1 93.94 279 ASP B C 1
ATOM 6518 O O . ASP B 1 279 ? 18.781 -28.156 -12.062 1 93.94 279 ASP B O 1
ATOM 6522 N N . TRP B 1 280 ? 17.922 -28.297 -14.109 1 93.19 280 TRP B N 1
ATOM 6523 C CA . TRP B 1 280 ? 16.891 -29.266 -13.758 1 93.19 280 TRP B CA 1
ATOM 6524 C C . TRP B 1 280 ? 16.359 -29.969 -15 1 93.19 280 TRP B C 1
ATOM 6526 O O . TRP B 1 280 ? 16.25 -29.359 -16.062 1 93.19 280 TRP B O 1
ATOM 6536 N N . TRP B 1 281 ? 16.031 -31.219 -14.953 1 93.56 281 TRP B N 1
ATOM 6537 C CA . TRP B 1 281 ? 15.297 -31.938 -15.984 1 93.56 281 TRP B CA 1
ATOM 6538 C C . TRP B 1 281 ? 14.375 -33 -15.375 1 93.56 281 TRP B C 1
ATOM 6540 O O . TRP B 1 281 ? 14.562 -33.375 -14.219 1 93.56 281 TRP B O 1
ATOM 6550 N N . THR B 1 282 ? 13.352 -33.344 -16.047 1 92.62 282 THR B N 1
ATOM 6551 C CA . THR B 1 282 ? 12.445 -34.375 -15.547 1 92.62 282 THR B CA 1
ATOM 6552 C C . THR B 1 282 ? 11.812 -35.156 -16.703 1 92.62 282 THR B C 1
ATOM 6554 O O . THR B 1 282 ? 11.703 -34.625 -17.812 1 92.62 282 THR B O 1
ATOM 6557 N N . HIS B 1 283 ? 11.68 -36.375 -16.516 1 92.94 283 HIS B N 1
ATOM 6558 C CA . HIS B 1 283 ? 10.883 -37.312 -17.297 1 92.94 283 HIS B CA 1
ATOM 6559 C C . HIS B 1 283 ? 9.664 -37.781 -16.516 1 92.94 283 HIS B C 1
ATOM 6561 O O . HIS B 1 283 ? 9.812 -38.469 -15.484 1 92.94 283 HIS B O 1
ATOM 6567 N N . TYR B 1 284 ? 8.5 -37.406 -17.047 1 87.44 284 TYR B N 1
ATOM 6568 C CA . TYR B 1 284 ? 7.344 -37.781 -16.234 1 87.44 284 TYR B CA 1
ATOM 6569 C C . TYR B 1 284 ? 6.184 -38.25 -17.109 1 87.44 284 TYR B C 1
ATOM 6571 O O . TYR B 1 284 ? 6.121 -37.906 -18.281 1 87.44 284 TYR B O 1
ATOM 6579 N N . LYS B 1 285 ? 5.328 -38.969 -16.469 1 87.81 285 LYS B N 1
ATOM 6580 C CA . LYS B 1 285 ? 4.121 -39.469 -17.109 1 87.81 285 LYS B CA 1
ATOM 6581 C C . LYS B 1 285 ? 2.916 -38.594 -16.781 1 87.81 285 LYS B C 1
ATOM 6583 O O . LYS B 1 285 ? 2.773 -38.125 -15.664 1 87.81 285 LYS B O 1
ATOM 6588 N N . ILE B 1 286 ? 2.168 -38.46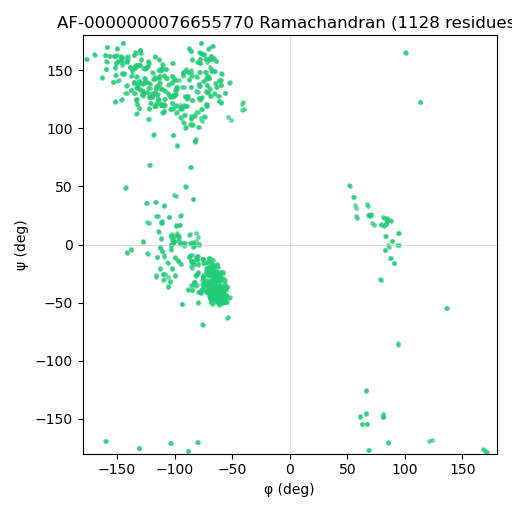9 -17.766 1 86.69 286 ILE B N 1
ATOM 6589 C CA . ILE B 1 286 ? 1 -37.594 -17.609 1 86.69 286 ILE B CA 1
ATOM 6590 C C . ILE B 1 286 ? -0.146 -38.406 -16.984 1 86.69 286 ILE B C 1
ATOM 6592 O O . ILE B 1 286 ? -0.47 -39.5 -17.453 1 86.69 286 ILE B O 1
ATOM 6596 N N . ARG B 1 287 ? -0.645 -37.906 -15.875 1 85.25 287 ARG B N 1
ATOM 6597 C CA . ARG B 1 287 ? -1.839 -38.438 -15.219 1 85.25 287 ARG B CA 1
ATOM 6598 C C . ARG B 1 287 ? -2.877 -37.344 -15.008 1 85.25 287 ARG B C 1
ATOM 6600 O O . ARG B 1 287 ? -2.525 -36.188 -14.742 1 85.25 287 ARG B O 1
ATOM 6607 N N . GLN B 1 288 ? -4.07 -37.75 -15.227 1 89.12 288 GLN B N 1
ATOM 6608 C CA . GLN B 1 288 ? -5.141 -36.781 -15.055 1 89.12 288 GLN B CA 1
ATOM 6609 C C . GLN B 1 288 ? -6.285 -37.344 -14.227 1 89.12 288 GLN B C 1
ATOM 6611 O O . GLN B 1 288 ? -6.617 -38.531 -14.352 1 89.12 288 GLN B O 1
ATOM 6616 N N . GLY B 1 289 ? -6.762 -36.562 -13.328 1 91.38 289 GLY B N 1
ATOM 6617 C CA . GLY B 1 289 ? -7.891 -36.969 -12.516 1 91.38 289 GLY B CA 1
ATOM 6618 C C . GLY B 1 289 ? -8.383 -35.906 -11.57 1 91.38 289 GLY B C 1
ATOM 6619 O O . GLY B 1 289 ? -7.66 -34.938 -11.289 1 91.38 289 GLY B O 1
ATOM 6620 N N . VAL B 1 290 ? -9.617 -36.031 -11.117 1 94.56 290 VAL B N 1
ATOM 6621 C CA . VAL B 1 290 ? -10.234 -35.156 -10.125 1 94.56 290 VAL B CA 1
ATOM 6622 C C . VAL B 1 290 ? -10.914 -36 -9.047 1 94.56 290 VAL B C 1
ATOM 6624 O O . VAL B 1 290 ? -11.531 -37.031 -9.352 1 94.56 290 VAL B O 1
ATOM 6627 N N . THR B 1 291 ? -10.773 -35.625 -7.832 1 96.56 291 THR B N 1
ATOM 6628 C CA . THR B 1 291 ? -11.398 -36.312 -6.73 1 96.56 291 THR B CA 1
ATOM 6629 C C . THR B 1 291 ? -12.914 -36.156 -6.762 1 96.56 291 THR B C 1
ATOM 6631 O O . THR B 1 291 ? -13.422 -35.156 -7.316 1 96.56 291 THR B O 1
ATOM 6634 N N . GLN B 1 292 ? -13.555 -37.062 -6.082 1 96 292 GLN B N 1
ATOM 6635 C CA . GLN B 1 292 ? -15.008 -37 -6.035 1 96 292 GLN B CA 1
ATOM 6636 C C . GLN B 1 292 ? -15.484 -35.875 -5.113 1 96 292 GLN B C 1
ATOM 6638 O O . GLN B 1 292 ? -16.547 -35.281 -5.332 1 96 292 GLN B O 1
ATOM 6643 N N . LEU B 1 293 ? -14.695 -35.656 -4.098 1 97.06 293 LEU B N 1
ATOM 6644 C CA . LEU B 1 293 ? -15.062 -34.625 -3.117 1 97.06 293 LEU B CA 1
ATOM 6645 C C . LEU B 1 293 ? -13.867 -33.75 -2.76 1 97.06 293 LEU B C 1
ATOM 6647 O O . LEU B 1 293 ? -12.75 -34.25 -2.623 1 97.06 293 LEU B O 1
ATOM 6651 N N . PHE B 1 294 ? -14.164 -32.469 -2.639 1 98.25 294 PHE B N 1
ATOM 6652 C CA . PHE B 1 294 ? -13.148 -31.562 -2.131 1 98.25 294 PHE B CA 1
ATOM 6653 C C . PHE B 1 294 ? -13.305 -31.359 -0.627 1 98.25 294 PHE B C 1
ATOM 6655 O O . PHE B 1 294 ? -12.406 -30.828 0.03 1 98.25 294 PHE B O 1
ATOM 6662 N N . ARG B 1 295 ? -14.383 -31.703 -0.132 1 97.81 295 ARG B N 1
ATOM 6663 C CA . ARG B 1 295 ? -14.695 -31.641 1.291 1 97.81 295 ARG B CA 1
ATOM 6664 C C . ARG B 1 295 ? -15.43 -32.875 1.753 1 97.81 295 ARG B C 1
ATOM 6666 O O . ARG B 1 295 ? -16.344 -33.375 1.07 1 97.81 295 ARG B O 1
ATOM 6673 N N . LYS B 1 296 ? -14.953 -33.438 2.898 1 96.62 296 LYS B N 1
ATOM 6674 C CA . LYS B 1 296 ? -15.594 -34.625 3.457 1 96.62 296 LYS B CA 1
ATOM 6675 C C . LYS B 1 296 ? -15.719 -34.5 4.973 1 96.62 296 LYS B C 1
ATOM 6677 O O . LYS B 1 296 ? -14.867 -33.906 5.633 1 96.62 296 LYS B O 1
ATOM 6682 N N . ASP B 1 297 ? -16.828 -35.062 5.543 1 94.06 297 ASP B N 1
ATOM 6683 C CA . ASP B 1 297 ? -17.062 -35.219 6.973 1 94.06 297 ASP B CA 1
ATOM 6684 C C . ASP B 1 297 ? -17.031 -33.844 7.68 1 94.06 297 ASP B C 1
ATOM 6686 O O . ASP B 1 297 ? -16.531 -33.75 8.805 1 94.06 297 ASP B O 1
ATOM 6690 N N . LYS B 1 298 ? -17.266 -32.812 6.988 1 93.62 298 LYS B N 1
ATOM 6691 C CA . LYS B 1 298 ? -17.391 -31.453 7.484 1 93.62 298 LYS B CA 1
ATOM 6692 C C . LYS B 1 298 ? -16.016 -30.828 7.73 1 93.62 298 LYS B C 1
ATOM 6694 O O . LYS B 1 298 ? -15.828 -29.625 7.488 1 93.62 298 LYS B O 1
ATOM 6699 N N . TYR B 1 299 ? -15 -31.688 8.094 1 96.56 299 TYR B N 1
ATOM 6700 C CA . TYR B 1 299 ? -13.789 -31.125 8.672 1 96.56 299 TYR B CA 1
ATOM 6701 C C . TYR B 1 299 ? -12.594 -31.359 7.766 1 96.56 299 TYR B C 1
ATOM 6703 O O . TYR B 1 299 ? -11.531 -30.766 7.957 1 96.56 299 TYR B O 1
ATOM 6711 N N . VAL B 1 300 ? -12.734 -32.188 6.754 1 98.31 300 VAL B N 1
ATOM 6712 C CA . VAL B 1 300 ? -11.602 -32.594 5.926 1 98.31 300 VAL B CA 1
ATOM 6713 C C . VAL B 1 300 ? -11.727 -31.953 4.543 1 98.31 300 VAL B C 1
ATOM 6715 O O . VAL B 1 300 ? -12.758 -32.094 3.881 1 98.31 300 VAL B O 1
ATOM 6718 N N . LEU B 1 301 ? -10.711 -31.25 4.133 1 98.75 301 LEU B N 1
ATOM 6719 C CA . LEU B 1 301 ? -10.68 -30.562 2.852 1 98.75 301 LEU B CA 1
ATOM 6720 C C . LEU B 1 301 ? -9.477 -30.984 2.025 1 98.75 301 LEU B C 1
ATOM 6722 O O . LEU B 1 301 ? -8.469 -31.438 2.578 1 98.75 301 LEU B O 1
ATOM 6726 N N . LEU B 1 302 ? -9.602 -30.906 0.731 1 98.75 302 LEU B N 1
ATOM 6727 C CA . LEU B 1 302 ? -8.5 -31.141 -0.198 1 98.75 302 LEU B CA 1
ATOM 6728 C C . LEU B 1 302 ? -8.32 -29.969 -1.145 1 98.75 302 LEU B C 1
ATOM 6730 O O . LEU B 1 302 ? -9.273 -29.234 -1.432 1 98.75 302 LEU B O 1
ATOM 6734 N N . GLY B 1 303 ? -7.133 -29.75 -1.619 1 98.12 303 GLY B N 1
ATOM 6735 C CA . GLY B 1 303 ? -6.844 -28.734 -2.631 1 98.12 303 GLY B CA 1
ATOM 6736 C C . GLY B 1 303 ? -5.578 -29.016 -3.412 1 98.12 303 GLY B C 1
ATOM 6737 O O . GLY B 1 303 ? -4.719 -29.781 -2.959 1 98.12 303 GLY B O 1
ATOM 6738 N N . GLY B 1 304 ? -5.43 -28.375 -4.566 1 96.88 304 GLY B N 1
ATOM 6739 C CA . GLY B 1 304 ? -4.273 -28.609 -5.414 1 96.88 304 GLY B CA 1
ATOM 6740 C C . GLY B 1 304 ? -4.227 -30.016 -5.984 1 96.88 304 GLY B C 1
ATOM 6741 O O . GLY B 1 304 ? -5.266 -30.594 -6.309 1 96.88 304 GLY B O 1
ATOM 6742 N N . ASP B 1 305 ? -3.037 -30.516 -6.117 1 94.25 305 ASP B N 1
ATOM 6743 C CA . ASP B 1 305 ? -2.854 -31.828 -6.746 1 94.25 305 ASP B CA 1
ATOM 6744 C C . ASP B 1 305 ? -3.432 -32.938 -5.875 1 94.25 305 ASP B C 1
ATOM 6746 O O . ASP B 1 305 ? -3.668 -34.062 -6.355 1 94.25 305 ASP B O 1
ATOM 6750 N N . ALA B 1 306 ? -3.66 -32.625 -4.613 1 97.25 306 ALA B N 1
ATOM 6751 C CA . ALA B 1 306 ? -4.348 -33.594 -3.762 1 97.25 306 ALA B CA 1
ATOM 6752 C C . ALA B 1 306 ? -5.789 -33.812 -4.219 1 97.25 306 ALA B C 1
ATOM 6754 O O . ALA B 1 306 ? -6.367 -34.875 -3.992 1 97.25 306 ALA B O 1
ATOM 6755 N N . ALA B 1 307 ? -6.328 -32.812 -4.863 1 97.5 307 ALA B N 1
ATOM 6756 C CA . ALA B 1 307 ? -7.73 -32.875 -5.266 1 97.5 307 ALA B CA 1
ATOM 6757 C C . ALA B 1 307 ? -7.863 -33.062 -6.773 1 97.5 307 ALA B C 1
ATOM 6759 O O . ALA B 1 307 ? -8.883 -33.562 -7.25 1 97.5 307 ALA B O 1
ATOM 6760 N N . HIS B 1 308 ? -6.914 -32.656 -7.512 1 95.12 308 HIS B N 1
ATOM 6761 C CA . HIS B 1 308 ? -6.953 -32.781 -8.961 1 95.12 308 HIS B CA 1
ATOM 6762 C C . HIS B 1 308 ? -5.547 -32.844 -9.547 1 95.12 308 HIS B C 1
ATOM 6764 O O . HIS B 1 308 ? -4.645 -32.125 -9.086 1 95.12 308 HIS B O 1
ATOM 6770 N N . ILE B 1 309 ? -5.344 -33.656 -10.492 1 90 309 ILE B N 1
ATOM 6771 C CA . ILE B 1 309 ? -4.078 -33.812 -11.188 1 90 309 ILE B CA 1
ATOM 6772 C C . ILE B 1 309 ? -4.281 -33.594 -12.688 1 90 309 ILE B C 1
ATOM 6774 O O . ILE B 1 309 ? -5.242 -34.125 -13.273 1 90 309 ILE B O 1
ATOM 6778 N N . HIS B 1 310 ? -3.412 -32.781 -13.211 1 83.44 310 HIS B N 1
ATOM 6779 C CA . HIS B 1 310 ? -3.504 -32.375 -14.609 1 83.44 310 HIS B CA 1
ATOM 6780 C C . HIS B 1 310 ? -2.164 -32.562 -15.32 1 83.44 310 HIS B C 1
ATOM 6782 O O . HIS B 1 310 ? -1.145 -32.812 -14.672 1 83.44 310 HIS B O 1
ATOM 6788 N N . SER B 1 311 ? -2.387 -32.438 -16.594 1 77.94 311 SER B N 1
ATOM 6789 C CA . SER B 1 311 ? -1.144 -32.344 -17.344 1 77.94 311 SER B CA 1
ATOM 6790 C C . SER B 1 311 ? -0.528 -30.969 -17.266 1 77.94 311 SER B C 1
ATOM 6792 O O . SER B 1 311 ? -1.145 -30.031 -16.734 1 77.94 311 SER B O 1
ATOM 6794 N N . SER B 1 312 ? 0.681 -30.844 -17.641 1 74.38 312 SER B N 1
ATOM 6795 C CA . SER B 1 312 ? 1.337 -29.531 -17.625 1 74.38 312 SER B CA 1
ATOM 6796 C C . SER B 1 312 ? 1.1 -28.781 -18.938 1 74.38 312 SER B C 1
ATOM 6798 O O . SER B 1 312 ? 1.681 -27.719 -19.156 1 74.38 312 SER B O 1
ATOM 6800 N N . GLY B 1 313 ? 0.251 -29.281 -19.797 1 75.88 313 GLY B N 1
ATOM 6801 C CA . GLY B 1 313 ? 0.115 -28.75 -21.141 1 75.88 313 GLY B CA 1
ATOM 6802 C C . GLY B 1 313 ? -0.289 -27.297 -21.156 1 75.88 313 GLY B C 1
ATOM 6803 O O . GLY B 1 313 ? 0.25 -26.5 -21.953 1 75.88 313 GLY B O 1
ATOM 6804 N N . PHE B 1 314 ? -1.188 -26.891 -20.375 1 76.81 314 PHE B N 1
ATOM 6805 C CA . PHE B 1 314 ? -1.667 -25.516 -20.375 1 76.81 314 PHE B CA 1
ATOM 6806 C C . PHE B 1 314 ? -1.325 -24.828 -19.062 1 76.81 314 PHE B C 1
ATOM 6808 O O . PHE B 1 314 ? -2.002 -23.891 -18.641 1 76.81 314 PHE B O 1
ATOM 6815 N N . ALA B 1 315 ? -0.299 -25.312 -18.406 1 84.31 315 ALA B N 1
ATOM 6816 C CA . ALA B 1 315 ? 0.231 -24.703 -17.188 1 84.31 315 ALA B CA 1
ATOM 6817 C C . ALA B 1 315 ? -0.876 -24.484 -16.156 1 84.31 315 ALA B C 1
ATOM 6819 O O . ALA B 1 315 ? -0.98 -23.406 -15.57 1 84.31 315 ALA B O 1
ATOM 6820 N N . GLN B 1 316 ? -1.625 -25.438 -15.875 1 88.94 316 GLN B N 1
ATOM 6821 C CA . GLN B 1 316 ? -2.818 -25.234 -15.055 1 88.94 316 GLN B CA 1
ATOM 6822 C C . GLN B 1 316 ? -2.59 -25.688 -13.617 1 88.94 316 GLN B C 1
ATOM 6824 O O . GLN B 1 316 ? -3.324 -25.297 -12.711 1 88.94 316 GLN B O 1
ATOM 6829 N N . GLY B 1 317 ? -1.631 -26.516 -13.344 1 89.94 317 GLY B N 1
ATOM 6830 C CA . GLY B 1 317 ? -1.485 -27.141 -12.039 1 89.94 317 GLY B CA 1
ATOM 6831 C C . GLY B 1 317 ? -1.427 -26.141 -10.906 1 89.94 317 GLY B C 1
ATOM 6832 O O . GLY B 1 317 ? -2.34 -26.062 -10.078 1 89.94 317 GLY B O 1
ATOM 6833 N N . MET B 1 318 ? -0.424 -25.344 -10.945 1 93 318 MET B N 1
ATOM 6834 C CA . MET B 1 318 ? -0.26 -24.359 -9.875 1 93 318 MET B CA 1
ATOM 6835 C C . MET B 1 318 ? -1.332 -23.281 -9.961 1 93 318 MET B C 1
ATOM 6837 O O . MET B 1 318 ? -1.836 -22.812 -8.938 1 93 318 MET B O 1
ATOM 6841 N N . ASN B 1 319 ? -1.691 -22.875 -11.156 1 96.81 319 ASN B N 1
ATOM 6842 C CA . ASN B 1 319 ? -2.721 -21.844 -11.32 1 96.81 319 ASN B CA 1
ATOM 6843 C C . ASN B 1 319 ? -4.055 -22.297 -10.727 1 96.81 319 ASN B C 1
ATOM 6845 O O . ASN B 1 319 ? -4.688 -21.547 -9.984 1 96.81 319 ASN B O 1
ATOM 6849 N N . THR B 1 320 ? -4.449 -23.484 -11.039 1 96.56 320 THR B N 1
ATOM 6850 C CA . THR B 1 320 ? -5.691 -24 -10.477 1 96.56 320 THR B CA 1
ATOM 6851 C C . THR B 1 320 ? -5.578 -24.141 -8.961 1 96.56 320 THR B C 1
ATOM 6853 O O . THR B 1 320 ? -6.539 -23.891 -8.234 1 96.56 320 THR B O 1
ATOM 6856 N N . GLY B 1 321 ? -4.43 -24.578 -8.492 1 97.06 321 GLY B N 1
ATOM 6857 C CA . GLY B 1 321 ? -4.184 -24.625 -7.062 1 97.06 321 GLY B CA 1
ATOM 6858 C C . GLY B 1 321 ? -4.328 -23.281 -6.383 1 97.06 321 GLY B C 1
ATOM 6859 O O . GLY B 1 321 ? -4.832 -23.203 -5.262 1 97.06 321 GLY B O 1
ATOM 6860 N N . ILE B 1 322 ? -3.875 -22.25 -7.031 1 98.31 322 ILE B N 1
ATOM 6861 C CA . ILE B 1 322 ? -4.008 -20.891 -6.512 1 98.31 322 ILE B CA 1
ATOM 6862 C C . ILE B 1 322 ? -5.488 -20.531 -6.402 1 98.31 322 ILE B C 1
ATOM 6864 O O . ILE B 1 322 ? -5.918 -19.938 -5.406 1 98.31 322 ILE B O 1
ATOM 6868 N N . HIS B 1 323 ? -6.27 -20.891 -7.426 1 98.62 323 HIS B N 1
ATOM 6869 C CA . HIS B 1 323 ? -7.711 -20.688 -7.355 1 98.62 323 HIS B CA 1
ATOM 6870 C C . HIS B 1 323 ? -8.32 -21.438 -6.172 1 98.62 323 HIS B C 1
ATOM 6872 O O . HIS B 1 323 ? -9.18 -20.891 -5.469 1 98.62 323 HIS B O 1
ATOM 6878 N N . ASP B 1 324 ? -7.84 -22.656 -5.949 1 98.69 324 ASP B N 1
ATOM 6879 C CA . ASP B 1 324 ? -8.32 -23.422 -4.805 1 98.69 324 ASP B CA 1
ATOM 6880 C C . ASP B 1 324 ? -8.008 -22.703 -3.492 1 98.69 324 ASP B C 1
ATOM 6882 O O . ASP B 1 324 ? -8.891 -22.5 -2.662 1 98.69 324 ASP B O 1
ATOM 6886 N N . ALA B 1 325 ? -6.777 -22.344 -3.346 1 98.75 325 ALA B N 1
ATOM 6887 C CA . ALA B 1 325 ? -6.32 -21.734 -2.1 1 98.75 325 ALA B CA 1
ATOM 6888 C C . ALA B 1 325 ? -7.098 -20.453 -1.797 1 98.75 325 ALA B C 1
ATOM 6890 O O . ALA B 1 325 ? -7.594 -20.266 -0.682 1 98.75 325 ALA B O 1
ATOM 6891 N N . THR B 1 326 ? -7.277 -19.609 -2.775 1 98.44 326 THR B N 1
ATOM 6892 C CA . THR B 1 326 ? -7.855 -18.281 -2.559 1 98.44 326 THR B CA 1
ATOM 6893 C C . THR B 1 326 ? -9.375 -18.375 -2.449 1 98.44 326 THR B C 1
ATOM 6895 O O . THR B 1 326 ? -10.008 -17.5 -1.857 1 98.44 326 THR B O 1
ATOM 6898 N N . ASN B 1 327 ? -9.93 -19.391 -3.025 1 98.69 327 ASN B N 1
ATOM 6899 C CA . ASN B 1 327 ? -11.344 -19.672 -2.807 1 98.69 327 ASN B CA 1
ATOM 6900 C C . ASN B 1 327 ? -11.594 -20.203 -1.398 1 98.69 327 ASN B C 1
ATOM 6902 O O . ASN B 1 327 ? -12.594 -19.844 -0.768 1 98.69 327 ASN B O 1
ATOM 6906 N N . LEU B 1 328 ? -10.68 -20.938 -0.883 1 98.75 328 LEU B N 1
ATOM 6907 C CA . LEU B 1 328 ? -10.852 -21.656 0.378 1 98.75 328 LEU B CA 1
ATOM 6908 C C . LEU B 1 328 ? -10.531 -20.75 1.562 1 98.75 328 LEU B C 1
ATOM 6910 O O . LEU B 1 328 ? -11.211 -20.781 2.586 1 98.75 328 LEU B O 1
ATOM 6914 N N . VAL B 1 329 ? -9.555 -19.922 1.493 1 98.38 329 VAL B N 1
ATOM 6915 C CA . VAL B 1 329 ? -8.938 -19.234 2.617 1 98.38 329 VAL B CA 1
ATOM 6916 C C . VAL B 1 329 ? -9.992 -18.406 3.354 1 98.38 329 VAL B C 1
ATOM 6918 O O . VAL B 1 329 ? -10.117 -18.5 4.578 1 98.38 329 VAL B O 1
ATOM 6921 N N . TRP B 1 330 ? -10.742 -17.609 2.639 1 98.25 330 TRP B N 1
ATOM 6922 C CA . TRP B 1 330 ? -11.68 -16.719 3.324 1 98.25 330 TRP B CA 1
ATOM 6923 C C . TRP B 1 330 ? -12.875 -17.5 3.857 1 98.25 330 TRP B C 1
ATOM 6925 O O . TRP B 1 330 ? -13.414 -17.188 4.918 1 98.25 330 TRP B O 1
ATOM 6935 N N . LYS B 1 331 ? -13.305 -18.578 3.16 1 98.44 331 LYS B N 1
ATOM 6936 C CA . LYS B 1 331 ? -14.383 -19.438 3.631 1 98.44 331 LYS B CA 1
ATOM 6937 C C . LYS B 1 331 ? -13.992 -20.141 4.922 1 98.44 331 LYS B C 1
ATOM 6939 O O . LYS B 1 331 ? -14.758 -20.156 5.887 1 98.44 331 LYS B O 1
ATOM 6944 N N . LEU B 1 332 ? -12.812 -20.672 4.883 1 98.5 332 LEU B N 1
ATOM 6945 C CA . LEU B 1 332 ? -12.312 -21.438 6.016 1 98.5 332 LEU B CA 1
ATOM 6946 C C . LEU B 1 332 ? -12.055 -20.531 7.219 1 98.5 332 LEU B C 1
ATOM 6948 O O . LEU B 1 332 ? -12.391 -20.891 8.352 1 98.5 332 LEU B O 1
ATOM 6952 N N . ALA B 1 333 ? -11.469 -19.391 7.016 1 98.19 333 ALA B N 1
ATOM 6953 C CA . ALA B 1 333 ? -11.242 -18.422 8.094 1 98.19 333 ALA B CA 1
ATOM 6954 C C . ALA B 1 333 ? -12.562 -18.016 8.75 1 98.19 333 ALA B C 1
ATOM 6956 O O . ALA B 1 333 ? -12.664 -18 9.977 1 98.19 333 ALA B O 1
ATOM 6957 N N . GLY B 1 334 ? -13.578 -17.703 7.922 1 97.06 334 GLY B N 1
ATOM 6958 C CA . GLY B 1 334 ? -14.883 -17.344 8.461 1 97.06 334 GLY B CA 1
ATOM 6959 C C . GLY B 1 334 ? -15.531 -18.469 9.242 1 97.06 334 GLY B C 1
ATOM 6960 O O . GLY B 1 334 ? -16.203 -18.219 10.25 1 97.06 334 GLY B O 1
ATOM 6961 N N . ALA B 1 335 ? -15.336 -19.672 8.766 1 97.19 335 ALA B N 1
ATOM 6962 C CA . ALA B 1 335 ? -15.875 -20.844 9.469 1 97.19 335 ALA B CA 1
ATOM 6963 C C . ALA B 1 335 ? -15.211 -21.016 10.828 1 97.19 335 ALA B C 1
ATOM 6965 O O . ALA B 1 335 ? -15.891 -21.219 11.836 1 97.19 335 ALA B O 1
ATOM 6966 N N . VAL B 1 336 ? -13.914 -20.906 10.875 1 97.44 336 VAL B N 1
ATOM 6967 C CA . VAL B 1 336 ? -13.141 -21.047 12.109 1 97.44 336 VAL B CA 1
ATOM 6968 C C . VAL B 1 336 ? -13.578 -19.969 13.109 1 97.44 336 VAL B C 1
ATOM 6970 O O . VAL B 1 336 ? -13.703 -20.25 14.305 1 97.44 336 VAL B O 1
ATOM 6973 N N . LYS B 1 337 ? -13.914 -18.797 12.641 1 95.81 337 LYS B N 1
ATOM 6974 C CA . LYS B 1 337 ? -14.25 -17.656 13.5 1 95.81 337 LYS B CA 1
ATOM 6975 C C . LYS B 1 337 ? -15.734 -17.656 13.852 1 95.81 337 LYS B C 1
ATOM 6977 O O . LYS B 1 337 ? -16.188 -16.844 14.648 1 95.81 337 LYS B O 1
ATOM 6982 N N . GLY B 1 338 ? -16.453 -18.484 13.18 1 95.5 338 GLY B N 1
ATOM 6983 C CA . GLY B 1 338 ? -17.875 -18.609 13.461 1 95.5 338 GLY B CA 1
ATOM 6984 C C . GLY B 1 338 ? -18.719 -17.562 12.742 1 95.5 338 GLY B C 1
ATOM 6985 O O . GLY B 1 338 ? -19.859 -17.297 13.133 1 95.5 338 GLY B O 1
ATOM 6986 N N . TRP B 1 339 ? -18.203 -17.031 11.695 1 95.88 339 TRP B N 1
ATOM 6987 C CA . TRP B 1 339 ? -18.891 -15.961 10.969 1 95.88 339 TRP B CA 1
ATOM 6988 C C . TRP B 1 339 ? -19.922 -16.531 10.008 1 95.88 339 TRP B C 1
ATOM 6990 O O . TRP B 1 339 ? -20.938 -15.898 9.727 1 95.88 339 TRP B O 1
ATOM 7000 N N . TYR B 1 340 ? -19.641 -17.719 9.461 1 97.44 340 TYR B N 1
ATOM 7001 C CA . TYR B 1 340 ? -20.438 -18.25 8.359 1 97.44 340 TYR B CA 1
ATOM 7002 C C . TYR B 1 340 ? -21.219 -19.484 8.797 1 97.44 340 TYR B C 1
ATOM 7004 O O . TYR B 1 340 ? -20.75 -20.266 9.625 1 97.44 340 TYR B O 1
ATOM 7012 N N . LYS B 1 341 ? -22.344 -19.672 8.148 1 97 341 LYS B N 1
ATOM 7013 C CA . LYS B 1 341 ? -23.031 -20.969 8.156 1 97 341 LYS B CA 1
ATOM 7014 C C . LYS B 1 341 ? -22.234 -22.016 7.375 1 97 341 LYS B C 1
ATOM 7016 O O . LYS B 1 341 ? -21.406 -21.672 6.531 1 97 341 LYS B O 1
ATOM 7021 N N . ASP B 1 342 ? -22.516 -23.234 7.66 1 96.12 342 ASP B N 1
ATOM 7022 C CA . ASP B 1 342 ? -21.781 -24.344 7.07 1 96.12 342 ASP B CA 1
ATOM 7023 C C . ASP B 1 342 ? -21.906 -24.359 5.551 1 96.12 342 ASP B C 1
ATOM 7025 O O . ASP B 1 342 ? -21 -24.797 4.844 1 96.12 342 ASP B O 1
ATOM 7029 N N . SER B 1 343 ? -22.984 -23.781 5.055 1 96.38 343 SER B N 1
ATOM 7030 C CA . SER B 1 343 ? -23.281 -23.781 3.625 1 96.38 343 SER B CA 1
ATOM 7031 C C . SER B 1 343 ? -22.219 -23 2.85 1 96.38 343 SER B C 1
ATOM 7033 O O . SER B 1 343 ? -22 -23.25 1.66 1 96.38 343 SER B O 1
ATOM 7035 N N . VAL B 1 344 ? -21.547 -22.078 3.527 1 97.69 344 VAL B N 1
ATOM 7036 C CA . VAL B 1 344 ? -20.516 -21.297 2.855 1 97.69 344 VAL B CA 1
ATOM 7037 C C . VAL B 1 344 ? -19.328 -22.188 2.51 1 97.69 344 VAL B C 1
ATOM 7039 O O . VAL B 1 344 ? -18.844 -22.188 1.373 1 97.69 344 VAL B O 1
ATOM 7042 N N . LEU B 1 345 ? -18.875 -22.984 3.463 1 97.44 345 LEU B N 1
ATOM 7043 C CA . LEU B 1 345 ? -17.734 -23.859 3.215 1 97.44 345 LEU B CA 1
ATOM 7044 C C . LEU B 1 345 ? -18.094 -24.969 2.227 1 97.44 345 LEU B C 1
ATOM 7046 O O . LEU B 1 345 ? -17.234 -25.438 1.483 1 97.44 345 LEU B O 1
ATOM 7050 N N . ASP B 1 346 ? -19.391 -25.297 2.066 1 97.44 346 ASP B N 1
ATOM 7051 C CA . ASP B 1 346 ? -19.875 -26.266 1.084 1 97.44 346 ASP B CA 1
ATOM 7052 C C . ASP B 1 346 ? -19.641 -25.766 -0.339 1 97.44 346 ASP B C 1
ATOM 7054 O O . ASP B 1 346 ? -19.438 -26.562 -1.259 1 97.44 346 ASP B O 1
ATOM 7058 N N . THR B 1 347 ? -19.656 -24.469 -0.455 1 98.06 347 THR B N 1
ATOM 7059 C CA . THR B 1 347 ? -19.484 -23.922 -1.795 1 98.06 347 THR B CA 1
ATOM 7060 C C . THR B 1 347 ? -18.078 -24.156 -2.312 1 98.06 347 THR B C 1
ATOM 7062 O O . THR B 1 347 ? -17.828 -24.047 -3.516 1 98.06 347 THR B O 1
ATOM 7065 N N . TYR B 1 348 ? -17.125 -24.406 -1.396 1 98.5 348 TYR B N 1
ATOM 7066 C CA . TYR B 1 348 ? -15.789 -24.75 -1.854 1 98.5 348 TYR B CA 1
ATOM 7067 C C . TYR B 1 348 ? -15.812 -25.953 -2.783 1 98.5 348 TYR B C 1
ATOM 7069 O O . TYR B 1 348 ? -15.242 -25.922 -3.875 1 98.5 348 TYR B O 1
ATOM 7077 N N . HIS B 1 349 ? -16.469 -26.984 -2.357 1 97.75 349 HIS B N 1
ATOM 7078 C CA . HIS B 1 349 ? -16.609 -28.172 -3.191 1 97.75 349 HIS B CA 1
ATOM 7079 C C . HIS B 1 349 ? -17.359 -27.875 -4.477 1 97.75 349 HIS B C 1
ATOM 7081 O O . HIS B 1 349 ? -16.875 -28.156 -5.574 1 97.75 349 HIS B O 1
ATOM 7087 N N . THR B 1 350 ? -18.484 -27.25 -4.43 1 97.19 350 THR B N 1
ATOM 7088 C CA . THR B 1 350 ? -19.328 -27.062 -5.609 1 97.19 350 THR B CA 1
ATOM 7089 C C . THR B 1 350 ? -18.625 -26.172 -6.633 1 97.19 350 THR B C 1
ATOM 7091 O O . THR B 1 350 ? -18.719 -26.406 -7.84 1 97.19 350 THR B O 1
ATOM 7094 N N . GLU B 1 351 ? -17.906 -25.219 -6.145 1 98.38 351 GLU B N 1
ATOM 7095 C CA . GLU B 1 351 ? -17.25 -24.281 -7.051 1 98.38 351 GLU B CA 1
ATOM 7096 C C . GLU B 1 351 ? -15.969 -24.891 -7.637 1 98.38 351 GLU B C 1
ATOM 7098 O O . GLU B 1 351 ? -15.812 -24.953 -8.859 1 98.38 351 GLU B O 1
ATOM 7103 N N . ARG B 1 352 ? -15.109 -25.422 -6.797 1 98.31 352 ARG B N 1
ATOM 7104 C CA . ARG B 1 352 ? -13.781 -25.812 -7.258 1 98.31 352 ARG B CA 1
ATOM 7105 C C . ARG B 1 352 ? -13.805 -27.188 -7.914 1 98.31 352 ARG B C 1
ATOM 7107 O O . ARG B 1 352 ? -13.062 -27.453 -8.859 1 98.31 352 ARG B O 1
ATOM 7114 N N . HIS B 1 353 ? -14.68 -28.062 -7.438 1 97.19 353 HIS B N 1
ATOM 7115 C CA . HIS B 1 353 ? -14.828 -29.344 -8.102 1 97.19 353 HIS B CA 1
ATOM 7116 C C . HIS B 1 353 ? -15.32 -29.188 -9.531 1 97.19 353 HIS B C 1
ATOM 7118 O O . HIS B 1 353 ? -14.789 -29.812 -10.453 1 97.19 353 HIS B O 1
ATOM 7124 N N . ALA B 1 354 ? -16.328 -28.344 -9.727 1 96.81 354 ALA B N 1
ATOM 7125 C CA . ALA B 1 354 ? -16.859 -28.078 -11.07 1 96.81 354 ALA B CA 1
ATOM 7126 C C . ALA B 1 354 ? -15.773 -27.5 -11.977 1 96.81 354 ALA B C 1
ATOM 7128 O O . ALA B 1 354 ? -15.641 -27.906 -13.133 1 96.81 354 ALA B O 1
ATOM 7129 N N . ALA B 1 355 ? -15.031 -26.562 -11.5 1 96 355 ALA B N 1
ATOM 7130 C CA . ALA B 1 355 ? -13.961 -25.953 -12.281 1 96 355 ALA B CA 1
ATOM 7131 C C . ALA B 1 355 ? -12.883 -26.969 -12.641 1 96 355 ALA B C 1
ATOM 7133 O O . ALA B 1 355 ? -12.414 -27.016 -13.781 1 96 355 ALA B O 1
ATOM 7134 N N . ALA B 1 356 ? -12.508 -27.797 -11.695 1 94.81 356 ALA B N 1
ATOM 7135 C CA . ALA B 1 356 ? -11.484 -28.828 -11.922 1 94.81 356 ALA B CA 1
ATOM 7136 C C . ALA B 1 356 ? -11.961 -29.844 -12.945 1 94.81 356 ALA B C 1
ATOM 7138 O O . ALA B 1 356 ? -11.18 -30.297 -13.789 1 94.81 356 ALA B O 1
ATOM 7139 N N . THR B 1 357 ? -13.188 -30.188 -12.859 1 93.5 357 THR B N 1
ATOM 7140 C CA . THR B 1 357 ? -13.758 -31.156 -13.805 1 93.5 357 THR B CA 1
ATOM 7141 C C . THR B 1 357 ? -13.711 -30.609 -15.227 1 93.5 357 THR B C 1
ATOM 7143 O O . THR B 1 357 ? -13.32 -31.312 -16.156 1 93.5 357 THR B O 1
ATOM 7146 N N . ARG B 1 358 ? -14.07 -29.406 -15.344 1 92.5 358 ARG B N 1
ATOM 7147 C CA . ARG B 1 358 ? -13.984 -28.781 -16.656 1 92.5 358 ARG B CA 1
ATOM 7148 C C . ARG B 1 358 ? -12.547 -28.75 -17.156 1 92.5 358 ARG B C 1
ATOM 7150 O O . ARG B 1 358 ? -12.289 -29.031 -18.344 1 92.5 358 ARG B O 1
ATOM 7157 N N . LEU B 1 359 ? -11.688 -28.453 -16.359 1 90.81 359 LEU B N 1
ATOM 7158 C CA . LEU B 1 359 ? -10.273 -28.391 -16.703 1 90.81 359 LEU B CA 1
ATOM 7159 C C . LEU B 1 359 ? -9.766 -29.734 -17.203 1 90.81 359 LEU B C 1
ATOM 7161 O O . LEU B 1 359 ? -9 -29.797 -18.172 1 90.81 359 LEU B O 1
ATOM 7165 N N . ILE B 1 360 ? -10.117 -30.766 -16.531 1 88.12 360 ILE B N 1
ATOM 7166 C CA . ILE B 1 360 ? -9.656 -32.094 -16.891 1 88.12 360 ILE B CA 1
ATOM 7167 C C . ILE B 1 360 ? -10.133 -32.438 -18.312 1 88.12 360 ILE B C 1
ATOM 7169 O O . ILE B 1 360 ? -9.398 -33.062 -19.094 1 88.12 360 ILE B O 1
ATOM 7173 N N . SER B 1 361 ? -11.32 -32.031 -18.594 1 86.5 361 SER B N 1
ATOM 7174 C CA . SER B 1 361 ? -11.844 -32.281 -19.938 1 86.5 361 SER B CA 1
ATOM 7175 C C . SER B 1 361 ? -11 -31.562 -21 1 86.5 361 SER B C 1
ATOM 7177 O O . SER B 1 361 ? -10.672 -32.156 -22.031 1 86.5 361 SER B O 1
ATOM 7179 N N . ILE B 1 362 ? -10.594 -30.391 -20.766 1 86.12 362 ILE B N 1
ATOM 7180 C CA . ILE B 1 362 ? -9.781 -29.594 -21.672 1 86.12 362 ILE B CA 1
ATOM 7181 C C . ILE B 1 362 ? -8.375 -30.172 -21.75 1 86.12 362 ILE B C 1
ATOM 7183 O O . ILE B 1 362 ? -7.812 -30.328 -22.844 1 86.12 362 ILE B O 1
ATOM 7187 N N . ASP B 1 363 ? -7.863 -30.5 -20.641 1 85.19 363 ASP B N 1
ATOM 7188 C CA . ASP B 1 363 ? -6.492 -30.984 -20.516 1 85.19 363 ASP B CA 1
ATOM 7189 C C . ASP B 1 363 ? -6.324 -32.344 -21.219 1 85.19 363 ASP B C 1
ATOM 7191 O O . ASP B 1 363 ? -5.262 -32.625 -21.781 1 85.19 363 ASP B O 1
ATOM 7195 N N . THR B 1 364 ? -7.312 -33.188 -21.141 1 82.94 364 THR B N 1
ATOM 7196 C CA . THR B 1 364 ? -7.266 -34.469 -21.797 1 82.94 364 THR B CA 1
ATOM 7197 C C . THR B 1 364 ? -7.098 -34.312 -23.312 1 82.94 364 THR B C 1
ATOM 7199 O O . THR B 1 364 ? -6.273 -35 -23.922 1 82.94 364 THR B O 1
ATOM 7202 N N . GLU B 1 365 ? -7.777 -33.438 -23.781 1 83.5 365 GLU B N 1
ATOM 7203 C CA . GLU B 1 365 ? -7.66 -33.156 -25.219 1 83.5 365 GLU B CA 1
ATOM 7204 C C . GLU B 1 365 ? -6.297 -32.562 -25.547 1 83.5 365 GLU B C 1
ATOM 7206 O O . GLU B 1 365 ? -5.656 -32.969 -26.516 1 83.5 365 GLU B O 1
ATOM 7211 N N . ALA B 1 366 ? -5.887 -31.625 -24.766 1 83.88 366 ALA B N 1
ATOM 7212 C CA . ALA B 1 366 ? -4.617 -30.953 -25 1 83.88 366 ALA B CA 1
ATOM 7213 C C . ALA B 1 366 ? -3.447 -31.922 -24.938 1 83.88 366 ALA B C 1
ATOM 7215 O O . ALA B 1 366 ? -2.562 -31.891 -25.797 1 83.88 366 ALA B O 1
ATOM 7216 N N . SER B 1 367 ? -3.42 -32.781 -23.984 1 84.62 367 SER B N 1
ATOM 7217 C CA . SER B 1 367 ? -2.316 -33.719 -23.828 1 84.62 367 SER B CA 1
ATOM 7218 C C . SER B 1 367 ? -2.24 -34.688 -24.984 1 84.62 367 SER B C 1
ATOM 7220 O O . SER B 1 367 ? -1.148 -35.062 -25.422 1 84.62 367 SER B O 1
ATOM 7222 N N . SER B 1 368 ? -3.377 -35.062 -25.453 1 83.56 368 SER B N 1
ATOM 7223 C CA . SER B 1 368 ? -3.416 -35.938 -26.609 1 83.56 368 SER B CA 1
ATOM 7224 C C . SER B 1 368 ? -2.781 -35.281 -27.828 1 83.56 368 SER B C 1
ATOM 7226 O O . SER B 1 368 ? -1.934 -35.875 -28.5 1 83.56 368 SER B O 1
ATOM 7228 N N . VAL B 1 369 ? -3.1 -34.094 -28 1 85.56 369 VAL B N 1
ATOM 7229 C CA . VAL B 1 369 ? -2.652 -33.406 -29.203 1 85.56 369 VAL B CA 1
ATOM 7230 C C . VAL B 1 369 ? -1.185 -33 -29.062 1 85.56 369 VAL B C 1
ATOM 7232 O O . VAL B 1 369 ? -0.417 -33.062 -30.016 1 85.56 369 VAL B O 1
ATOM 7235 N N . ILE B 1 370 ? -0.769 -32.562 -27.953 1 85.31 370 ILE B N 1
ATOM 7236 C CA . ILE B 1 370 ? 0.625 -32.219 -27.688 1 85.31 370 ILE B CA 1
ATOM 7237 C C . ILE B 1 370 ? 1.512 -33.438 -27.953 1 85.31 370 ILE B C 1
ATOM 7239 O O . ILE B 1 370 ? 2.635 -33.281 -28.453 1 85.31 370 ILE B O 1
ATOM 7243 N N . SER B 1 371 ? 0.964 -34.594 -27.703 1 83.44 371 SER B N 1
ATOM 7244 C CA . SER B 1 371 ? 1.702 -35.844 -27.859 1 83.44 371 SER B CA 1
ATOM 7245 C C . SER B 1 371 ? 1.613 -36.375 -29.297 1 83.44 371 SER B C 1
ATOM 7247 O O . SER B 1 371 ? 2.139 -37.438 -29.609 1 83.44 371 SER B O 1
ATOM 7249 N N . GLY B 1 372 ? 0.942 -35.656 -30.141 1 78.94 372 GLY B N 1
ATOM 7250 C CA . GLY B 1 372 ? 0.919 -35.969 -31.562 1 78.94 372 GLY B CA 1
ATOM 7251 C C . GLY B 1 372 ? -0.27 -36.812 -31.969 1 78.94 372 GLY B C 1
ATOM 7252 O O . GLY B 1 372 ? -0.349 -37.281 -33.125 1 78.94 372 GLY B O 1
ATOM 7253 N N . ASN B 1 373 ? -1.212 -36.969 -31.031 1 82.75 373 ASN B N 1
ATOM 7254 C CA . ASN B 1 373 ? -2.385 -37.781 -31.312 1 82.75 373 ASN B CA 1
ATOM 7255 C C . ASN B 1 373 ? -3.598 -36.938 -31.656 1 82.75 373 ASN B C 1
ATOM 7257 O O . ASN B 1 373 ? -3.758 -35.812 -31.109 1 82.75 373 ASN B O 1
ATOM 7261 N N . ILE B 1 374 ? -4.359 -37.438 -32.562 1 85.38 374 ILE B N 1
ATOM 7262 C CA . ILE B 1 374 ? -5.582 -36.75 -32.969 1 85.38 374 ILE B CA 1
ATOM 7263 C C . ILE B 1 374 ? -6.758 -37.25 -32.125 1 85.38 374 ILE B C 1
ATOM 7265 O O . ILE B 1 374 ? -7.117 -38.438 -32.219 1 85.38 374 ILE B O 1
ATOM 7269 N N . PRO B 1 375 ? -7.379 -36.438 -31.406 1 84.5 375 PRO B N 1
ATOM 7270 C CA . PRO B 1 375 ? -8.562 -36.875 -30.656 1 84.5 375 PRO B CA 1
ATOM 7271 C C . PRO B 1 375 ? -9.711 -37.312 -31.562 1 84.5 375 PRO B C 1
ATOM 7273 O O . PRO B 1 375 ? -9.844 -36.812 -32.688 1 84.5 375 PRO B O 1
ATOM 7276 N N . ALA B 1 376 ? -10.539 -38.062 -31.031 1 81.25 376 ALA B N 1
ATOM 7277 C CA . ALA B 1 376 ? -11.602 -38.719 -31.797 1 81.25 376 ALA B CA 1
ATOM 7278 C C . ALA B 1 376 ? -12.531 -37.688 -32.406 1 81.25 376 ALA B C 1
ATOM 7280 O O . ALA B 1 376 ? -12.945 -37.844 -33.562 1 81.25 376 ALA B O 1
ATOM 7281 N N . ARG B 1 377 ? -12.82 -36.688 -31.703 1 84.31 377 ARG B N 1
ATOM 7282 C CA . ARG B 1 377 ? -13.812 -35.719 -32.156 1 84.31 377 ARG B CA 1
ATOM 7283 C C . ARG B 1 377 ? -13.305 -34.938 -33.375 1 84.31 377 ARG B C 1
ATOM 7285 O O . ARG B 1 377 ? -14.094 -34.312 -34.094 1 84.31 377 ARG B O 1
ATOM 7292 N N . TYR B 1 378 ? -11.961 -35.062 -33.688 1 85.81 378 TYR B N 1
ATOM 7293 C CA . TYR B 1 378 ? -11.391 -34.281 -34.781 1 85.81 378 TYR B CA 1
ATOM 7294 C C . TYR B 1 378 ? -10.969 -35.188 -35.938 1 85.81 378 TYR B C 1
ATOM 7296 O O . TYR B 1 378 ? -10.43 -34.719 -36.938 1 85.81 378 TYR B O 1
ATOM 7304 N N . GLU B 1 379 ? -11.062 -36.469 -35.906 1 84.25 379 GLU B N 1
ATOM 7305 C CA . GLU B 1 379 ? -10.562 -37.438 -36.844 1 84.25 379 GLU B CA 1
ATOM 7306 C C . GLU B 1 379 ? -11.117 -37.188 -38.25 1 84.25 379 GLU B C 1
ATOM 7308 O O . GLU B 1 379 ? -10.406 -37.344 -39.25 1 84.25 379 GLU B O 1
ATOM 7313 N N . SER B 1 380 ? -12.297 -36.625 -38.344 1 86.69 380 SER B N 1
ATOM 7314 C CA . SER B 1 380 ? -12.938 -36.438 -39.625 1 86.69 380 SER B CA 1
ATOM 7315 C C . SER B 1 380 ? -12.625 -35.094 -40.219 1 86.69 380 SER B C 1
ATOM 7317 O O . SER B 1 380 ? -12.969 -34.812 -41.375 1 86.69 380 SER B O 1
ATOM 7319 N N . GLN B 1 381 ? -11.859 -34.281 -39.531 1 86.31 381 GLN B N 1
ATOM 7320 C CA . GLN B 1 381 ? -11.719 -32.906 -39.969 1 86.31 381 GLN B CA 1
ATOM 7321 C C . GLN B 1 381 ? -10.43 -32.688 -40.75 1 86.31 381 GLN B C 1
ATOM 7323 O O . GLN B 1 381 ? -10.227 -31.641 -41.375 1 86.31 381 GLN B O 1
ATOM 7328 N N . GLY B 1 382 ? -9.531 -33.625 -40.75 1 85.38 382 GLY B N 1
ATOM 7329 C CA . GLY B 1 382 ? -8.297 -33.531 -41.531 1 85.38 382 GLY B CA 1
ATOM 7330 C C . GLY B 1 382 ? -7.305 -32.562 -40.969 1 85.38 382 GLY B C 1
ATOM 7331 O O . GLY B 1 382 ? -6.449 -32.031 -41.688 1 85.38 382 GLY B O 1
ATOM 7332 N N . LEU B 1 383 ? -7.457 -32.156 -39.719 1 86.69 383 LEU B N 1
ATOM 7333 C CA . LEU B 1 383 ? -6.555 -31.219 -39.094 1 86.69 383 LEU B CA 1
ATOM 7334 C C . LEU B 1 383 ? -5.352 -31.953 -38.5 1 86.69 383 LEU B C 1
ATOM 7336 O O . LEU B 1 383 ? -5.453 -33.125 -38.094 1 86.69 383 LEU B O 1
ATOM 7340 N N . THR B 1 384 ? -4.238 -31.188 -38.5 1 85.25 384 THR B N 1
ATOM 7341 C CA . THR B 1 384 ? -3.051 -31.703 -37.844 1 85.25 384 THR B CA 1
ATOM 7342 C C . THR B 1 384 ? -3.176 -31.594 -36.344 1 85.25 384 THR B C 1
ATOM 7344 O O . THR B 1 384 ? -4.02 -30.844 -35.844 1 85.25 384 THR B O 1
ATOM 7347 N N . ALA B 1 385 ? -2.34 -32.312 -35.656 1 85.12 385 ALA B N 1
ATOM 7348 C CA . ALA B 1 385 ? -2.309 -32.219 -34.188 1 85.12 385 ALA B CA 1
ATOM 7349 C C . ALA B 1 385 ? -2.039 -30.797 -33.719 1 85.12 385 ALA B C 1
ATOM 7351 O O . ALA B 1 385 ? -2.668 -30.312 -32.781 1 85.12 385 ALA B O 1
ATOM 7352 N N . ASP B 1 386 ? -1.26 -30.125 -34.406 1 84.5 386 ASP B N 1
ATOM 7353 C CA . ASP B 1 386 ? -0.907 -28.766 -34.031 1 84.5 386 ASP B CA 1
ATOM 7354 C C . ASP B 1 386 ? -2.076 -27.812 -34.25 1 84.5 386 ASP B C 1
ATOM 7356 O O . ASP B 1 386 ? -2.328 -26.922 -33.438 1 84.5 386 ASP B O 1
ATOM 7360 N N . GLU B 1 387 ? -2.746 -27.984 -35.312 1 84.75 387 GLU B N 1
ATOM 7361 C CA . GLU B 1 387 ? -3.918 -27.156 -35.594 1 84.75 387 GLU B CA 1
ATOM 7362 C C . GLU B 1 387 ? -5.004 -27.359 -34.531 1 84.75 387 GLU B C 1
ATOM 7364 O O . GLU B 1 387 ? -5.645 -26.406 -34.094 1 84.75 387 GLU B O 1
ATOM 7369 N N . ILE B 1 388 ? -5.145 -28.594 -34.188 1 86.69 388 ILE B N 1
ATOM 7370 C CA . ILE B 1 388 ? -6.152 -28.938 -33.188 1 86.69 388 ILE B CA 1
ATOM 7371 C C . ILE B 1 388 ? -5.754 -28.359 -31.844 1 86.69 388 ILE B C 1
ATOM 7373 O O . ILE B 1 388 ? -6.605 -27.875 -31.094 1 86.69 388 ILE B O 1
ATOM 7377 N N . LEU B 1 389 ? -4.523 -28.438 -31.547 1 84.56 389 LEU B N 1
ATOM 7378 C CA . LEU B 1 389 ? -4.012 -27.875 -30.297 1 84.56 389 LEU B CA 1
ATOM 7379 C C . LEU B 1 389 ? -4.363 -26.391 -30.188 1 84.56 389 LEU B C 1
ATOM 7381 O O . LEU B 1 389 ? -4.891 -25.953 -29.156 1 84.56 389 LEU B O 1
ATOM 7385 N N . TRP B 1 390 ? -4.211 -25.688 -31.203 1 85.75 390 TRP B N 1
ATOM 7386 C CA . TRP B 1 390 ? -4.441 -24.25 -31.156 1 85.75 390 TRP B CA 1
ATOM 7387 C C . TRP B 1 390 ? -5.934 -23.938 -31.156 1 85.75 390 TRP B C 1
ATOM 7389 O O . TRP B 1 390 ? -6.363 -22.953 -30.531 1 85.75 390 TRP B O 1
ATOM 7399 N N . LYS B 1 391 ? -6.711 -24.734 -31.828 1 84.75 391 LYS B N 1
ATOM 7400 C CA . LYS B 1 391 ? -8.164 -24.578 -31.766 1 84.75 391 LYS B CA 1
ATOM 7401 C C . LYS B 1 391 ? -8.672 -24.812 -30.344 1 84.75 391 LYS B C 1
ATOM 7403 O O . LYS B 1 391 ? -9.484 -24.031 -29.828 1 84.75 391 LYS B O 1
ATOM 7408 N N . THR B 1 392 ? -8.18 -25.844 -29.766 1 84.25 392 THR B N 1
ATOM 7409 C CA . THR B 1 392 ? -8.562 -26.156 -28.391 1 84.25 392 THR B CA 1
ATOM 7410 C C . THR B 1 392 ? -8.133 -25.047 -27.438 1 84.25 392 THR B C 1
ATOM 7412 O O . THR B 1 392 ? -8.898 -24.641 -26.562 1 84.25 392 THR B O 1
ATOM 7415 N N . TRP B 1 393 ? -7.012 -24.594 -27.688 1 84.5 393 TRP B N 1
ATOM 7416 C CA . TRP B 1 393 ? -6.484 -23.5 -26.875 1 84.5 393 TRP B CA 1
ATOM 7417 C C . TRP B 1 393 ? -7.355 -22.25 -27.016 1 84.5 393 TRP B C 1
ATOM 7419 O O . TRP B 1 393 ? -7.781 -21.672 -26 1 84.5 393 TRP B O 1
ATOM 7429 N N . THR B 1 394 ? -7.672 -21.891 -28.156 1 86.25 394 THR B N 1
ATOM 7430 C CA . THR B 1 394 ? -8.414 -20.656 -28.422 1 86.25 394 THR B CA 1
ATOM 7431 C C . THR B 1 394 ? -9.844 -20.766 -27.906 1 86.25 394 THR B C 1
ATOM 7433 O O . THR B 1 394 ? -10.375 -19.797 -27.359 1 86.25 394 THR B O 1
ATOM 7436 N N . GLU B 1 395 ? -10.359 -21.906 -28.047 1 87.75 395 GLU B N 1
ATOM 7437 C CA . GLU B 1 395 ? -11.734 -22.125 -27.609 1 87.75 395 GLU B CA 1
ATOM 7438 C C . GLU B 1 395 ? -11.859 -22.016 -26.094 1 87.75 395 GLU B C 1
ATOM 7440 O O . GLU B 1 395 ? -12.93 -21.672 -25.578 1 87.75 395 GLU B O 1
ATOM 7445 N N . ASN B 1 396 ? -10.766 -22.219 -25.391 1 91.38 396 ASN B N 1
ATOM 7446 C CA . ASN B 1 396 ? -10.82 -22.266 -23.938 1 91.38 396 ASN B CA 1
ATOM 7447 C C . ASN B 1 396 ? -9.898 -21.219 -23.297 1 91.38 396 ASN B C 1
ATOM 7449 O O . ASN B 1 396 ? -9.578 -21.312 -22.109 1 91.38 396 ASN B O 1
ATOM 7453 N N . ILE B 1 397 ? -9.523 -20.266 -24.047 1 91.88 397 ILE B N 1
ATOM 7454 C CA . ILE B 1 397 ? -8.422 -19.391 -23.641 1 91.88 397 ILE B CA 1
ATOM 7455 C C . ILE B 1 397 ? -8.82 -18.578 -22.406 1 91.88 397 ILE B C 1
ATOM 7457 O O . ILE B 1 397 ? -8.023 -18.406 -21.484 1 91.88 397 ILE B O 1
ATOM 7461 N N . SER B 1 398 ? -10.062 -18.094 -22.344 1 92.81 398 SER B N 1
ATOM 7462 C CA . SER B 1 398 ? -10.516 -17.297 -21.203 1 92.81 398 SER B CA 1
ATOM 7463 C C . SER B 1 398 ? -10.469 -18.109 -19.922 1 92.81 398 SER B C 1
ATOM 7465 O O . SER B 1 398 ? -10.109 -17.594 -18.859 1 92.81 398 SER B O 1
ATOM 7467 N N . PHE B 1 399 ? -10.844 -19.328 -20.062 1 93.12 399 PHE B N 1
ATOM 7468 C CA . PHE B 1 399 ? -10.797 -20.234 -18.922 1 93.12 399 PHE B CA 1
ATOM 7469 C C . PHE B 1 399 ? -9.352 -20.562 -18.547 1 93.12 399 PHE B C 1
ATOM 7471 O O . PHE B 1 399 ? -9 -20.578 -17.359 1 93.12 399 PHE B O 1
ATOM 7478 N N . ASN B 1 400 ? -8.508 -20.75 -19.5 1 91.81 400 ASN B N 1
ATOM 7479 C CA . ASN B 1 400 ? -7.121 -21.141 -19.281 1 91.81 400 ASN B CA 1
ATOM 7480 C C . ASN B 1 400 ? -6.328 -20.047 -18.578 1 91.81 400 ASN B C 1
ATOM 7482 O O . ASN B 1 400 ? -5.504 -20.328 -17.703 1 91.81 400 ASN B O 1
ATOM 7486 N N . VAL B 1 401 ? -6.629 -18.812 -18.969 1 95 401 VAL B N 1
ATOM 7487 C CA . VAL B 1 401 ? -5.887 -17.719 -18.344 1 95 401 VAL B CA 1
ATOM 7488 C C . VAL B 1 401 ? -6.555 -17.344 -17.016 1 95 401 VAL B C 1
ATOM 7490 O O . VAL B 1 401 ? -6.141 -16.375 -16.359 1 95 401 VAL B O 1
ATOM 7493 N N . GLY B 1 402 ? -7.598 -18.016 -16.625 1 96.62 402 GLY B N 1
ATOM 7494 C CA . GLY B 1 402 ? -8.258 -17.891 -15.336 1 96.62 402 GLY B CA 1
ATOM 7495 C C . GLY B 1 402 ? -9.312 -16.812 -15.297 1 96.62 402 GLY B C 1
ATOM 7496 O O . GLY B 1 402 ? -10.133 -16.766 -14.375 1 96.62 402 GLY B O 1
ATOM 7497 N N . LEU B 1 403 ? -9.398 -15.93 -16.297 1 97.06 403 LEU B N 1
ATOM 7498 C CA . LEU B 1 403 ? -10.266 -14.758 -16.266 1 97.06 403 LEU B CA 1
ATOM 7499 C C . LEU B 1 403 ? -11.703 -15.141 -16.594 1 97.06 403 LEU B C 1
ATOM 7501 O O . LEU B 1 403 ? -12.633 -14.391 -16.297 1 97.06 403 LEU B O 1
ATOM 7505 N N . GLY B 1 404 ? -11.883 -16.328 -17.188 1 95.25 404 GLY B N 1
ATOM 7506 C CA . GLY B 1 404 ? -13.203 -16.797 -17.578 1 95.25 404 GLY B CA 1
ATOM 7507 C C . GLY B 1 404 ? -13.789 -17.812 -16.625 1 95.25 404 GLY B C 1
ATOM 7508 O O . GLY B 1 404 ? -14.844 -18.391 -16.906 1 95.25 404 GLY B O 1
ATOM 7509 N N . VAL B 1 405 ? -13.125 -18.094 -15.5 1 96.12 405 VAL B N 1
ATOM 7510 C CA . VAL B 1 405 ? -13.664 -19.016 -14.5 1 96.12 405 VAL B CA 1
ATOM 7511 C C . VAL B 1 405 ? -14.875 -18.391 -13.82 1 96.12 405 VAL B C 1
ATOM 7513 O O . VAL B 1 405 ? -14.828 -17.234 -13.383 1 96.12 405 VAL B O 1
ATOM 7516 N N . SER B 1 406 ? -15.969 -19.094 -13.781 1 96.38 406 SER B N 1
ATOM 7517 C CA . SER B 1 406 ? -17.203 -18.625 -13.172 1 96.38 406 SER B CA 1
ATOM 7518 C C . SER B 1 406 ? -17.797 -19.688 -12.242 1 96.38 406 SER B C 1
ATOM 7520 O O . SER B 1 406 ? -17.469 -20.875 -12.352 1 96.38 406 SER B O 1
ATOM 7522 N N . TYR B 1 407 ? -18.516 -19.281 -11.328 1 97.88 407 TYR B N 1
ATOM 7523 C CA . TYR B 1 407 ? -19.172 -20.156 -10.367 1 97.88 407 TYR B CA 1
ATOM 7524 C C . TYR B 1 407 ? -20.688 -20.062 -10.461 1 97.88 407 TYR B C 1
ATOM 7526 O O . TYR B 1 407 ? -21.234 -18.969 -10.648 1 97.88 407 TYR B O 1
ATOM 7534 N N . ALA B 1 408 ? -21.344 -21.141 -10.281 1 96.56 408 ALA B N 1
ATOM 7535 C CA . ALA B 1 408 ? -22.797 -21.234 -10.414 1 96.56 408 ALA B CA 1
ATOM 7536 C C . ALA B 1 408 ? -23.5 -20.516 -9.266 1 96.56 408 ALA B C 1
ATOM 7538 O O . ALA B 1 408 ? -22.859 -20.125 -8.281 1 96.56 408 ALA B O 1
ATOM 7539 N N . LYS B 1 409 ? -24.812 -20.359 -9.461 1 96.06 409 LYS B N 1
ATOM 7540 C CA . LYS B 1 409 ? -25.641 -19.766 -8.414 1 96.06 409 LYS B CA 1
ATOM 7541 C C . LYS B 1 409 ? -25.594 -20.594 -7.141 1 96.06 409 LYS B C 1
ATOM 7543 O O . LYS B 1 409 ? -25.531 -21.828 -7.199 1 96.06 409 LYS B O 1
ATOM 7548 N N . SER B 1 410 ? -25.562 -19.969 -6.047 1 97.12 410 SER B N 1
ATOM 7549 C CA . SER B 1 410 ? -25.484 -20.547 -4.711 1 97.12 410 SER B CA 1
ATOM 7550 C C . SER B 1 410 ? -25.969 -19.562 -3.65 1 97.12 410 SER B C 1
ATOM 7552 O O . SER B 1 410 ? -26.578 -18.547 -3.973 1 97.12 410 SER B O 1
ATOM 7554 N N . VAL B 1 411 ? -25.734 -19.891 -2.395 1 96.5 411 VAL B N 1
ATOM 7555 C CA . VAL B 1 411 ? -26.062 -18.984 -1.298 1 96.5 411 VAL B CA 1
ATOM 7556 C C . VAL B 1 411 ? -25.219 -17.734 -1.393 1 96.5 411 VAL B C 1
ATOM 7558 O O . VAL B 1 411 ? -25.609 -16.656 -0.914 1 96.5 411 VAL B O 1
ATOM 7561 N N . LEU B 1 412 ? -24.078 -17.828 -2.078 1 97.94 412 LEU B N 1
ATOM 7562 C CA . LEU B 1 412 ? -23.156 -16.703 -2.211 1 97.94 412 LEU B CA 1
ATOM 7563 C C . LEU B 1 412 ? -23.438 -15.922 -3.492 1 97.94 412 LEU B C 1
ATOM 7565 O O . LEU B 1 412 ? -23.562 -14.695 -3.463 1 97.94 412 LEU B O 1
ATOM 7569 N N . ASN B 1 413 ? -23.5 -16.625 -4.605 1 97.62 413 ASN B N 1
ATOM 7570 C CA . ASN B 1 413 ? -23.734 -16.016 -5.91 1 97.62 413 ASN B CA 1
ATOM 7571 C C . ASN B 1 413 ? -25.219 -15.953 -6.234 1 97.62 413 ASN B C 1
ATOM 7573 O O . ASN B 1 413 ? -25.797 -16.938 -6.703 1 97.62 413 ASN B O 1
ATOM 7577 N N . GLN B 1 414 ? -25.797 -14.797 -6.051 1 95.81 414 GLN B N 1
ATOM 7578 C CA . GLN B 1 414 ? -27.234 -14.648 -6.203 1 95.81 414 GLN B CA 1
ATOM 7579 C C . GLN B 1 414 ? -27.578 -13.758 -7.395 1 95.81 414 GLN B C 1
ATOM 7581 O O . GLN B 1 414 ? -26.719 -13.023 -7.887 1 95.81 414 GLN B O 1
ATOM 7586 N N . ASN B 1 415 ? -28.781 -13.891 -7.875 1 92.44 415 ASN B N 1
ATOM 7587 C CA . ASN B 1 415 ? -29.234 -13.055 -8.992 1 92.44 415 ASN B CA 1
ATOM 7588 C C . ASN B 1 415 ? -29.234 -11.578 -8.617 1 92.44 415 ASN B C 1
ATOM 7590 O O . ASN B 1 415 ? -29.734 -11.195 -7.555 1 92.44 415 ASN B O 1
ATOM 7594 N N . PRO B 1 416 ? -28.578 -10.859 -9.492 1 90.25 416 PRO B N 1
ATOM 7595 C CA . PRO B 1 416 ? -28.656 -9.422 -9.227 1 90.25 416 PRO B CA 1
ATOM 7596 C C . PRO B 1 416 ? -30.047 -8.844 -9.438 1 90.25 416 PRO B C 1
ATOM 7598 O O . PRO B 1 416 ? -30.906 -9.508 -10.016 1 90.25 416 PRO B O 1
ATOM 7601 N N . ARG B 1 417 ? -30.141 -7.703 -8.852 1 87.62 417 ARG B N 1
ATOM 7602 C CA . ARG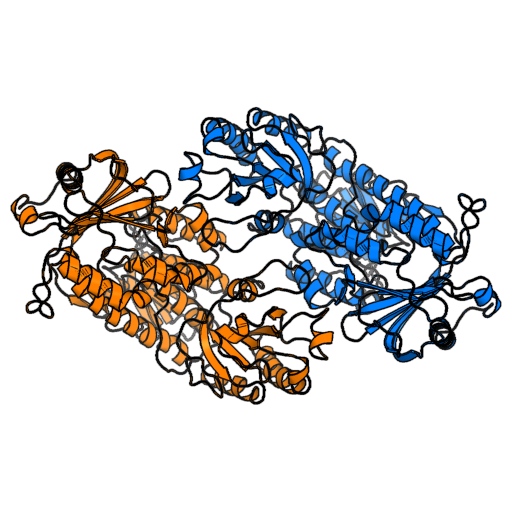 B 1 417 ? -31.391 -6.973 -9.023 1 87.62 417 ARG B CA 1
ATOM 7603 C C . ARG B 1 417 ? -31.156 -5.641 -9.727 1 87.62 417 ARG B C 1
ATOM 7605 O O . ARG B 1 417 ? -30.25 -4.895 -9.367 1 87.62 417 ARG B O 1
ATOM 7612 N N . ASP B 1 418 ? -31.734 -5.406 -10.875 1 76.38 418 ASP B N 1
ATOM 7613 C CA . ASP B 1 418 ? -31.734 -4.113 -11.555 1 76.38 418 ASP B CA 1
ATOM 7614 C C . ASP B 1 418 ? -30.344 -3.77 -12.086 1 76.38 418 ASP B C 1
ATOM 7616 O O . ASP B 1 418 ? -29.906 -2.623 -11.992 1 76.38 418 ASP B O 1
ATOM 7620 N N . THR B 1 419 ? -29.5 -4.738 -12.344 1 73.5 419 THR B N 1
ATOM 7621 C CA . THR B 1 419 ? -28.203 -4.508 -12.961 1 73.5 419 THR B CA 1
ATOM 7622 C C . THR B 1 419 ? -27.953 -5.508 -14.086 1 73.5 419 THR B C 1
ATOM 7624 O O . THR B 1 419 ? -28.656 -6.512 -14.203 1 73.5 419 THR B O 1
ATOM 7627 N N . CYS B 1 420 ? -27 -5.238 -14.898 1 74.88 420 CYS B N 1
ATOM 7628 C CA . CYS B 1 420 ? -26.703 -6.098 -16.047 1 74.88 420 CYS B CA 1
ATOM 7629 C C . CYS B 1 420 ? -25.5 -6.992 -15.758 1 74.88 420 CYS B C 1
ATOM 7631 O O . CYS B 1 420 ? -25.109 -7.789 -16.609 1 74.88 420 CYS B O 1
ATOM 7633 N N . LEU B 1 421 ? -24.969 -6.852 -14.555 1 78.12 421 LEU B N 1
ATOM 7634 C CA . LEU B 1 421 ? -23.781 -7.66 -14.297 1 78.12 421 LEU B CA 1
ATOM 7635 C C . LEU B 1 421 ? -24.172 -9.086 -13.922 1 78.12 421 LEU B C 1
ATOM 7637 O O . LEU B 1 421 ? -25.203 -9.305 -13.289 1 78.12 421 LEU B O 1
ATOM 7641 N N . GLN B 1 422 ? -23.344 -10.016 -14.359 1 88.56 422 GLN B N 1
ATOM 7642 C CA . GLN B 1 422 ? -23.547 -11.422 -14.023 1 88.56 422 GLN B CA 1
ATOM 7643 C C . GLN B 1 422 ? -22.812 -11.805 -12.75 1 88.56 422 GLN B C 1
ATOM 7645 O O . GLN B 1 422 ? -21.625 -11.477 -12.586 1 88.56 422 GLN B O 1
ATOM 7650 N N . THR B 1 423 ? -23.516 -12.352 -11.891 1 95.06 423 THR B N 1
ATOM 7651 C CA . THR B 1 423 ? -22.906 -12.828 -10.656 1 95.06 423 THR B CA 1
ATOM 7652 C C . THR B 1 423 ? -22.172 -14.141 -10.883 1 95.06 423 THR B C 1
ATOM 7654 O O . THR B 1 423 ? -22.422 -14.836 -11.867 1 95.06 423 THR B O 1
ATOM 7657 N N . GLY B 1 424 ? -21.188 -14.453 -10.039 1 96.81 424 GLY B N 1
ATOM 7658 C CA . GLY B 1 424 ? -20.422 -15.68 -10.141 1 96.81 424 GLY B CA 1
ATOM 7659 C C . GLY B 1 424 ? -19.203 -15.539 -11.031 1 96.81 424 GLY B C 1
ATOM 7660 O O . GLY B 1 424 ? -18.469 -16.5 -11.25 1 96.81 424 GLY B O 1
ATOM 7661 N N . LYS B 1 425 ? -19 -14.375 -11.508 1 95.88 425 LYS B N 1
ATOM 7662 C CA . LYS B 1 425 ? -17.844 -14.094 -12.367 1 95.88 425 LYS B CA 1
ATOM 7663 C C . LYS B 1 425 ? -16.906 -13.07 -11.727 1 95.88 425 LYS B C 1
ATOM 7665 O O . LYS B 1 425 ? -17.297 -12.367 -10.789 1 95.88 425 LYS B O 1
ATOM 7670 N N . ARG B 1 426 ? -15.68 -13.047 -12.25 1 96.69 426 ARG B N 1
ATOM 7671 C CA . ARG B 1 426 ? -14.688 -12.055 -11.836 1 96.69 426 ARG B CA 1
ATOM 7672 C C . ARG B 1 426 ? -15.219 -10.641 -12.031 1 96.69 426 ARG B C 1
ATOM 7674 O O . ARG B 1 426 ? -15.766 -10.312 -13.086 1 96.69 426 ARG B O 1
ATOM 7681 N N . CYS B 1 427 ? -15.078 -9.805 -10.945 1 94.94 427 CYS B N 1
ATOM 7682 C CA . CYS B 1 427 ? -15.398 -8.391 -11.094 1 94.94 427 CYS B CA 1
ATOM 7683 C C . CYS B 1 427 ? -14.344 -7.676 -11.93 1 94.94 427 CYS B C 1
ATOM 7685 O O . CYS B 1 427 ? -13.148 -7.945 -11.797 1 94.94 427 CYS B O 1
ATOM 7687 N N . PRO B 1 428 ? -14.852 -6.848 -12.789 1 93.38 428 PRO B N 1
ATOM 7688 C CA . PRO B 1 428 ? -13.852 -6.051 -13.5 1 93.38 428 PRO B CA 1
ATOM 7689 C C . PRO B 1 428 ? -13 -5.199 -12.555 1 93.38 428 PRO B C 1
ATOM 7691 O O . PRO B 1 428 ? -13.508 -4.672 -11.562 1 93.38 428 PRO B O 1
ATOM 7694 N N . ASP B 1 429 ? -11.781 -5.199 -12.844 1 96.38 429 ASP B N 1
ATOM 7695 C CA . ASP B 1 429 ? -10.961 -4.152 -12.25 1 96.38 429 ASP B CA 1
ATOM 7696 C C . ASP B 1 429 ? -11.102 -2.838 -13.016 1 96.38 429 ASP B C 1
ATOM 7698 O O . ASP B 1 429 ? -11.656 -2.811 -14.109 1 96.38 429 ASP B O 1
ATOM 7702 N N . ALA B 1 430 ? -10.812 -1.732 -12.359 1 96.62 430 ALA B N 1
ATOM 7703 C CA . ALA B 1 430 ? -10.992 -0.423 -12.977 1 96.62 430 ALA B CA 1
ATOM 7704 C C . ALA B 1 430 ? -10.016 0.596 -12.398 1 96.62 430 ALA B C 1
ATOM 7706 O O . ALA B 1 430 ? -9.484 0.407 -11.305 1 96.62 430 ALA B O 1
ATOM 7707 N N . LEU B 1 431 ? -9.711 1.567 -13.25 1 96.88 431 LEU B N 1
ATOM 7708 C CA . LEU B 1 431 ? -8.898 2.676 -12.75 1 96.88 431 LEU B CA 1
ATOM 7709 C C . LEU B 1 431 ? -9.781 3.771 -12.164 1 96.88 431 LEU B C 1
ATOM 7711 O O . LEU B 1 431 ? -10.727 4.234 -12.82 1 96.88 431 LEU B O 1
ATOM 7715 N N . ILE B 1 432 ? -9.5 4.121 -10.953 1 97.62 432 ILE B N 1
ATOM 7716 C CA . ILE B 1 432 ? -10.172 5.195 -10.234 1 97.62 432 ILE B CA 1
ATOM 7717 C C . ILE B 1 432 ? -9.141 6.129 -9.609 1 97.62 432 ILE B C 1
ATOM 7719 O O . ILE B 1 432 ? -7.949 6.047 -9.922 1 97.62 432 ILE B O 1
ATOM 7723 N N . ARG B 1 433 ? -9.656 7.102 -8.836 1 96.81 433 ARG B N 1
ATOM 7724 C CA . ARG B 1 433 ? -8.781 8.016 -8.117 1 96.81 433 ARG B CA 1
ATOM 7725 C C . ARG B 1 433 ? -9.25 8.211 -6.68 1 96.81 433 ARG B C 1
ATOM 7727 O O . ARG B 1 433 ? -10.453 8.234 -6.414 1 96.81 433 ARG B O 1
ATOM 7734 N N . GLY B 1 434 ? -8.32 8.242 -5.762 1 96.06 434 GLY B N 1
ATOM 7735 C CA . GLY B 1 434 ? -8.656 8.68 -4.418 1 96.06 434 GLY B CA 1
ATOM 7736 C C . GLY B 1 434 ? -8.797 10.188 -4.305 1 96.06 434 GLY B C 1
ATOM 7737 O O . GLY B 1 434 ? -8.492 10.922 -5.25 1 96.06 434 GLY B O 1
ATOM 7738 N N . PRO B 1 435 ? -9.227 10.648 -3.139 1 95.88 435 PRO B N 1
ATOM 7739 C CA . PRO B 1 435 ? -9.211 12.102 -2.934 1 95.88 435 PRO B CA 1
ATOM 7740 C C . PRO B 1 435 ? -7.797 12.68 -2.938 1 95.88 435 PRO B C 1
ATOM 7742 O O . PRO B 1 435 ? -6.867 12.047 -2.426 1 95.88 435 PRO B O 1
ATOM 7745 N N . GLY B 1 436 ? -7.648 13.812 -3.566 1 95.06 436 GLY B N 1
ATOM 7746 C CA . GLY B 1 436 ? -6.367 14.5 -3.539 1 95.06 436 GLY B CA 1
ATOM 7747 C C . GLY B 1 436 ? -5.488 14.164 -4.73 1 95.06 436 GLY B C 1
ATOM 7748 O O . GLY B 1 436 ? -5.59 14.805 -5.781 1 95.06 436 GLY B O 1
ATOM 7749 N N . ILE B 1 437 ? -4.734 13.125 -4.672 1 93.69 437 ILE B N 1
ATOM 7750 C CA . ILE B 1 437 ? -3.719 12.789 -5.664 1 93.69 437 ILE B CA 1
ATOM 7751 C C . ILE B 1 437 ? -4.391 12.312 -6.953 1 93.69 437 ILE B C 1
ATOM 7753 O O . ILE B 1 437 ? -5.277 11.461 -6.922 1 93.69 437 ILE B O 1
ATOM 7757 N N . ASN B 1 438 ? -3.932 12.883 -8.078 1 93.56 438 ASN B N 1
ATOM 7758 C CA . ASN B 1 438 ? -4.539 12.57 -9.367 1 93.56 438 ASN B CA 1
ATOM 7759 C C . ASN B 1 438 ? -3.791 11.453 -10.086 1 93.56 438 ASN B C 1
ATOM 7761 O O . ASN B 1 438 ? -3.719 11.445 -11.312 1 93.56 438 ASN B O 1
ATOM 7765 N N . VAL B 1 439 ? -3.127 10.625 -9.43 1 95.12 439 VAL B N 1
ATOM 7766 C CA . VAL B 1 439 ? -2.508 9.43 -9.992 1 95.12 439 VAL B CA 1
ATOM 7767 C C . VAL B 1 439 ? -3.496 8.266 -9.945 1 95.12 439 VAL B C 1
ATOM 7769 O O . VAL B 1 439 ? -4.109 8.008 -8.914 1 95.12 439 VAL B O 1
ATOM 7772 N N . PRO B 1 440 ? -3.74 7.57 -11.062 1 95.75 440 PRO B N 1
ATOM 7773 C CA . PRO B 1 440 ? -4.719 6.48 -11.078 1 95.75 440 PRO B CA 1
ATOM 7774 C C . PRO B 1 440 ? -4.387 5.371 -10.086 1 95.75 440 PRO B C 1
ATOM 7776 O O . PRO B 1 440 ? -3.213 5.121 -9.805 1 95.75 440 PRO B O 1
ATOM 7779 N N . LEU B 1 441 ? -5.422 4.844 -9.617 1 95.06 441 LEU B N 1
ATOM 7780 C CA . LEU B 1 441 ? -5.414 3.736 -8.664 1 95.06 441 LEU B CA 1
ATOM 7781 C C . LEU B 1 441 ? -6.344 2.619 -9.125 1 95.06 441 LEU B C 1
ATOM 7783 O O . LEU B 1 441 ? -7.453 2.883 -9.594 1 95.06 441 LEU B O 1
ATOM 7787 N N . ARG B 1 442 ? -5.859 1.359 -9.078 1 97.06 442 ARG B N 1
ATOM 7788 C CA . ARG B 1 442 ? -6.754 0.251 -9.398 1 97.06 442 ARG B CA 1
ATOM 7789 C C . ARG B 1 442 ? -7.801 0.062 -8.305 1 97.06 442 ARG B C 1
ATOM 7791 O O . ARG B 1 442 ? -7.496 0.178 -7.117 1 97.06 442 ARG B O 1
ATOM 7798 N N . LEU B 1 443 ? -8.992 -0.28 -8.727 1 97.88 443 LEU B N 1
ATOM 7799 C CA . LEU B 1 443 ? -10.07 -0.567 -7.781 1 97.88 443 LEU B CA 1
ATOM 7800 C C . LEU B 1 443 ? -9.672 -1.691 -6.828 1 97.88 443 LEU B C 1
ATOM 7802 O O . LEU B 1 443 ? -9.891 -1.593 -5.621 1 97.88 443 LEU B O 1
ATOM 7806 N N . TYR B 1 444 ? -9.008 -2.762 -7.324 1 97.31 444 TYR B N 1
ATOM 7807 C CA . TYR B 1 444 ? -8.57 -3.879 -6.492 1 97.31 444 TYR B CA 1
ATOM 7808 C C . TYR B 1 444 ? -7.605 -3.41 -5.414 1 97.31 444 TYR B C 1
ATOM 7810 O O . TYR B 1 444 ? -7.695 -3.84 -4.262 1 97.31 444 TYR B O 1
ATOM 7818 N N . ASP B 1 445 ? -6.703 -2.494 -5.812 1 96.12 445 ASP B N 1
ATOM 7819 C CA . ASP B 1 445 ? -5.754 -1.943 -4.844 1 96.12 445 ASP B CA 1
ATOM 7820 C C . ASP B 1 445 ? -6.473 -1.092 -3.799 1 96.12 445 ASP B C 1
ATOM 7822 O O . ASP B 1 445 ? -6.137 -1.146 -2.613 1 96.12 445 ASP B O 1
ATOM 7826 N N . ALA B 1 446 ? -7.406 -0.33 -4.266 1 96.62 446 ALA B N 1
ATOM 7827 C CA . ALA B 1 446 ? -8.172 0.537 -3.371 1 96.62 446 ALA B CA 1
ATOM 7828 C C . ALA B 1 446 ? -8.883 -0.278 -2.297 1 96.62 446 ALA B C 1
ATOM 7830 O O . ALA B 1 446 ? -8.922 0.122 -1.13 1 96.62 446 ALA B O 1
ATOM 7831 N N . LEU B 1 447 ? -9.398 -1.377 -2.645 1 96.19 447 LEU B N 1
ATOM 7832 C CA . LEU B 1 447 ? -10.188 -2.197 -1.727 1 96.19 447 LEU B CA 1
ATOM 7833 C C . LEU B 1 447 ? -9.281 -2.912 -0.729 1 96.19 447 LEU B C 1
ATOM 7835 O O . LEU B 1 447 ? -9.75 -3.408 0.298 1 96.19 447 LEU B O 1
ATOM 7839 N N . LEU B 1 448 ? -7.973 -2.967 -1.024 1 93 448 LEU B N 1
ATOM 7840 C CA . LEU B 1 448 ? -7.039 -3.674 -0.153 1 93 448 LEU B CA 1
ATOM 7841 C C . LEU B 1 448 ? -6.254 -2.693 0.71 1 93 448 LEU B C 1
ATOM 7843 O O . LEU B 1 448 ? -5.395 -3.102 1.496 1 93 448 LEU B O 1
ATOM 7847 N N . GLN B 1 449 ? -6.523 -1.465 0.656 1 88.88 449 GLN B N 1
ATOM 7848 C CA . GLN B 1 449 ? -5.711 -0.435 1.297 1 88.88 449 GLN B CA 1
ATOM 7849 C C . GLN B 1 449 ? -5.77 -0.556 2.816 1 88.88 449 GLN B C 1
ATOM 7851 O O . GLN B 1 449 ? -4.855 -0.111 3.516 1 88.88 449 GLN B O 1
ATOM 7856 N N . ASP B 1 450 ? -6.82 -1.152 3.291 1 85.06 450 ASP B N 1
ATOM 7857 C CA . ASP B 1 450 ? -6.934 -1.26 4.742 1 85.06 450 ASP B CA 1
ATOM 7858 C C . ASP B 1 450 ? -6.086 -2.412 5.273 1 85.06 450 ASP B C 1
ATOM 7860 O O . ASP B 1 450 ? -5.973 -2.598 6.488 1 85.06 450 ASP B O 1
ATOM 7864 N N . GLY B 1 451 ? -5.551 -3.24 4.367 1 83.69 451 GLY B N 1
ATOM 7865 C CA . GLY B 1 451 ? -4.621 -4.285 4.754 1 83.69 451 GLY B CA 1
ATOM 7866 C C . GLY B 1 451 ? -5.305 -5.508 5.336 1 83.69 451 GLY B C 1
ATOM 7867 O O . GLY B 1 451 ? -4.664 -6.328 6 1 83.69 451 GLY B O 1
ATOM 7868 N N . THR B 1 452 ? -6.582 -5.625 5.102 1 87.56 452 THR B N 1
ATOM 7869 C CA . THR B 1 452 ? -7.332 -6.723 5.695 1 87.56 452 THR B CA 1
ATOM 7870 C C . THR B 1 452 ? -7.922 -7.625 4.613 1 87.56 452 THR B C 1
ATOM 7872 O O . THR B 1 452 ? -9.047 -7.41 4.164 1 87.56 452 THR B O 1
ATOM 7875 N N . PRO B 1 453 ? -7.211 -8.633 4.324 1 90.62 453 PRO B N 1
ATOM 7876 C CA . PRO B 1 453 ? -7.781 -9.57 3.352 1 90.62 453 PRO B CA 1
ATOM 7877 C C . PRO B 1 453 ? -8.914 -10.406 3.936 1 90.62 453 PRO B C 1
ATOM 7879 O O . PRO B 1 453 ? -9.078 -10.469 5.156 1 90.62 453 PRO B O 1
ATOM 7882 N N . GLY B 1 454 ? -9.734 -10.961 3.129 1 94.5 454 GLY B N 1
ATOM 7883 C CA . GLY B 1 454 ? -10.797 -11.859 3.561 1 94.5 454 GLY B CA 1
ATOM 7884 C C . GLY B 1 454 ? -12.117 -11.156 3.787 1 94.5 454 GLY B C 1
ATOM 7885 O O . GLY B 1 454 ? -13.117 -11.797 4.129 1 94.5 454 GLY B O 1
ATOM 7886 N N . ARG B 1 455 ? -12.141 -9.867 3.574 1 96.19 455 ARG B N 1
ATOM 7887 C CA . ARG B 1 455 ? -13.375 -9.125 3.795 1 96.19 455 ARG B CA 1
ATOM 7888 C C . ARG B 1 455 ? -14.188 -9.016 2.506 1 96.19 455 ARG B C 1
ATOM 7890 O O . ARG B 1 455 ? -13.617 -8.898 1.418 1 96.19 455 ARG B O 1
ATOM 7897 N N . TRP B 1 456 ? -15.5 -8.992 2.736 1 97.56 456 TRP B N 1
ATOM 7898 C CA . TRP B 1 456 ? -16.406 -8.617 1.655 1 97.56 456 TRP B CA 1
ATOM 7899 C C . TRP B 1 456 ? -16.328 -7.125 1.374 1 97.56 456 TRP B C 1
ATOM 7901 O O . TRP B 1 456 ? -16.062 -6.328 2.275 1 97.56 456 TRP B O 1
ATOM 7911 N N . SER B 1 457 ? -16.547 -6.789 0.119 1 97.62 457 SER B N 1
ATOM 7912 C CA . SER B 1 457 ? -16.625 -5.375 -0.236 1 97.62 457 SER B CA 1
ATOM 7913 C C . SER B 1 457 ? -18 -5.008 -0.767 1 97.62 457 SER B C 1
ATOM 7915 O O . SER B 1 457 ? -18.484 -5.613 -1.727 1 97.62 457 SER B O 1
ATOM 7917 N N . ILE B 1 458 ? -18.625 -4.145 -0.112 1 97.81 458 ILE B N 1
ATOM 7918 C CA . ILE B 1 458 ? -19.797 -3.484 -0.678 1 97.81 458 ILE B CA 1
ATOM 7919 C C . ILE B 1 458 ? -19.375 -2.166 -1.327 1 97.81 458 ILE B C 1
ATOM 7921 O O . ILE B 1 458 ? -19 -1.219 -0.636 1 97.81 458 ILE B O 1
ATOM 7925 N N . VAL B 1 459 ? -19.422 -2.146 -2.631 1 97.94 459 VAL B N 1
ATOM 7926 C CA . VAL B 1 459 ? -19.031 -0.956 -3.377 1 97.94 459 VAL B CA 1
ATOM 7927 C C . VAL B 1 459 ? -20.281 -0.224 -3.877 1 97.94 459 VAL B C 1
ATOM 7929 O O . VAL B 1 459 ? -21.047 -0.765 -4.672 1 97.94 459 VAL B O 1
ATOM 7932 N N . VAL B 1 460 ? -20.453 0.944 -3.414 1 98.06 460 VAL B N 1
ATOM 7933 C CA . VAL B 1 460 ? -21.562 1.788 -3.842 1 98.06 460 VAL B CA 1
ATOM 7934 C C . VAL B 1 460 ? -21.125 2.67 -5.008 1 98.06 460 VAL B C 1
ATOM 7936 O O . VAL B 1 460 ? -20.344 3.611 -4.824 1 98.06 460 VAL B O 1
ATOM 7939 N N . PHE B 1 461 ? -21.578 2.32 -6.164 1 97.31 461 PHE B N 1
ATOM 7940 C CA . PHE B 1 461 ? -21.438 3.197 -7.32 1 97.31 461 PHE B CA 1
ATOM 7941 C C . PHE B 1 461 ? -22.5 4.289 -7.305 1 97.31 461 PHE B C 1
ATOM 7943 O O . PHE B 1 461 ? -23.641 4.062 -7.73 1 97.31 461 PHE B O 1
ATOM 7950 N N . ALA B 1 462 ? -22.062 5.441 -6.883 1 97.62 462 ALA B N 1
ATOM 7951 C CA . ALA B 1 462 ? -23.016 6.523 -6.641 1 97.62 462 ALA B CA 1
ATOM 7952 C C . ALA B 1 462 ? -23.406 7.219 -7.945 1 97.62 462 ALA B C 1
ATOM 7954 O O . ALA B 1 462 ? -24.375 7.969 -7.992 1 97.62 462 ALA B O 1
ATOM 7955 N N . GLY B 1 463 ? -22.672 6.945 -9.039 1 96.75 463 GLY B N 1
ATOM 7956 C CA . GLY B 1 463 ? -22.953 7.629 -10.289 1 96.75 463 GLY B CA 1
ATOM 7957 C C . GLY B 1 463 ? -22.781 9.133 -10.203 1 96.75 463 GLY B C 1
ATOM 7958 O O . GLY B 1 463 ? -21.828 9.617 -9.586 1 96.75 463 GLY B O 1
ATOM 7959 N N . ASN B 1 464 ? -23.562 9.852 -10.961 1 97 464 ASN B N 1
ATOM 7960 C CA . ASN B 1 464 ? -23.594 11.312 -10.883 1 97 464 ASN B CA 1
ATOM 7961 C C . ASN B 1 464 ? -24.328 11.781 -9.625 1 97 464 ASN B C 1
ATOM 7963 O O . ASN B 1 464 ? -25.547 11.711 -9.547 1 97 464 ASN B O 1
ATOM 7967 N N . THR B 1 465 ? -23.609 12.32 -8.742 1 96.25 465 THR B N 1
ATOM 7968 C CA . THR B 1 465 ? -24.141 12.602 -7.414 1 96.25 465 THR B CA 1
ATOM 7969 C C . THR B 1 465 ? -25.109 13.773 -7.465 1 96.25 465 THR B C 1
ATOM 7971 O O . THR B 1 465 ? -25.906 13.969 -6.539 1 96.25 465 THR B O 1
ATOM 7974 N N . ALA B 1 466 ? -25.078 14.602 -8.461 1 94.75 466 ALA B N 1
ATOM 7975 C CA . ALA B 1 466 ? -26.094 15.633 -8.625 1 94.75 466 ALA B CA 1
ATOM 7976 C C . ALA B 1 466 ? -27.484 15.008 -8.781 1 94.75 466 ALA B C 1
ATOM 7978 O O . ALA B 1 466 ? -28.5 15.641 -8.453 1 94.75 466 ALA B O 1
ATOM 7979 N N . LEU B 1 467 ? -27.516 13.789 -9.266 1 94.25 467 LEU B N 1
ATOM 7980 C CA . LEU B 1 467 ? -28.766 13.109 -9.539 1 94.25 467 LEU B CA 1
ATOM 7981 C C . LEU B 1 467 ? -29.109 12.141 -8.414 1 94.25 467 LEU B C 1
ATOM 7983 O O . LEU B 1 467 ? -30.297 11.875 -8.156 1 94.25 467 LEU B O 1
ATOM 7987 N N . THR B 1 468 ? -28.109 11.633 -7.703 1 94 468 THR B N 1
ATOM 7988 C CA . THR B 1 468 ? -28.359 10.508 -6.812 1 94 468 THR B CA 1
ATOM 7989 C C . THR B 1 468 ? -28.281 10.938 -5.352 1 94 468 THR B C 1
ATOM 7991 O O . THR B 1 468 ? -28.672 10.195 -4.453 1 94 468 THR B O 1
ATOM 7994 N N . LYS B 1 469 ? -27.828 12.117 -4.977 1 92.56 469 LYS B N 1
ATOM 7995 C CA . LYS B 1 469 ? -27.484 12.508 -3.615 1 92.56 469 LYS B CA 1
ATOM 7996 C C . LYS B 1 469 ? -28.703 12.523 -2.709 1 92.56 469 LYS B C 1
ATOM 7998 O O . LYS B 1 469 ? -28.609 12.227 -1.515 1 92.56 469 LYS B O 1
ATOM 8003 N N . ASN B 1 470 ? -29.906 12.82 -3.184 1 90.69 470 ASN B N 1
ATOM 8004 C CA . ASN B 1 470 ? -31.094 12.945 -2.355 1 90.69 470 ASN B CA 1
ATOM 8005 C C . ASN B 1 470 ? -31.484 11.609 -1.727 1 90.69 470 ASN B C 1
ATOM 8007 O O . ASN B 1 470 ? -32.031 11.578 -0.625 1 90.69 470 ASN B O 1
ATOM 8011 N N . GLY B 1 471 ? -31.172 10.547 -2.373 1 88.94 471 GLY B N 1
ATOM 8012 C CA . GLY B 1 471 ? -31.531 9.234 -1.847 1 88.94 471 GLY B CA 1
ATOM 8013 C C . GLY B 1 471 ? -30.391 8.578 -1.082 1 88.94 471 GLY B C 1
ATOM 8014 O O . GLY B 1 471 ? -30.562 7.496 -0.513 1 88.94 471 GLY B O 1
ATOM 8015 N N . PHE B 1 472 ? -29.344 9.258 -0.852 1 92.88 472 PHE B N 1
ATOM 8016 C CA . PHE B 1 472 ? -28.125 8.602 -0.372 1 92.88 472 PHE B CA 1
ATOM 8017 C C . PHE B 1 472 ? -28.188 8.391 1.136 1 92.88 472 PHE B C 1
ATOM 8019 O O . PHE B 1 472 ? -27.547 7.484 1.665 1 92.88 472 PHE B O 1
ATOM 8026 N N . GLN B 1 473 ? -28.969 9.258 1.84 1 93 473 GLN B N 1
ATOM 8027 C CA . GLN B 1 473 ? -29.125 9.062 3.277 1 93 473 GLN B CA 1
ATOM 8028 C C . GLN B 1 473 ? -29.734 7.691 3.58 1 93 473 GLN B C 1
ATOM 8030 O O . GLN B 1 473 ? -29.297 7.012 4.512 1 93 473 GLN B O 1
ATOM 8035 N N . THR B 1 474 ? -30.719 7.316 2.809 1 94.06 474 THR B N 1
ATOM 8036 C CA . THR B 1 474 ? -31.359 6.012 2.979 1 94.06 474 THR B CA 1
ATOM 8037 C C . THR B 1 474 ? -30.359 4.887 2.719 1 94.06 474 THR B C 1
ATOM 8039 O O . THR B 1 474 ? -30.344 3.885 3.436 1 94.06 474 THR B O 1
ATOM 8042 N N . VAL B 1 475 ? -29.562 5.031 1.695 1 96.12 475 VAL B N 1
ATOM 8043 C CA . VAL B 1 475 ? -28.531 4.055 1.377 1 96.12 475 VAL B CA 1
ATOM 8044 C C . VAL B 1 475 ? -27.578 3.91 2.561 1 96.12 475 VAL B C 1
ATOM 8046 O O . VAL B 1 475 ? -27.266 2.793 2.977 1 96.12 475 VAL B O 1
ATOM 8049 N N . ARG B 1 476 ? -27.141 5.051 3.166 1 96.44 476 ARG B N 1
ATOM 8050 C CA . ARG B 1 476 ? -26.25 5.062 4.312 1 96.44 476 ARG B CA 1
ATOM 8051 C C . ARG B 1 476 ? -26.859 4.309 5.496 1 96.44 476 ARG B C 1
ATOM 8053 O O . ARG B 1 476 ? -26.203 3.441 6.082 1 96.44 476 ARG B O 1
ATOM 8060 N N . ASP B 1 477 ? -28.094 4.621 5.809 1 95.5 477 ASP B N 1
ATOM 8061 C CA . ASP B 1 477 ? -28.75 4.016 6.957 1 95.5 477 ASP B CA 1
ATOM 8062 C C . ASP B 1 477 ? -28.828 2.498 6.812 1 95.5 477 ASP B C 1
ATOM 8064 O O . ASP B 1 477 ? -28.562 1.765 7.766 1 95.5 477 ASP B O 1
ATOM 8068 N N . CYS B 1 478 ? -29.141 2.082 5.668 1 95.62 478 CYS B N 1
ATOM 8069 C CA . CYS B 1 478 ? -29.297 0.656 5.406 1 95.62 478 CYS B CA 1
ATOM 8070 C C . CYS B 1 478 ? -27.953 -0.066 5.496 1 95.62 478 CYS B C 1
ATOM 8072 O O . CYS B 1 478 ? -27.844 -1.086 6.176 1 95.62 478 CYS B O 1
ATOM 8074 N N . LEU B 1 479 ? -26.969 0.451 4.84 1 96.56 479 LEU B N 1
ATOM 8075 C CA . LEU B 1 479 ? -25.688 -0.258 4.723 1 96.56 479 LEU B CA 1
ATOM 8076 C C . LEU B 1 479 ? -24.891 -0.158 6.016 1 96.56 479 LEU B C 1
ATOM 8078 O O . LEU B 1 479 ? -24.156 -1.087 6.375 1 96.56 479 LEU B O 1
ATOM 8082 N N . GLU B 1 480 ? -24.922 0.965 6.684 1 93.06 480 GLU B N 1
ATOM 8083 C CA . GLU B 1 480 ? -24.234 1.1 7.965 1 93.06 480 GLU B CA 1
ATOM 8084 C C . GLU B 1 480 ? -24.781 0.115 8.992 1 93.06 480 GLU B C 1
ATOM 8086 O O . GLU B 1 480 ? -24.031 -0.425 9.805 1 93.06 480 GLU B O 1
ATOM 8091 N N . SER B 1 481 ? -26.031 -0.135 8.953 1 91.56 481 SER B N 1
ATOM 8092 C CA . SER B 1 481 ? -26.625 -1.124 9.844 1 91.56 481 SER B CA 1
ATOM 8093 C C . SER B 1 481 ? -26.047 -2.512 9.602 1 91.56 481 SER B C 1
ATOM 8095 O O . SER B 1 481 ? -25.75 -3.242 10.547 1 91.56 481 SER B O 1
ATOM 8097 N N . VAL B 1 482 ? -25.844 -2.805 8.398 1 91.94 482 VAL B N 1
ATOM 8098 C CA . VAL B 1 482 ? -25.297 -4.098 8.016 1 91.94 482 VAL B CA 1
ATOM 8099 C C . VAL B 1 482 ? -23.844 -4.188 8.477 1 91.94 482 VAL B C 1
ATOM 8101 O O . VAL B 1 482 ? -23.438 -5.184 9.078 1 91.94 482 VAL B O 1
ATOM 8104 N N . THR B 1 483 ? -23.078 -3.15 8.234 1 91.44 483 THR B N 1
ATOM 8105 C CA . THR B 1 483 ? -21.641 -3.174 8.5 1 91.44 483 THR B CA 1
ATOM 8106 C C . THR B 1 483 ? -21.359 -3.074 9.992 1 91.44 483 THR B C 1
ATOM 8108 O O . THR B 1 483 ? -20.391 -3.645 10.484 1 91.44 483 THR B O 1
ATOM 8111 N N . ASP B 1 484 ? -22.141 -2.34 10.703 1 89.5 484 ASP B N 1
ATOM 8112 C CA . ASP B 1 484 ? -21.969 -2.215 12.148 1 89.5 484 ASP B CA 1
ATOM 8113 C C . ASP B 1 484 ? -22.109 -3.568 12.836 1 89.5 484 ASP B C 1
ATOM 8115 O O . ASP B 1 484 ? -21.422 -3.836 13.828 1 89.5 484 ASP B O 1
ATOM 8119 N N . SER B 1 485 ? -22.875 -4.422 12.258 1 88.62 485 SER B N 1
ATOM 8120 C CA . SER B 1 485 ? -23.094 -5.75 12.82 1 88.62 485 SER B CA 1
ATOM 8121 C C . SER B 1 485 ? -22 -6.723 12.398 1 88.62 485 SER B C 1
ATOM 8123 O O . SER B 1 485 ? -21.844 -7.793 12.992 1 88.62 485 SER B O 1
ATOM 8125 N N . HIS B 1 486 ? -21.25 -6.305 11.391 1 91.44 486 HIS B N 1
ATOM 8126 C CA . HIS B 1 486 ? -20.234 -7.191 10.828 1 91.44 486 HIS B CA 1
ATOM 8127 C C . HIS B 1 486 ? -18.984 -6.418 10.43 1 91.44 486 HIS B C 1
ATOM 8129 O O . HIS B 1 486 ? -18.469 -6.586 9.32 1 91.44 486 HIS B O 1
ATOM 8135 N N . LYS B 1 487 ? -18.484 -5.602 11.273 1 86.44 487 LYS B N 1
ATOM 8136 C CA . LYS B 1 487 ? -17.422 -4.629 10.984 1 86.44 487 LYS B CA 1
ATOM 8137 C C . LYS B 1 487 ? -16.141 -5.324 10.547 1 86.44 487 LYS B C 1
ATOM 8139 O O . LYS B 1 487 ? -15.422 -4.824 9.68 1 86.44 487 LYS B O 1
ATOM 8144 N N . ASP B 1 488 ? -15.906 -6.441 11.047 1 89.06 488 ASP B N 1
ATOM 8145 C CA . ASP B 1 488 ? -14.656 -7.137 10.75 1 89.06 488 ASP B CA 1
ATOM 8146 C C . ASP B 1 488 ? -14.766 -7.934 9.453 1 89.06 488 ASP B C 1
ATOM 8148 O O . ASP B 1 488 ? -13.75 -8.367 8.898 1 89.06 488 ASP B O 1
ATOM 8152 N N . LEU B 1 489 ? -16 -8.031 8.922 1 94.56 489 LEU B N 1
ATOM 8153 C CA . LEU B 1 489 ? -16.25 -8.938 7.809 1 94.56 489 LEU B CA 1
ATOM 8154 C C . LEU B 1 489 ? -16.516 -8.156 6.527 1 94.56 489 LEU B C 1
ATOM 8156 O O . LEU B 1 489 ? -16.281 -8.664 5.426 1 94.56 489 LEU B O 1
ATOM 8160 N N . ILE B 1 490 ? -17 -6.914 6.684 1 96.25 490 ILE B N 1
ATOM 8161 C CA . ILE B 1 490 ? -17.5 -6.184 5.52 1 96.25 490 ILE B CA 1
ATOM 8162 C C . ILE B 1 490 ? -16.828 -4.812 5.449 1 96.25 490 ILE B C 1
ATOM 8164 O O . ILE B 1 490 ? -16.75 -4.105 6.457 1 96.25 490 ILE B O 1
ATOM 8168 N N . ARG B 1 491 ? -16.312 -4.441 4.34 1 95.81 491 ARG B N 1
ATOM 8169 C CA . ARG B 1 491 ? -15.844 -3.084 4.082 1 95.81 491 ARG B CA 1
ATOM 8170 C C . ARG B 1 491 ? -16.781 -2.357 3.121 1 95.81 491 ARG B C 1
ATOM 8172 O O . ARG B 1 491 ? -17.422 -2.984 2.279 1 95.81 491 ARG B O 1
ATOM 8179 N N . LEU B 1 492 ? -16.844 -1.077 3.25 1 96.69 492 LEU B N 1
ATOM 8180 C CA . LEU B 1 492 ? -17.625 -0.214 2.377 1 96.69 492 LEU B CA 1
ATOM 8181 C C . LEU B 1 492 ? -16.719 0.689 1.546 1 96.69 492 LEU B C 1
ATOM 8183 O O . LEU B 1 492 ? -15.648 1.096 2.006 1 96.69 492 LEU B O 1
ATOM 8187 N N . ALA B 1 493 ? -17.094 0.955 0.358 1 97.56 493 ALA B N 1
ATOM 8188 C CA . ALA B 1 493 ? -16.453 1.959 -0.496 1 97.56 493 ALA B CA 1
ATOM 8189 C C . ALA B 1 493 ? -17.5 2.666 -1.365 1 97.56 493 ALA B C 1
ATOM 8191 O O . ALA B 1 493 ? -18.5 2.066 -1.763 1 97.56 493 ALA B O 1
ATOM 8192 N N . THR B 1 494 ? -17.281 3.902 -1.641 1 98.38 494 THR B N 1
ATOM 8193 C CA . THR B 1 494 ? -18.125 4.695 -2.514 1 98.38 494 THR B CA 1
ATOM 8194 C C . THR B 1 494 ? -17.344 5.211 -3.717 1 98.38 494 THR B C 1
ATOM 8196 O O . THR B 1 494 ? -16.25 5.77 -3.562 1 98.38 494 THR B O 1
ATOM 8199 N N . ILE B 1 495 ? -17.844 4.953 -4.875 1 98.38 495 ILE B N 1
ATOM 8200 C CA . ILE B 1 495 ? -17.266 5.48 -6.105 1 98.38 495 ILE B CA 1
ATOM 8201 C C . ILE B 1 495 ? -18.234 6.461 -6.758 1 98.38 495 ILE B C 1
ATOM 8203 O O . ILE B 1 495 ? -19.406 6.121 -7.004 1 98.38 495 ILE B O 1
ATOM 8207 N N . MET B 1 496 ? -17.844 7.602 -7.012 1 97.81 496 MET B N 1
ATOM 8208 C CA . MET B 1 496 ? -18.688 8.609 -7.629 1 97.81 496 MET B CA 1
ATOM 8209 C C . MET B 1 496 ? -18.125 9.062 -8.969 1 97.81 496 MET B C 1
ATOM 8211 O O . MET B 1 496 ? -16.906 9.117 -9.141 1 97.81 496 MET B O 1
ATOM 8215 N N . ALA B 1 497 ? -19.016 9.414 -9.883 1 97.38 497 ALA B N 1
ATOM 8216 C CA . ALA B 1 497 ? -18.578 9.945 -11.172 1 97.38 497 ALA B CA 1
ATOM 8217 C C . ALA B 1 497 ? -18.031 11.359 -11.023 1 97.38 497 ALA B C 1
ATOM 8219 O O . ALA B 1 497 ? -18.547 12.156 -10.242 1 97.38 497 ALA B O 1
ATOM 8220 N N . GLY B 1 498 ? -16.969 11.641 -11.828 1 95.56 498 GLY B N 1
ATOM 8221 C CA . GLY B 1 498 ? -16.375 12.961 -11.758 1 95.56 498 GLY B CA 1
ATOM 8222 C C . GLY B 1 498 ? -15.414 13.117 -10.602 1 95.56 498 GLY B C 1
ATOM 8223 O O . GLY B 1 498 ? -14.602 12.227 -10.328 1 95.56 498 GLY B O 1
ATOM 8224 N N . SER B 1 499 ? -15.336 14.289 -10.047 1 93.5 499 SER B N 1
ATOM 8225 C CA . SER B 1 499 ? -14.5 14.625 -8.898 1 93.5 499 SER B CA 1
ATOM 8226 C C . SER B 1 499 ? -15.18 15.656 -8.008 1 93.5 499 SER B C 1
ATOM 8228 O O . SER B 1 499 ? -16.141 16.297 -8.414 1 93.5 499 SER B O 1
ATOM 8230 N N . ALA B 1 500 ? -14.742 15.719 -6.828 1 94.94 500 ALA B N 1
ATOM 8231 C CA . ALA B 1 500 ? -15.227 16.688 -5.848 1 94.94 500 ALA B CA 1
ATOM 8232 C C . ALA B 1 500 ? -14.156 17 -4.809 1 94.94 500 ALA B C 1
ATOM 8234 O O . ALA B 1 500 ? -13.18 16.266 -4.668 1 94.94 500 ALA B O 1
ATOM 8235 N N . GLY B 1 501 ? -14.375 18.109 -4.129 1 96.06 501 GLY B N 1
ATOM 8236 C CA . GLY B 1 501 ? -13.438 18.469 -3.072 1 96.06 501 GLY B CA 1
ATOM 8237 C C . GLY B 1 501 ? -13.531 17.562 -1.863 1 96.06 501 GLY B C 1
ATOM 8238 O O . GLY B 1 501 ? -12.578 17.469 -1.078 1 96.06 501 GLY B O 1
ATOM 8239 N N . SER B 1 502 ? -14.672 17 -1.676 1 96.38 502 SER B N 1
ATOM 8240 C CA . SER B 1 502 ? -14.906 16.016 -0.617 1 96.38 502 SER B CA 1
ATOM 8241 C C . SER B 1 502 ? -16.141 15.18 -0.9 1 96.38 502 SER B C 1
ATOM 8243 O O . SER B 1 502 ? -16.969 15.547 -1.731 1 96.38 502 SER B O 1
ATOM 8245 N N . ALA B 1 503 ? -16.188 14.047 -0.175 1 95.12 503 ALA B N 1
ATOM 8246 C CA . ALA B 1 503 ? -17.391 13.227 -0.278 1 95.12 503 ALA B CA 1
ATOM 8247 C C . ALA B 1 503 ? -18.625 14 0.202 1 95.12 503 ALA B C 1
ATOM 8249 O O . ALA B 1 503 ? -19.703 13.898 -0.396 1 95.12 503 ALA B O 1
ATOM 8250 N N . TRP B 1 504 ? -18.453 14.773 1.238 1 95.25 504 TRP B N 1
ATOM 8251 C CA . TRP B 1 504 ? -19.578 15.539 1.797 1 95.25 504 TRP B CA 1
ATOM 8252 C C . TRP B 1 504 ? -20.125 16.516 0.771 1 95.25 504 TRP B C 1
ATOM 8254 O O . TRP B 1 504 ? -21.344 16.641 0.623 1 95.25 504 TRP B O 1
ATOM 8264 N N . SER B 1 505 ? -19.25 17.156 0.087 1 93.81 505 SER B N 1
ATOM 8265 C CA . SER B 1 505 ? -19.688 18.141 -0.913 1 93.81 505 SER B CA 1
ATOM 8266 C C . SER B 1 505 ? -20.453 17.469 -2.049 1 93.81 505 SER B C 1
ATOM 8268 O O . SER B 1 505 ? -21.375 18.047 -2.609 1 93.81 505 SER B O 1
ATOM 8270 N N . ALA B 1 506 ? -20.094 16.266 -2.352 1 94.94 506 ALA B N 1
ATOM 8271 C CA . ALA B 1 506 ? -20.703 15.555 -3.479 1 94.94 506 ALA B CA 1
ATOM 8272 C C . ALA B 1 506 ? -22 14.867 -3.064 1 94.94 506 ALA B C 1
ATOM 8274 O O . ALA B 1 506 ? -22.969 14.844 -3.83 1 94.94 506 ALA B O 1
ATOM 8275 N N . LEU B 1 507 ? -22.047 14.375 -1.827 1 96.06 507 LEU B N 1
ATOM 8276 C CA . LEU B 1 507 ? -23.141 13.492 -1.439 1 96.06 507 LEU B CA 1
ATOM 8277 C C . LEU B 1 507 ? -24.062 14.172 -0.442 1 96.06 507 LEU B C 1
ATOM 8279 O O . LEU B 1 507 ? -25.125 13.641 -0.106 1 96.06 507 LEU B O 1
ATOM 8283 N N . GLY B 1 508 ? -23.703 15.383 0.029 1 93 508 GLY B N 1
ATOM 8284 C CA . GLY B 1 508 ? -24.453 16.031 1.092 1 93 508 GLY B CA 1
ATOM 8285 C C . GLY B 1 508 ? -24.328 15.328 2.43 1 93 508 GLY B C 1
ATOM 8286 O O . GLY B 1 508 ? -25.234 15.383 3.26 1 93 508 GLY B O 1
ATOM 8287 N N . GLY B 1 509 ? -23.297 14.641 2.609 1 94.69 509 GLY B N 1
ATOM 8288 C CA . GLY B 1 509 ? -22.984 13.852 3.787 1 94.69 509 GLY B CA 1
ATOM 8289 C C . GLY B 1 509 ? -21.766 12.977 3.609 1 94.69 509 GLY B C 1
ATOM 8290 O O . GLY B 1 509 ? -21.062 13.078 2.6 1 94.69 509 GLY B O 1
ATOM 8291 N N . PRO B 1 510 ? -21.484 12.234 4.629 1 94.81 510 PRO B N 1
ATOM 8292 C CA . PRO B 1 510 ? -20.297 11.367 4.535 1 94.81 510 PRO B CA 1
ATOM 8293 C C . PRO B 1 510 ? -20.469 10.25 3.516 1 94.81 510 PRO B C 1
ATOM 8295 O O . PRO B 1 510 ? -21.594 9.805 3.262 1 94.81 510 PRO B O 1
ATOM 8298 N N . ALA B 1 511 ? -19.422 9.828 2.908 1 96.5 511 ALA B N 1
ATOM 8299 C CA . ALA B 1 511 ? -19.422 8.641 2.057 1 96.5 511 ALA B CA 1
ATOM 8300 C C . ALA B 1 511 ? -19.547 7.367 2.891 1 96.5 511 ALA B C 1
ATOM 8302 O O . ALA B 1 511 ? -19.359 7.391 4.109 1 96.5 511 ALA B O 1
ATOM 8303 N N . LEU B 1 512 ? -20.016 6.34 2.262 1 96.5 512 LEU B N 1
ATOM 8304 C CA . LEU B 1 512 ? -19.938 5.008 2.85 1 96.5 512 LEU B CA 1
ATOM 8305 C C . LEU B 1 512 ? -18.547 4.402 2.658 1 96.5 512 LEU B C 1
ATOM 8307 O O . LEU B 1 512 ? -18.172 4.055 1.537 1 96.5 512 LEU B O 1
ATOM 8311 N N . GLY B 1 513 ? -17.844 4.207 3.809 1 95.62 513 GLY B N 1
ATOM 8312 C CA . GLY B 1 513 ? -16.453 3.795 3.691 1 95.62 513 GLY B CA 1
ATOM 8313 C C . GLY B 1 513 ? -15.578 4.82 2.996 1 95.62 513 GLY B C 1
ATOM 8314 O O . GLY B 1 513 ? -15.859 6.023 3.057 1 95.62 513 GLY B O 1
ATOM 8315 N N . ASN B 1 514 ? -14.508 4.418 2.385 1 96.75 514 ASN B N 1
ATOM 8316 C CA . ASN B 1 514 ? -13.617 5.312 1.654 1 96.75 514 ASN B CA 1
ATOM 8317 C C . ASN B 1 514 ? -14.25 5.793 0.352 1 96.75 514 ASN B C 1
ATOM 8319 O O . ASN B 1 514 ? -14.945 5.031 -0.325 1 96.75 514 ASN B O 1
ATOM 8323 N N . CYS B 1 515 ? -13.977 6.965 0.006 1 97.25 515 CYS B N 1
ATOM 8324 C CA . CYS B 1 515 ? -14.516 7.566 -1.205 1 97.25 515 CYS B CA 1
ATOM 8325 C C . CYS B 1 515 ? -13.477 7.582 -2.32 1 97.25 515 CYS B C 1
ATOM 8327 O O . CYS B 1 515 ? -12.297 7.836 -2.07 1 97.25 515 CYS B O 1
ATOM 8329 N N . TYR B 1 516 ? -13.938 7.297 -3.523 1 98 516 TYR B N 1
ATOM 8330 C CA . TYR B 1 516 ? -13.117 7.344 -4.727 1 98 516 TYR B CA 1
ATOM 8331 C C . TYR B 1 516 ? -13.859 8.031 -5.871 1 98 516 TYR B C 1
ATOM 8333 O O . TYR B 1 516 ? -15.078 8.188 -5.816 1 98 516 TYR B O 1
ATOM 8341 N N . PHE B 1 517 ? -13.086 8.438 -6.891 1 98.12 517 PHE B N 1
ATOM 8342 C CA . PHE B 1 517 ? -13.648 9.18 -8.008 1 98.12 517 PHE B CA 1
ATOM 8343 C C . PHE B 1 517 ? -13.391 8.461 -9.328 1 98.12 517 PHE B C 1
ATOM 8345 O O . PHE B 1 517 ? -12.273 8.008 -9.586 1 98.12 517 PHE B O 1
ATOM 8352 N N . ASP B 1 518 ? -14.445 8.273 -10.016 1 97.94 518 ASP B N 1
ATOM 8353 C CA . ASP B 1 518 ? -14.422 7.773 -11.391 1 97.94 518 ASP B CA 1
ATOM 8354 C C . ASP B 1 518 ? -14.523 8.922 -12.391 1 97.94 518 ASP B C 1
ATOM 8356 O O . ASP B 1 518 ? -15.609 9.203 -12.914 1 97.94 518 ASP B O 1
ATOM 8360 N N . GLY B 1 519 ? -13.406 9.5 -12.688 1 94.06 519 GLY B N 1
ATOM 8361 C CA . GLY B 1 519 ? -13.336 10.781 -13.375 1 94.06 519 GLY B CA 1
ATOM 8362 C C . GLY B 1 519 ? -14.148 10.82 -14.656 1 94.06 519 GLY B C 1
ATOM 8363 O O . GLY B 1 519 ? -14.93 11.75 -14.875 1 94.06 519 GLY B O 1
ATOM 8364 N N . ASP B 1 520 ? -14.055 9.805 -15.484 1 93.06 520 ASP B N 1
ATOM 8365 C CA . ASP B 1 520 ? -14.688 9.852 -16.797 1 93.06 520 ASP B CA 1
ATOM 8366 C C . ASP B 1 520 ? -15.844 8.852 -16.875 1 93.06 520 ASP B C 1
ATOM 8368 O O . ASP B 1 520 ? -16.391 8.609 -17.969 1 93.06 520 ASP B O 1
ATOM 8372 N N . GLY B 1 521 ? -16.141 8.219 -15.82 1 95.56 521 GLY B N 1
ATOM 8373 C CA . GLY B 1 521 ? -17.281 7.297 -15.773 1 95.56 521 GLY B CA 1
ATOM 8374 C C . GLY B 1 521 ? -16.938 5.91 -16.297 1 95.56 521 GLY B C 1
ATOM 8375 O O . GLY B 1 521 ? -17.812 5.043 -16.375 1 95.56 521 GLY B O 1
ATOM 8376 N N . SER B 1 522 ? -15.672 5.676 -16.578 1 95.5 522 SER B N 1
ATOM 8377 C CA . SER B 1 522 ? -15.266 4.422 -17.203 1 95.5 522 SER B CA 1
ATOM 8378 C C . SER B 1 522 ? -15.469 3.24 -16.25 1 95.5 522 SER B C 1
ATOM 8380 O O . SER B 1 522 ? -15.812 2.143 -16.703 1 95.5 522 SER B O 1
ATOM 8382 N N . ALA B 1 523 ? -15.211 3.414 -15.023 1 96.62 523 ALA B N 1
ATOM 8383 C CA . ALA B 1 523 ? -15.438 2.334 -14.062 1 96.62 523 ALA B CA 1
ATOM 8384 C C . ALA B 1 523 ? -16.906 1.954 -14.008 1 96.62 523 ALA B C 1
ATOM 8386 O O . ALA B 1 523 ? -17.25 0.77 -14.039 1 96.62 523 ALA B O 1
ATOM 8387 N N . HIS B 1 524 ? -17.797 2.977 -13.953 1 96.62 524 HIS B N 1
ATOM 8388 C CA . HIS B 1 524 ? -19.234 2.719 -13.992 1 96.62 524 HIS B CA 1
ATOM 8389 C C . HIS B 1 524 ? -19.625 1.961 -15.258 1 96.62 524 HIS B C 1
ATOM 8391 O O . HIS B 1 524 ? -20.391 0.988 -15.195 1 96.62 524 HIS B O 1
ATOM 8397 N N . ALA B 1 525 ? -19.078 2.367 -16.328 1 94.75 525 ALA B N 1
ATOM 8398 C CA . ALA B 1 525 ? -19.391 1.749 -17.609 1 94.75 525 ALA B CA 1
ATOM 8399 C C . ALA B 1 525 ? -18.953 0.286 -17.641 1 94.75 525 ALA B C 1
ATOM 8401 O O . ALA B 1 525 ? -19.672 -0.571 -18.156 1 94.75 525 ALA B O 1
ATOM 8402 N N . GLN B 1 526 ? -17.812 -0.012 -17.109 1 92.69 526 GLN B N 1
ATOM 8403 C CA . GLN B 1 526 ? -17.312 -1.38 -17.078 1 92.69 526 GLN B CA 1
ATOM 8404 C C . GLN B 1 526 ? -18.234 -2.293 -16.281 1 92.69 526 GLN B C 1
ATOM 8406 O O . GLN B 1 526 ? -18.312 -3.494 -16.562 1 92.69 526 GLN B O 1
ATOM 8411 N N . TYR B 1 527 ? -18.953 -1.722 -15.32 1 93.75 527 TYR B N 1
ATOM 8412 C CA . TYR B 1 527 ? -19.891 -2.498 -14.508 1 93.75 527 TYR B CA 1
ATOM 8413 C C . TYR B 1 527 ? -21.297 -2.41 -15.07 1 93.75 527 TYR B C 1
ATOM 8415 O O . TYR B 1 527 ? -22.25 -2.953 -14.492 1 93.75 527 TYR B O 1
ATOM 8423 N N . GLY B 1 528 ? -21.438 -1.704 -16.141 1 91.44 528 GLY B N 1
ATOM 8424 C CA . GLY B 1 528 ? -22.75 -1.537 -16.75 1 91.44 528 GLY B CA 1
ATOM 8425 C C . GLY B 1 528 ? -23.688 -0.713 -15.906 1 91.44 528 GLY B C 1
ATOM 8426 O O . GLY B 1 528 ? -24.906 -0.965 -15.891 1 91.44 528 GLY B O 1
ATOM 8427 N N . ILE B 1 529 ? -23.188 0.237 -15.203 1 93.94 529 ILE B N 1
ATOM 8428 C CA . ILE B 1 529 ? -23.984 1.019 -14.266 1 93.94 529 ILE B CA 1
ATOM 8429 C C . ILE B 1 529 ? -24.281 2.391 -14.867 1 93.94 529 ILE B C 1
ATOM 8431 O O . ILE B 1 529 ? -23.375 3.121 -15.258 1 93.94 529 ILE B O 1
ATOM 8435 N N . ASP B 1 530 ? -25.594 2.707 -14.859 1 93.75 530 ASP B N 1
ATOM 8436 C CA . ASP B 1 530 ? -26.062 4.016 -15.32 1 93.75 530 ASP B CA 1
ATOM 8437 C C . ASP B 1 530 ? -25.672 5.109 -14.328 1 93.75 530 ASP B C 1
ATOM 8439 O O . ASP B 1 530 ? -25.938 4.992 -13.133 1 93.75 530 ASP B O 1
ATOM 8443 N N . LEU B 1 531 ? -25.094 6.129 -14.844 1 94.88 531 LEU B N 1
ATOM 8444 C CA . LEU B 1 531 ? -24.625 7.211 -13.992 1 94.88 531 LEU B CA 1
ATOM 8445 C C . LEU B 1 531 ? -25.781 7.914 -13.305 1 94.88 531 LEU B C 1
ATOM 8447 O O . LEU B 1 531 ? -25.609 8.516 -12.242 1 94.88 531 LEU B O 1
ATOM 8451 N N . ALA B 1 532 ? -26.938 7.887 -13.852 1 94.06 532 ALA B N 1
ATOM 8452 C CA . ALA B 1 532 ? -28.094 8.578 -13.297 1 94.06 532 ALA B CA 1
ATOM 8453 C C . ALA B 1 532 ? -28.719 7.766 -12.172 1 94.06 532 ALA B C 1
ATOM 8455 O O . ALA B 1 532 ? -29.391 8.32 -11.297 1 94.06 532 ALA B O 1
ATOM 8456 N N . ALA B 1 533 ? -28.531 6.496 -12.203 1 92.56 533 ALA B N 1
ATOM 8457 C CA . ALA B 1 533 ? -29.219 5.629 -11.25 1 92.56 533 ALA B CA 1
ATOM 8458 C C . ALA B 1 533 ? -28.266 5.125 -10.172 1 92.56 533 ALA B C 1
ATOM 8460 O O . ALA B 1 533 ? -28.672 4.969 -9.016 1 92.56 533 ALA B O 1
ATOM 8461 N N . GLY B 1 534 ? -27 4.855 -10.562 1 94.44 534 GLY B N 1
ATOM 8462 C CA . GLY B 1 534 ? -26.062 4.207 -9.656 1 94.44 534 GLY B CA 1
ATOM 8463 C C . GLY B 1 534 ? -26.422 2.768 -9.352 1 94.44 534 GLY B C 1
ATOM 8464 O O . GLY B 1 534 ? -27.328 2.207 -9.969 1 94.44 534 GLY B O 1
ATOM 8465 N N . ALA B 1 535 ? -25.641 2.115 -8.477 1 95.94 535 ALA B N 1
ATOM 8466 C CA . ALA B 1 535 ? -25.891 0.73 -8.078 1 95.94 535 ALA B CA 1
ATOM 8467 C C . ALA B 1 535 ? -25 0.34 -6.895 1 95.94 535 ALA B C 1
ATOM 8469 O O . ALA B 1 535 ? -24.094 1.081 -6.52 1 95.94 535 ALA B O 1
ATOM 8470 N N . ILE B 1 536 ? -25.344 -0.734 -6.246 1 96.75 536 ILE B N 1
ATOM 8471 C CA . ILE B 1 536 ? -24.562 -1.344 -5.18 1 96.75 536 ILE B CA 1
ATOM 8472 C C . ILE B 1 536 ? -24.078 -2.721 -5.621 1 96.75 536 ILE B C 1
ATOM 8474 O O . ILE B 1 536 ? -24.859 -3.551 -6.078 1 96.75 536 ILE B O 1
ATOM 8478 N N . VAL B 1 537 ? -22.797 -2.906 -5.539 1 97.06 537 VAL B N 1
ATOM 8479 C CA . VAL B 1 537 ? -22.188 -4.164 -5.961 1 97.06 537 VAL B CA 1
ATOM 8480 C C . VAL B 1 537 ? -21.531 -4.848 -4.766 1 97.06 537 VAL B C 1
ATOM 8482 O O . VAL B 1 537 ? -20.766 -4.219 -4.027 1 97.06 537 VAL B O 1
ATOM 8485 N N . VAL B 1 538 ? -21.812 -6.109 -4.539 1 97.69 538 VAL B N 1
ATOM 8486 C CA . VAL B 1 538 ? -21.188 -6.91 -3.49 1 97.69 538 VAL B CA 1
ATOM 8487 C C . VAL B 1 538 ? -20.125 -7.812 -4.094 1 97.69 538 VAL B C 1
ATOM 8489 O O . VAL B 1 538 ? -20.406 -8.617 -4.988 1 97.69 538 VAL B O 1
ATOM 8492 N N . ILE B 1 539 ? -18.938 -7.676 -3.627 1 97.62 539 ILE B N 1
ATOM 8493 C CA . ILE B 1 539 ? -17.781 -8.398 -4.148 1 97.62 539 ILE B CA 1
ATOM 8494 C C . ILE B 1 539 ? -17.234 -9.344 -3.082 1 97.62 539 ILE B C 1
ATOM 8496 O O . ILE B 1 539 ? -16.953 -8.922 -1.958 1 97.62 539 ILE B O 1
ATOM 8500 N N . ARG B 1 540 ? -17.047 -10.578 -3.428 1 98.12 540 ARG B N 1
ATOM 8501 C CA . ARG B 1 540 ? -16.422 -11.57 -2.549 1 98.12 540 ARG B CA 1
ATOM 8502 C C . ARG B 1 540 ? -14.961 -11.227 -2.281 1 98.12 540 ARG B C 1
ATOM 8504 O O . ARG B 1 540 ? -14.352 -10.477 -3.043 1 98.12 540 ARG B O 1
ATOM 8511 N N . PRO B 1 541 ? -14.398 -11.82 -1.183 1 97.31 541 PRO B N 1
ATOM 8512 C CA . PRO B 1 541 ? -12.977 -11.609 -0.916 1 97.31 541 PRO B CA 1
ATOM 8513 C C . PRO B 1 541 ? -12.086 -12.062 -2.07 1 97.31 541 PRO B C 1
ATOM 8515 O O . PRO B 1 541 ? -10.961 -11.586 -2.209 1 97.31 541 PRO B O 1
ATOM 8518 N N . ASP B 1 542 ? -12.531 -12.992 -2.932 1 97.69 542 ASP B N 1
ATOM 8519 C CA . ASP B 1 542 ? -11.75 -13.453 -4.074 1 97.69 542 ASP B CA 1
ATOM 8520 C C . ASP B 1 542 ? -12.141 -12.711 -5.348 1 97.69 542 ASP B C 1
ATOM 8522 O O . ASP B 1 542 ? -11.914 -13.195 -6.457 1 97.69 542 ASP B O 1
ATOM 8526 N N . THR B 1 543 ? -12.82 -11.578 -5.27 1 97.38 543 THR B N 1
ATOM 8527 C CA . THR B 1 543 ? -13.133 -10.57 -6.273 1 97.38 543 THR B CA 1
ATOM 8528 C C . THR B 1 543 ? -14.141 -11.109 -7.281 1 97.38 543 THR B C 1
ATOM 8530 O O . THR B 1 543 ? -14.148 -10.695 -8.445 1 97.38 543 THR B O 1
ATOM 8533 N N . ILE B 1 544 ? -14.961 -12.086 -6.883 1 98.06 544 ILE B N 1
ATOM 8534 C CA . ILE B 1 544 ? -16.125 -12.531 -7.648 1 98.06 544 ILE B CA 1
ATOM 8535 C C . ILE B 1 544 ? -17.328 -11.656 -7.32 1 98.06 544 ILE B C 1
ATOM 8537 O O . ILE B 1 544 ? -17.562 -11.336 -6.152 1 98.06 544 ILE B O 1
ATOM 8541 N N . LEU B 1 545 ? -18.062 -11.258 -8.336 1 96.88 545 LEU B N 1
ATOM 8542 C CA . LEU B 1 545 ? -19.312 -10.539 -8.133 1 96.88 545 LEU B CA 1
ATOM 8543 C C . LEU B 1 545 ? -20.391 -11.477 -7.605 1 96.88 545 LEU B C 1
ATOM 8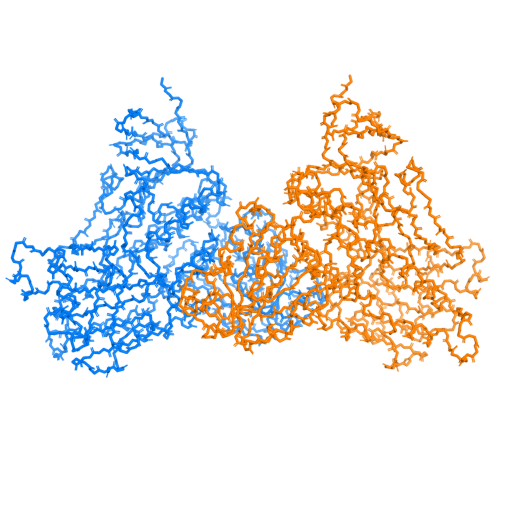545 O O . LEU B 1 545 ? -20.766 -12.445 -8.281 1 96.88 545 LEU B O 1
ATOM 8549 N N . SER B 1 546 ? -20.891 -11.195 -6.461 1 97.31 546 SER B N 1
ATOM 8550 C CA . SER B 1 546 ? -21.797 -12.164 -5.855 1 97.31 546 SER B CA 1
ATOM 8551 C C . SER B 1 546 ? -23.234 -11.648 -5.852 1 97.31 546 SER B C 1
ATOM 8553 O O . SER B 1 546 ? -24.188 -12.438 -5.832 1 97.31 546 SER B O 1
ATOM 8555 N N . PHE B 1 547 ? -23.406 -10.344 -5.781 1 97.06 547 PHE B N 1
ATOM 8556 C CA . PHE B 1 547 ? -24.719 -9.734 -5.758 1 97.06 547 PHE B CA 1
ATOM 8557 C C . PHE B 1 547 ? -24.656 -8.266 -6.172 1 97.06 547 PHE B C 1
ATOM 8559 O O . PHE B 1 547 ? -23.594 -7.641 -6.074 1 97.06 547 PHE B O 1
ATOM 8566 N N . ALA B 1 548 ? -25.719 -7.758 -6.758 1 96.62 548 ALA B N 1
ATOM 8567 C CA . ALA B 1 548 ? -25.828 -6.344 -7.109 1 96.62 548 ALA B CA 1
ATOM 8568 C C . ALA B 1 548 ? -27.281 -5.879 -7.105 1 96.62 548 ALA B C 1
ATOM 8570 O O . ALA B 1 548 ? -28.188 -6.664 -7.383 1 96.62 548 ALA B O 1
ATOM 8571 N N . THR B 1 549 ? -27.469 -4.672 -6.734 1 95.88 549 THR B N 1
ATOM 8572 C CA . THR B 1 549 ? -28.812 -4.094 -6.715 1 95.88 549 THR B CA 1
ATOM 8573 C C . THR B 1 549 ? -28.75 -2.588 -6.965 1 95.88 549 THR B C 1
ATOM 8575 O O . THR B 1 549 ? -27.672 -2.01 -7.059 1 95.88 549 THR B O 1
ATOM 8578 N N . GLY B 1 550 ? -29.906 -1.997 -7.199 1 93.75 550 GLY B N 1
ATOM 8579 C CA . GLY B 1 550 ? -29.984 -0.551 -7.332 1 93.75 550 GLY B CA 1
ATOM 8580 C C . GLY B 1 550 ? -29.859 0.179 -6.008 1 93.75 550 GLY B C 1
ATOM 8581 O O . GLY B 1 550 ? -30.047 -0.418 -4.945 1 93.75 550 GLY B O 1
ATOM 8582 N N . LEU B 1 551 ? -29.594 1.487 -6.07 1 94.12 551 LEU B N 1
ATOM 8583 C CA . LEU B 1 551 ? -29.438 2.293 -4.863 1 94.12 551 LEU B CA 1
ATOM 8584 C C . LEU B 1 551 ? -30.734 2.307 -4.062 1 94.12 551 LEU B C 1
ATOM 8586 O O . LEU B 1 551 ? -30.719 2.357 -2.83 1 94.12 551 LEU B O 1
ATOM 8590 N N . SER B 1 552 ? -31.875 2.199 -4.758 1 91.62 552 SER B N 1
ATOM 8591 C CA . SER B 1 552 ? -33.188 2.293 -4.117 1 91.62 552 SER B CA 1
ATOM 8592 C C . SER B 1 552 ? -33.5 1.018 -3.352 1 91.62 552 SER B C 1
ATOM 8594 O O . SER B 1 552 ? -34.469 0.995 -2.557 1 91.62 552 SER B O 1
ATOM 8596 N N . ASP B 1 553 ? -32.75 -0.013 -3.568 1 93.69 553 ASP B N 1
ATOM 8597 C CA . ASP B 1 553 ? -33 -1.296 -2.926 1 93.69 553 ASP B CA 1
ATOM 8598 C C . ASP B 1 553 ? -31.859 -1.692 -1.996 1 93.69 553 ASP B C 1
ATOM 8600 O O . ASP B 1 553 ? -31.484 -2.865 -1.933 1 93.69 553 ASP B O 1
ATOM 8604 N N . ALA B 1 554 ? -31.281 -0.781 -1.337 1 95 554 ALA B N 1
ATOM 8605 C CA . ALA B 1 554 ? -30.141 -1.008 -0.467 1 95 554 ALA B CA 1
ATOM 8606 C C . ALA B 1 554 ? -30.469 -1.995 0.646 1 95 554 ALA B C 1
ATOM 8608 O O . ALA B 1 554 ? -29.594 -2.693 1.154 1 95 554 ALA B O 1
ATOM 8609 N N . SER B 1 555 ? -31.719 -2.145 1.006 1 94.06 555 SER B N 1
ATOM 8610 C CA . SER B 1 555 ? -32.156 -3.041 2.076 1 94.06 555 SER B CA 1
ATOM 8611 C C . SER B 1 555 ? -31.922 -4.5 1.688 1 94.06 555 SER B C 1
ATOM 8613 O O . SER B 1 555 ? -31.797 -5.367 2.557 1 94.06 555 SER B O 1
ATOM 8615 N N . SER B 1 556 ? -31.906 -4.781 0.408 1 95.25 556 SER B N 1
ATOM 8616 C CA . SER B 1 556 ? -31.719 -6.148 -0.065 1 95.25 556 SER B CA 1
ATOM 8617 C C . SER B 1 556 ? -30.328 -6.668 0.28 1 95.25 556 SER B C 1
ATOM 8619 O O . SER B 1 556 ? -30.094 -7.879 0.267 1 95.25 556 SER B O 1
ATOM 8621 N N . ILE B 1 557 ? -29.438 -5.781 0.547 1 96.44 557 ILE B N 1
ATOM 8622 C CA . ILE B 1 557 ? -28.078 -6.176 0.903 1 96.44 557 ILE B CA 1
ATOM 8623 C C . ILE B 1 557 ? -28.094 -6.926 2.232 1 96.44 557 ILE B C 1
ATOM 8625 O O . ILE B 1 557 ? -27.391 -7.934 2.387 1 96.44 557 ILE B O 1
ATOM 8629 N N . ALA B 1 558 ? -28.844 -6.418 3.184 1 95.69 558 ALA B N 1
ATOM 8630 C CA . ALA B 1 558 ? -28.969 -7.102 4.469 1 95.69 558 ALA B CA 1
ATOM 8631 C C . ALA B 1 558 ? -29.547 -8.5 4.293 1 95.69 558 ALA B C 1
ATOM 8633 O O . ALA B 1 558 ? -29.094 -9.453 4.93 1 95.69 558 ALA B O 1
ATOM 8634 N N . ASP B 1 559 ? -30.531 -8.594 3.412 1 95.44 559 ASP B N 1
ATOM 8635 C CA . ASP B 1 559 ? -31.156 -9.875 3.119 1 95.44 559 ASP B CA 1
ATOM 8636 C C . ASP B 1 559 ? -30.156 -10.852 2.508 1 95.44 559 ASP B C 1
ATOM 8638 O O . ASP B 1 559 ? -30.125 -12.031 2.855 1 95.44 559 ASP B O 1
ATOM 8642 N N . TYR B 1 560 ? -29.406 -10.32 1.616 1 96.44 560 TYR B N 1
ATOM 8643 C CA . TYR B 1 560 ? -28.375 -11.125 0.962 1 96.44 560 TYR B CA 1
ATOM 8644 C C . TYR B 1 560 ? -27.438 -11.75 1.986 1 96.44 560 TYR B C 1
ATOM 8646 O O . TYR B 1 560 ? -27.25 -12.969 1.998 1 96.44 560 TYR B O 1
ATOM 8654 N N . PHE B 1 561 ? -26.891 -10.977 2.957 1 96.69 561 PHE B N 1
ATOM 8655 C CA . PHE B 1 561 ? -25.891 -11.453 3.898 1 96.69 561 PHE B CA 1
ATOM 8656 C C . PHE B 1 561 ? -26.516 -12.336 4.965 1 96.69 561 PHE B C 1
ATOM 8658 O O . PHE B 1 561 ? -25.859 -13.25 5.488 1 96.69 561 PHE B O 1
ATOM 8665 N N . SER B 1 562 ? -27.781 -12.148 5.281 1 95.31 562 SER B N 1
ATOM 8666 C CA . SER B 1 562 ? -28.453 -12.922 6.324 1 95.31 562 SER B CA 1
ATOM 8667 C C . SER B 1 562 ? -28.594 -14.391 5.926 1 95.31 562 SER B C 1
ATOM 8669 O O . SER B 1 562 ? -28.844 -15.25 6.773 1 95.31 562 SER B O 1
ATOM 8671 N N . GLN B 1 563 ? -28.453 -14.625 4.652 1 96 563 GLN B N 1
ATOM 8672 C CA . GLN B 1 563 ? -28.641 -15.984 4.156 1 96 563 GLN B CA 1
ATOM 8673 C C . GLN B 1 563 ? -27.484 -16.891 4.594 1 96 563 GLN B C 1
ATOM 8675 O O . GLN B 1 563 ? -27.656 -18.109 4.66 1 96 563 GLN B O 1
ATOM 8680 N N . PHE B 1 564 ? -26.328 -16.297 4.902 1 97.38 564 PHE B N 1
ATOM 8681 C CA . PHE B 1 564 ? -25.219 -17.203 5.133 1 97.38 564 PHE B CA 1
ATOM 8682 C C . PHE B 1 564 ? -24.344 -16.719 6.281 1 97.38 564 PHE B C 1
ATOM 8684 O O . PHE B 1 564 ? -23.422 -17.422 6.719 1 97.38 564 PHE B O 1
ATOM 8691 N N . LEU B 1 565 ? -24.578 -15.531 6.82 1 96 565 LEU B N 1
ATOM 8692 C CA . LEU B 1 565 ? -23.844 -15.062 7.984 1 96 565 LEU B CA 1
ATOM 8693 C C . LEU B 1 565 ? -24.531 -15.492 9.273 1 96 565 LEU B C 1
ATOM 8695 O O . LEU B 1 565 ? -25.75 -15.633 9.312 1 96 565 LEU B O 1
ATOM 8699 N N . ASN B 1 566 ? -23.734 -15.734 10.336 1 93.38 566 ASN B N 1
ATOM 8700 C CA . ASN B 1 566 ? -24.281 -16.031 11.656 1 93.38 566 ASN B CA 1
ATOM 8701 C C . ASN B 1 566 ? -24.656 -14.758 12.414 1 93.38 566 ASN B C 1
ATOM 8703 O O . ASN B 1 566 ? -24.062 -13.703 12.195 1 93.38 566 ASN B O 1
#

pLDDT: mean 93.09, std 7.3, range [31.38, 98.88]

Solvent-accessible surface area (backbone atoms only — not comparable to full-atom values): 57607 Å² total; per-residue (Å²): 126,78,82,69,46,71,35,48,32,37,30,40,15,71,45,67,35,25,38,53,26,48,39,42,21,46,68,62,73,38,50,65,45,38,25,22,57,52,50,68,75,65,61,45,69,45,65,74,48,38,54,40,37,30,37,42,48,59,61,32,44,72,63,66,50,41,67,63,46,45,68,53,19,17,46,20,71,45,54,49,24,30,48,84,71,35,80,39,82,95,48,62,62,55,60,53,45,60,60,22,59,81,39,71,41,45,39,35,39,17,33,42,30,32,59,52,45,49,52,45,51,52,56,34,38,72,71,76,47,75,73,40,59,36,33,32,75,78,47,71,48,78,47,71,81,76,73,77,70,48,27,31,42,35,36,32,39,28,93,87,78,43,72,49,52,40,32,11,43,30,41,35,22,23,42,30,78,77,22,55,53,37,58,75,70,65,54,55,62,56,69,48,88,52,88,49,34,37,38,40,39,33,20,32,60,48,62,72,49,85,63,65,79,39,21,30,35,40,35,52,45,92,59,32,20,54,29,39,36,33,30,31,30,66,73,27,32,34,44,31,34,28,54,15,74,65,43,42,65,72,33,75,88,57,78,48,73,71,54,50,52,51,48,53,37,59,57,51,48,79,40,54,58,46,77,76,37,81,74,47,69,50,78,46,70,40,45,34,30,44,36,79,52,38,56,46,92,92,34,37,35,42,31,28,38,35,28,36,37,58,46,71,79,73,49,40,56,62,37,52,11,46,52,40,24,50,58,39,25,43,40,53,44,30,47,76,72,55,45,41,39,72,69,58,55,52,46,46,30,63,42,49,49,53,52,50,53,53,47,51,58,53,41,55,54,42,50,38,16,42,46,57,36,73,53,77,95,46,66,88,68,77,63,51,31,65,57,48,40,47,51,56,44,64,76,40,36,47,49,67,38,42,68,53,52,66,38,71,79,50,89,67,20,33,85,45,38,88,59,76,56,67,44,22,24,62,50,80,71,34,68,29,24,52,62,77,39,85,59,67,37,46,45,66,57,61,75,45,67,82,70,57,52,59,30,32,36,41,37,34,37,44,16,35,33,93,65,34,25,88,59,40,63,61,34,46,57,42,48,49,56,49,30,70,77,34,59,89,46,40,44,48,29,24,37,28,43,34,80,65,45,26,49,24,75,48,42,78,35,80,52,53,55,54,54,34,23,20,63,84,38,58,43,41,53,76,55,58,40,50,42,68,62,22,29,34,38,34,29,41,60,74,42,27,23,19,36,36,28,31,49,91,46,39,63,53,54,52,57,52,49,60,72,46,48,104,124,78,80,70,46,70,35,49,33,36,30,39,16,70,45,67,35,26,38,52,26,48,38,41,21,45,69,62,74,40,51,65,47,39,24,22,56,53,49,67,76,65,62,44,67,46,66,75,49,40,54,41,36,30,37,42,48,60,61,32,44,73,65,66,50,40,68,62,46,45,69,54,18,17,44,19,71,46,54,48,23,30,48,82,72,36,82,39,82,94,50,62,63,54,62,52,46,61,57,23,59,80,38,72,42,45,40,33,38,16,34,40,31,33,60,53,44,50,54,44,50,53,55,32,39,71,73,75,45,76,72,40,58,37,33,32,75,78,46,70,49,80,48,71,81,77,73,78,68,50,28,31,43,35,36,32,40,27,93,87,79,42,72,48,51,38,33,12,41,29,39,35,22,22,41,29,79,77,23,54,53,36,58,76,70,65,51,53,62,55,68,48,88,54,88,49,33,39,39,41,39,32,20,32,62,49,62,73,50,85,62,65,78,38,24,29,35,37,34,52,44,93,58,33,18,54,28,40,36,34,30,31,30,65,73,27,32,37,45,31,34,28,54,16,73,64,44,41,65,72,33,75,88,56,76,49,72,71,53,49,53,51,49,54,37,58,57,50,46,80,39,55,58,45,76,77,37,82,74,48,69,50,79,46,70,41,46,34,31,44,37,78,54,38,57,47,91,92,36,37,36,44,30,26,38,35,28,34,37,59,46,71,79,73,49,40,55,61,38,50,11,47,51,41,25,50,59,38,26,44,39,51,44,31,46,76,71,55,44,39,39,72,68,56,54,51,44,48,30,63,42,50,49,53,52,50,53,53,46,50,59,54,43,55,54,42,49,39,17,41,45,58,36,74,54,77,95,48,65,86,70,78,63,52,31,66,58,47,41,48,52,55,43,62,76,40,36,45,48,65,39,43,67,52,51,66,38,71,77,50,90,66,20,33,83,46,37,89,57,75,55,67,46,22,25,62,52,80,70,35,67,29,24,53,62,78,38,85,58,67,36,47,47,66,56,62,74,45,67,84,70,59,52,60,29,31,37,41,38,33,36,44,15,35,33,93,67,34,27,87,59,40,63,61,35,48,57,42,48,49,56,50,32,71,76,33,58,86,46,41,44,48,29,25,37,30,42,33,80,65,46,26,47,25,74,47,42,78,35,78,53,52,55,55,53,33,24,20,63,85,37,56,44,41,50,75,55,58,40,50,44,68,63,22,29,34,38,33,29,42,59,73,43,27,23,21,36,35,28,31,49,92,46,38,62,54,54,53,57,53,49,60,71,46,46,104

Nearest PDB structures (foldseek):
  1pn0-assembly1_A  TM=8.770E-01  e=3.643E-43  Cutaneotrichosporon cutaneum
  1pn0-assembly1_C  TM=8.444E-01  e=5.918E-44  Cutaneotrichosporon cutaneum
  1foh-assembly3_D-2  TM=8.464E-01  e=2.219E-43  Cutaneotrichosporon cutaneum
  1foh-assembly2_B  TM=8.457E-01  e=7.877E-43  Cutaneotrichosporon cutaneum
  1foh-assembly1_C  TM=8.521E-01  e=1.158E-42  Cutaneotrichosporon cutaneum

InterPro domains:
  IPR002938 FAD-binding domain [PF01494] (7-360)
  IPR012941 Phenol hydroxylase-like, C-terminal dimerisation domain [PF07976] (516-565)
  IPR036188 FAD/NAD(P)-binding domain superfamily [G3DSA:3.50.50.60] (8-360)
  IPR036188 FAD/NAD(P)-binding domain superfamily [SSF51905] (7-371)
  IPR036249 Thioredoxin-like superfamily [SSF52833] (411-565)
  IPR038220 Phenol hydroxylase, C-terminal TRX-fold domain superfamily [G3DSA:3.40.30.20] (387-566)
  IPR050641 Rifampicin monooxygenase-like [PTHR43004] (6-564)

Radius of gyration: 33.01 Å; Cα contacts (8 Å, |Δi|>4): 2608; chains: 2; bounding box: 66×103×87 Å

Sequence (1132 aa):
MSPLSTTDVLIVGAGPMGLLTSIGLAKQGVDTIVLDKRERNVQVAAGRATTLYPRSLELLEPLGVTGDLLQKGFVARSSVNFKNGNRVNERGWNDMFDAAKLSYHDYLLNIRQCNSEEVFLSHYEKCGKSVWYGWKLVAYSIDTSLNDGFHITATLEHPTKGQSHVRSKYLLGADGGASSVRQLSGITMDFQSTSYEWIRIDGKISTDMPGECLGFASIETEHHGNVLWVKLDGDAHRIGYALTPHLLAKYPNGITETEAVQEAIDSVKPFKLHVDRLDWWTHYKIRQGVTQLFRKDKYVLLGGDAAHIHSSGFAQGMNTGIHDATNLVWKLAGAVKGWYKDSVLDTYHTERHAAATRLISIDTEASSVISGNIPARYESQGLTADEILWKTWTENISFNVGLGVSYAKSVLNQNPRDTCLQTGKRCPDALIRGPGINVPLRLYDALLQDGTPGRWSIVVFAGNTALTKNGFQTVRDCLESVTDSHKDLIRLATIMAGSAGSAWSALGGPALGNCYFDGDGSAHAQYGIDLAAGAIVVIRPDTILSFATGLSDASSIADYFSQFLNMSPLSTTDVLIVGAGPMGLLTSIGLAKQGVDTIVLDKRERNVQVAAGRATTLYPRSLELLEPLGVTGDLLQKGFVARSSVNFKNGNRVNERGWNDMFDAAKLSYHDYLLNIRQCNSEEVFLSHYEKCGKSVWYGWKLVAYSIDTSLNDGFHITATLEHPTKGQSHVRSKYLLGADGGASSVRQLSGITMDFQSTSYEWIRIDGKISTDMPGECLGFASIETEHHGNVLWVKLDGDAHRIGYALTPHLLAKYPNGITETEAVQEAIDSVKPFKLHVDRLDWWTHYKIRQGVTQLFRKDKYVLLGGDAAHIHSSGFAQGMNTGIHDATNLVWKLAGAVKGWYKDSVLDTYHTERHAAATRLISIDTEASSVISGNIPARYESQGLTADEILWKTWTENISFNVGLGVSYAKSVLNQNPRDTCLQTGKRCPDALIRGPGINVPLRLYDALLQDGTPGRWSIVVFAGNTALTKNGFQTVRDCLESVTDSHKDLIRLATIMAGSAGSAWSALGGPALGNCYFDGDGSAHAQYGIDLAAGAIVVIRPDTILSFATGLSDASSIADYFSQFLN

Foldseek 3Di:
DPPAAEFAEEEEALALLRLLLLLLLLLQVGGYAYEYQADPVVVLLDQQFWKAFQLLLLLCVLSPLNVVLQVFWAWAQDEWEDEQLDTDPVADDNLLLVLLVLHPSSTMTTAGRSSSSVSSQVSSVVSVDHHHYNKDFDAWAAQCPVVPLFGIWTWIQGPPPGIGIYTHNAYEFPHAQVTPLCVRQVWDKDKDDDAKKKKKWKAQKDKPRPPLRNAWYWYDDDQFFIWIWGDIGDRMIMIMTIRAPNNCVVPVPDADPVRSVVVSQVRPPPMGMDGPDTSDMDMDDFMWIAIPWQDDPLRYGYAFNRGIGFDPQLSCRSNLSSVLSSQQNLLSSCVSVQWWASQSNVQSGQQSRVLRVVVRVLRVLLSCLSNFHHDPVCVPVPDGSSRSNRVSCSVCSNVSSPQARFGDDDLQADDAAPFDDHFRGFDRWDWWFAADDPDTDIPSCVVCVVSRFSAKEKEWEQFQLVQRLVLVVVLCVQVVVLCVVVVNHYAYEYEYEADDNAPCVRNVDHHRHGYIYDRHCVSCVSRRHDSNWIKIWMAGSSRTTRYIYTSVPSNVVSVSSVSITD/DPPAAEFAEEEEALALLRLLLLLLLLLQVGGYAYEYQADPVVVLLDQQFWKAFQLLLLLCVLSPLNVVLQVFWAWAQDEWEDEQLDTDDVADCNLLLVLLVLHPSSTMTTAGRSSSSVSSQVSSVVSVDHHHYNKDFDAKAAQCPVVPLFGIWTWIQGPPPGIGIYTHNAYEFPHAQPTPLCVNQVWDKDKDDDAKKKKKWKAQKDKPRPPLRNAWYWYDDDQFFIWIWGDIGDRMIMIMTIRAPNNCVVCVPDADPVRSVVVSQVRRPPMGMDGPDTSDMDMDGFMWIAIPWQDDPLRYGYAFNRGIGFDPQLSCRSNLSSVLSSQQNLLSSCVSVQWWDSQSNVQSGQQSRVLRVVVRVLRVLLSCLSNFHDDPVCVPVPDGSSVSNRVSCSVCSNVSSPQARFGDDDLQADDAAPFDDHFRGFDRWDWWFAADDPDTDIPSCVVCVVSRFSAKEKEWEQFQLVQRLVLVVVLCVQVVVLCVVPVNHYAYEYEYEADDNAPCVRNVDHHRHGYIYDRHCVSCVSRRHDSNWTKIWMAGSSRTTRYIYTSNPSNVVSVSSVSITD

Secondary structure (DSSP, 8-state):
----EEEEEEEE--SHHHHHHHHHHHHTT--EEEEESS-HHHHHT-----EE-HHHHHHHGGGT-HHHHHHHSEEE-EEEEEETTEE-TTSSTHHHHHHHTTSS--SEEE--HHHHHHHHHHHHHHTT---EET-EEEEEEE--TT-SS--EEEEEEETTTEEEEEEEEEEEE---TT-HHHHHHT--EEEEEEEEEEEEEEEEEEE--TTTTSEEEEEE-SSS-EEEEEE-STT-EEEEEE--HHHHHH-TT---HHHHHHHHHHHTTTS-EEEEEEEEEEEEEEEEEEES-SEETTTEEE-GGGTEE--TTTT-HHHHHHHHHHHHHHHHHHHHHT-B-HHHHHHHHHHHHHHHHHHHHHHHHHHHHHTTPPPGGGGGGT--HHHHHHHHHHHTHHHHTSTT-B---SSSS---SS--PPTTBBPPP-EEB-SS--S-EEHHHHHTTT--TT-EEEEEEEE-HHHHGGGHHHHHHHHHHHHHHTTTTEEEEEEEES--S-HHHHHSS--SSEEEEETTSHHHHHTT--TTT-EEEEE-TTSBEEEEE-GGGTHHHHHHHHTTB-/----EEEEEEEE--SHHHHHHHHHHHHTT--EEEEESS-HHHHHT-----EE-HHHHHHHGGGT-HHHHHHHSEEE-EEEEEETTEE-TTSSTHHHHHHHTTSS--SEEE--HHHHHHHHHHHHHHTT---EET-EEEEEEE--TT-SS--EEEEEEETTTEEEEEEEEEEEE---TT-HHHHHHT--EEEE----EEEEEEEEEEE--TTTTSEEEEEE-SSS-EEEEEE-STT-EEEEEE--HHHHHH-TT---HHHHHHHHHHHTTTS-EEEEEEEEEEEEE--EEEES-SEETTTEEE-GGGTEE--TTTT-HHHHHHHHHHHHHHHHHHHHHT-B-HHHHHHHHHHHHHHHHHHHHHHHHHHHHHTTPPPGGGGGGT--HHHHHHHHHHHTHHHHTSTT-B---SSSS---SS--PPTTBBPPP-EEB-SS--S-EEHHHHHTTT--TT-EEEEEEEE-HHHHGGGHHHHHHHHHHHHHHTTTTEEEEEEEES--S-HHHHHSS--SSEEEEETTSHHHHHTT--TTT-EEEEE-TTSBEEEEE-GGGTHHHHHHHHTTB-